Protein 3GTD (pdb70)

CATH classification: 1.10.275.10 (+2 more: 1.20.200.10, 1.10.40.30)

Organism: Rickettsia prowazekii (strain Madrid E) (NCBI:txid272947)

Structure (mmCIF, N/CA/C/O backbone):
data_3GTD
#
_entry.id   3GTD
#
_cell.length_a   144.900
_cell.length_b   144.900
_cell.length_c   106.210
_cell.angle_alpha   90.00
_cell.angle_beta   90.00
_cell.angle_gamma   120.00
#
_symmetry.space_group_name_H-M   'P 31 2 1'
#
loop_
_entity.id
_entity.type
_entity.pdbx_description
1 polymer 'Fumarate hydratase class II'
2 non-polymer 'MALONATE ION'
3 non-polymer 'SODIUM ION'
4 water water
#
loop_
_atom_site.group_PDB
_atom_site.id
_atom_site.type_symbol
_atom_site.label_atom_id
_atom_site.label_alt_id
_atom_site.label_comp_id
_atom_site.label_asym_id
_atom_site.label_entity_id
_atom_site.label_seq_id
_atom_site.pdbx_PDB_ins_code
_atom_site.Cartn_x
_atom_site.Cartn_y
_atom_site.Cartn_z
_atom_site.occupancy
_atom_site.B_iso_or_equiv
_atom_site.auth_seq_id
_atom_site.auth_comp_id
_atom_site.auth_asym_id
_atom_site.auth_atom_id
_atom_site.pdbx_PDB_model_num
ATOM 1 N N . ASN A 1 24 ? -3.584 47.998 37.927 1.00 47.47 3 ASN A N 1
ATOM 2 C CA . ASN A 1 24 ? -2.899 48.691 36.792 1.00 47.56 3 ASN A CA 1
ATOM 3 C C . ASN A 1 24 ? -2.679 47.813 35.544 1.00 47.22 3 ASN A C 1
ATOM 4 O O . ASN A 1 24 ? -1.983 48.226 34.617 1.00 47.08 3 ASN A O 1
ATOM 9 N N . TYR A 1 25 ? -3.271 46.616 35.524 1.00 46.91 4 TYR A N 1
ATOM 10 C CA . TYR A 1 25 ? -3.173 45.713 34.372 1.00 46.74 4 TYR A CA 1
ATOM 11 C C . TYR A 1 25 ? -4.544 45.280 33.856 1.00 46.40 4 TYR A C 1
ATOM 12 O O . TYR A 1 25 ? -5.514 45.193 34.615 1.00 46.53 4 TYR A O 1
ATOM 21 N N . ARG A 1 26 ? -4.600 45.014 32.554 1.00 45.88 5 ARG A N 1
ATOM 22 C CA . ARG A 1 26 ? -5.766 44.435 31.901 1.00 45.63 5 ARG A CA 1
ATOM 23 C C . ARG A 1 26 ? -5.315 43.142 31.238 1.00 45.43 5 ARG A C 1
ATOM 24 O O . ARG A 1 26 ? -4.161 43.017 30.827 1.00 45.47 5 ARG A O 1
ATOM 32 N N . ILE A 1 27 ? -6.227 42.183 31.137 1.00 45.22 6 ILE A N 1
ATOM 33 C CA . ILE A 1 27 ? -5.927 40.881 30.553 1.00 45.19 6 ILE A CA 1
ATOM 34 C C . ILE A 1 27 ? -6.461 40.813 29.120 1.00 45.07 6 ILE A C 1
ATOM 35 O O . ILE A 1 27 ? -7.558 41.296 28.833 1.00 45.06 6 ILE A O 1
ATOM 40 N N . GLU A 1 28 ? -5.669 40.227 28.226 1.00 44.88 7 GLU A N 1
ATOM 41 C CA . GLU A 1 28 ? -6.053 40.058 26.826 1.00 44.87 7 GLU A CA 1
ATOM 42 C C . GLU A 1 28 ? -5.742 38.631 26.399 1.00 44.84 7 GLU A C 1
ATOM 43 O O . GLU A 1 28 ? -5.098 37.895 27.141 1.00 44.78 7 GLU A O 1
ATOM 49 N N . SER A 1 29 ? -6.189 38.241 25.207 1.00 44.93 8 SER A N 1
ATOM 50 C CA . SER A 1 29 ? -5.948 36.884 24.719 1.00 45.03 8 SER A CA 1
ATOM 51 C C . SER A 1 29 ? -5.836 36.771 23.199 1.00 45.28 8 SER A C 1
ATOM 52 O O . SER A 1 29 ? -6.447 37.539 22.448 1.00 45.24 8 SER A O 1
ATOM 55 N N . ASP A 1 30 ? -5.036 35.795 22.774 1.00 45.55 9 ASP A N 1
ATOM 56 C CA . ASP A 1 30 ? -4.938 35.379 21.373 1.00 45.82 9 ASP A CA 1
ATOM 57 C C . ASP A 1 30 ? -4.818 33.843 21.319 1.00 45.93 9 ASP A C 1
ATOM 58 O O . ASP A 1 30 ? -4.957 33.170 22.349 1.00 46.04 9 ASP A O 1
ATOM 63 N N . SER A 1 31 ? -4.585 33.296 20.125 1.00 45.98 10 SER A N 1
ATOM 64 C CA . SER A 1 31 ? -4.440 31.845 19.927 1.00 45.89 10 SER A CA 1
ATOM 65 C C . SER A 1 31 ? -3.492 31.169 20.941 1.00 45.69 10 SER A C 1
ATOM 66 O O . SER A 1 31 ? -3.747 30.041 21.378 1.00 45.74 10 SER A O 1
ATOM 69 N N . PHE A 1 32 ? -2.422 31.862 21.326 1.00 45.38 11 PHE A N 1
ATOM 70 C CA . PHE A 1 32 ? -1.415 31.301 22.242 1.00 45.20 11 PHE A CA 1
ATOM 71 C C . PHE A 1 32 ? -1.800 31.353 23.722 1.00 44.69 11 PHE A C 1
ATOM 72 O O . PHE A 1 32 ? -1.212 30.634 24.525 1.00 44.78 11 PHE A O 1
ATOM 80 N N . GLY A 1 33 ? -2.750 32.210 24.093 1.00 44.17 12 GLY A N 1
ATOM 81 C CA . GLY A 1 33 ? -3.255 32.236 25.475 1.00 43.74 12 GLY A CA 1
ATOM 82 C C . GLY A 1 33 ? -3.424 33.614 26.103 1.00 43.28 12 GLY A C 1
ATOM 83 O O . GLY A 1 33 ? -3.748 34.590 25.417 1.00 43.25 12 GLY A O 1
ATOM 84 N N . GLU A 1 34 ? -3.193 33.677 27.415 1.00 42.59 13 GLU A N 1
ATOM 85 C CA . GLU A 1 34 ? -3.486 34.860 28.229 1.00 42.09 13 GLU A CA 1
ATOM 86 C C . GLU A 1 34 ? -2.230 35.695 28.446 1.00 41.54 13 GLU A C 1
ATOM 87 O O . GLU A 1 34 ? -1.140 35.145 28.619 1.00 41.49 13 GLU A O 1
ATOM 93 N N . ILE A 1 35 ? -2.389 37.019 28.458 1.00 40.72 14 ILE A N 1
ATOM 94 C CA . ILE A 1 35 ? -1.250 37.932 28.587 1.00 40.07 14 ILE A CA 1
ATOM 95 C C . ILE A 1 35 ? -1.680 39.290 29.157 1.00 39.51 14 ILE A C 1
ATOM 96 O O . ILE A 1 35 ? -2.786 39.764 28.885 1.00 39.48 14 ILE A O 1
ATOM 101 N N . GLN A 1 36 ? -0.792 39.906 29.939 1.00 38.81 15 GLN A N 1
ATOM 102 C CA . GLN A 1 36 ? -1.098 41.150 30.656 1.00 38.41 15 GLN A CA 1
ATOM 103 C C . GLN A 1 36 ? -0.589 42.406 29.941 1.00 37.79 15 GLN A C 1
ATOM 104 O O . GLN A 1 36 ? 0.562 42.460 29.509 1.00 37.92 15 GLN A O 1
ATOM 110 N N . ILE A 1 37 ? -1.459 43.411 29.841 1.00 36.93 16 ILE A N 1
ATOM 111 C CA . ILE A 1 37 ? -1.123 44.717 29.277 1.00 36.21 16 ILE A CA 1
ATOM 112 C C . ILE A 1 37 ? -1.351 45.797 30.330 1.00 35.85 16 ILE A C 1
ATOM 113 O O . ILE A 1 37 ? -2.369 45.793 31.013 1.00 35.55 16 ILE A O 1
ATOM 118 N N . GLU A 1 38 ? -0.409 46.726 30.457 1.00 35.56 17 GLU A N 1
ATOM 119 C CA . GLU A 1 38 ? -0.588 47.863 31.355 1.00 35.39 17 GLU A CA 1
ATOM 120 C C . GLU A 1 38 ? -1.847 48.635 30.952 1.00 34.99 17 GLU A C 1
ATOM 121 O O . GLU A 1 38 ? -2.056 48.936 29.771 1.00 34.91 17 GLU A O 1
ATOM 127 N N . GLU A 1 39 ? -2.668 48.951 31.952 1.00 34.49 18 GLU A N 1
ATOM 128 C CA . GLU A 1 39 ? -4.069 49.368 31.759 1.00 34.17 18 GLU A CA 1
ATOM 129 C C . GLU A 1 39 ? -4.279 50.628 30.910 1.00 33.19 18 GLU A C 1
ATOM 130 O O . GLU A 1 39 ? -5.251 50.718 30.162 1.00 33.00 18 GLU A O 1
ATOM 136 N N . LYS A 1 40 ? -3.371 51.591 31.030 1.00 32.19 19 LYS A N 1
ATOM 137 C CA . LYS A 1 40 ? -3.508 52.875 30.344 1.00 31.53 19 LYS A CA 1
ATOM 138 C C . LYS A 1 40 ? -3.163 52.831 28.849 1.00 30.49 19 LYS A C 1
ATOM 139 O O . LYS A 1 40 ? -3.433 53.791 28.128 1.00 30.37 19 LYS A O 1
ATOM 145 N N . PHE A 1 41 ? -2.553 51.741 28.389 1.00 29.24 20 PHE A N 1
ATOM 146 C CA . PHE A 1 41 ? -2.220 51.599 26.972 1.00 28.44 20 PHE A CA 1
ATOM 147 C C . PHE A 1 41 ? -3.350 50.891 26.237 1.00 27.50 20 PHE A C 1
ATOM 148 O O . PHE A 1 41 ? -4.047 50.061 26.815 1.00 26.99 20 PHE A O 1
ATOM 156 N N . TYR A 1 42 ? -3.505 51.215 24.958 1.00 26.45 21 TYR A N 1
ATOM 157 C CA . TYR A 1 42 ? -4.629 50.717 24.159 1.00 26.17 21 TYR A CA 1
ATOM 158 C C . TYR A 1 42 ? -4.341 49.457 23.324 1.00 25.86 21 TYR A C 1
ATOM 159 O O . TYR A 1 42 ? -5.272 48.853 22.805 1.00 25.94 21 TYR A O 1
ATOM 168 N N . TRP A 1 43 ? -3.077 49.054 23.186 1.00 25.47 22 TRP A N 1
ATOM 169 C CA . TRP A 1 43 ? -2.751 47.885 22.350 1.00 25.15 22 TRP A CA 1
ATOM 170 C C . TRP A 1 43 ? -3.238 46.583 23.003 1.00 25.45 22 TRP A C 1
ATOM 171 O O . TRP A 1 43 ? -3.723 46.596 24.139 1.00 25.53 22 TRP A O 1
ATOM 182 N N . GLY A 1 44 ? -3.131 45.473 22.275 1.00 25.67 23 GLY A N 1
ATOM 183 C CA . GLY A 1 44 ? -3.698 44.202 22.720 1.00 25.95 23 GLY A CA 1
ATOM 184 C C . GLY A 1 44 ? -2.681 43.103 22.978 1.00 26.51 23 GLY A C 1
ATOM 185 O O . GLY A 1 44 ? -1.508 43.366 23.279 1.00 26.63 23 GLY A O 1
ATOM 186 N N . ALA A 1 45 ? -3.140 41.860 22.851 1.00 26.83 24 ALA A N 1
ATOM 187 C CA . ALA A 1 45 ? -2.340 40.697 23.215 1.00 27.05 24 ALA A CA 1
ATOM 188 C C . ALA A 1 45 ? -1.156 40.484 22.272 1.00 27.19 24 ALA A C 1
ATOM 189 O O . ALA A 1 45 ? -0.043 40.256 22.730 1.00 27.18 24 ALA A O 1
ATOM 191 N N . GLN A 1 46 ? -1.391 40.552 20.966 1.00 27.23 25 GLN A N 1
ATOM 192 C CA . GLN A 1 46 ? -0.322 40.283 20.000 1.00 27.61 25 GLN A CA 1
ATOM 193 C C . GLN A 1 46 ? 0.778 41.348 20.050 1.00 27.49 25 GLN A C 1
ATOM 194 O O . GLN A 1 46 ? 1.948 41.036 19.865 1.00 27.90 25 GLN A O 1
ATOM 200 N N . THR A 1 47 ? 0.408 42.595 20.322 1.00 27.30 26 THR A N 1
ATOM 201 C CA . THR A 1 47 ? 1.394 43.673 20.425 1.00 26.93 26 THR A CA 1
ATOM 202 C C . THR A 1 47 ? 2.282 43.499 21.663 1.00 27.05 26 THR A C 1
ATOM 203 O O . THR A 1 47 ? 3.495 43.714 21.600 1.00 26.84 26 THR A O 1
ATOM 207 N N . GLN A 1 48 ? 1.672 43.103 22.777 1.00 27.24 27 GLN A N 1
ATOM 208 C CA . GLN A 1 48 ? 2.396 42.902 24.029 1.00 27.50 27 GLN A CA 1
ATOM 209 C C . GLN A 1 48 ? 3.334 41.703 23.934 1.00 27.90 27 GLN A C 1
ATOM 210 O O . GLN A 1 48 ? 4.425 41.717 24.485 1.00 27.75 27 GLN A O 1
ATOM 216 N N . ARG A 1 49 ? 2.884 40.675 23.227 1.00 28.56 28 ARG A N 1
ATOM 217 C CA . ARG A 1 49 ? 3.675 39.487 22.939 1.00 29.17 28 ARG A CA 1
ATOM 218 C C . ARG A 1 49 ? 4.923 39.872 22.144 1.00 29.01 28 ARG A C 1
ATOM 219 O O . ARG A 1 49 ? 6.046 39.549 22.538 1.00 29.38 28 ARG A O 1
ATOM 227 N N . SER A 1 50 ? 4.722 40.588 21.044 1.00 28.70 29 SER A N 1
ATOM 228 C CA . SER A 1 50 ? 5.825 41.098 20.239 1.00 28.63 29 SER A CA 1
ATOM 229 C C . SER A 1 50 ? 6.751 42.007 21.049 1.00 28.53 29 SER A C 1
ATOM 230 O O . SER A 1 50 ? 7.969 42.001 20.852 1.00 28.45 29 SER A O 1
ATOM 233 N N . LEU A 1 51 ? 6.170 42.786 21.958 1.00 28.19 30 LEU A N 1
ATOM 234 C CA . LEU A 1 51 ? 6.941 43.714 22.772 1.00 27.88 30 LEU A CA 1
ATOM 235 C C . LEU A 1 51 ? 7.895 42.953 23.697 1.00 27.81 30 LEU A C 1
ATOM 236 O O . LEU A 1 51 ? 9.017 43.399 23.952 1.00 27.91 30 LEU A O 1
ATOM 241 N N . ASN A 1 52 ? 7.449 41.792 24.171 1.00 27.62 31 ASN A N 1
ATOM 242 C CA . ASN A 1 52 ? 8.242 40.944 25.067 1.00 27.48 31 ASN A CA 1
ATOM 243 C C . ASN A 1 52 ? 9.260 40.034 24.349 1.00 27.33 31 ASN A C 1
ATOM 244 O O . ASN A 1 52 ? 10.245 39.600 24.958 1.00 27.32 31 ASN A O 1
ATOM 249 N N . ASN A 1 53 ? 9.022 39.751 23.068 1.00 27.15 32 ASN A N 1
ATOM 250 C CA . ASN A 1 53 ? 9.814 38.763 22.315 1.00 27.01 32 ASN A CA 1
ATOM 251 C C . ASN A 1 53 ? 10.856 39.367 21.372 1.00 26.79 32 ASN A C 1
ATOM 252 O O . ASN A 1 53 ? 11.705 38.648 20.847 1.00 26.77 32 ASN A O 1
ATOM 257 N N . PHE A 1 54 ? 10.776 40.673 21.137 1.00 26.56 33 PHE A N 1
ATOM 258 C CA . PHE A 1 54 ? 11.732 41.368 20.276 1.00 26.43 33 PHE A CA 1
ATOM 259 C C . PHE A 1 54 ? 12.271 42.597 20.990 1.00 26.33 33 PHE A C 1
ATOM 260 O O . PHE A 1 54 ? 11.954 43.733 20.632 1.00 26.30 33 PHE A O 1
ATOM 268 N N . LYS A 1 55 ? 13.077 42.342 22.017 1.00 26.07 34 LYS A N 1
ATOM 269 C CA . LYS A 1 55 ? 13.742 43.389 22.772 1.00 26.06 34 LYS A CA 1
ATOM 270 C C . LYS A 1 55 ? 15.083 43.656 22.116 1.00 25.48 34 LYS A C 1
ATOM 271 O O . LYS A 1 55 ? 16.135 43.296 22.640 1.00 24.99 34 LYS A O 1
ATOM 277 N N . ILE A 1 56 ? 15.017 44.282 20.946 1.00 25.24 35 ILE A N 1
ATOM 278 C CA . ILE A 1 56 ? 16.182 44.513 20.111 1.00 24.97 35 ILE A CA 1
ATOM 279 C C . ILE A 1 56 ? 16.352 46.019 19.943 1.00 25.46 35 ILE A C 1
ATOM 280 O O . ILE A 1 56 ? 15.671 46.642 19.135 1.00 25.37 35 ILE A O 1
ATOM 285 N N . SER A 1 57 ? 17.241 46.592 20.755 1.00 26.09 36 SER A N 1
ATOM 286 C CA . SER A 1 57 ? 17.510 48.023 20.769 1.00 26.61 36 SER A CA 1
ATOM 287 C C . SER A 1 57 ? 16.238 48.862 20.986 1.00 27.08 36 SER A C 1
ATOM 288 O O . SER A 1 57 ? 15.295 48.413 21.638 1.00 26.73 36 SER A O 1
ATOM 291 N N . LYS A 1 58 ? 16.230 50.079 20.455 1.00 27.93 37 LYS A N 1
ATOM 292 C CA . LYS A 1 58 ? 15.218 51.077 20.789 1.00 29.05 37 LYS A CA 1
ATOM 293 C C . LYS A 1 58 ? 14.534 51.719 19.558 1.00 28.96 37 LYS A C 1
ATOM 294 O O . LYS A 1 58 ? 13.711 52.608 19.712 1.00 28.68 37 LYS A O 1
ATOM 300 N N . GLN A 1 59 ? 14.861 51.263 18.352 1.00 29.19 38 GLN A N 1
ATOM 301 C CA . GLN A 1 59 ? 14.407 51.931 17.137 1.00 29.62 38 GLN A CA 1
ATOM 302 C C . GLN A 1 59 ? 12.960 51.559 16.800 1.00 29.42 38 GLN A C 1
ATOM 303 O O . GLN A 1 59 ? 12.699 50.497 16.226 1.00 29.76 38 GLN A O 1
ATOM 309 N N . LYS A 1 60 ? 12.028 52.438 17.158 1.00 28.75 39 LYS A N 1
ATOM 310 C CA . LYS A 1 60 ? 10.607 52.210 16.903 1.00 28.32 39 LYS A CA 1
ATOM 311 C C . LYS A 1 60 ? 10.266 52.542 15.441 1.00 27.29 39 LYS A C 1
ATOM 312 O O . LYS A 1 60 ? 11.075 53.136 14.734 1.00 26.56 39 LYS A O 1
ATOM 318 N N . MET A 1 61 ? 9.084 52.132 14.983 1.00 26.43 40 MET A N 1
ATOM 319 C CA . MET A 1 61 ? 8.620 52.524 13.656 1.00 25.81 40 MET A CA 1
ATOM 320 C C . MET A 1 61 ? 8.509 54.043 13.611 1.00 25.22 40 MET A C 1
ATOM 321 O O . MET A 1 61 ? 8.008 54.648 14.552 1.00 24.59 40 MET A O 1
ATOM 326 N N . PRO A 1 62 ? 8.990 54.665 12.521 1.00 24.89 41 PRO A N 1
ATOM 327 C CA . PRO A 1 62 ? 8.892 56.118 12.375 1.00 24.80 41 PRO A CA 1
ATOM 328 C C . PRO A 1 62 ? 7.444 56.639 12.430 1.00 24.58 41 PRO A C 1
ATOM 329 O O . PRO A 1 62 ? 6.546 55.974 11.930 1.00 24.43 41 PRO A O 1
ATOM 333 N N . LYS A 1 63 ? 7.248 57.819 13.028 1.00 24.42 42 LYS A N 1
ATOM 334 C CA . LYS A 1 63 ? 5.928 58.454 13.180 1.00 24.49 42 LYS A CA 1
ATOM 335 C C . LYS A 1 63 ? 5.122 58.466 11.876 1.00 23.52 42 LYS A C 1
ATOM 336 O O . LYS A 1 63 ? 3.910 58.231 11.882 1.00 23.64 42 LYS A O 1
ATOM 342 N N . ILE A 1 64 ? 5.791 58.757 10.769 1.00 22.16 43 ILE A N 1
ATOM 343 C CA . ILE A 1 64 ? 5.104 58.964 9.503 1.00 21.52 43 ILE A CA 1
ATOM 344 C C . ILE A 1 64 ? 4.697 57.641 8.835 1.00 21.16 43 ILE A C 1
ATOM 345 O O . ILE A 1 64 ? 3.811 57.629 7.977 1.00 21.03 43 ILE A O 1
ATOM 350 N N . LEU A 1 65 ? 5.329 56.540 9.237 1.00 20.45 44 LEU A N 1
ATOM 351 C CA . LEU A 1 65 ? 4.924 55.225 8.776 1.00 20.33 44 LEU A CA 1
ATOM 352 C C . LEU A 1 65 ? 3.680 54.772 9.527 1.00 20.30 44 LEU A C 1
ATOM 353 O O . LEU A 1 65 ? 2.771 54.188 8.927 1.00 20.49 44 LEU A O 1
ATOM 358 N N . ILE A 1 66 ? 3.643 55.018 10.838 1.00 19.96 45 ILE A N 1
ATOM 359 C CA . ILE A 1 66 ? 2.446 54.736 11.637 1.00 19.99 45 ILE A CA 1
ATOM 360 C C . ILE A 1 66 ? 1.253 55.518 11.056 1.00 20.25 45 ILE A C 1
ATOM 361 O O . ILE A 1 66 ? 0.162 54.985 10.906 1.00 20.26 45 ILE A O 1
ATOM 366 N N . ARG A 1 67 ? 1.492 56.774 10.701 1.00 20.51 46 ARG A N 1
ATOM 367 C CA . ARG A 1 67 ? 0.469 57.635 10.127 1.00 20.91 46 ARG A CA 1
ATOM 368 C C . ARG A 1 67 ? -0.043 57.038 8.821 1.00 20.77 46 ARG A C 1
ATOM 369 O O . ARG A 1 67 ? -1.252 56.911 8.621 1.00 20.97 46 ARG A O 1
ATOM 377 N N . ALA A 1 68 ? 0.890 56.652 7.954 1.00 20.28 47 ALA A N 1
ATOM 378 C CA . ALA A 1 68 ? 0.564 55.992 6.693 1.00 20.16 47 ALA A CA 1
ATOM 379 C C . ALA A 1 68 ? -0.314 54.756 6.901 1.00 19.81 47 ALA A C 1
ATOM 380 O O . ALA A 1 68 ? -1.260 54.530 6.164 1.00 19.51 47 ALA A O 1
ATOM 382 N N . LEU A 1 69 ? 0.015 53.968 7.916 1.00 19.96 48 LEU A N 1
ATOM 383 C CA . LEU A 1 69 ? -0.711 52.739 8.227 1.00 19.97 48 LEU A CA 1
ATOM 384 C C . LEU A 1 69 ? -2.125 53.034 8.725 1.00 19.97 48 LEU A C 1
ATOM 385 O O . LEU A 1 69 ? -3.060 52.307 8.407 1.00 19.83 48 LEU A O 1
ATOM 390 N N . ALA A 1 70 ? -2.274 54.105 9.504 1.00 20.05 49 ALA A N 1
ATOM 391 C CA . ALA A 1 70 ? -3.588 54.566 9.957 1.00 19.85 49 ALA A CA 1
ATOM 392 C C . ALA A 1 70 ? -4.457 55.028 8.771 1.00 20.02 49 ALA A C 1
ATOM 393 O O . ALA A 1 70 ? -5.644 54.693 8.684 1.00 20.21 49 ALA A O 1
ATOM 395 N N . ILE A 1 71 ? -3.859 55.795 7.865 1.00 19.65 50 ILE A N 1
ATOM 396 C CA . ILE A 1 71 ? -4.555 56.254 6.685 1.00 19.53 50 ILE A CA 1
ATOM 397 C C . ILE A 1 71 ? -5.036 55.029 5.918 1.00 19.61 50 ILE A C 1
ATOM 398 O O . ILE A 1 71 ? -6.185 54.980 5.454 1.00 19.59 50 ILE A O 1
ATOM 403 N N . LEU A 1 72 ? -4.158 54.036 5.817 1.00 19.40 51 LEU A N 1
ATOM 404 C CA . LEU A 1 72 ? -4.463 52.790 5.144 1.00 19.49 51 LEU A CA 1
ATOM 405 C C . LEU A 1 72 ? -5.704 52.152 5.754 1.00 19.52 51 LEU A C 1
ATOM 406 O O . LEU A 1 72 ? -6.623 51.779 5.032 1.00 19.72 51 LEU A O 1
ATOM 411 N N . LYS A 1 73 ? -5.754 52.056 7.079 1.00 19.68 52 LYS A N 1
ATOM 412 C CA . LYS A 1 73 ? -6.899 51.415 7.750 1.00 19.55 52 LYS A CA 1
ATOM 413 C C . LYS A 1 73 ? -8.193 52.221 7.608 1.00 19.96 52 LYS A C 1
ATOM 414 O O . LYS A 1 73 ? -9.282 51.642 7.529 1.00 20.16 52 LYS A O 1
ATOM 420 N N . LYS A 1 74 ? -8.074 53.546 7.582 1.00 20.24 53 LYS A N 1
ATOM 421 C CA . LYS A 1 74 ? -9.236 54.428 7.432 1.00 20.41 53 LYS A CA 1
ATOM 422 C C . LYS A 1 74 ? -9.929 54.195 6.089 1.00 20.58 53 LYS A C 1
ATOM 423 O O . LYS A 1 74 ? -11.155 54.111 6.013 1.00 21.12 53 LYS A O 1
ATOM 429 N N . CYS A 1 75 ? -9.128 54.085 5.039 1.00 20.63 54 CYS A N 1
ATOM 430 C CA . CYS A 1 75 ? -9.625 53.880 3.686 1.00 20.56 54 CYS A CA 1
ATOM 431 C C . CYS A 1 75 ? -10.128 52.466 3.448 1.00 20.21 54 CYS A C 1
ATOM 432 O O . CYS A 1 75 ? -11.107 52.274 2.729 1.00 20.25 54 CYS A O 1
ATOM 435 N N . ALA A 1 76 ? -9.447 51.484 4.032 1.00 20.03 55 ALA A N 1
ATOM 436 C CA . ALA A 1 76 ? -9.844 50.082 3.903 1.00 19.98 55 ALA A CA 1
ATOM 437 C C . ALA A 1 76 ? -11.187 49.829 4.592 1.00 19.88 55 ALA A C 1
ATOM 438 O O . ALA A 1 76 ? -12.018 49.089 4.078 1.00 19.98 55 ALA A O 1
ATOM 440 N N . ALA A 1 77 ? -11.398 50.457 5.745 1.00 20.06 56 ALA A N 1
ATOM 441 C CA . ALA A 1 77 ? -12.660 50.338 6.479 1.00 20.07 56 ALA A CA 1
ATOM 442 C C . ALA A 1 77 ? -13.813 50.989 5.723 1.00 20.27 56 ALA A C 1
ATOM 443 O O . ALA A 1 77 ? -14.928 50.475 5.731 1.00 19.66 56 ALA A O 1
ATOM 445 N N . GLN A 1 78 ? -13.543 52.115 5.068 1.00 20.73 57 GLN A N 1
ATOM 446 C CA . GLN A 1 78 ? -14.581 52.802 4.302 1.00 21.26 57 GLN A CA 1
ATOM 447 C C . GLN A 1 78 ? -14.960 52.008 3.054 1.00 21.34 57 GLN A C 1
ATOM 448 O O . GLN A 1 78 ? -16.144 51.888 2.743 1.00 21.80 57 GLN A O 1
ATOM 454 N N . VAL A 1 79 ? -13.976 51.443 2.360 1.00 21.39 58 VAL A N 1
ATOM 455 C CA . VAL A 1 79 ? -14.271 50.585 1.207 1.00 21.43 58 VAL A CA 1
ATOM 456 C C . VAL A 1 79 ? -15.018 49.324 1.648 1.00 21.68 58 VAL A C 1
ATOM 457 O O . VAL A 1 79 ? -15.986 48.932 1.013 1.00 21.62 58 VAL A O 1
ATOM 461 N N . ASN A 1 80 ? -14.575 48.697 2.738 1.00 21.95 59 ASN A N 1
ATOM 462 C CA . ASN A 1 80 ? -15.277 47.538 3.294 1.00 22.05 59 ASN A CA 1
ATOM 463 C C . ASN A 1 80 ? -16.743 47.862 3.587 1.00 22.24 59 ASN A C 1
ATOM 464 O O . ASN A 1 80 ? -17.636 47.093 3.233 1.00 22.48 59 ASN A O 1
ATOM 469 N N . TYR A 1 81 ? -16.975 49.004 4.226 1.00 22.37 60 TYR A N 1
ATOM 470 C CA . TYR A 1 81 ? -18.323 49.488 4.520 1.00 22.56 60 TYR A CA 1
ATOM 471 C C . TYR A 1 81 ? -19.175 49.679 3.257 1.00 23.05 60 TYR A C 1
ATOM 472 O O . TYR A 1 81 ? -20.343 49.317 3.238 1.00 22.71 60 TYR A O 1
ATOM 481 N N . GLU A 1 82 ? -18.579 50.252 2.216 1.00 24.01 61 GLU A N 1
ATOM 482 C CA . GLU A 1 82 ? -19.242 50.425 0.917 1.00 24.80 61 GLU A CA 1
ATOM 483 C C . GLU A 1 82 ? -19.610 49.087 0.269 1.00 25.17 61 GLU A C 1
ATOM 484 O O . GLU A 1 82 ? -20.612 48.993 -0.433 1.00 24.98 61 GLU A O 1
ATOM 490 N N . PHE A 1 83 ? -18.798 48.059 0.509 1.00 25.62 62 PHE A N 1
ATOM 491 C CA . PHE A 1 83 ? -19.087 46.719 -0.008 1.00 26.21 62 PHE A CA 1
ATOM 492 C C . PHE A 1 83 ? -20.109 45.962 0.860 1.00 26.33 62 PHE A C 1
ATOM 493 O O . PHE A 1 83 ? -20.502 44.847 0.520 1.00 26.36 62 PHE A O 1
ATOM 501 N N . GLY A 1 84 ? -20.531 46.570 1.969 1.00 26.42 63 GLY A N 1
ATOM 502 C CA . GLY A 1 84 ? -21.509 45.975 2.869 1.00 26.63 63 GLY A CA 1
ATOM 503 C C . GLY A 1 84 ? -20.897 44.991 3.854 1.00 26.90 63 GLY A C 1
ATOM 504 O O . GLY A 1 84 ? -21.619 44.213 4.475 1.00 26.81 63 GLY A O 1
ATOM 505 N N . ASP A 1 85 ? -19.572 45.031 4.003 1.00 27.12 64 ASP A N 1
ATOM 506 C CA . ASP A 1 85 ? -18.843 44.069 4.835 1.00 27.28 64 ASP A CA 1
ATOM 507 C C . ASP A 1 85 ? -18.415 44.635 6.194 1.00 27.23 64 ASP A C 1
ATOM 508 O O . ASP A 1 85 ? -17.661 43.993 6.925 1.00 27.42 64 ASP A O 1
ATOM 513 N N . LEU A 1 86 ? -18.880 45.839 6.520 1.00 27.17 65 LEU A N 1
ATOM 514 C CA . LEU A 1 86 ? -18.843 46.348 7.893 1.00 27.08 65 LEU A CA 1
ATOM 515 C C . LEU A 1 86 ? -20.163 47.049 8.204 1.00 27.05 65 LEU A C 1
ATOM 516 O O . LEU A 1 86 ? -20.693 47.791 7.369 1.00 26.91 65 LEU A O 1
ATOM 521 N N . GLU A 1 87 ? -20.684 46.809 9.404 1.00 27.00 66 GLU A N 1
ATOM 522 C CA . GLU A 1 87 ? -21.912 47.453 9.863 1.00 27.10 66 GLU A CA 1
ATOM 523 C C . GLU A 1 87 ? -21.648 48.916 10.207 1.00 26.51 66 GLU A C 1
ATOM 524 O O . GLU A 1 87 ? -20.529 49.289 10.564 1.00 26.46 66 GLU A O 1
ATOM 530 N N . TYR A 1 88 ? -22.695 49.726 10.092 1.00 25.96 67 TYR A N 1
ATOM 531 C CA . TYR A 1 88 ? -22.624 51.167 10.311 1.00 25.80 67 TYR A CA 1
ATOM 532 C C . TYR A 1 88 ? -21.926 51.537 11.628 1.00 25.40 67 TYR A C 1
ATOM 533 O O . TYR A 1 88 ? -20.995 52.339 11.646 1.00 25.21 67 TYR A O 1
ATOM 542 N N . LYS A 1 89 ? -22.387 50.941 12.719 1.00 25.20 68 LYS A N 1
ATOM 543 C CA . LYS A 1 89 ? -21.857 51.199 14.063 1.00 25.18 68 LYS A CA 1
ATOM 544 C C . LYS A 1 89 ? -20.337 51.014 14.125 1.00 24.51 68 LYS A C 1
ATOM 545 O O . LYS A 1 89 ? -19.601 51.836 14.687 1.00 24.28 68 LYS A O 1
ATOM 551 N N . ILE A 1 90 ? -19.883 49.921 13.524 1.00 23.69 69 ILE A N 1
ATOM 552 C CA . ILE A 1 90 ? -18.493 49.515 13.589 1.00 23.10 69 ILE A CA 1
ATOM 553 C C . ILE A 1 90 ? -17.606 50.351 12.653 1.00 22.50 69 ILE A C 1
ATOM 554 O O . ILE A 1 90 ? -16.513 50.763 13.043 1.00 22.17 69 ILE A O 1
ATOM 559 N N . ALA A 1 91 ? -18.084 50.618 11.440 1.00 21.77 70 ALA A N 1
ATOM 560 C CA . ALA A 1 91 ? -17.321 51.418 10.477 1.00 21.29 70 ALA A CA 1
ATOM 561 C C . ALA A 1 91 ? -17.187 52.867 10.924 1.00 20.94 70 ALA A C 1
ATOM 562 O O . ALA A 1 91 ? -16.136 53.475 10.726 1.00 21.11 70 ALA A O 1
ATOM 564 N N . THR A 1 92 ? -18.245 53.423 11.511 1.00 20.62 71 THR A N 1
ATOM 565 C CA . THR A 1 92 ? -18.213 54.805 11.989 1.00 20.53 71 THR A CA 1
ATOM 566 C C . THR A 1 92 ? -17.306 54.969 13.207 1.00 20.48 71 THR A C 1
ATOM 567 O O . THR A 1 92 ? -16.523 55.919 13.271 1.00 20.85 71 THR A O 1
ATOM 571 N N . SER A 1 93 ? -17.381 54.042 14.158 1.00 20.37 72 SER A N 1
ATOM 572 C CA . SER A 1 93 ? -16.462 54.069 15.300 1.00 20.45 72 SER A CA 1
ATOM 573 C C . SER A 1 93 ? -15.005 53.853 14.891 1.00 20.20 72 SER A C 1
ATOM 574 O O . SER A 1 93 ? -14.106 54.461 15.480 1.00 20.30 72 SER A O 1
ATOM 577 N N . ILE A 1 94 ? -14.762 52.992 13.901 1.00 19.78 73 ILE A N 1
ATOM 578 C CA . ILE A 1 94 ? -13.400 52.773 13.430 1.00 19.61 73 ILE A CA 1
ATOM 579 C C . ILE A 1 94 ? -12.874 54.097 12.872 1.00 20.05 73 ILE A C 1
ATOM 580 O O . ILE A 1 94 ? -11.798 54.558 13.260 1.00 19.19 73 ILE A O 1
ATOM 585 N N . ASP A 1 95 ? -13.666 54.710 11.990 1.00 20.42 74 ASP A N 1
ATOM 586 C CA . ASP A 1 95 ? -13.302 55.979 11.359 1.00 20.89 74 ASP A CA 1
ATOM 587 C C . ASP A 1 95 ? -12.988 57.076 12.388 1.00 21.11 74 ASP A C 1
ATOM 588 O O . ASP A 1 95 ? -11.991 57.771 12.254 1.00 21.15 74 ASP A O 1
ATOM 593 N N . LYS A 1 96 ? -13.838 57.228 13.401 1.00 21.64 75 LYS A N 1
ATOM 594 C CA . LYS A 1 96 ? -13.593 58.203 14.477 1.00 22.12 75 LYS A CA 1
ATOM 595 C C . LYS A 1 96 ? -12.343 57.883 15.295 1.00 21.87 75 LYS A C 1
ATOM 596 O O . LYS A 1 96 ? -11.585 58.791 15.641 1.00 22.49 75 LYS A O 1
ATOM 602 N N . ALA A 1 97 ? -12.108 56.610 15.601 1.00 21.23 76 ALA A N 1
ATOM 603 C CA . ALA A 1 97 ? -10.897 56.245 16.332 1.00 20.82 76 ALA A CA 1
ATOM 604 C C . ALA A 1 97 ? -9.650 56.609 15.520 1.00 20.82 76 ALA A C 1
ATOM 605 O O . ALA A 1 97 ? -8.681 57.139 16.065 1.00 20.48 76 ALA A O 1
ATOM 607 N N . ILE A 1 98 ? -9.677 56.342 14.217 1.00 20.66 77 ILE A N 1
ATOM 608 C CA . ILE A 1 98 ? -8.504 56.592 13.391 1.00 20.84 77 ILE A CA 1
ATOM 609 C C . ILE A 1 98 ? -8.194 58.089 13.317 1.00 21.51 77 ILE A C 1
ATOM 610 O O . ILE A 1 98 ? -7.028 58.474 13.395 1.00 21.76 77 ILE A O 1
ATOM 615 N N . ASP A 1 99 ? -9.229 58.924 13.188 1.00 22.00 78 ASP A N 1
ATOM 616 C CA . ASP A 1 99 ? -9.044 60.388 13.151 1.00 22.41 78 ASP A CA 1
ATOM 617 C C . ASP A 1 99 ? -8.316 60.888 14.403 1.00 22.63 78 ASP A C 1
ATOM 618 O O . ASP A 1 99 ? -7.480 61.791 14.320 1.00 23.05 78 ASP A O 1
ATOM 623 N N . ARG A 1 100 ? -8.626 60.301 15.556 1.00 22.64 79 ARG A N 1
ATOM 624 C CA . ARG A 1 100 ? -7.919 60.649 16.787 1.00 22.91 79 ARG A CA 1
ATOM 625 C C . ARG A 1 100 ? -6.429 60.243 16.736 1.00 22.88 79 ARG A C 1
ATOM 626 O O . ARG A 1 100 ? -5.576 60.945 17.280 1.00 22.92 79 ARG A O 1
ATOM 634 N N . ILE A 1 101 ? -6.115 59.143 16.057 1.00 22.87 80 ILE A N 1
ATOM 635 C CA . ILE A 1 101 ? -4.722 58.719 15.887 1.00 22.90 80 ILE A CA 1
ATOM 636 C C . ILE A 1 101 ? -3.992 59.669 14.930 1.00 23.60 80 ILE A C 1
ATOM 637 O O . ILE A 1 101 ? -2.846 60.048 15.172 1.00 23.24 80 ILE A O 1
ATOM 642 N N . LEU A 1 102 ? -4.672 60.059 13.854 1.00 24.28 81 LEU A N 1
ATOM 643 C CA . LEU A 1 102 ? -4.137 61.031 12.918 1.00 25.03 81 LEU A CA 1
ATOM 644 C C . LEU A 1 102 ? -4.032 62.433 13.542 1.00 25.87 81 LEU A C 1
ATOM 645 O O . LEU A 1 102 ? -3.210 63.248 13.114 1.00 25.90 81 LEU A O 1
ATOM 650 N N . ALA A 1 103 ? -4.859 62.713 14.549 1.00 26.67 82 ALA A N 1
ATOM 651 C CA . ALA A 1 103 ? -4.754 63.968 15.298 1.00 27.34 82 ALA A CA 1
ATOM 652 C C . ALA A 1 103 ? -3.521 63.999 16.208 1.00 27.94 82 ALA A C 1
ATOM 653 O O . ALA A 1 103 ? -3.102 65.072 16.636 1.00 28.23 82 ALA A O 1
ATOM 655 N N . GLY A 1 104 ? -2.946 62.832 16.499 1.00 28.66 83 GLY A N 1
ATOM 656 C CA . GLY A 1 104 ? -1.749 62.729 17.343 1.00 29.20 83 GLY A CA 1
ATOM 657 C C . GLY A 1 104 ? -2.04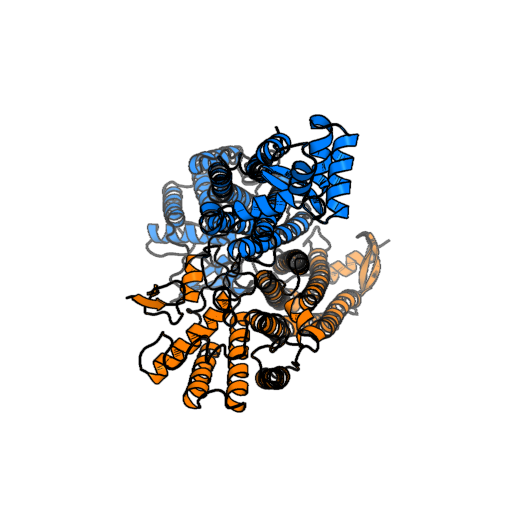1 62.383 18.793 1.00 29.89 83 GLY A C 1
ATOM 658 O O . GLY A 1 104 ? -1.216 62.626 19.673 1.00 30.35 83 GLY A O 1
ATOM 659 N N . GLU A 1 105 ? -3.200 61.781 19.044 1.00 30.52 84 GLU A N 1
ATOM 660 C CA . GLU A 1 105 ? -3.681 61.566 20.408 1.00 31.07 84 GLU A CA 1
ATOM 661 C C . GLU A 1 105 ? -3.151 60.270 21.047 1.00 31.14 84 GLU A C 1
ATOM 662 O O . GLU A 1 105 ? -3.303 60.067 22.255 1.00 30.93 84 GLU A O 1
ATOM 668 N N . PHE A 1 106 ? -2.548 59.394 20.244 1.00 31.29 85 PHE A N 1
ATOM 669 C CA . PHE A 1 106 ? -2.114 58.083 20.729 1.00 31.36 85 PHE A CA 1
ATOM 670 C C . PHE A 1 106 ? -0.693 57.737 20.298 1.00 31.72 85 PHE A C 1
ATOM 671 O O . PHE A 1 106 ? -0.403 56.589 19.978 1.00 31.84 85 PHE A O 1
ATOM 679 N N . GLU A 1 107 ? 0.203 58.718 20.321 1.00 32.21 86 GLU A N 1
ATOM 680 C CA . GLU A 1 107 ? 1.584 58.500 19.868 1.00 32.85 86 GLU A CA 1
ATOM 681 C C . GLU A 1 107 ? 2.409 57.627 20.827 1.00 32.29 86 GLU A C 1
ATOM 682 O O . GLU A 1 107 ? 3.485 57.151 20.471 1.00 32.46 86 GLU A O 1
ATOM 688 N N . ASP A 1 108 ? 1.878 57.403 22.025 1.00 31.61 87 ASP A N 1
ATOM 689 C CA . ASP A 1 108 ? 2.489 56.519 23.010 1.00 31.17 87 ASP A CA 1
ATOM 690 C C . ASP A 1 108 ? 2.205 55.034 22.744 1.00 29.77 87 ASP A C 1
ATOM 691 O O . ASP A 1 108 ? 2.829 54.161 23.359 1.00 29.46 87 ASP A O 1
ATOM 696 N N . ASN A 1 109 ? 1.258 54.742 21.852 1.00 28.08 88 ASN A N 1
ATOM 697 C CA . ASN A 1 109 ? 0.706 53.388 21.755 1.00 26.70 88 ASN A CA 1
ATOM 698 C C . ASN A 1 109 ? 1.267 52.538 20.611 1.00 25.57 88 ASN A C 1
ATOM 699 O O . ASN A 1 109 ? 0.665 51.547 20.228 1.00 25.39 88 ASN A O 1
ATOM 704 N N . PHE A 1 110 ? 2.440 52.890 20.099 1.00 24.40 89 PHE A N 1
ATOM 705 C CA . PHE A 1 110 ? 3.090 52.079 19.064 1.00 23.87 89 PHE A CA 1
ATOM 706 C C . PHE A 1 110 ? 4.541 51.767 19.432 1.00 23.16 89 PHE A C 1
ATOM 707 O O . PHE A 1 110 ? 5.470 52.296 18.831 1.00 22.53 89 PHE A O 1
ATOM 715 N N . PRO A 1 111 ? 4.727 50.885 20.432 1.00 22.77 90 PRO A N 1
ATOM 716 C CA . PRO A 1 111 ? 6.034 50.655 21.044 1.00 22.68 90 PRO A CA 1
ATOM 717 C C . PRO A 1 111 ? 6.958 49.671 20.310 1.00 22.35 90 PRO A C 1
ATOM 718 O O . PRO A 1 111 ? 8.111 49.526 20.705 1.00 22.71 90 PRO A O 1
ATOM 722 N N . LEU A 1 112 ? 6.480 49.011 19.261 1.00 21.72 91 LEU A N 1
ATOM 723 C CA . LEU A 1 112 ? 7.257 47.930 18.651 1.00 21.36 91 LEU A CA 1
ATOM 724 C C . LEU A 1 112 ? 8.480 48.434 17.872 1.00 21.29 91 LEU A C 1
ATOM 725 O O . LEU A 1 112 ? 8.420 49.441 17.167 1.00 21.47 91 LEU A O 1
ATOM 730 N N . VAL A 1 113 ? 9.583 47.704 18.001 1.00 20.96 92 VAL A N 1
ATOM 731 C CA . VAL A 1 113 ? 10.818 48.025 17.300 1.00 20.71 92 VAL A CA 1
ATOM 732 C C . VAL A 1 113 ? 10.766 47.602 15.832 1.00 20.58 92 VAL A C 1
ATOM 733 O O . VAL A 1 113 ? 9.966 46.752 15.433 1.00 20.37 92 VAL A O 1
ATOM 737 N N . VAL A 1 114 ? 11.620 48.232 15.038 1.00 20.29 93 VAL A N 1
ATOM 738 C CA . VAL A 1 114 ? 11.841 47.873 13.635 1.00 19.82 93 VAL A CA 1
ATOM 739 C C . VAL A 1 114 ? 12.258 46.412 13.465 1.00 19.51 93 VAL A C 1
ATOM 740 O O . VAL A 1 114 ? 11.870 45.758 12.499 1.00 19.40 93 VAL A O 1
ATOM 744 N N . TRP A 1 115 ? 13.047 45.898 14.406 1.00 19.06 94 TRP A N 1
ATOM 745 C CA . TRP A 1 115 ? 13.632 44.566 14.262 1.00 18.84 94 TRP A CA 1
ATOM 746 C C . TRP A 1 115 ? 12.634 43.526 14.763 1.00 19.26 94 TRP A C 1
ATOM 747 O O . TRP A 1 115 ? 12.792 42.934 15.836 1.00 19.55 94 TRP A O 1
ATOM 758 N N . GLN A 1 116 ? 11.602 43.314 13.952 1.00 19.41 95 GLN A N 1
ATOM 759 C CA . GLN A 1 116 ? 10.521 42.390 14.272 1.00 19.61 95 GLN A CA 1
ATOM 760 C C . GLN A 1 116 ? 10.430 41.381 13.141 1.00 19.83 95 GLN A C 1
ATOM 761 O O . GLN A 1 116 ? 11.411 41.133 12.440 1.00 20.17 95 GLN A O 1
ATOM 767 N N . THR A 1 117 ? 9.267 40.782 12.964 1.00 20.17 96 THR A N 1
ATOM 768 C CA . THR A 1 117 ? 9.026 39.958 11.796 1.00 20.58 96 THR A CA 1
ATOM 769 C C . THR A 1 117 ? 9.213 40.773 10.507 1.00 20.35 96 THR A C 1
ATOM 770 O O . THR A 1 117 ? 8.953 41.980 10.479 1.00 20.38 96 THR A O 1
ATOM 774 N N . GLY A 1 118 ? 9.673 40.102 9.455 1.00 20.04 97 GLY A N 1
ATOM 775 C CA . GLY A 1 118 ? 10.132 40.771 8.235 1.00 20.02 97 GLY A CA 1
ATOM 776 C C . GLY A 1 118 ? 9.018 41.260 7.330 1.00 20.00 97 GLY A C 1
ATOM 777 O O . GLY A 1 118 ? 9.268 41.992 6.355 1.00 19.81 97 GLY A O 1
ATOM 778 N N . SER A 1 119 ? 7.795 40.847 7.653 1.00 19.51 98 SER A N 1
ATOM 779 C CA . SER A 1 119 ? 6.600 41.253 6.925 1.00 19.66 98 SER A CA 1
ATOM 780 C C . SER A 1 119 ? 5.915 42.477 7.543 1.00 19.65 98 SER A C 1
ATOM 781 O O . SER A 1 119 ? 5.009 43.044 6.945 1.00 19.78 98 SER A O 1
ATOM 784 N N . GLY A 1 120 ? 6.327 42.862 8.744 1.00 19.82 99 GLY A N 1
ATOM 785 C CA . GLY A 1 120 ? 5.639 43.914 9.495 1.00 20.11 99 GLY A CA 1
ATOM 786 C C . GLY A 1 120 ? 4.327 43.499 10.158 1.00 20.14 99 GLY A C 1
ATOM 787 O O . GLY A 1 120 ? 3.569 44.353 10.609 1.00 20.19 99 GLY A O 1
ATOM 788 N N . THR A 1 121 ? 4.056 42.198 10.230 1.00 20.43 100 THR A N 1
ATOM 789 C CA . THR A 1 121 ? 2.804 41.685 10.817 1.00 20.55 100 THR A CA 1
ATOM 790 C C . THR A 1 121 ? 2.495 42.262 12.200 1.00 20.73 100 THR A C 1
ATOM 791 O O . THR A 1 121 ? 1.359 42.640 12.483 1.00 20.97 100 THR A O 1
ATOM 795 N N . GLN A 1 122 ? 3.499 42.326 13.062 1.00 20.67 101 GLN A N 1
ATOM 796 C CA . GLN A 1 122 ? 3.284 42.770 14.433 1.00 20.87 101 GLN A CA 1
ATOM 797 C C . GLN A 1 122 ? 2.910 44.246 14.512 1.00 20.41 101 GLN A C 1
ATOM 798 O O . GLN A 1 122 ? 2.108 44.634 15.356 1.00 20.63 101 GLN A O 1
ATOM 804 N N . THR A 1 123 ? 3.477 45.060 13.631 1.00 19.89 102 THR A N 1
ATOM 805 C CA . THR A 1 123 ? 3.127 46.475 13.567 1.00 19.59 102 THR A CA 1
ATOM 806 C C . THR A 1 123 ? 1.739 46.669 12.949 1.00 19.89 102 THR A C 1
ATOM 807 O O . THR A 1 123 ? 0.985 47.530 13.390 1.00 19.98 102 THR A O 1
ATOM 811 N N . ASN A 1 124 ? 1.409 45.876 11.932 1.00 20.16 103 ASN A N 1
ATOM 812 C CA . ASN A 1 124 ? 0.053 45.839 11.398 1.00 20.62 103 ASN A CA 1
ATOM 813 C C . ASN A 1 124 ? -0.940 45.561 12.514 1.00 20.63 103 ASN A C 1
ATOM 814 O O . ASN A 1 124 ? -1.947 46.240 12.650 1.00 20.44 103 ASN A O 1
ATOM 819 N N . MET A 1 125 ? -0.622 44.564 13.325 1.00 21.17 104 MET A N 1
ATOM 820 C CA . MET A 1 125 ? -1.521 44.115 14.390 1.00 21.65 104 MET A CA 1
ATOM 821 C C . MET A 1 125 ? -1.552 45.129 15.531 1.00 21.24 104 MET A C 1
ATOM 822 O O . MET A 1 125 ? -2.569 45.286 16.198 1.00 21.41 104 MET A O 1
ATOM 827 N N . ASN A 1 126 ? -0.439 45.825 15.738 1.00 20.73 105 ASN A N 1
ATOM 828 C CA . ASN A 1 126 ? -0.398 46.944 16.668 1.00 20.47 105 ASN A CA 1
ATOM 829 C C . ASN A 1 126 ? -1.445 47.989 16.279 1.00 20.65 105 ASN A C 1
ATOM 830 O O . ASN A 1 126 ? -2.223 48.443 17.127 1.00 20.53 105 ASN A O 1
ATOM 835 N N . MET A 1 127 ? -1.480 48.346 14.996 1.00 20.33 106 MET A N 1
ATOM 836 C CA . MET A 1 127 ? -2.497 49.263 14.505 1.00 20.37 106 MET A CA 1
ATOM 837 C C . MET A 1 127 ? -3.904 48.686 14.645 1.00 20.09 106 MET A C 1
ATOM 838 O O . MET A 1 127 ? -4.805 49.390 15.072 1.00 20.13 106 MET A O 1
ATOM 843 N N . ASN A 1 128 ? -4.088 47.418 14.282 1.00 20.23 107 ASN A N 1
ATOM 844 C CA . ASN A 1 128 ? -5.409 46.778 14.350 1.00 20.41 107 ASN A CA 1
ATOM 845 C C . ASN A 1 128 ? -5.986 46.778 15.766 1.00 20.46 107 ASN A C 1
ATOM 846 O O . ASN A 1 128 ? -7.166 47.076 15.966 1.00 20.81 107 ASN A O 1
ATOM 851 N N . GLU A 1 129 ? -5.151 46.434 16.742 1.00 20.13 108 GLU A N 1
ATOM 852 C CA . GLU A 1 129 ? -5.589 46.348 18.134 1.00 20.26 108 GLU A CA 1
ATOM 853 C C . GLU A 1 129 ? -5.913 47.725 18.727 1.00 20.16 108 GLU A C 1
ATOM 854 O O . GLU A 1 129 ? -6.938 47.890 19.408 1.00 19.88 108 GLU A O 1
ATOM 860 N N . VAL A 1 130 ? -5.052 48.708 18.461 1.00 19.96 109 VAL A N 1
ATOM 861 C CA . VAL A 1 130 ? -5.234 50.050 19.021 1.00 19.89 109 VAL A CA 1
ATOM 862 C C . VAL A 1 130 ? -6.511 50.714 18.489 1.00 20.04 109 VAL A C 1
ATOM 863 O O . VAL A 1 130 ? -7.248 51.331 19.262 1.00 20.35 109 VAL A O 1
ATOM 867 N N . ILE A 1 131 ? -6.779 50.578 17.187 1.00 19.76 110 ILE A N 1
ATOM 868 C CA . ILE A 1 131 ? -8.008 51.114 16.600 1.00 19.50 110 ILE A CA 1
ATOM 869 C C . ILE A 1 131 ? -9.233 50.457 17.248 1.00 19.82 110 ILE A C 1
ATOM 870 O O . ILE A 1 131 ? -10.139 51.151 17.705 1.00 19.94 110 ILE A O 1
ATOM 875 N N . ALA A 1 132 ? -9.250 49.123 17.289 1.00 19.99 111 ALA A N 1
ATOM 876 C CA . ALA A 1 132 ? -10.344 48.370 17.918 1.00 20.18 111 ALA A CA 1
ATOM 877 C C . ALA A 1 132 ? -10.551 48.801 19.366 1.00 20.47 111 ALA A C 1
ATOM 878 O O . ALA A 1 132 ? -11.687 48.966 19.825 1.00 20.41 111 ALA A O 1
ATOM 880 N N . SER A 1 133 ? -9.436 48.988 20.069 1.00 20.73 112 SER A N 1
ATOM 881 C CA . SER A 1 133 ? -9.450 49.323 21.482 1.00 20.82 112 SER A CA 1
ATOM 882 C C . SER A 1 133 ? -10.035 50.707 21.736 1.00 20.87 112 SER A C 1
ATOM 883 O O . SER A 1 133 ? -10.828 50.880 22.663 1.00 21.13 112 SER A O 1
ATOM 886 N N . ILE A 1 134 ? -9.644 51.683 20.918 1.00 20.80 113 ILE A N 1
ATOM 887 C CA . ILE A 1 134 ? -10.183 53.044 21.021 1.00 20.64 113 ILE A CA 1
ATOM 888 C C . ILE A 1 134 ? -11.681 53.021 20.726 1.00 20.91 113 ILE A C 1
ATOM 889 O O . ILE A 1 134 ? -12.468 53.675 21.418 1.00 21.15 113 ILE A O 1
ATOM 894 N N . ALA A 1 135 ? -12.068 52.259 19.702 1.00 20.99 114 ALA A N 1
ATOM 895 C CA . ALA A 1 135 ? -13.468 52.145 19.303 1.00 21.21 114 ALA A CA 1
ATOM 896 C C . ALA A 1 135 ? -14.314 51.487 20.409 1.00 21.50 114 ALA A C 1
ATOM 897 O O . ALA A 1 135 ? -15.408 51.947 20.721 1.00 21.24 114 ALA A O 1
ATOM 899 N N . ASN A 1 136 ? -13.792 50.417 20.997 1.00 22.09 115 ASN A N 1
ATOM 900 C CA . ASN A 1 136 ? -14.499 49.703 22.060 1.00 22.50 115 ASN A CA 1
ATOM 901 C C . ASN A 1 136 ? -14.700 50.557 23.314 1.00 23.25 115 ASN A C 1
ATOM 902 O O . ASN A 1 136 ? -15.769 50.501 23.926 1.00 23.45 115 ASN A O 1
ATOM 907 N N . GLU A 1 137 ? -13.694 51.359 23.679 1.00 24.07 116 GLU A N 1
ATOM 908 C CA . GLU A 1 137 ? -13.844 52.348 24.760 1.00 24.73 116 GLU A CA 1
ATOM 909 C C . GLU A 1 137 ? -14.974 53.341 24.456 1.00 25.12 116 GLU A C 1
ATOM 910 O O . GLU A 1 137 ? -15.792 53.627 25.334 1.00 25.32 116 GLU A O 1
ATOM 916 N N . GLU A 1 138 ? -15.022 53.854 23.223 1.00 25.53 117 GLU A N 1
ATOM 917 C CA . GLU A 1 138 ? -16.080 54.786 22.810 1.00 25.96 117 GLU A CA 1
ATOM 918 C C . GLU A 1 138 ? -17.464 54.148 22.866 1.00 26.10 117 GLU A C 1
ATOM 919 O O . GLU A 1 138 ? -18.424 54.784 23.300 1.00 26.27 117 GLU A O 1
ATOM 925 N N . LEU A 1 139 ? -17.564 52.902 22.406 1.00 26.15 118 LEU A N 1
ATOM 926 C CA . LEU A 1 139 ? -18.844 52.203 22.350 1.00 26.19 118 LEU A CA 1
ATOM 927 C C . LEU A 1 139 ? -19.301 51.644 23.702 1.00 26.43 118 LEU A C 1
ATOM 928 O O . LEU A 1 139 ? -20.483 51.677 23.995 1.00 26.44 118 LEU A O 1
ATOM 933 N N . THR A 1 140 ? -18.377 51.139 24.516 1.00 26.93 119 THR A N 1
ATOM 934 C CA . THR A 1 140 ? -18.743 50.445 25.763 1.00 27.28 119 THR A CA 1
ATOM 935 C C . THR A 1 140 ? -18.317 51.150 27.050 1.00 27.50 119 THR A C 1
ATOM 936 O O . THR A 1 140 ? -18.930 50.936 28.102 1.00 27.87 119 THR A O 1
ATOM 940 N N . GLY A 1 141 ? -17.263 51.960 26.976 1.00 27.68 120 GLY A N 1
ATOM 941 C CA . GLY A 1 141 ? -16.705 52.625 28.157 1.00 27.80 120 GLY A CA 1
ATOM 942 C C . GLY A 1 141 ? -15.401 52.001 28.637 1.00 28.03 120 GLY A C 1
ATOM 943 O O . GLY A 1 141 ? -14.641 52.649 29.360 1.00 28.08 120 GLY A O 1
ATOM 944 N N . LYS A 1 142 ? -15.150 50.746 28.246 1.00 28.08 121 LYS A N 1
ATOM 945 C CA . LYS A 1 142 ? -13.914 50.033 28.588 1.00 27.88 121 LYS A CA 1
ATOM 946 C C . LYS A 1 142 ? -13.092 49.728 27.325 1.00 27.89 121 LYS A C 1
ATOM 947 O O . LYS A 1 142 ? -13.614 49.196 26.336 1.00 27.73 121 LYS A O 1
ATOM 949 N N . LYS A 1 143 ? -11.804 50.065 27.372 1.00 27.62 122 LYS A N 1
ATOM 950 C CA . LYS A 1 143 ? -10.904 49.838 26.246 1.00 27.50 122 LYS A CA 1
ATOM 951 C C . LYS A 1 143 ? -10.458 48.378 26.158 1.00 27.43 122 LYS A C 1
ATOM 952 O O . LYS A 1 143 ? -10.665 47.596 27.082 1.00 27.57 122 LYS A O 1
ATOM 958 N N . GLY A 1 144 ? -9.863 48.017 25.028 1.00 27.38 123 GLY A N 1
ATOM 959 C CA . GLY A 1 144 ? -9.280 46.691 24.848 1.00 27.41 123 GLY A CA 1
ATOM 960 C C . GLY A 1 144 ? -10.236 45.670 24.269 1.00 27.54 123 GLY A C 1
ATOM 961 O O . GLY A 1 144 ? -11.397 45.980 23.962 1.00 27.71 123 GLY A O 1
ATOM 962 N N . GLY A 1 145 ? -9.733 44.448 24.095 1.00 27.32 124 GLY A N 1
ATOM 963 C CA . GLY A 1 145 ? -10.570 43.317 23.701 1.00 27.22 124 GLY A CA 1
ATOM 964 C C . GLY A 1 145 ? -11.024 43.381 22.256 1.00 26.96 124 GLY A C 1
ATOM 965 O O . GLY A 1 145 ? -10.539 44.210 21.485 1.00 26.84 124 GLY A O 1
ATOM 966 N N . LYS A 1 146 ? -11.971 42.512 21.903 1.00 26.61 125 LYS A N 1
ATOM 967 C CA . LYS A 1 146 ? -12.387 42.329 20.508 1.00 26.42 125 LYS A CA 1
ATOM 968 C C . LYS A 1 146 ? -13.902 42.424 20.289 1.00 25.77 125 LYS A C 1
ATOM 969 O O . LYS A 1 146 ? -14.416 41.917 19.291 1.00 25.68 125 LYS A O 1
ATOM 975 N N . PHE A 1 147 ? -14.612 43.075 21.204 1.00 25.31 126 PHE A N 1
ATOM 976 C CA . PHE A 1 147 ? -16.051 43.286 21.044 1.00 24.93 126 PHE A CA 1
ATOM 977 C C . PHE A 1 147 ? -16.451 44.681 21.539 1.00 24.26 126 PHE A C 1
ATOM 978 O O . PHE A 1 147 ? -15.989 45.108 22.603 1.00 24.20 126 PHE A O 1
ATOM 986 N N . PRO A 1 148 ? -17.299 45.402 20.776 1.00 23.21 127 PRO A N 1
ATOM 987 C CA . PRO A 1 148 ? -17.874 45.068 19.462 1.00 22.97 127 PRO A CA 1
ATOM 988 C C . PRO A 1 148 ? -16.894 45.069 18.287 1.00 22.49 127 PRO A C 1
ATOM 989 O O . PRO A 1 148 ? -17.196 44.486 17.252 1.00 22.54 127 PRO A O 1
ATOM 993 N N . VAL A 1 149 ? -15.749 45.728 18.434 1.00 22.15 128 VAL A N 1
ATOM 994 C CA . VAL A 1 149 ? -14.809 45.887 17.325 1.00 21.67 128 VAL A CA 1
ATOM 995 C C . VAL A 1 149 ? -13.647 44.906 17.469 1.00 21.61 128 VAL A C 1
ATOM 996 O O . VAL A 1 149 ? -12.938 44.894 18.483 1.00 21.17 128 VAL A O 1
ATOM 1000 N N . HIS A 1 150 ? -13.459 44.102 16.426 1.00 21.56 129 HIS A N 1
ATOM 1001 C CA . HIS A 1 150 ? -12.510 42.996 16.420 1.00 21.52 129 HIS A CA 1
ATOM 1002 C C . HIS A 1 150 ? -11.295 43.350 15.546 1.00 21.66 129 HIS A C 1
ATOM 1003 O O . HIS A 1 150 ? -11.464 43.662 14.367 1.00 21.31 129 HIS A O 1
ATOM 1010 N N . PRO A 1 151 ? -10.072 43.286 16.114 1.00 21.93 130 PRO A N 1
ATOM 1011 C CA . PRO A 1 151 ? -8.849 43.658 15.395 1.00 22.44 130 PRO A CA 1
ATOM 1012 C C . PRO A 1 151 ? -8.675 42.964 14.049 1.00 22.91 130 PRO A C 1
ATOM 1013 O O . PRO A 1 151 ? -8.354 43.620 13.062 1.00 23.15 130 PRO A O 1
ATOM 1017 N N . ASN A 1 152 ? -8.872 41.649 14.012 1.00 23.45 131 ASN A N 1
ATOM 1018 C CA . ASN A 1 152 ? -8.665 40.888 12.781 1.00 23.84 131 ASN A CA 1
ATOM 1019 C C . ASN A 1 152 ? -9.899 40.872 11.890 1.00 23.50 131 ASN A C 1
ATOM 1020 O O . ASN A 1 152 ? -9.789 41.064 10.676 1.00 23.39 131 ASN A O 1
ATOM 1025 N N . ASP A 1 153 ? -11.071 40.660 12.488 1.00 23.19 132 ASP A N 1
ATOM 1026 C CA . ASP A 1 153 ? -12.300 40.448 11.711 1.00 23.20 132 ASP A CA 1
ATOM 1027 C C . ASP A 1 153 ? -12.926 41.741 11.181 1.00 22.79 132 ASP A C 1
ATOM 1028 O O . ASP A 1 153 ? -13.637 41.712 10.176 1.00 22.83 132 ASP A O 1
ATOM 1033 N N . HIS A 1 154 ? -12.663 42.866 11.845 1.00 22.29 133 HIS A N 1
ATOM 1034 C CA . HIS A 1 154 ? -13.204 44.149 11.410 1.00 21.97 133 HIS A CA 1
ATOM 1035 C C . HIS A 1 154 ? -12.125 45.091 10.881 1.00 21.72 133 HIS A C 1
ATOM 1036 O O . HIS A 1 154 ? -12.191 45.525 9.720 1.00 21.24 133 HIS A O 1
ATOM 1043 N N . VAL A 1 155 ? -11.135 45.391 11.725 1.00 21.43 134 VAL A N 1
ATOM 1044 C CA . VAL A 1 155 ? -10.116 46.389 11.397 1.00 21.29 134 VAL A CA 1
ATOM 1045 C C . VAL A 1 155 ? -9.170 45.873 10.321 1.00 21.27 134 VAL A C 1
ATOM 1046 O O . VAL A 1 155 ? -8.684 46.647 9.499 1.00 21.51 134 VAL A O 1
ATOM 1050 N N . ASN A 1 156 ? -8.918 44.568 10.328 1.00 21.23 135 ASN A N 1
ATOM 1051 C CA . ASN A 1 156 ? -8.031 43.936 9.354 1.00 21.27 135 ASN A CA 1
ATOM 1052 C C . ASN A 1 156 ? -8.798 43.184 8.263 1.00 21.28 135 ASN A C 1
ATOM 1053 O O . ASN A 1 156 ? -8.222 42.371 7.544 1.00 21.18 135 ASN A O 1
ATOM 1058 N N . LYS A 1 157 ? -10.091 43.454 8.129 1.00 21.75 136 LYS A N 1
ATOM 1059 C CA . LYS A 1 157 ? -10.928 42.692 7.193 1.00 22.12 136 LYS A CA 1
ATOM 1060 C C . LYS A 1 157 ? -10.435 42.826 5.754 1.00 21.84 136 LYS A C 1
ATOM 1061 O O . LYS A 1 157 ? -10.175 43.935 5.285 1.00 21.55 136 LYS A O 1
ATOM 1067 N N . GLY A 1 158 ? -10.291 41.690 5.072 1.00 21.72 137 GLY A N 1
ATOM 1068 C CA . GLY A 1 158 ? -9.853 41.668 3.671 1.00 21.62 137 GLY A CA 1
ATOM 1069 C C . GLY A 1 158 ? -8.413 42.114 3.459 1.00 21.54 137 GLY A C 1
ATOM 1070 O O . GLY A 1 158 ? -8.034 42.515 2.350 1.00 21.43 137 GLY A O 1
ATOM 1071 N N . GLN A 1 159 ? -7.600 42.035 4.509 1.00 21.09 138 GLN A N 1
ATOM 1072 C CA . GLN A 1 159 ? -6.226 42.509 4.440 1.00 21.02 138 GLN A CA 1
ATOM 1073 C C . GLN A 1 159 ? -5.264 41.450 4.956 1.00 21.02 138 GLN A C 1
ATOM 1074 O O . GLN A 1 159 ? -5.624 40.619 5.788 1.00 20.64 138 GLN A O 1
ATOM 1080 N N . SER A 1 160 ? -4.036 41.504 4.447 1.00 20.98 139 SER A N 1
ATOM 1081 C CA . SER A 1 160 ? -2.909 40.779 5.013 1.00 20.99 139 SER A CA 1
ATOM 1082 C C . SER A 1 160 ? -1.873 41.827 5.402 1.00 21.16 139 SER A C 1
ATOM 1083 O O . SER A 1 160 ? -1.935 42.966 4.942 1.00 21.34 139 SER A O 1
ATOM 1086 N N . SER A 1 161 ? -0.919 41.454 6.245 1.00 21.16 140 SER A N 1
ATOM 1087 C CA . SER A 1 161 ? 0.238 42.304 6.454 1.00 21.11 140 SER A CA 1
ATOM 1088 C C . SER A 1 161 ? 1.107 42.297 5.202 1.00 20.68 140 SER A C 1
ATOM 1089 O O . SER A 1 161 ? 1.869 43.229 4.971 1.00 20.69 140 SER A O 1
ATOM 1092 N N . ASN A 1 162 ? 0.979 41.240 4.400 1.00 20.44 141 ASN A N 1
ATOM 1093 C CA . ASN A 1 162 ? 1.786 41.059 3.194 1.00 19.96 141 ASN A CA 1
ATOM 1094 C C . ASN A 1 162 ? 1.499 42.098 2.127 1.00 19.63 141 ASN A C 1
ATOM 1095 O O . ASN A 1 162 ? 2.418 42.497 1.411 1.00 19.30 141 ASN A O 1
ATOM 1100 N N . ASP A 1 163 ? 0.234 42.517 2.010 1.00 19.42 142 ASP A N 1
ATOM 1101 C CA . ASP A 1 163 ? -0.132 43.616 1.112 1.00 19.08 142 ASP A CA 1
ATOM 1102 C C . ASP A 1 163 ? -0.290 44.940 1.857 1.00 19.00 142 ASP A C 1
ATOM 1103 O O . ASP A 1 163 ? 0.020 45.997 1.301 1.00 18.71 142 ASP A O 1
ATOM 1108 N N . SER A 1 164 ? -0.699 44.897 3.124 1.00 18.94 143 SER A N 1
ATOM 1109 C CA . SER A 1 164 ? -0.865 46.144 3.893 1.00 18.87 143 SER A CA 1
ATOM 1110 C C . SER A 1 164 ? 0.447 46.851 4.201 1.00 18.62 143 SER A C 1
ATOM 1111 O O . SER A 1 164 ? 0.541 48.070 4.033 1.00 18.94 143 SER A O 1
ATOM 1114 N N . PHE A 1 165 ? 1.460 46.108 4.633 1.00 18.23 144 PHE A N 1
ATOM 1115 C CA . PHE A 1 165 ? 2.716 46.750 5.022 1.00 17.99 144 PHE A CA 1
ATOM 1116 C C . PHE A 1 165 ? 3.426 47.401 3.821 1.00 17.58 144 PHE A C 1
ATOM 1117 O O . PHE A 1 165 ? 3.866 48.530 3.928 1.00 17.57 144 PHE A O 1
ATOM 1125 N N . PRO A 1 166 ? 3.520 46.710 2.675 1.00 17.49 145 PRO A N 1
ATOM 1126 C CA . PRO A 1 166 ? 4.043 47.406 1.495 1.00 17.69 145 PRO A CA 1
ATOM 1127 C C . PRO A 1 166 ? 3.248 48.660 1.082 1.00 17.61 145 PRO A C 1
ATOM 1128 O O . PRO A 1 166 ? 3.838 49.636 0.602 1.00 17.93 145 PRO A O 1
ATOM 1132 N N . THR A 1 167 ? 1.933 48.629 1.263 1.00 17.14 146 THR A N 1
ATOM 1133 C CA . THR A 1 167 ? 1.097 49.787 0.968 1.00 17.14 146 THR A CA 1
ATOM 1134 C C . THR A 1 167 ? 1.500 50.941 1.893 1.00 17.50 146 THR A C 1
ATOM 1135 O O . THR A 1 167 ? 1.704 52.071 1.447 1.00 17.35 146 THR A O 1
ATOM 1139 N N . ALA A 1 168 ? 1.670 50.644 3.174 1.00 17.78 147 ALA A N 1
ATOM 1140 C CA . ALA A 1 168 ? 2.063 51.665 4.139 1.00 18.02 147 ALA A CA 1
ATOM 1141 C C . ALA A 1 168 ? 3.440 52.227 3.800 1.00 18.34 147 ALA A C 1
ATOM 1142 O O . ALA A 1 168 ? 3.664 53.434 3.901 1.00 18.64 147 ALA A O 1
ATOM 1144 N N . MET A 1 169 ? 4.357 51.352 3.391 1.00 18.60 148 MET A N 1
ATOM 1145 C CA . MET A 1 169 ? 5.727 51.762 3.034 1.00 18.55 148 MET A CA 1
ATOM 1146 C C . MET A 1 169 ? 5.747 52.826 1.927 1.00 18.25 148 MET A C 1
ATOM 1147 O O . MET A 1 169 ? 6.500 53.798 2.001 1.00 18.55 148 MET A O 1
ATOM 1152 N N . HIS A 1 170 ? 4.917 52.635 0.910 1.00 18.16 149 HIS A N 1
ATOM 1153 C CA . HIS A 1 170 ? 4.835 53.559 -0.230 1.00 18.04 149 HIS A CA 1
ATOM 1154 C C . HIS A 1 170 ? 4.100 54.842 0.116 1.00 17.88 149 HIS A C 1
ATOM 1155 O O . HIS A 1 170 ? 4.506 55.910 -0.313 1.00 18.24 149 HIS A O 1
ATOM 1162 N N . ILE A 1 171 ? 3.025 54.745 0.891 1.00 17.90 150 ILE A N 1
ATOM 1163 C CA . ILE A 1 171 ? 2.293 55.943 1.327 1.00 17.56 150 ILE A CA 1
ATOM 1164 C C . ILE A 1 171 ? 3.211 56.848 2.154 1.00 17.17 150 ILE A C 1
ATOM 1165 O O . ILE A 1 171 ? 3.275 58.060 1.930 1.00 17.24 150 ILE A O 1
ATOM 1170 N N . ALA A 1 172 ? 3.940 56.242 3.087 1.00 16.79 151 ALA A N 1
ATOM 1171 C CA . ALA A 1 172 ? 4.865 56.969 3.945 1.00 16.64 151 ALA A CA 1
ATOM 1172 C C . ALA A 1 172 ? 6.008 57.610 3.143 1.00 16.74 151 ALA A C 1
ATOM 1173 O O . ALA A 1 172 ? 6.375 58.746 3.414 1.00 16.52 151 ALA A O 1
ATOM 1175 N N . THR A 1 173 ? 6.549 56.888 2.153 1.00 16.93 152 THR A N 1
ATOM 1176 C CA . THR A 1 173 ? 7.645 57.404 1.319 1.00 16.60 152 THR A CA 1
ATOM 1177 C C . THR A 1 173 ? 7.175 58.605 0.537 1.00 16.34 152 THR A C 1
ATOM 1178 O O . THR A 1 173 ? 7.889 59.596 0.429 1.00 16.57 152 THR A O 1
ATOM 1182 N N . VAL A 1 174 ? 5.973 58.519 -0.014 1.00 16.42 153 VAL A N 1
ATOM 1183 C CA . VAL A 1 174 ? 5.399 59.634 -0.769 1.00 16.28 153 VAL A CA 1
ATOM 1184 C C . VAL A 1 174 ? 5.140 60.811 0.162 1.00 16.64 153 VAL A C 1
ATOM 1185 O O . VAL A 1 174 ? 5.596 61.913 -0.088 1.00 16.34 153 VAL A O 1
ATOM 1189 N N . LEU A 1 175 ? 4.444 60.572 1.265 1.00 17.48 154 LEU A N 1
ATOM 1190 C CA . LEU A 1 175 ? 4.189 61.647 2.229 1.00 17.79 154 LEU A CA 1
ATOM 1191 C C . LEU A 1 175 ? 5.465 62.375 2.675 1.00 18.24 154 LEU A C 1
ATOM 1192 O O . LEU A 1 175 ? 5.529 63.610 2.628 1.00 18.27 154 LEU A O 1
ATOM 1197 N N . ALA A 1 176 ? 6.484 61.618 3.083 1.00 18.43 155 ALA A N 1
ATOM 1198 C CA . ALA A 1 176 ? 7.732 62.221 3.550 1.00 18.57 155 ALA A CA 1
ATOM 1199 C C . ALA A 1 176 ? 8.465 62.979 2.433 1.00 18.66 155 ALA A C 1
ATOM 1200 O O . ALA A 1 176 ? 9.033 64.059 2.653 1.00 18.39 155 ALA A O 1
ATOM 1202 N N . THR A 1 177 ? 8.471 62.408 1.237 1.00 18.89 156 THR A N 1
ATOM 1203 C CA . THR A 1 177 ? 9.169 63.036 0.122 1.00 19.31 156 THR A CA 1
ATOM 1204 C C . THR A 1 177 ? 8.523 64.365 -0.197 1.00 20.20 156 THR A C 1
ATOM 1205 O O . THR A 1 177 ? 9.214 65.354 -0.426 1.00 20.97 156 THR A O 1
ATOM 1209 N N . LYS A 1 178 ? 7.196 64.392 -0.184 1.00 20.74 157 LYS A N 1
ATOM 1210 C CA . LYS A 1 178 ? 6.459 65.585 -0.561 1.00 21.46 157 LYS A CA 1
ATOM 1211 C C . LYS A 1 178 ? 6.436 66.632 0.553 1.00 21.48 157 LYS A C 1
ATOM 1212 O O . LYS A 1 178 ? 6.393 67.831 0.279 1.00 22.42 157 LYS A O 1
ATOM 1218 N N . GLN A 1 179 ? 6.479 66.195 1.800 1.00 21.17 158 GLN A N 1
ATOM 1219 C CA . GLN A 1 179 ? 6.362 67.117 2.923 1.00 20.81 158 GLN A CA 1
ATOM 1220 C C . GLN A 1 179 ? 7.727 67.588 3.436 1.00 20.40 158 GLN A C 1
ATOM 1221 O O . GLN A 1 179 ? 7.836 68.699 3.961 1.00 20.65 158 GLN A O 1
ATOM 1227 N N . GLN A 1 180 ? 8.757 66.755 3.291 1.00 19.60 159 GLN A N 1
ATOM 1228 C CA . GLN A 1 180 ? 10.076 67.067 3.851 1.00 19.07 159 GLN A CA 1
ATOM 1229 C C . GLN A 1 180 ? 11.135 67.343 2.771 1.00 18.42 159 GLN A C 1
ATOM 1230 O O . GLN A 1 180 ? 11.799 68.380 2.787 1.00 18.18 159 GLN A O 1
ATOM 1236 N N . LEU A 1 181 ? 11.281 66.423 1.827 1.00 17.86 160 LEU A N 1
ATOM 1237 C CA . LEU A 1 181 ? 12.427 66.449 0.933 1.00 17.61 160 LEU A CA 1
ATOM 1238 C C . LEU A 1 181 ? 12.294 67.484 -0.179 1.00 17.35 160 LEU A C 1
ATOM 1239 O O . LEU A 1 181 ? 13.184 68.310 -0.348 1.00 17.49 160 LEU A O 1
ATOM 1244 N N . ILE A 1 182 ? 11.189 67.457 -0.922 1.00 17.32 161 ILE A N 1
ATOM 1245 C CA . ILE A 1 182 ? 10.989 68.398 -2.036 1.00 16.99 161 ILE A CA 1
ATOM 1246 C C . ILE A 1 182 ? 11.019 69.871 -1.575 1.00 17.22 161 ILE A C 1
ATOM 1247 O O . ILE A 1 182 ? 11.659 70.720 -2.234 1.00 16.53 161 ILE A O 1
ATOM 1252 N N . PRO A 1 183 ? 10.353 70.179 -0.439 1.00 17.24 162 PRO A N 1
ATOM 1253 C CA . PRO A 1 183 ? 10.451 71.525 0.134 1.00 17.58 162 PRO A CA 1
ATOM 1254 C C . PRO A 1 183 ? 11.864 71.935 0.539 1.00 17.96 162 PRO A C 1
ATOM 1255 O O . PRO A 1 183 ? 12.258 73.075 0.281 1.00 18.86 162 PRO A O 1
ATOM 1259 N N . ALA A 1 184 ? 12.631 71.025 1.136 1.00 18.00 163 ALA A N 1
ATOM 1260 C CA . ALA A 1 184 ? 14.000 71.356 1.538 1.00 18.01 163 ALA A CA 1
ATOM 1261 C C . ALA A 1 184 ? 14.912 71.614 0.327 1.00 17.99 163 ALA A C 1
ATOM 1262 O O . ALA A 1 184 ? 15.679 72.571 0.322 1.00 18.39 163 ALA A O 1
ATOM 1264 N N . LEU A 1 185 ? 14.835 70.769 -0.694 1.00 18.03 164 LEU A N 1
ATOM 1265 C CA . LEU A 1 185 ? 15.634 70.976 -1.901 1.00 18.30 164 LEU A CA 1
ATOM 1266 C C . LEU A 1 185 ? 15.259 72.285 -2.599 1.00 18.55 164 LEU A C 1
ATOM 1267 O O . LEU A 1 185 ? 16.141 73.003 -3.074 1.00 18.72 164 LEU A O 1
ATOM 1272 N N . ASN A 1 186 ? 13.962 72.595 -2.644 1.00 18.72 165 ASN A N 1
ATOM 1273 C CA . ASN A 1 186 ? 13.486 73.865 -3.205 1.00 19.02 165 ASN A CA 1
ATOM 1274 C C . ASN A 1 186 ? 13.974 75.050 -2.372 1.00 19.15 165 ASN A C 1
ATOM 1275 O O . ASN A 1 186 ? 14.280 76.108 -2.912 1.00 19.04 165 ASN A O 1
ATOM 1280 N N . ASN A 1 187 ? 14.034 74.869 -1.054 1.00 19.24 166 ASN A N 1
ATOM 1281 C CA . ASN A 1 187 ? 14.565 75.897 -0.167 1.00 19.41 166 ASN A CA 1
ATOM 1282 C C . ASN A 1 187 ? 16.038 76.162 -0.498 1.00 19.43 166 ASN A C 1
ATOM 1283 O O . ASN A 1 187 ? 16.448 77.313 -0.658 1.00 19.66 166 ASN A O 1
ATOM 1288 N N . LEU A 1 188 ? 16.827 75.097 -0.618 1.00 19.03 167 LEU A N 1
ATOM 1289 C CA . LEU A 1 188 ? 18.226 75.242 -1.019 1.00 19.07 167 LEU A CA 1
ATOM 1290 C C . LEU A 1 188 ? 18.356 75.878 -2.415 1.00 18.94 167 LEU A C 1
ATOM 1291 O O . LEU A 1 188 ? 19.193 76.748 -2.626 1.00 18.39 167 LEU A O 1
ATOM 1296 N N . LEU A 1 189 ? 17.520 75.436 -3.351 1.00 19.19 168 LEU A N 1
ATOM 1297 C CA . LEU A 1 189 ? 17.520 75.974 -4.714 1.00 19.32 168 LEU A CA 1
ATOM 1298 C C . LEU A 1 189 ? 17.288 77.476 -4.697 1.00 19.44 168 LEU A C 1
ATOM 1299 O O . LEU A 1 189 ? 18.032 78.225 -5.308 1.00 19.02 168 LEU A O 1
ATOM 1304 N N . THR A 1 190 ? 16.243 77.900 -3.998 1.00 20.06 169 THR A N 1
ATOM 1305 C CA . THR A 1 190 ? 15.844 79.307 -3.979 1.00 20.50 169 THR A CA 1
ATOM 1306 C C . THR A 1 190 ? 16.962 80.195 -3.451 1.00 20.69 169 THR A C 1
ATOM 1307 O O . THR A 1 190 ? 17.219 81.259 -4.006 1.00 21.00 169 THR A O 1
ATOM 1311 N N . TYR A 1 191 ? 17.630 79.750 -2.394 1.00 21.00 170 TYR A N 1
ATOM 1312 C CA . TYR A 1 191 ? 18.703 80.532 -1.790 1.00 21.36 170 TYR A CA 1
ATOM 1313 C C . TYR A 1 191 ? 20.010 80.479 -2.569 1.00 21.14 170 TYR A C 1
ATOM 1314 O O . TYR A 1 191 ? 20.752 81.458 -2.564 1.00 21.20 170 TYR A O 1
ATOM 1323 N N . LEU A 1 192 ? 20.294 79.366 -3.239 1.00 20.96 171 LEU A N 1
ATOM 1324 C CA . LEU A 1 192 ? 21.427 79.330 -4.156 1.00 21.19 171 LEU A CA 1
ATOM 1325 C C . LEU A 1 192 ? 21.209 80.356 -5.274 1.00 21.33 171 LEU A C 1
ATOM 1326 O O . LEU A 1 192 ? 22.117 81.115 -5.600 1.00 21.31 171 LEU A O 1
ATOM 1331 N N . GLN A 1 193 ? 20.001 80.395 -5.833 1.00 21.66 172 GLN A N 1
ATOM 1332 C CA . GLN A 1 193 ? 19.661 81.371 -6.880 1.00 22.05 172 GLN A CA 1
ATOM 1333 C C . GLN A 1 193 ? 19.709 82.814 -6.365 1.00 22.38 172 GLN A C 1
ATOM 1334 O O . GLN A 1 193 ? 20.362 83.669 -6.961 1.00 22.20 172 GLN A O 1
ATOM 1340 N N . ASP A 1 194 ? 19.034 83.070 -5.249 1.00 22.77 173 ASP A N 1
ATOM 1341 C CA . ASP A 1 194 ? 18.957 84.418 -4.705 1.00 23.38 173 ASP A CA 1
ATOM 1342 C C . ASP A 1 194 ? 20.334 84.956 -4.314 1.00 23.18 173 ASP A C 1
ATOM 1343 O O . ASP A 1 194 ? 20.700 86.050 -4.724 1.00 22.69 173 ASP A O 1
ATOM 1348 N N . LYS A 1 195 ? 21.103 84.177 -3.555 1.00 23.37 174 LYS A N 1
ATOM 1349 C CA . LYS A 1 195 ? 22.433 84.609 -3.117 1.00 23.53 174 LYS A CA 1
ATOM 1350 C C . LYS A 1 195 ? 23.411 84.884 -4.268 1.00 23.65 174 LYS A C 1
ATOM 1351 O O . LYS A 1 195 ? 24.232 85.800 -4.165 1.00 23.61 174 LYS A O 1
ATOM 1357 N N . SER A 1 196 ? 23.319 84.123 -5.358 1.00 23.76 175 SER A N 1
ATOM 1358 C CA . SER A 1 196 ? 24.295 84.236 -6.453 1.00 24.07 175 SER A CA 1
ATOM 1359 C C . SER A 1 196 ? 23.863 85.136 -7.618 1.00 24.84 175 SER A C 1
ATOM 1360 O O . SER A 1 196 ? 24.625 85.311 -8.578 1.00 24.81 175 SER A O 1
ATOM 1363 N N . LYS A 1 197 ? 22.663 85.713 -7.534 1.00 25.58 176 LYS A N 1
ATOM 1364 C CA . LYS A 1 197 ? 22.120 86.526 -8.631 1.00 26.42 176 LYS A CA 1
ATOM 1365 C C . LYS A 1 197 ? 23.103 87.583 -9.150 1.00 26.24 176 LYS A C 1
ATOM 1366 O O . LYS A 1 197 ? 23.317 87.700 -10.353 1.00 25.80 176 LYS A O 1
ATOM 1372 N N . ASP A 1 198 ? 23.691 88.340 -8.228 1.00 26.51 177 ASP A N 1
ATOM 1373 C CA . ASP A 1 198 ? 24.588 89.449 -8.566 1.00 26.56 177 ASP A CA 1
ATOM 1374 C C . ASP A 1 198 ? 26.062 89.120 -8.337 1.00 26.50 177 ASP A C 1
ATOM 1375 O O . ASP A 1 198 ? 26.893 90.027 -8.217 1.00 26.99 177 ASP A O 1
ATOM 1380 N N . TRP A 1 199 ? 26.393 87.829 -8.293 1.00 26.26 178 TRP A N 1
ATOM 1381 C CA . TRP A 1 199 ? 27.794 87.397 -8.233 1.00 25.91 178 TRP A CA 1
ATOM 1382 C C . TRP A 1 199 ? 28.411 87.223 -9.631 1.00 25.63 178 TRP A C 1
ATOM 1383 O O . TRP A 1 199 ? 29.507 86.687 -9.769 1.00 24.97 178 TRP A O 1
ATOM 1394 N N . ASP A 1 200 ? 27.705 87.695 -10.657 1.00 25.80 179 ASP A N 1
ATOM 1395 C CA . ASP A 1 200 ? 28.184 87.630 -12.040 1.00 26.10 179 ASP A CA 1
ATOM 1396 C C . ASP A 1 200 ? 29.384 88.535 -12.309 1.00 26.22 179 ASP A C 1
ATOM 1397 O O . ASP A 1 200 ? 30.145 88.281 -13.243 1.00 26.21 179 ASP A O 1
ATOM 1402 N N . LYS A 1 201 ? 29.549 89.580 -11.497 1.00 26.22 180 LYS A N 1
ATOM 1403 C CA . LYS A 1 201 ? 30.654 90.518 -11.654 1.00 26.35 180 LYS A CA 1
ATOM 1404 C C . LYS A 1 201 ? 31.869 90.141 -10.807 1.00 26.20 180 LYS A C 1
ATOM 1405 O O . LYS A 1 201 ? 32.923 90.769 -10.932 1.00 26.34 180 LYS A O 1
ATOM 1408 N N . ILE A 1 202 ? 31.739 89.113 -9.968 1.00 25.51 181 ILE A N 1
ATOM 1409 C CA . ILE A 1 202 ? 32.875 88.606 -9.199 1.00 25.14 181 ILE A CA 1
ATOM 1410 C C . ILE A 1 202 ? 33.633 87.548 -10.016 1.00 25.02 181 ILE A C 1
ATOM 1411 O O . ILE A 1 202 ? 33.113 86.463 -10.256 1.00 24.94 181 ILE A O 1
ATOM 1416 N N . ILE A 1 203 ? 34.848 87.880 -10.457 1.00 24.89 182 ILE A N 1
ATOM 1417 C CA . ILE A 1 203 ? 35.634 86.993 -11.317 1.00 24.87 182 ILE A CA 1
ATOM 1418 C C . ILE A 1 203 ? 36.709 86.280 -10.505 1.00 24.82 182 ILE A C 1
ATOM 1419 O O . ILE A 1 203 ? 37.707 86.881 -10.118 1.00 24.69 182 ILE A O 1
ATOM 1424 N N . LYS A 1 204 ? 36.497 84.992 -10.252 1.00 24.73 183 LYS A N 1
ATOM 1425 C CA . LYS A 1 204 ? 37.431 84.200 -9.459 1.00 24.68 183 LYS A CA 1
ATOM 1426 C C . LYS A 1 204 ? 38.212 83.268 -10.371 1.00 24.72 183 LYS A C 1
ATOM 1427 O O . LYS A 1 204 ? 37.902 83.151 -11.554 1.00 24.81 183 LYS A O 1
ATOM 1433 N N . ILE A 1 205 ? 39.222 82.605 -9.814 1.00 24.61 184 ILE A N 1
ATOM 1434 C CA . ILE A 1 205 ? 40.034 81.686 -10.583 1.00 24.50 184 ILE A CA 1
ATOM 1435 C C . ILE A 1 205 ? 39.505 80.257 -10.458 1.00 24.22 184 ILE A C 1
ATOM 1436 O O . ILE A 1 205 ? 39.134 79.809 -9.366 1.00 24.13 184 ILE A O 1
ATOM 1441 N N . GLY A 1 206 ? 39.459 79.554 -11.587 1.00 23.70 185 GLY A N 1
ATOM 1442 C CA . GLY A 1 206 ? 39.072 78.153 -11.604 1.00 23.38 185 GLY A CA 1
ATOM 1443 C C . GLY A 1 206 ? 40.191 77.257 -11.099 1.00 23.25 185 GLY A C 1
ATOM 1444 O O . GLY A 1 206 ? 41.381 77.548 -11.306 1.00 23.17 185 GLY A O 1
ATOM 1445 N N . ARG A 1 207 ? 39.815 76.163 -10.445 1.00 22.93 186 ARG A N 1
ATOM 1446 C CA . ARG A 1 207 ? 40.779 75.146 -10.036 1.00 22.88 186 ARG A CA 1
ATOM 1447 C C . ARG A 1 207 ? 40.386 73.770 -10.562 1.00 22.73 186 ARG A C 1
ATOM 1448 O O . ARG A 1 207 ? 39.275 73.295 -10.317 1.00 22.95 186 ARG A O 1
ATOM 1456 N N . THR A 1 208 ? 41.299 73.146 -11.302 1.00 22.54 187 THR A N 1
ATOM 1457 C CA . THR A 1 208 ? 41.118 71.788 -11.787 1.00 22.40 187 THR A CA 1
ATOM 1458 C C . THR A 1 208 ? 42.299 70.959 -11.292 1.00 22.96 187 THR A C 1
ATOM 1459 O O . THR A 1 208 ? 43.449 71.400 -11.371 1.00 23.21 187 THR A O 1
ATOM 1463 N N . HIS A 1 209 ? 42.008 69.769 -10.766 1.00 22.99 188 HIS A N 1
ATOM 1464 C CA . HIS A 1 209 ? 42.985 68.961 -10.046 1.00 22.85 188 HIS A CA 1
ATOM 1465 C C . HIS A 1 209 ? 43.488 69.706 -8.806 1.00 23.18 188 HIS A C 1
ATOM 1466 O O . HIS A 1 209 ? 44.575 69.422 -8.304 1.00 23.49 188 HIS A O 1
ATOM 1473 N N . LEU A 1 210 ? 42.683 70.643 -8.307 1.00 23.18 189 LEU A N 1
ATOM 1474 C CA . LEU A 1 210 ? 43.102 71.616 -7.293 1.00 23.13 189 LEU A CA 1
ATOM 1475 C C . LEU A 1 210 ? 44.312 72.465 -7.729 1.00 23.52 189 LEU A C 1
ATOM 1476 O O . LEU A 1 210 ? 44.976 73.090 -6.898 1.00 23.77 189 LEU A O 1
ATOM 1481 N N . GLN A 1 211 ? 44.567 72.527 -9.035 1.00 23.80 190 GLN A N 1
ATOM 1482 C CA . GLN A 1 211 ? 45.630 73.372 -9.575 1.00 24.14 190 GLN A CA 1
ATOM 1483 C C . GLN A 1 211 ? 45.054 74.627 -10.242 1.00 24.32 190 GLN A C 1
ATOM 1484 O O . GLN A 1 211 ? 43.941 74.604 -10.771 1.00 23.98 190 GLN A O 1
ATOM 1490 N N . ASP A 1 212 ? 45.828 75.713 -10.226 1.00 24.54 191 ASP A N 1
ATOM 1491 C CA . ASP A 1 212 ? 45.412 76.984 -10.834 1.00 24.76 191 ASP A CA 1
ATOM 1492 C C . ASP A 1 212 ? 45.022 76.770 -12.290 1.00 24.84 191 ASP A C 1
ATOM 1493 O O . ASP A 1 212 ? 45.752 76.111 -13.035 1.00 24.73 191 ASP A O 1
ATOM 1498 N N . ALA A 1 213 ? 43.875 77.320 -12.689 1.00 24.96 192 ALA A N 1
ATOM 1499 C CA . ALA A 1 213 ? 43.371 77.168 -14.054 1.00 24.98 192 ALA A CA 1
ATOM 1500 C C . ALA A 1 213 ? 42.986 78.538 -14.599 1.00 25.30 192 ALA A C 1
ATOM 1501 O O . ALA A 1 213 ? 43.649 79.519 -14.290 1.00 25.90 192 ALA A O 1
ATOM 1503 N N . THR A 1 214 ? 41.938 78.615 -15.415 1.00 25.43 193 THR A N 1
ATOM 1504 C CA . THR A 1 214 ? 41.478 79.890 -15.969 1.00 25.30 193 THR A CA 1
ATOM 1505 C C . THR A 1 214 ? 40.271 80.414 -15.184 1.00 25.40 193 THR A C 1
ATOM 1506 O O . THR A 1 214 ? 39.689 79.687 -14.383 1.00 25.62 193 THR A O 1
ATOM 1510 N N . PRO A 1 215 ? 39.887 81.681 -15.411 1.00 25.52 194 PRO A N 1
ATOM 1511 C CA . PRO A 1 215 ? 38.835 82.261 -14.565 1.00 25.35 194 PRO A CA 1
ATOM 1512 C C . PRO A 1 215 ? 37.396 81.836 -14.892 1.00 24.89 194 PRO A C 1
ATOM 1513 O O . PRO A 1 215 ? 37.102 81.370 -16.002 1.00 24.99 194 PRO A O 1
ATOM 1517 N N . LEU A 1 216 ? 36.526 81.987 -13.899 1.00 24.03 195 LEU A N 1
ATOM 1518 C CA . LEU A 1 216 ? 35.070 81.972 -14.090 1.00 23.52 195 LEU A CA 1
ATOM 1519 C C . LEU A 1 216 ? 34.450 82.891 -13.049 1.00 22.96 195 LEU A C 1
ATOM 1520 O O . LEU A 1 216 ? 35.098 83.227 -12.051 1.00 22.94 195 LEU A O 1
ATOM 1525 N N . THR A 1 217 ? 33.216 83.313 -13.290 1.00 22.17 196 THR A N 1
ATOM 1526 C CA . THR A 1 217 ? 32.493 84.137 -12.326 1.00 21.89 196 THR A CA 1
ATOM 1527 C C . THR A 1 217 ? 32.078 83.275 -11.131 1.00 21.86 196 THR A C 1
ATOM 1528 O O . THR A 1 217 ? 31.844 82.074 -11.274 1.00 21.63 196 THR A O 1
ATOM 1532 N N . LEU A 1 218 ? 31.978 83.893 -9.960 1.00 21.69 197 LEU A N 1
ATOM 1533 C CA . LEU A 1 218 ? 31.495 83.197 -8.778 1.00 21.80 197 LEU A CA 1
ATOM 1534 C C . LEU A 1 218 ? 30.105 82.644 -9.042 1.00 21.68 197 LEU A C 1
ATOM 1535 O O . LEU A 1 218 ? 29.800 81.514 -8.641 1.00 21.85 197 LEU A O 1
ATOM 1540 N N . LYS A 1 219 ? 29.279 83.430 -9.729 1.00 21.48 198 LYS A N 1
ATOM 1541 C CA . LYS A 1 219 ? 27.935 82.996 -10.116 1.00 21.67 198 LYS A CA 1
ATOM 1542 C C . LYS A 1 219 ? 27.954 81.714 -10.940 1.00 22.05 198 LYS A C 1
ATOM 1543 O O . LYS A 1 219 ? 27.165 80.804 -10.676 1.00 22.34 198 LYS A O 1
ATOM 1549 N N . GLN A 1 220 ? 28.822 81.657 -11.951 1.00 22.06 199 GLN A N 1
ATOM 1550 C CA . GLN A 1 220 ? 28.939 80.458 -12.792 1.00 22.35 199 GLN A CA 1
ATOM 1551 C C . GLN A 1 220 ? 29.281 79.201 -11.988 1.00 22.32 199 GLN A C 1
ATOM 1552 O O . GLN A 1 220 ? 28.711 78.133 -12.219 1.00 22.77 199 GLN A O 1
ATOM 1558 N N . GLU A 1 221 ? 30.217 79.327 -11.056 1.00 22.04 200 GLU A N 1
ATOM 1559 C CA . GLU A 1 221 ? 30.564 78.215 -10.177 1.00 22.02 200 GLU A CA 1
ATOM 1560 C C . GLU A 1 221 ? 29.338 77.753 -9.388 1.00 21.85 200 GLU A C 1
ATOM 1561 O O . GLU A 1 221 ? 29.103 76.554 -9.248 1.00 22.60 200 GLU A O 1
ATOM 1567 N N . PHE A 1 222 ? 28.550 78.696 -8.886 1.00 21.36 201 PHE A N 1
ATOM 1568 C CA . PHE A 1 222 ? 27.335 78.339 -8.155 1.00 21.17 201 PHE A CA 1
ATOM 1569 C C . PHE A 1 222 ? 26.246 77.767 -9.056 1.00 20.96 201 PHE A C 1
ATOM 1570 O O . PHE A 1 222 ? 25.396 77.006 -8.581 1.00 20.69 201 PHE A O 1
ATOM 1578 N N . SER A 1 223 ? 26.297 78.097 -10.349 1.00 20.33 202 SER A N 1
ATOM 1579 C CA . SER A 1 223 ? 25.319 77.604 -11.322 1.00 20.16 202 SER A CA 1
ATOM 1580 C C . SER A 1 223 ? 25.376 76.085 -11.440 1.00 19.83 202 SER A C 1
ATOM 1581 O O . SER A 1 223 ? 24.361 75.441 -11.669 1.00 19.73 202 SER A O 1
ATOM 1584 N N . GLY A 1 224 ? 26.573 75.520 -11.299 1.00 19.88 203 GLY A N 1
ATOM 1585 C CA . GLY A 1 224 ? 26.734 74.063 -11.242 1.00 19.60 203 GLY A CA 1
ATOM 1586 C C . GLY A 1 224 ? 25.887 73.479 -10.119 1.00 19.31 203 GLY A C 1
ATOM 1587 O O . GLY A 1 224 ? 25.102 72.546 -10.337 1.00 18.95 203 GLY A O 1
ATOM 1588 N N . TYR A 1 225 ? 26.025 74.059 -8.926 1.00 18.92 204 TYR A N 1
ATOM 1589 C CA . TYR A 1 225 ? 25.345 73.544 -7.741 1.00 18.69 204 TYR A CA 1
ATOM 1590 C C . TYR A 1 225 ? 23.854 73.647 -7.943 1.00 18.57 204 TYR A C 1
ATOM 1591 O O . TYR A 1 225 ? 23.114 72.720 -7.640 1.00 19.24 204 TYR A O 1
ATOM 1600 N N . ILE A 1 226 ? 23.418 74.788 -8.459 1.00 18.37 205 ILE A N 1
ATOM 1601 C CA . ILE A 1 226 ? 22.013 75.009 -8.747 1.00 17.95 205 ILE A CA 1
ATOM 1602 C C . ILE A 1 226 ? 21.508 73.911 -9.680 1.00 17.76 205 ILE A C 1
ATOM 1603 O O . ILE A 1 226 ? 20.479 73.307 -9.400 1.00 18.02 205 ILE A O 1
ATOM 1608 N N . THR A 1 227 ? 22.241 73.630 -10.758 1.00 17.29 206 THR A N 1
ATOM 1609 C CA . THR A 1 227 ? 21.867 72.547 -11.679 1.00 17.00 206 THR A CA 1
ATOM 1610 C C . THR A 1 227 ? 21.738 71.170 -10.981 1.00 17.31 206 THR A C 1
ATOM 1611 O O . THR A 1 227 ? 20.812 70.409 -11.275 1.00 17.33 206 THR A O 1
ATOM 1615 N N . GLN A 1 228 ? 22.659 70.866 -10.061 1.00 17.28 207 GLN A N 1
ATOM 1616 C CA . GLN A 1 228 ? 22.645 69.597 -9.328 1.00 17.39 207 GLN A CA 1
ATOM 1617 C C . GLN A 1 228 ? 21.360 69.421 -8.521 1.00 17.66 207 GLN A C 1
ATOM 1618 O O . GLN A 1 228 ? 20.769 68.332 -8.502 1.00 17.44 207 GLN A O 1
ATOM 1624 N N . ILE A 1 229 ? 20.913 70.503 -7.886 1.00 17.94 208 ILE A N 1
ATOM 1625 C CA . ILE A 1 229 ? 19.677 70.481 -7.108 1.00 18.25 208 ILE A CA 1
ATOM 1626 C C . ILE A 1 229 ? 18.435 70.446 -8.012 1.00 18.54 208 ILE A C 1
ATOM 1627 O O . ILE A 1 229 ? 17.462 69.762 -7.688 1.00 18.58 208 ILE A O 1
ATOM 1632 N N . GLU A 1 230 ? 18.456 71.148 -9.141 1.00 18.95 209 GLU A N 1
ATOM 1633 C CA . GLU A 1 230 ? 17.301 71.087 -10.066 1.00 19.62 209 GLU A CA 1
ATOM 1634 C C . GLU A 1 230 ? 17.131 69.663 -10.585 1.00 19.87 209 GLU A C 1
ATOM 1635 O O . GLU A 1 230 ? 16.004 69.162 -10.688 1.00 20.55 209 GLU A O 1
ATOM 1641 N N . TYR A 1 231 ? 18.257 69.015 -10.878 1.00 19.86 210 TYR A N 1
ATOM 1642 C CA . TYR A 1 231 ? 18.279 67.624 -11.340 1.00 19.69 210 TYR A CA 1
ATOM 1643 C C . TYR A 1 231 ? 17.906 66.639 -10.230 1.00 19.68 210 TYR A C 1
ATOM 1644 O O . TYR A 1 231 ? 17.321 65.587 -10.500 1.00 20.03 210 TYR A O 1
ATOM 1653 N N . ALA A 1 232 ? 18.248 66.964 -8.988 1.00 19.48 211 ALA A N 1
ATOM 1654 C CA . ALA A 1 232 ? 17.798 66.160 -7.853 1.00 19.30 211 ALA A CA 1
ATOM 1655 C C . ALA A 1 232 ? 16.272 66.109 -7.863 1.00 19.08 211 ALA A C 1
ATOM 1656 O O . ALA A 1 232 ? 15.675 65.034 -7.779 1.00 19.04 211 ALA A O 1
ATOM 1658 N N . LEU A 1 233 ? 15.652 67.275 -8.005 1.00 18.97 212 LEU A N 1
ATOM 1659 C CA . LEU A 1 233 ? 14.191 67.376 -8.031 1.00 19.08 212 LEU A CA 1
ATOM 1660 C C . LEU A 1 233 ? 13.552 66.596 -9.183 1.00 19.28 212 LEU A C 1
ATOM 1661 O O . LEU A 1 233 ? 12.534 65.946 -8.979 1.00 19.44 212 LEU A O 1
ATOM 1666 N N . GLU A 1 234 ? 14.142 66.643 -10.376 1.00 19.73 213 GLU A N 1
ATOM 1667 C CA . GLU A 1 234 ? 13.636 65.842 -11.502 1.00 20.22 213 GLU A CA 1
ATOM 1668 C C . GLU A 1 234 ? 13.776 64.340 -11.220 1.00 20.03 213 GLU A C 1
ATOM 1669 O O . GLU A 1 234 ? 12.866 63.563 -11.505 1.00 19.70 213 GLU A O 1
ATOM 1675 N N . ARG A 1 235 ? 14.925 63.940 -10.667 1.00 20.02 214 ARG A N 1
ATOM 1676 C CA . ARG A 1 235 ? 15.182 62.526 -10.360 1.00 19.73 214 ARG A CA 1
ATOM 1677 C C . ARG A 1 235 ? 14.150 61.961 -9.373 1.00 19.66 214 ARG A C 1
ATOM 1678 O O . ARG A 1 235 ? 13.670 60.845 -9.56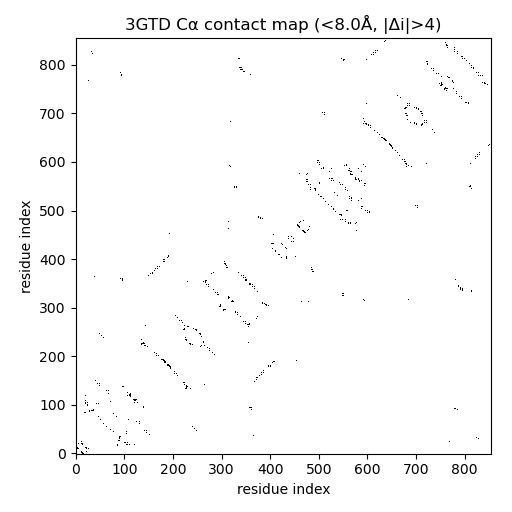3 1.00 18.95 214 ARG A O 1
ATOM 1686 N N . ILE A 1 236 ? 13.789 62.749 -8.354 1.00 19.87 215 ILE A N 1
ATOM 1687 C CA . ILE A 1 236 ? 12.743 62.356 -7.395 1.00 19.93 215 ILE A CA 1
ATOM 1688 C C . ILE A 1 236 ? 11.405 62.104 -8.062 1.00 20.51 215 ILE A C 1
ATOM 1689 O O . ILE A 1 236 ? 10.733 61.122 -7.738 1.00 21.02 215 ILE A O 1
ATOM 1694 N N . GLU A 1 237 ? 11.012 62.980 -8.987 1.00 21.01 216 GLU A N 1
ATOM 1695 C CA . GLU A 1 237 ? 9.742 62.828 -9.689 1.00 21.62 216 GLU A CA 1
ATOM 1696 C C . GLU A 1 237 ? 9.690 61.519 -10.471 1.00 21.80 216 GLU A C 1
ATOM 1697 O O . GLU A 1 237 ? 8.675 60.826 -10.443 1.00 22.63 216 GLU A O 1
ATOM 1703 N N . ASP A 1 238 ? 10.769 61.180 -11.170 1.00 21.75 217 ASP A N 1
ATOM 1704 C CA . ASP A 1 238 ? 10.855 59.881 -11.842 1.00 21.59 217 ASP A CA 1
ATOM 1705 C C . ASP A 1 238 ? 10.888 58.707 -10.856 1.00 21.10 217 ASP A C 1
ATOM 1706 O O . ASP A 1 238 ? 10.337 57.644 -11.139 1.00 21.28 217 ASP A O 1
ATOM 1711 N N . ALA A 1 239 ? 11.542 58.887 -9.714 1.00 20.62 218 ALA A N 1
ATOM 1712 C CA . ALA A 1 239 ? 11.683 57.808 -8.742 1.00 20.54 218 ALA A CA 1
ATOM 1713 C C . ALA A 1 239 ? 10.346 57.531 -8.041 1.00 20.43 218 ALA A C 1
ATOM 1714 O O . ALA A 1 239 ? 10.067 56.404 -7.680 1.00 20.29 218 ALA A O 1
ATOM 1716 N N . LEU A 1 240 ? 9.519 58.559 -7.872 1.00 20.45 219 LEU A N 1
ATOM 1717 C CA . LEU A 1 240 ? 8.199 58.390 -7.254 1.00 20.54 219 LEU A CA 1
ATOM 1718 C C . LEU A 1 240 ? 7.201 57.609 -8.106 1.00 20.47 219 LEU A C 1
ATOM 1719 O O . LEU A 1 240 ? 6.231 57.063 -7.559 1.00 20.00 219 LEU A O 1
ATOM 1724 N N . LYS A 1 241 ? 7.424 57.537 -9.422 1.00 20.43 220 LYS A N 1
ATOM 1725 C CA . LYS A 1 241 ? 6.411 56.958 -10.323 1.00 20.71 220 LYS A CA 1
ATOM 1726 C C . LYS A 1 241 ? 5.913 55.593 -9.827 1.00 20.53 220 LYS A C 1
ATOM 1727 O O . LYS A 1 241 ? 4.713 55.387 -9.705 1.00 20.77 220 LYS A O 1
ATOM 1733 N N . LYS A 1 242 ? 6.820 54.673 -9.509 1.00 20.37 221 LYS A N 1
ATOM 1734 C CA . LYS A 1 242 ? 6.406 53.356 -9.038 1.00 20.14 221 LYS A CA 1
ATOM 1735 C C . LYS A 1 242 ? 6.037 53.333 -7.544 1.00 20.21 221 LYS A C 1
ATOM 1736 O O . LYS A 1 242 ? 5.403 52.395 -7.083 1.00 20.63 221 LYS A O 1
ATOM 1742 N N . VAL A 1 243 ? 6.402 54.363 -6.790 1.00 20.16 222 VAL A N 1
ATOM 1743 C CA . VAL A 1 243 ? 6.054 54.410 -5.370 1.00 20.15 222 VAL A CA 1
ATOM 1744 C C . VAL A 1 243 ? 4.584 54.802 -5.171 1.00 20.21 222 VAL A C 1
ATOM 1745 O O . VAL A 1 243 ? 3.971 54.455 -4.164 1.00 20.05 222 VAL A O 1
ATOM 1749 N N . TYR A 1 244 ? 4.007 55.489 -6.149 1.00 20.28 223 TYR A N 1
ATOM 1750 C CA . TYR A 1 244 ? 2.568 55.759 -6.133 1.00 20.12 223 TYR A CA 1
ATOM 1751 C C . TYR A 1 244 ? 1.716 54.483 -6.230 1.00 20.13 223 TYR A C 1
ATOM 1752 O O . TYR A 1 244 ? 0.549 54.491 -5.833 1.00 20.64 223 TYR A O 1
ATOM 1761 N N . LEU A 1 245 ? 2.285 53.396 -6.756 1.00 19.73 224 LEU A N 1
ATOM 1762 C CA . LEU A 1 245 ? 1.527 52.167 -6.989 1.00 19.47 224 LEU A CA 1
ATOM 1763 C C . LEU A 1 245 ? 1.471 51.303 -5.710 1.00 19.29 224 LEU A C 1
ATOM 1764 O O . LEU A 1 245 ? 2.503 51.023 -5.098 1.00 19.36 224 LEU A O 1
ATOM 1769 N N . LEU A 1 246 ? 0.267 50.893 -5.316 1.00 19.01 225 LEU A N 1
ATOM 1770 C CA . LEU A 1 246 ? 0.045 50.251 -4.013 1.00 18.72 225 LEU A CA 1
ATOM 1771 C C . LEU A 1 246 ? -0.282 48.749 -4.112 1.00 18.79 225 LEU A C 1
ATOM 1772 O O . LEU A 1 246 ? -1.013 48.309 -5.002 1.00 18.19 225 LEU A O 1
ATOM 1777 N N . ALA A 1 247 ? 0.276 47.984 -3.174 1.00 18.90 226 ALA A N 1
ATOM 1778 C CA . ALA A 1 247 ? 0.059 46.542 -3.082 1.00 19.19 226 ALA A CA 1
ATOM 1779 C C . ALA A 1 247 ? -1.353 46.141 -2.603 1.00 19.32 226 ALA A C 1
ATOM 1780 O O . ALA A 1 247 ? -1.791 45.021 -2.864 1.00 19.15 226 ALA A O 1
ATOM 1782 N N . GLN A 1 248 ? -2.052 47.044 -1.911 1.00 19.38 227 GLN A N 1
ATOM 1783 C CA . GLN A 1 248 ? -3.292 46.693 -1.222 1.00 19.44 227 GLN A CA 1
ATOM 1784 C C . GLN A 1 248 ? -4.285 45.955 -2.132 1.00 19.66 227 GLN A C 1
ATOM 1785 O O . GLN A 1 248 ? -4.703 46.482 -3.164 1.00 19.39 227 GLN A O 1
ATOM 1791 N N . GLY A 1 249 ? -4.667 44.747 -1.726 1.00 19.81 228 GLY A N 1
ATOM 1792 C CA . GLY A 1 249 ? -5.551 43.894 -2.525 1.00 20.00 228 GLY A CA 1
ATOM 1793 C C . GLY A 1 249 ? -4.920 42.572 -2.933 1.00 20.02 228 GLY A C 1
ATOM 1794 O O . GLY A 1 249 ? -5.619 41.644 -3.290 1.00 19.93 228 GLY A O 1
ATOM 1795 N N . GLY A 1 250 ? -3.596 42.482 -2.882 1.00 20.37 229 GLY A N 1
ATOM 1796 C CA . GLY A 1 250 ? -2.908 41.226 -3.184 1.00 20.55 229 GLY A CA 1
ATOM 1797 C C . GLY A 1 250 ? -3.113 40.157 -2.124 1.00 20.60 229 GLY A C 1
ATOM 1798 O O . GLY A 1 250 ? -2.938 38.969 -2.393 1.00 20.37 229 GLY A O 1
ATOM 1799 N N . THR A 1 251 ? -3.505 40.590 -0.928 1.00 20.77 230 THR A N 1
ATOM 1800 C CA . THR A 1 251 ? -3.598 39.736 0.260 1.00 21.15 230 THR A CA 1
ATOM 1801 C C . THR A 1 251 ? -2.316 38.910 0.486 1.00 21.52 230 THR A C 1
ATOM 1802 O O . THR A 1 251 ? -1.215 39.461 0.375 1.00 21.68 230 THR A O 1
ATOM 1806 N N . ALA A 1 252 ? -2.448 37.615 0.779 1.00 21.64 231 ALA A N 1
ATOM 1807 C CA . ALA A 1 252 ? -1.347 36.825 1.346 1.00 21.64 231 ALA A CA 1
ATOM 1808 C C . ALA A 1 252 ? -0.189 36.584 0.382 1.00 21.76 231 ALA A C 1
ATOM 1809 O O . ALA A 1 252 ? 0.961 36.841 0.723 1.00 21.59 231 ALA A O 1
ATOM 1811 N N . VAL A 1 253 ? -0.496 36.070 -0.805 1.00 22.06 232 VAL A N 1
ATOM 1812 C CA . VAL A 1 253 ? 0.531 35.711 -1.791 1.00 22.39 232 VAL A CA 1
ATOM 1813 C C . VAL A 1 253 ? 0.486 36.551 -3.077 1.00 22.87 232 VAL A C 1
ATOM 1814 O O . VAL A 1 253 ? 1.407 36.481 -3.885 1.00 23.10 232 VAL A O 1
ATOM 1818 N N . GLY A 1 254 ? -0.567 37.345 -3.259 1.00 23.23 233 GLY A N 1
ATOM 1819 C CA . GLY A 1 254 ? -0.702 38.191 -4.442 1.00 23.60 233 GLY A CA 1
ATOM 1820 C C . GLY A 1 254 ? -1.920 37.874 -5.294 1.00 23.96 233 GLY A C 1
ATOM 1821 O O . GLY A 1 254 ? -2.232 38.612 -6.228 1.00 23.79 233 GLY A O 1
ATOM 1822 N N . THR A 1 255 ? -2.615 36.787 -4.971 1.00 24.49 234 THR A N 1
ATOM 1823 C CA . THR A 1 255 ? -3.735 36.317 -5.780 1.00 24.94 234 THR A CA 1
ATOM 1824 C C . THR A 1 255 ? -5.008 37.130 -5.554 1.00 25.71 234 THR A C 1
ATOM 1825 O O . THR A 1 255 ? -5.891 37.159 -6.414 1.00 25.40 234 THR A O 1
ATOM 1829 N N . GLY A 1 256 ? -5.089 37.787 -4.401 1.00 26.72 235 GLY A N 1
ATOM 1830 C CA . GLY A 1 256 ? -6.246 38.604 -4.049 1.00 27.68 235 GLY A CA 1
ATOM 1831 C C . GLY A 1 256 ? -7.375 37.811 -3.425 1.00 28.40 235 GLY A C 1
ATOM 1832 O O . GLY A 1 256 ? -8.514 38.264 -3.394 1.00 28.51 235 GLY A O 1
ATOM 1833 N N . ILE A 1 257 ? -7.047 36.630 -2.918 1.00 29.50 236 ILE A N 1
ATOM 1834 C CA . ILE A 1 257 ? -8.011 35.772 -2.237 1.00 30.42 236 ILE A CA 1
ATOM 1835 C C . ILE A 1 257 ? -8.468 36.463 -0.945 1.00 30.78 236 ILE A C 1
ATOM 1836 O O . ILE A 1 257 ? -7.674 37.135 -0.284 1.00 30.87 236 ILE A O 1
ATOM 1841 N N . ASN A 1 258 ? -9.751 36.308 -0.612 1.00 31.32 237 ASN A N 1
ATOM 1842 C CA . ASN A 1 258 ? -10.412 37.078 0.456 1.00 31.76 237 ASN A CA 1
ATOM 1843 C C . ASN A 1 258 ? -10.466 38.595 0.196 1.00 31.54 237 ASN A C 1
ATOM 1844 O O . ASN A 1 258 ? -10.570 39.391 1.133 1.00 31.47 237 ASN A O 1
ATOM 1849 N N . SER A 1 259 ? -10.400 38.992 -1.072 1.00 31.30 238 SER A N 1
ATOM 1850 C CA . SER A 1 259 ? -10.551 40.397 -1.453 1.00 31.07 238 SER A CA 1
ATOM 1851 C C . SER A 1 259 ? -11.517 40.475 -2.629 1.00 30.96 238 SER A C 1
ATOM 1852 O O . SER A 1 259 ? -11.293 39.850 -3.667 1.00 31.18 238 SER A O 1
ATOM 1855 N N . LYS A 1 260 ? -12.588 41.239 -2.464 1.00 30.64 239 LYS A N 1
ATOM 1856 C CA . LYS A 1 260 ? -13.587 41.377 -3.518 1.00 30.69 239 LYS A CA 1
ATOM 1857 C C . LYS A 1 260 ? -13.042 42.142 -4.719 1.00 30.18 239 LYS A C 1
ATOM 1858 O O . LYS A 1 260 ? -12.259 43.077 -4.561 1.00 30.28 239 LYS A O 1
ATOM 1864 N N . ILE A 1 261 ? -13.444 41.723 -5.916 1.00 29.80 240 ILE A N 1
ATOM 1865 C CA . ILE A 1 261 ? -13.103 42.445 -7.135 1.00 29.51 240 ILE A CA 1
ATOM 1866 C C . ILE A 1 261 ? -13.475 43.912 -6.957 1.00 29.02 240 ILE A C 1
ATOM 1867 O O . ILE A 1 261 ? -14.593 44.233 -6.517 1.00 28.70 240 ILE A O 1
ATOM 1872 N N . GLY A 1 262 ? -12.531 44.791 -7.289 1.00 28.26 241 GLY A N 1
ATOM 1873 C CA . GLY A 1 262 ? -12.737 46.233 -7.197 1.00 27.77 241 GLY A CA 1
ATOM 1874 C C . GLY A 1 262 ? -12.202 46.879 -5.929 1.00 27.09 241 GLY A C 1
ATOM 1875 O O . GLY A 1 262 ? -12.023 48.094 -5.891 1.00 27.03 241 GLY A O 1
ATOM 1876 N N . PHE A 1 263 ? -11.943 46.085 -4.890 1.00 26.36 242 PHE A N 1
ATOM 1877 C CA . PHE A 1 263 ? -11.446 46.632 -3.627 1.00 25.62 242 PHE A CA 1
ATOM 1878 C C . PHE A 1 263 ? -10.166 47.406 -3.849 1.00 25.27 242 PHE A C 1
ATOM 1879 O O . PHE A 1 263 ? -10.021 48.515 -3.331 1.00 25.24 242 PHE A O 1
ATOM 1887 N N . ASP A 1 264 ? -9.248 46.815 -4.619 1.00 24.91 243 ASP A N 1
ATOM 1888 C CA . ASP A 1 264 ? -7.938 47.432 -4.914 1.00 24.74 243 ASP A CA 1
ATOM 1889 C C . ASP A 1 264 ? -8.054 48.842 -5.510 1.00 24.27 243 ASP A C 1
ATOM 1890 O O . ASP A 1 264 ? -7.406 49.774 -5.036 1.00 23.93 243 ASP A O 1
ATOM 1895 N N . ILE A 1 265 ? -8.893 48.984 -6.532 1.00 24.19 244 ILE A N 1
ATOM 1896 C CA . ILE A 1 265 ? -9.077 50.255 -7.231 1.00 24.11 244 ILE A CA 1
ATOM 1897 C C . ILE A 1 265 ? -9.750 51.275 -6.320 1.00 23.83 244 ILE A C 1
ATOM 1898 O O . ILE A 1 265 ? -9.304 52.416 -6.238 1.00 23.58 244 ILE A O 1
ATOM 1903 N N . LYS A 1 266 ? -10.801 50.847 -5.621 1.00 23.44 245 LYS A N 1
ATOM 1904 C CA . LYS A 1 266 ? -11.543 51.741 -4.726 1.00 23.59 245 LYS A CA 1
ATOM 1905 C C . LYS A 1 266 ? -10.737 52.168 -3.492 1.00 23.00 245 LYS A C 1
ATOM 1906 O O . LYS A 1 266 ? -10.902 53.286 -3.005 1.00 22.68 245 LYS A O 1
ATOM 1912 N N . PHE A 1 267 ? -9.878 51.282 -2.989 1.00 22.52 246 PHE A N 1
ATOM 1913 C CA . PHE A 1 267 ? -8.982 51.632 -1.885 1.00 22.25 246 PHE A CA 1
ATOM 1914 C C . PHE A 1 267 ? -7.964 52.699 -2.321 1.00 22.04 246 PHE A C 1
ATOM 1915 O O . PHE A 1 267 ? -7.723 53.667 -1.596 1.00 21.67 246 PHE A O 1
ATOM 1923 N N . ALA A 1 268 ? -7.372 52.512 -3.497 1.00 21.89 247 ALA A N 1
ATOM 1924 C CA . ALA A 1 268 ? -6.379 53.459 -4.023 1.00 22.09 247 ALA A CA 1
ATOM 1925 C C . ALA A 1 268 ? -6.973 54.849 -4.210 1.00 22.31 247 ALA A C 1
ATOM 1926 O O . ALA A 1 268 ? -6.324 55.852 -3.884 1.00 22.33 247 ALA A O 1
ATOM 1928 N N . GLN A 1 269 ? -8.203 54.898 -4.725 1.00 22.67 248 GLN A N 1
ATOM 1929 C CA . GLN A 1 269 ? -8.918 56.157 -4.935 1.00 23.11 248 GLN A CA 1
ATOM 1930 C C . GLN A 1 269 ? -9.085 56.933 -3.639 1.00 23.17 248 GLN A C 1
ATOM 1931 O O . GLN A 1 269 ? -8.821 58.142 -3.596 1.00 22.94 248 GLN A O 1
ATOM 1937 N N . LYS A 1 270 ? -9.546 56.230 -2.603 1.00 23.31 249 LYS A N 1
ATOM 1938 C CA . LYS A 1 270 ? -9.759 56.810 -1.278 1.00 23.70 249 LYS A CA 1
ATOM 1939 C C . LYS A 1 270 ? -8.482 57.441 -0.735 1.00 23.64 249 LYS A C 1
ATOM 1940 O O . LYS A 1 270 ? -8.511 58.582 -0.262 1.00 23.90 249 LYS A O 1
ATOM 1946 N N . VAL A 1 271 ? -7.372 56.696 -0.808 1.00 23.27 250 VAL A N 1
ATOM 1947 C CA . VAL A 1 271 ? -6.069 57.177 -0.349 1.00 22.83 250 VAL A CA 1
ATOM 1948 C C . VAL A 1 271 ? -5.622 58.390 -1.166 1.00 22.76 250 VAL A C 1
ATOM 1949 O O . VAL A 1 271 ? -4.990 59.316 -0.642 1.00 22.26 250 VAL A O 1
ATOM 1953 N N . ALA A 1 272 ? -5.944 58.375 -2.453 1.00 22.90 251 ALA A N 1
ATOM 1954 C CA . ALA A 1 272 ? -5.643 59.505 -3.317 1.00 23.15 251 ALA A CA 1
ATOM 1955 C C . ALA A 1 272 ? -6.442 60.735 -2.882 1.00 23.47 251 ALA A C 1
ATOM 1956 O O . ALA A 1 272 ? -5.916 61.839 -2.875 1.00 23.61 251 ALA A O 1
ATOM 1958 N N . GLU A 1 273 ? -7.697 60.543 -2.495 1.00 24.15 252 GLU A N 1
ATOM 1959 C CA . GLU A 1 273 ? -8.544 61.652 -2.031 1.00 24.88 252 GLU A CA 1
ATOM 1960 C C . GLU A 1 273 ? -8.034 62.248 -0.721 1.00 24.95 252 GLU A C 1
ATOM 1961 O O . GLU A 1 273 ? -7.947 63.470 -0.568 1.00 25.16 252 GLU A O 1
ATOM 1967 N N . PHE A 1 274 ? -7.707 61.380 0.228 1.00 24.92 253 PHE A N 1
ATOM 1968 C CA . PHE A 1 274 ? -7.289 61.838 1.544 1.00 24.97 253 PHE A CA 1
ATOM 1969 C C . PHE A 1 274 ? -5.917 62.516 1.522 1.00 24.79 253 PHE A C 1
ATOM 1970 O O . PHE A 1 274 ? -5.701 63.486 2.247 1.00 25.12 253 PHE A O 1
ATOM 1978 N N . THR A 1 275 ? -4.989 62.001 0.715 1.00 24.28 254 THR A N 1
ATOM 1979 C CA . THR A 1 275 ? -3.631 62.536 0.684 1.00 23.63 254 THR A CA 1
ATOM 1980 C C . THR A 1 275 ? -3.485 63.657 -0.338 1.00 23.77 254 THR A C 1
ATOM 1981 O O . THR A 1 275 ? -2.578 64.475 -0.222 1.00 23.48 254 THR A O 1
ATOM 1985 N N . GLN A 1 276 ? -4.389 63.685 -1.323 1.00 23.82 255 GLN A N 1
ATOM 1986 C CA . GLN A 1 276 ? -4.295 64.562 -2.506 1.00 24.06 255 GLN A CA 1
ATOM 1987 C C . GLN A 1 276 ? -3.035 64.270 -3.326 1.00 23.39 255 GLN A C 1
ATOM 1988 O O . GLN A 1 276 ? -2.419 65.175 -3.874 1.00 23.86 255 GLN A O 1
ATOM 1994 N N . GLN A 1 277 ? -2.676 62.992 -3.407 1.00 22.71 256 GLN A N 1
ATOM 1995 C CA . GLN A 1 277 ? -1.523 62.528 -4.172 1.00 22.10 256 GLN A CA 1
ATOM 1996 C C . GLN A 1 277 ? -1.980 61.454 -5.157 1.00 21.54 256 GLN A C 1
ATOM 1997 O O . GLN A 1 277 ? -2.948 60.744 -4.883 1.00 21.45 256 GLN A O 1
ATOM 2003 N N . PRO A 1 278 ? -1.294 61.322 -6.305 1.00 21.02 257 PRO A N 1
ATOM 2004 C CA . PRO A 1 278 ? -1.824 60.458 -7.372 1.00 20.97 257 PRO A CA 1
ATOM 2005 C C . PRO A 1 278 ? -1.528 58.959 -7.189 1.00 20.75 257 PRO A C 1
ATOM 2006 O O . PRO A 1 278 ? -0.836 58.352 -8.003 1.00 20.50 257 PRO A O 1
ATOM 2010 N N . PHE A 1 279 ? -2.096 58.376 -6.138 1.00 20.74 258 PHE A N 1
ATOM 2011 C CA . PHE A 1 279 ? -1.934 56.962 -5.836 1.00 20.80 258 PHE A CA 1
ATOM 2012 C C . PHE A 1 279 ? -2.825 56.097 -6.710 1.00 21.17 258 PHE A C 1
ATOM 2013 O O . PHE A 1 279 ? -3.974 56.450 -6.967 1.00 21.49 258 PHE A O 1
ATOM 2021 N N . LYS A 1 280 ? -2.291 54.961 -7.150 1.00 21.41 259 LYS A N 1
ATOM 2022 C CA . LYS A 1 280 ? -3.054 53.958 -7.898 1.00 21.65 259 LYS A CA 1
ATOM 2023 C C . LYS A 1 280 ? -2.723 52.573 -7.367 1.00 21.00 259 LYS A C 1
ATOM 2024 O O . LYS A 1 280 ? -1.835 52.421 -6.536 1.00 21.37 259 LYS A O 1
ATOM 2030 N N . THR A 1 281 ? -3.447 51.563 -7.823 1.00 20.72 260 THR A N 1
ATOM 2031 C CA . THR A 1 281 ? -3.133 50.194 -7.451 1.00 20.44 260 THR A CA 1
ATOM 2032 C C . THR A 1 281 ? -2.066 49.666 -8.401 1.00 20.43 260 THR A C 1
ATOM 2033 O O . THR A 1 281 ? -2.040 50.056 -9.566 1.00 20.33 260 THR A O 1
ATOM 2037 N N . ALA A 1 282 ? -1.176 48.813 -7.885 1.00 20.29 261 ALA A N 1
ATOM 2038 C CA . ALA A 1 282 ? -0.152 48.158 -8.701 1.00 20.24 261 ALA A CA 1
ATOM 2039 C C . ALA A 1 282 ? -0.815 47.138 -9.620 1.00 20.35 261 ALA A C 1
ATOM 2040 O O . ALA A 1 282 ? -1.589 46.310 -9.154 1.00 20.04 261 ALA A O 1
ATOM 2042 N N . PRO A 1 283 ? -0.520 47.203 -10.927 1.00 20.56 262 PRO A N 1
ATOM 2043 C CA . PRO A 1 283 ? -1.053 46.214 -11.865 1.00 20.68 262 PRO A CA 1
ATOM 2044 C C . PRO A 1 283 ? -0.728 44.773 -11.483 1.00 20.64 262 PRO A C 1
ATOM 2045 O O . PRO A 1 283 ? -1.617 43.924 -11.503 1.00 20.74 262 PRO A O 1
ATOM 2049 N N . ASN A 1 284 ? 0.529 44.509 -11.131 1.00 20.49 263 ASN A N 1
ATOM 2050 C CA . ASN A 1 284 ? 0.961 43.169 -10.747 1.00 20.36 263 ASN A CA 1
ATOM 2051 C C . ASN A 1 284 ? 1.302 43.081 -9.252 1.00 20.14 263 ASN A C 1
ATOM 2052 O O . ASN A 1 284 ? 2.369 43.523 -8.811 1.00 19.96 263 ASN A O 1
ATOM 2057 N N . LYS A 1 285 ? 0.385 42.489 -8.493 1.00 19.72 264 LYS A N 1
ATOM 2058 C CA . LYS A 1 285 ? 0.495 42.401 -7.040 1.00 19.47 264 LYS A CA 1
ATOM 2059 C C . LYS A 1 285 ? 1.633 41.476 -6.582 1.00 19.46 264 LYS A C 1
ATOM 2060 O O . LYS A 1 285 ? 2.187 41.664 -5.491 1.00 19.82 264 LYS A O 1
ATOM 2066 N N . PHE A 1 286 ? 1.989 40.492 -7.405 1.00 19.08 265 PHE A N 1
ATOM 2067 C CA . PHE A 1 286 ? 3.067 39.563 -7.063 1.00 19.16 265 PHE A CA 1
ATOM 2068 C C . PHE A 1 286 ? 4.407 40.293 -6.962 1.00 19.35 265 PHE A C 1
ATOM 2069 O O . PHE A 1 286 ? 5.137 40.110 -5.994 1.00 18.89 265 PHE A O 1
ATOM 2077 N N . GLU A 1 287 ? 4.693 41.146 -7.949 1.00 19.61 266 GLU A N 1
ATOM 2078 C CA . GLU A 1 287 ? 5.886 41.993 -7.942 1.00 19.97 266 GLU A CA 1
ATOM 2079 C C . GLU A 1 287 ? 5.951 42.920 -6.710 1.00 20.18 266 GLU A C 1
ATOM 2080 O O . GLU A 1 287 ? 7.048 43.230 -6.218 1.00 20.25 266 GLU A O 1
ATOM 2086 N N . SER A 1 288 ? 4.787 43.342 -6.217 1.00 20.07 267 SER A N 1
ATOM 2087 C CA . SER A 1 288 ? 4.706 44.267 -5.087 1.00 20.25 267 SER A CA 1
ATOM 2088 C C . SER A 1 288 ? 4.955 43.591 -3.740 1.00 20.06 267 SER A C 1
ATOM 2089 O O . SER A 1 288 ? 5.345 44.254 -2.786 1.00 20.15 267 SER A O 1
ATOM 2092 N N . LEU A 1 289 ? 4.721 42.280 -3.672 1.00 19.57 268 LEU A N 1
ATOM 2093 C CA . LEU A 1 289 ? 4.924 41.504 -2.442 1.00 19.18 268 LEU A CA 1
ATOM 2094 C C . LEU A 1 289 ? 6.321 40.873 -2.402 1.00 18.83 268 LEU A C 1
ATOM 2095 O O . LEU A 1 289 ? 7.001 40.886 -1.363 1.00 18.17 268 LEU A O 1
ATOM 2100 N N . ALA A 1 290 ? 6.735 40.328 -3.543 1.00 18.40 269 ALA A N 1
ATOM 2101 C CA . ALA A 1 290 ? 7.955 39.545 -3.623 1.00 18.42 269 ALA A CA 1
ATOM 2102 C C . ALA A 1 290 ? 9.228 40.399 -3.593 1.00 18.39 269 ALA A C 1
ATOM 2103 O O . ALA A 1 290 ? 10.315 39.870 -3.372 1.00 18.39 269 ALA A O 1
ATOM 2105 N N . ALA A 1 291 ? 9.100 41.703 -3.813 1.00 18.38 270 ALA A N 1
ATOM 2106 C CA . ALA A 1 291 ? 10.266 42.581 -3.906 1.00 18.78 270 ALA A CA 1
ATOM 2107 C C . ALA A 1 291 ? 9.940 44.013 -3.507 1.00 18.94 270 ALA A C 1
ATOM 2108 O O . ALA A 1 291 ? 8.779 44.379 -3.332 1.00 19.22 270 ALA A O 1
ATOM 2110 N N . HIS A 1 292 ? 10.987 44.809 -3.342 1.00 19.01 271 HIS A N 1
ATOM 2111 C CA . HIS A 1 292 ? 10.835 46.235 -3.127 1.00 19.16 271 HIS A CA 1
ATOM 2112 C C . HIS A 1 292 ? 11.817 46.992 -4.018 1.00 19.11 271 HIS A C 1
ATOM 2113 O O . HIS A 1 292 ? 12.521 47.906 -3.573 1.00 18.68 271 HIS A O 1
ATOM 2120 N N . ASP A 1 293 ? 11.830 46.590 -5.291 1.00 18.83 272 ASP A N 1
ATOM 2121 C CA . ASP A 1 293 ? 12.669 47.200 -6.309 1.00 18.50 272 ASP A CA 1
ATOM 2122 C C . ASP A 1 293 ? 12.393 48.707 -6.414 1.00 18.45 272 ASP A C 1
ATOM 2123 O O . ASP A 1 293 ? 13.310 49.489 -6.645 1.00 18.73 272 ASP A O 1
ATOM 2128 N N . ALA A 1 294 ? 11.136 49.109 -6.247 1.00 18.05 273 ALA A N 1
ATOM 2129 C CA . ALA A 1 294 ? 10.771 50.526 -6.323 1.00 18.01 273 ALA A CA 1
ATOM 2130 C C . ALA A 1 294 ? 11.479 51.334 -5.229 1.00 17.63 273 ALA A C 1
ATOM 2131 O O . ALA A 1 294 ? 12.038 52.403 -5.494 1.00 17.96 273 ALA A O 1
ATOM 2133 N N . LEU A 1 295 ? 11.493 50.808 -4.010 1.00 17.09 274 LEU A N 1
ATOM 2134 C CA . LEU A 1 295 ? 12.225 51.469 -2.931 1.00 16.77 274 LEU A CA 1
ATOM 2135 C C . LEU A 1 295 ? 13.748 51.370 -3.088 1.00 16.43 274 LEU A C 1
ATOM 2136 O O . LEU A 1 295 ? 14.460 52.238 -2.605 1.00 16.67 274 LEU A O 1
ATOM 2141 N N . VAL A 1 296 ? 14.240 50.344 -3.773 1.00 16.22 275 VAL A N 1
ATOM 2142 C CA . VAL A 1 296 ? 15.675 50.222 -4.052 1.00 16.22 275 VAL A CA 1
ATOM 2143 C C . VAL A 1 296 ? 16.095 51.252 -5.101 1.00 16.48 275 VAL A C 1
ATOM 2144 O O . VAL A 1 296 ? 17.169 51.843 -5.008 1.00 16.42 275 VAL A O 1
ATOM 2148 N N . GLU A 1 297 ? 15.233 51.474 -6.087 1.00 16.76 276 GLU A N 1
ATOM 2149 C CA . GLU A 1 297 ? 15.458 52.518 -7.080 1.00 16.97 276 GLU A CA 1
ATOM 2150 C C . GLU A 1 297 ? 15.381 53.909 -6.439 1.00 17.15 276 GLU A C 1
ATOM 2151 O O . GLU A 1 297 ? 16.202 54.777 -6.730 1.00 17.12 276 GLU A O 1
ATOM 2157 N N . PHE A 1 298 ? 14.394 54.115 -5.568 1.00 17.28 277 PHE A N 1
ATOM 2158 C CA . PHE A 1 298 ? 14.252 55.377 -4.839 1.00 17.32 277 PHE A CA 1
ATOM 2159 C C . PHE A 1 298 ? 15.459 55.640 -3.951 1.00 17.71 277 PHE A C 1
ATOM 2160 O O . PHE A 1 298 ? 15.979 56.748 -3.919 1.00 18.66 277 PHE A O 1
ATOM 2168 N N . SER A 1 299 ? 15.918 54.626 -3.234 1.00 17.76 278 SER A N 1
ATOM 2169 C CA . SER A 1 299 ? 17.132 54.771 -2.433 1.00 17.98 278 SER A CA 1
ATOM 2170 C C . SER A 1 299 ? 18.319 55.221 -3.301 1.00 17.66 278 SER A C 1
ATOM 2171 O O . SER A 1 299 ? 19.123 56.078 -2.891 1.00 17.59 278 SER A O 1
ATOM 2174 N N . GLY A 1 300 ? 18.413 54.663 -4.508 1.00 17.29 279 GLY A N 1
ATOM 2175 C CA . GLY A 1 300 ? 19.444 55.052 -5.458 1.00 16.96 279 GLY A CA 1
ATOM 2176 C C . GLY A 1 300 ? 19.420 56.527 -5.799 1.00 16.80 279 GLY A C 1
ATOM 2177 O O . GLY A 1 300 ? 20.471 57.143 -5.982 1.00 16.05 279 GLY A O 1
ATOM 2178 N N . THR A 1 301 ? 18.219 57.097 -5.877 1.00 16.91 280 THR A N 1
ATOM 2179 C CA . THR A 1 301 ? 18.079 58.525 -6.131 1.00 16.98 280 THR A CA 1
ATOM 2180 C C . THR A 1 301 ? 18.495 59.341 -4.891 1.00 17.33 280 THR A C 1
ATOM 2181 O O . THR A 1 301 ? 19.185 60.352 -5.018 1.00 17.31 280 THR A O 1
ATOM 2185 N N . LEU A 1 302 ? 18.114 58.887 -3.698 1.00 17.26 281 LEU A N 1
ATOM 2186 C CA . LEU A 1 302 ? 18.584 59.522 -2.464 1.00 17.23 281 LEU A CA 1
ATOM 2187 C C . LEU A 1 302 ? 20.114 59.505 -2.388 1.00 16.93 281 LEU A C 1
ATOM 2188 O O . LEU A 1 302 ? 20.728 60.479 -1.967 1.00 16.66 281 LEU A O 1
ATOM 2193 N N . ASN A 1 303 ? 20.705 58.382 -2.787 1.00 17.13 282 ASN A N 1
ATOM 2194 C CA . ASN A 1 303 ? 22.164 58.206 -2.878 1.00 17.14 282 ASN A CA 1
ATOM 2195 C C . ASN A 1 303 ? 22.815 59.290 -3.759 1.00 17.27 282 ASN A C 1
ATOM 2196 O O . ASN A 1 303 ? 23.811 59.917 -3.377 1.00 17.02 282 ASN A O 1
ATOM 2201 N N . THR A 1 304 ? 22.229 59.517 -4.930 1.00 17.25 283 THR A N 1
ATOM 2202 C CA . THR A 1 304 ? 22.731 60.517 -5.861 1.00 17.18 283 THR A CA 1
ATOM 2203 C C . THR A 1 304 ? 22.635 61.906 -5.253 1.00 17.03 283 THR A C 1
ATOM 2204 O O . THR A 1 304 ? 23.516 62.747 -5.449 1.00 17.62 283 THR A O 1
ATOM 2208 N N . ILE A 1 305 ? 21.559 62.158 -4.531 1.00 16.85 284 ILE A N 1
ATOM 2209 C CA . ILE A 1 305 ? 21.369 63.453 -3.905 1.00 16.77 284 ILE A CA 1
ATOM 2210 C C . ILE A 1 305 ? 22.447 63.635 -2.836 1.00 16.65 284 ILE A C 1
ATOM 2211 O O . ILE A 1 305 ? 23.027 64.707 -2.714 1.00 16.87 284 ILE A O 1
ATOM 2216 N N . ALA A 1 306 ? 22.755 62.568 -2.106 1.00 16.64 285 ALA A N 1
ATOM 2217 C CA . ALA A 1 306 ? 23.849 62.598 -1.125 1.00 16.53 285 ALA A CA 1
ATOM 2218 C C . ALA A 1 306 ? 25.192 62.934 -1.780 1.00 16.24 285 ALA A C 1
ATOM 2219 O O . ALA A 1 306 ? 25.999 63.671 -1.206 1.00 16.80 285 ALA A O 1
ATOM 2221 N N . VAL A 1 307 ? 25.432 62.371 -2.963 1.00 16.02 286 VAL A N 1
ATOM 2222 C CA . VAL A 1 307 ? 26.650 62.633 -3.732 1.00 15.58 286 VAL A CA 1
ATOM 2223 C C . VAL A 1 307 ? 26.713 64.085 -4.184 1.00 16.15 286 VAL A C 1
ATOM 2224 O O . VAL A 1 307 ? 27.766 64.701 -4.096 1.00 16.23 286 VAL A O 1
ATOM 2228 N N . SER A 1 308 ? 25.587 64.628 -4.663 1.00 16.39 287 SER A N 1
ATOM 2229 C CA . SER A 1 308 ? 25.526 66.032 -5.061 1.00 16.66 287 SER A CA 1
ATOM 2230 C C . SER A 1 308 ? 25.805 66.955 -3.870 1.00 17.24 287 SER A C 1
ATOM 2231 O O . SER A 1 308 ? 26.666 67.834 -3.946 1.00 17.48 287 SER A O 1
ATOM 2234 N N . LEU A 1 309 ? 25.078 66.758 -2.775 1.00 17.67 288 LEU A N 1
ATOM 2235 C CA . LEU A 1 309 ? 25.260 67.589 -1.584 1.00 18.09 288 LEU A CA 1
ATOM 2236 C C . LEU A 1 309 ? 26.682 67.506 -1.021 1.00 19.02 288 LEU A C 1
ATOM 2237 O O . LEU A 1 309 ? 27.224 68.510 -0.534 1.00 19.45 288 LEU A O 1
ATOM 2242 N N . MET A 1 310 ? 27.297 66.328 -1.105 1.00 19.55 289 MET A N 1
ATOM 2243 C CA . MET A 1 310 ? 28.664 66.165 -0.625 1.00 20.19 289 MET A CA 1
ATOM 2244 C C . MET A 1 310 ? 29.597 67.095 -1.409 1.00 20.30 289 MET A C 1
ATOM 2245 O O . MET A 1 310 ? 30.469 67.747 -0.822 1.00 20.58 289 MET A O 1
ATOM 2250 N N . LYS A 1 311 ? 29.408 67.167 -2.723 1.00 20.08 290 LYS A N 1
ATOM 2251 C CA . LYS A 1 311 ? 30.256 68.014 -3.558 1.00 20.37 290 LYS A CA 1
ATOM 2252 C C . LYS A 1 311 ? 30.031 69.491 -3.218 1.00 20.24 290 LYS A C 1
ATOM 2253 O O . LYS A 1 311 ? 30.988 70.260 -3.080 1.00 20.81 290 LYS A O 1
ATOM 2259 N N . ILE A 1 312 ? 28.775 69.875 -3.051 1.00 19.77 291 ILE A N 1
ATOM 2260 C CA . ILE A 1 312 ? 28.440 71.268 -2.806 1.00 19.94 291 ILE A CA 1
ATOM 2261 C C . ILE A 1 312 ? 28.968 71.739 -1.450 1.00 19.93 291 ILE 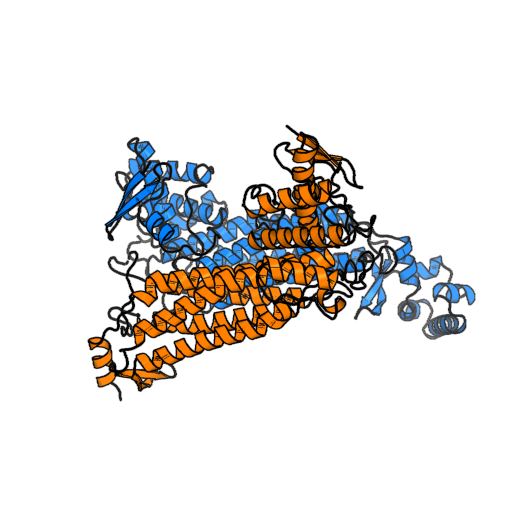A C 1
ATOM 2262 O O . ILE A 1 312 ? 29.597 72.796 -1.336 1.00 19.60 291 ILE A O 1
ATOM 2267 N N . ALA A 1 313 ? 28.709 70.937 -0.432 1.00 20.11 292 ALA A N 1
ATOM 2268 C CA . ALA A 1 313 ? 29.135 71.251 0.919 1.00 20.55 292 ALA A CA 1
ATOM 2269 C C . ALA A 1 313 ? 30.662 71.251 1.045 1.00 20.56 292 ALA A C 1
ATOM 2270 O O . ALA A 1 313 ? 31.218 72.124 1.689 1.00 20.51 292 ALA A O 1
ATOM 2272 N N . ASN A 1 314 ? 31.329 70.287 0.414 1.00 21.29 293 ASN A N 1
ATOM 2273 C CA . ASN A 1 314 ? 32.796 70.229 0.420 1.00 21.51 293 ASN A CA 1
ATOM 2274 C C . ASN A 1 314 ? 33.431 71.454 -0.229 1.00 21.64 293 ASN A C 1
ATOM 2275 O O . ASN A 1 314 ? 34.441 71.954 0.268 1.00 21.45 293 ASN A O 1
ATOM 2280 N N . ASP A 1 315 ? 32.843 71.932 -1.328 1.00 21.83 294 ASP A N 1
ATOM 2281 C CA . ASP A 1 315 ? 33.351 73.126 -2.005 1.00 22.14 294 ASP A CA 1
ATOM 2282 C C . ASP A 1 315 ? 33.235 74.348 -1.106 1.00 22.55 294 ASP A C 1
ATOM 2283 O O . ASP A 1 315 ? 34.180 75.116 -0.984 1.00 22.85 294 ASP A O 1
ATOM 2288 N N . ILE A 1 316 ? 32.081 74.529 -0.479 1.00 22.84 295 ILE A N 1
ATOM 2289 C CA . ILE A 1 316 ? 31.875 75.693 0.369 1.00 23.26 295 ILE A CA 1
ATOM 2290 C C . ILE A 1 316 ? 32.883 75.673 1.531 1.00 23.78 295 ILE A C 1
ATOM 2291 O O . ILE A 1 316 ? 33.479 76.703 1.858 1.00 23.70 295 ILE A O 1
ATOM 2296 N N . ARG A 1 317 ? 33.104 74.492 2.110 1.00 23.99 296 ARG A N 1
ATOM 2297 C CA . ARG A 1 317 ? 34.121 74.325 3.149 1.00 24.32 296 ARG A CA 1
ATOM 2298 C C . ARG A 1 317 ? 35.523 74.699 2.655 1.00 24.31 296 ARG A C 1
ATOM 2299 O O . ARG A 1 317 ? 36.289 75.366 3.350 1.00 24.94 296 ARG A O 1
ATOM 2307 N N . LEU A 1 318 ? 35.854 74.253 1.456 1.00 24.21 297 LEU A N 1
ATOM 2308 C CA . LEU A 1 318 ? 37.174 74.479 0.885 1.00 24.05 297 LEU A CA 1
ATOM 2309 C C . LEU A 1 318 ? 37.377 75.945 0.504 1.00 23.82 297 LEU A C 1
ATOM 2310 O O . LEU A 1 318 ? 38.441 76.498 0.726 1.00 23.43 297 LEU A O 1
ATOM 2315 N N . LEU A 1 319 ? 36.338 76.560 -0.061 1.00 23.71 298 LEU A N 1
ATOM 2316 C CA . LEU A 1 319 ? 36.366 77.952 -0.459 1.00 23.78 298 LEU A CA 1
ATOM 2317 C C . LEU A 1 319 ? 36.418 78.902 0.735 1.00 24.16 298 LEU A C 1
ATOM 2318 O O . LEU A 1 319 ? 36.978 79.992 0.634 1.00 24.42 298 LEU A O 1
ATOM 2323 N N . GLY A 1 320 ? 35.831 78.494 1.856 1.00 24.47 299 GLY A N 1
ATOM 2324 C CA . GLY A 1 320 ? 35.855 79.287 3.074 1.00 24.71 299 GLY A CA 1
ATOM 2325 C C . GLY A 1 320 ? 36.956 78.904 4.043 1.00 25.10 299 GLY A C 1
ATOM 2326 O O . GLY A 1 320 ? 36.973 79.378 5.175 1.00 24.84 299 GLY A O 1
ATOM 2327 N N . SER A 1 321 ? 37.871 78.037 3.617 1.00 25.74 300 SER A N 1
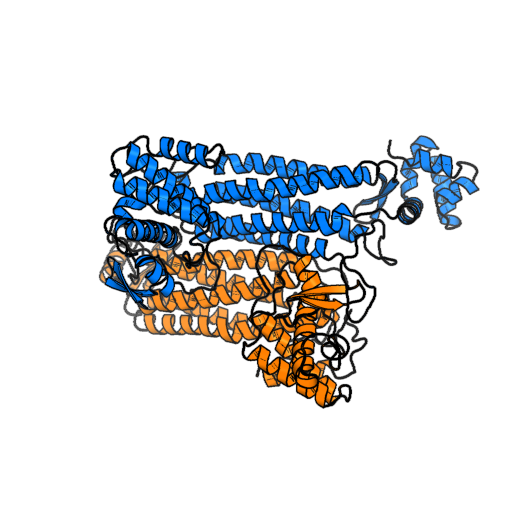ATOM 2328 C CA . SER A 1 321 ? 38.977 77.615 4.477 1.00 26.23 300 SER A CA 1
ATOM 2329 C C . SER A 1 321 ? 39.841 78.812 4.868 1.00 26.65 300 SER A C 1
ATOM 2330 O O . SER A 1 321 ? 40.078 79.703 4.057 1.00 26.97 300 SER A O 1
ATOM 2333 N N . GLY A 1 322 ? 40.298 78.841 6.113 1.00 27.32 301 GLY A N 1
ATOM 2334 C CA . GLY A 1 322 ? 41.196 79.902 6.566 1.00 28.09 301 GLY A CA 1
ATOM 2335 C C . GLY A 1 322 ? 41.012 80.201 8.042 1.00 28.60 301 GLY A C 1
ATOM 2336 O O . GLY A 1 322 ? 40.987 79.276 8.850 1.00 29.05 301 GLY A O 1
ATOM 2337 N N . PRO A 1 323 ? 40.841 81.483 8.408 1.00 28.89 302 PRO A N 1
ATOM 2338 C CA . PRO A 1 323 ? 40.657 82.653 7.550 1.00 29.33 302 PRO A CA 1
ATOM 2339 C C . PRO A 1 323 ? 41.902 83.195 6.830 1.00 29.74 302 PRO A C 1
ATOM 2340 O O . PRO A 1 323 ? 41.754 84.031 5.956 1.00 30.25 302 PRO A O 1
ATOM 2344 N N . ARG A 1 324 ? 43.104 82.757 7.177 1.00 30.23 303 ARG A N 1
ATOM 2345 C CA . ARG A 1 324 ? 44.311 83.325 6.562 1.00 30.70 303 ARG A CA 1
ATOM 2346 C C . ARG A 1 324 ? 45.224 82.306 5.863 1.00 30.38 303 ARG A C 1
ATOM 2347 O O . ARG A 1 324 ? 45.918 82.657 4.906 1.00 30.84 303 ARG A O 1
ATOM 2355 N N . CYS A 1 325 ? 45.209 81.054 6.307 1.00 29.86 304 CYS A N 1
ATOM 2356 C CA . CYS A 1 325 ? 46.149 80.053 5.807 1.00 29.80 304 CYS A CA 1
ATOM 2357 C C . CYS A 1 325 ? 45.551 79.042 4.809 1.00 29.40 304 CYS A C 1
ATOM 2358 O O . CYS A 1 325 ? 46.142 77.995 4.569 1.00 29.31 304 CYS A O 1
ATOM 2361 N N . GLY A 1 326 ? 44.398 79.362 4.224 1.00 29.07 305 GLY A N 1
ATOM 2362 C CA . GLY A 1 326 ? 43.720 78.473 3.272 1.00 28.80 305 GLY A CA 1
ATOM 2363 C C . GLY A 1 326 ? 43.401 79.177 1.964 1.00 28.57 305 GLY A C 1
ATOM 2364 O O . GLY A 1 326 ? 44.251 79.863 1.406 1.00 28.81 305 GLY A O 1
ATOM 2365 N N . LEU A 1 327 ? 42.179 79.005 1.470 1.00 28.30 306 LEU A N 1
ATOM 2366 C CA . LEU A 1 327 ? 41.747 79.660 0.225 1.00 27.98 306 LEU A CA 1
ATOM 2367 C C . LEU A 1 327 ? 41.133 81.035 0.509 1.00 27.93 306 LEU A C 1
ATOM 2368 O O . LEU A 1 327 ? 41.522 82.032 -0.110 1.00 27.99 306 LEU A O 1
ATOM 2373 N N . GLY A 1 328 ? 40.175 81.081 1.434 1.00 27.70 307 GLY A N 1
ATOM 2374 C CA . GLY A 1 328 ? 39.616 82.347 1.924 1.00 27.53 307 GLY A CA 1
ATOM 2375 C C . GLY A 1 328 ? 38.699 83.120 0.982 1.00 27.57 307 GLY A C 1
ATOM 2376 O O . GLY A 1 328 ? 38.505 84.327 1.165 1.00 27.27 307 GLY A O 1
ATOM 2377 N N . GLU A 1 329 ? 38.114 82.442 -0.008 1.00 27.45 308 GLU A N 1
ATOM 2378 C CA . GLU A 1 329 ? 37.278 83.121 -1.007 1.00 27.45 308 GLU A CA 1
ATOM 2379 C C . GLU A 1 329 ? 35.867 83.429 -0.509 1.00 27.51 308 GLU A C 1
ATOM 2380 O O . GLU A 1 329 ? 35.263 84.387 -0.958 1.00 27.29 308 GLU A O 1
ATOM 2386 N N . LEU A 1 330 ? 35.345 82.606 0.397 1.00 28.03 309 LEU A N 1
ATOM 2387 C CA . LEU A 1 330 ? 34.013 82.813 0.980 1.00 28.56 309 LEU A CA 1
ATOM 2388 C C . LEU A 1 330 ? 34.091 83.030 2.490 1.00 29.00 309 LEU A C 1
ATOM 2389 O O . LEU A 1 330 ? 34.917 82.422 3.165 1.00 29.00 309 LEU A O 1
ATOM 2394 N N . HIS A 1 331 ? 33.225 83.890 3.009 1.00 29.69 310 HIS A N 1
ATOM 2395 C CA . HIS A 1 331 ? 33.042 84.034 4.449 1.00 30.64 310 HIS A CA 1
ATOM 2396 C C . HIS A 1 331 ? 31.781 83.290 4.885 1.00 30.69 310 HIS A C 1
ATOM 2397 O O . HIS A 1 331 ? 30.669 83.651 4.482 1.00 30.47 310 HIS A O 1
ATOM 2404 N N . LEU A 1 332 ? 31.962 82.235 5.678 1.00 31.02 311 LEU A N 1
ATOM 2405 C CA . LEU A 1 332 ? 30.837 81.456 6.217 1.00 31.42 311 LEU A CA 1
ATOM 2406 C C . LEU A 1 332 ? 30.327 82.106 7.499 1.00 31.43 311 LEU A C 1
ATOM 2407 O O . LEU A 1 332 ? 31.127 82.532 8.319 1.00 31.70 311 LEU A O 1
ATOM 2412 N N . PRO A 1 333 ? 28.995 82.185 7.678 1.00 31.89 312 PRO A N 1
ATOM 2413 C CA . PRO A 1 333 ? 28.469 82.764 8.916 1.00 32.19 312 PRO A CA 1
ATOM 2414 C C . PRO A 1 333 ? 28.990 82.049 10.161 1.00 32.57 312 PRO A C 1
ATOM 2415 O O . PRO A 1 333 ? 29.016 80.825 10.205 1.00 32.52 312 PRO A O 1
ATOM 2419 N N . GLU A 1 334 ? 29.402 82.828 11.152 1.00 33.10 313 GLU A N 1
ATOM 2420 C CA . GLU A 1 334 ? 29.975 82.304 12.386 1.00 33.62 313 GLU A CA 1
ATOM 2421 C C . GLU A 1 334 ? 28.869 82.176 13.431 1.00 33.53 313 GLU A C 1
ATOM 2422 O O . GLU A 1 334 ? 28.299 83.183 13.858 1.00 33.32 313 GLU A O 1
ATOM 2428 N N . ASN A 1 335 ? 28.564 80.936 13.825 1.00 33.59 314 ASN A N 1
ATOM 2429 C CA . ASN A 1 335 ? 27.394 80.632 14.669 1.00 33.77 314 ASN A CA 1
ATOM 2430 C C . ASN A 1 335 ? 27.714 80.199 16.103 1.00 34.16 314 ASN A C 1
ATOM 2431 O O . ASN A 1 335 ? 26.847 80.276 16.978 1.00 34.14 314 ASN A O 1
ATOM 2436 N N . GLU A 1 336 ? 28.937 79.728 16.342 1.00 34.51 315 GLU A N 1
ATOM 2437 C CA . GLU A 1 336 ? 29.344 79.289 17.681 1.00 35.01 315 GLU A CA 1
ATOM 2438 C C . GLU A 1 336 ? 30.869 79.267 17.837 1.00 35.17 315 GLU A C 1
ATOM 2439 O O . GLU A 1 336 ? 31.598 79.342 16.842 1.00 35.03 315 GLU A O 1
ATOM 2445 N N . PRO A 1 337 ? 31.356 79.172 19.091 1.00 35.40 316 PRO A N 1
ATOM 2446 C CA . PRO A 1 337 ? 32.782 78.926 19.323 1.00 35.41 316 PRO A CA 1
ATOM 2447 C C . PRO A 1 337 ? 33.215 77.561 18.784 1.00 35.41 316 PRO A C 1
ATOM 2448 O O . PRO A 1 337 ? 32.559 76.556 19.049 1.00 35.09 316 PRO A O 1
ATOM 2452 N N . GLY A 1 338 ? 34.307 77.535 18.032 1.00 35.71 317 GLY A N 1
ATOM 2453 C CA . GLY A 1 338 ? 34.826 76.288 17.467 1.00 36.05 317 GLY A CA 1
ATOM 2454 C C . GLY A 1 338 ? 35.789 75.511 18.358 1.00 36.24 317 GLY A C 1
ATOM 2455 O O . GLY A 1 338 ? 36.016 74.326 18.121 1.00 36.48 317 GLY A O 1
ATOM 2456 N N . SER A 1 339 ? 36.349 76.162 19.377 1.00 36.50 318 SER A N 1
ATOM 2457 C CA . SER A 1 339 ? 37.412 75.558 20.187 1.00 36.77 318 SER A CA 1
ATOM 2458 C C . SER A 1 339 ? 37.524 76.135 21.600 1.00 36.86 318 SER A C 1
ATOM 2459 O O . SER A 1 339 ? 37.247 77.316 21.832 1.00 36.98 318 SER A O 1
ATOM 2462 N N . SER A 1 340 ? 37.974 75.290 22.525 1.00 37.10 319 SER A N 1
ATOM 2463 C CA . SER A 1 340 ? 38.197 75.677 23.924 1.00 37.22 319 SER A CA 1
ATOM 2464 C C . SER A 1 340 ? 39.616 76.202 24.165 1.00 37.40 319 SER A C 1
ATOM 2465 O O . SER A 1 340 ? 39.813 77.095 24.991 1.00 37.47 319 SER A O 1
ATOM 2468 N N . ILE A 1 341 ? 40.597 75.635 23.457 1.00 37.68 320 ILE A N 1
ATOM 2469 C CA . ILE A 1 341 ? 42.008 76.055 23.576 1.00 37.73 320 ILE A CA 1
ATOM 2470 C C . ILE A 1 341 ? 42.321 77.270 22.696 1.00 37.80 320 ILE A C 1
ATOM 2471 O O . ILE A 1 341 ? 43.144 78.107 23.063 1.00 37.87 320 ILE A O 1
ATOM 2476 N N . MET A 1 342 ? 41.661 77.347 21.539 1.00 37.77 321 MET A N 1
ATOM 2477 C CA . MET A 1 342 ? 41.906 78.387 20.539 1.00 37.71 321 MET A CA 1
ATOM 2478 C C . MET A 1 342 ? 40.687 79.311 20.403 1.00 37.36 321 MET A C 1
ATOM 2479 O O . MET A 1 342 ? 39.863 79.124 19.494 1.00 37.24 321 MET A O 1
ATOM 2484 N N . PRO A 1 343 ? 40.569 80.322 21.292 1.00 37.00 322 PRO A N 1
ATOM 2485 C CA . PRO A 1 343 ? 39.385 81.182 21.253 1.00 36.40 322 PRO A CA 1
ATOM 2486 C C . PRO A 1 343 ? 39.393 82.068 20.021 1.00 35.76 322 PRO A C 1
ATOM 2487 O O . PRO A 1 343 ? 40.463 82.491 19.572 1.00 36.01 322 PRO A O 1
ATOM 2491 N N . GLY A 1 344 ? 38.209 82.333 19.478 1.00 34.76 323 GLY A N 1
ATOM 2492 C CA . GLY A 1 344 ? 38.082 83.086 18.235 1.00 34.07 323 GLY A CA 1
ATOM 2493 C C . GLY A 1 344 ? 38.023 82.214 16.989 1.00 33.20 323 GLY A C 1
ATOM 2494 O O . GLY A 1 344 ? 37.652 82.700 15.921 1.00 33.06 323 GLY A O 1
ATOM 2495 N N . LYS A 1 345 ? 38.398 80.938 17.112 1.00 32.13 324 LYS A N 1
ATOM 2496 C CA . LYS A 1 345 ? 38.316 79.998 15.990 1.00 31.36 324 LYS A CA 1
ATOM 2497 C C . LYS A 1 345 ? 36.859 79.646 15.718 1.00 30.61 324 LYS A C 1
ATOM 2498 O O . LYS A 1 345 ? 36.108 79.317 16.641 1.00 30.73 324 LYS A O 1
ATOM 2504 N N . VAL A 1 346 ? 36.459 79.745 14.453 1.00 29.60 325 VAL A N 1
ATOM 2505 C CA . VAL A 1 346 ? 35.116 79.355 14.030 1.00 28.81 325 VAL A CA 1
ATOM 2506 C C . VAL A 1 346 ? 35.216 78.294 12.930 1.00 28.02 325 VAL A C 1
ATOM 2507 O O . VAL A 1 346 ? 35.998 78.423 11.977 1.00 27.74 325 VAL A O 1
ATOM 2511 N N . ASN A 1 347 ? 34.413 77.246 13.077 1.00 26.81 326 ASN A N 1
ATOM 2512 C CA . ASN A 1 347 ? 34.462 76.098 12.193 1.00 25.91 326 ASN A CA 1
ATOM 2513 C C . ASN A 1 347 ? 33.201 76.016 11.332 1.00 25.51 326 ASN A C 1
ATOM 2514 O O . ASN A 1 347 ? 32.134 76.486 11.748 1.00 25.52 326 ASN A O 1
ATOM 2519 N N . PRO A 1 348 ? 33.321 75.443 10.120 1.00 24.59 327 PRO A N 1
ATOM 2520 C CA . PRO A 1 348 ? 32.183 75.269 9.219 1.00 24.06 327 PRO A CA 1
ATOM 2521 C C . PRO A 1 348 ? 31.272 74.128 9.665 1.00 23.30 327 PRO A C 1
ATOM 2522 O O . PRO A 1 348 ? 31.122 73.130 8.964 1.00 23.36 327 PRO A O 1
ATOM 2526 N N . THR A 1 349 ? 30.634 74.310 10.814 1.00 22.52 328 THR A N 1
ATOM 2527 C CA . THR A 1 349 ? 29.938 73.222 11.491 1.00 22.00 328 THR A CA 1
ATOM 2528 C C . THR A 1 349 ? 28.722 72.687 10.729 1.00 21.33 328 THR A C 1
ATOM 2529 O O . THR A 1 349 ? 28.439 71.492 10.798 1.00 20.72 328 THR A O 1
ATOM 2533 N N . GLN A 1 350 ? 28.025 73.556 9.993 1.00 20.79 329 GLN A N 1
ATOM 2534 C CA . GLN A 1 350 ? 26.854 73.136 9.217 1.00 20.13 329 GLN A CA 1
ATOM 2535 C C . GLN A 1 350 ? 27.240 72.216 8.057 1.00 19.63 329 GLN A C 1
ATOM 2536 O O . GLN A 1 350 ? 26.581 71.203 7.817 1.00 19.64 329 GLN A O 1
ATOM 2542 N N . VAL A 1 351 ? 28.319 72.560 7.359 1.00 19.37 330 VAL A N 1
ATOM 2543 C CA . VAL A 1 351 ? 28.931 71.674 6.357 1.00 18.99 330 VAL A CA 1
ATOM 2544 C C . VAL A 1 351 ? 29.312 70.308 6.942 1.00 18.83 330 VAL A C 1
ATOM 2545 O O . VAL A 1 351 ? 29.229 69.288 6.262 1.00 19.12 330 VAL A O 1
ATOM 2549 N N . GLU A 1 352 ? 29.746 70.285 8.192 1.00 18.60 331 GLU A N 1
ATOM 2550 C CA . GLU A 1 352 ? 30.149 69.028 8.823 1.00 18.80 331 GLU A CA 1
ATOM 2551 C C . GLU A 1 352 ? 28.923 68.160 9.098 1.00 18.99 331 GLU A C 1
ATOM 2552 O O . GLU A 1 352 ? 28.920 66.960 8.816 1.00 19.49 331 GLU A O 1
ATOM 2558 N N . ALA A 1 353 ? 27.862 68.770 9.604 1.00 18.86 332 ALA A N 1
ATOM 2559 C CA . ALA A 1 353 ? 26.645 68.027 9.885 1.00 18.67 332 ALA A CA 1
ATOM 2560 C C . ALA A 1 353 ? 26.042 67.471 8.585 1.00 18.58 332 ALA A C 1
ATOM 2561 O O . ALA A 1 353 ? 25.545 66.338 8.551 1.00 18.81 332 ALA A O 1
ATOM 2563 N N . LEU A 1 354 ? 26.118 68.245 7.507 1.00 18.19 333 LEU A N 1
ATOM 2564 C CA . LEU A 1 354 ? 25.497 67.835 6.244 1.00 17.95 333 LEU A CA 1
ATOM 2565 C C . LEU A 1 354 ? 26.292 66.721 5.558 1.00 17.93 333 LEU A C 1
ATOM 2566 O O . LEU A 1 354 ? 25.704 65.756 5.060 1.00 17.88 333 LEU A O 1
ATOM 2571 N N . THR A 1 355 ? 27.619 66.858 5.526 1.00 17.85 334 THR A N 1
ATOM 2572 C CA . THR A 1 355 ? 28.472 65.854 4.889 1.00 17.71 334 THR A CA 1
ATOM 2573 C C . THR A 1 355 ? 28.470 64.547 5.672 1.00 17.88 334 THR A C 1
ATOM 2574 O O . THR A 1 355 ? 28.533 63.460 5.073 1.00 18.02 334 THR A O 1
ATOM 2578 N N . MET A 1 356 ? 28.365 64.642 6.997 1.00 17.57 335 MET A N 1
ATOM 2579 C CA . MET A 1 356 ? 28.179 63.445 7.823 1.00 17.53 335 MET A CA 1
ATOM 2580 C C . MET A 1 356 ? 26.874 62.731 7.453 1.00 17.39 335 MET A C 1
ATOM 2581 O O . MET A 1 356 ? 26.855 61.518 7.308 1.00 17.52 335 MET A O 1
ATOM 2586 N N . VAL A 1 357 ? 25.794 63.492 7.272 1.00 17.65 336 VAL A N 1
ATOM 2587 C CA . VAL A 1 357 ? 24.495 62.924 6.860 1.00 17.22 336 VAL A CA 1
ATOM 2588 C C . VAL A 1 357 ? 24.600 62.231 5.506 1.00 17.38 336 VAL A C 1
ATOM 2589 O O . VAL A 1 357 ? 24.027 61.160 5.301 1.00 17.34 336 VAL A O 1
ATOM 2593 N N . CYS A 1 358 ? 25.324 62.852 4.584 1.00 17.46 337 CYS A N 1
ATOM 2594 C CA . CYS A 1 358 ? 25.546 62.281 3.270 1.00 17.75 337 CYS A CA 1
ATOM 2595 C C . CYS A 1 358 ? 26.159 60.884 3.361 1.00 17.92 337 CYS A C 1
ATOM 2596 O O . CYS A 1 358 ? 25.696 59.962 2.679 1.00 17.80 337 CYS A O 1
ATOM 2599 N N . THR A 1 359 ? 27.191 60.722 4.202 1.00 18.17 338 THR A N 1
ATOM 2600 C CA . THR A 1 359 ? 27.799 59.405 4.404 1.00 18.03 338 THR A CA 1
ATOM 2601 C C . THR A 1 359 ? 26.773 58.431 4.986 1.00 18.02 338 THR A C 1
ATOM 2602 O O . THR A 1 359 ? 26.759 57.259 4.612 1.00 18.15 338 THR A O 1
ATOM 2606 N N . GLN A 1 360 ? 25.898 58.909 5.868 1.00 17.92 339 GLN A N 1
ATOM 2607 C CA . GLN A 1 360 ? 24.839 58.046 6.428 1.00 18.07 339 GLN A CA 1
ATOM 2608 C C . GLN A 1 360 ? 23.873 57.545 5.335 1.00 18.06 339 GLN A C 1
ATOM 2609 O O . GLN A 1 360 ? 23.496 56.374 5.318 1.00 18.77 339 GLN A O 1
ATOM 2615 N N . VAL A 1 361 ? 23.482 58.420 4.423 1.00 18.17 340 VAL A N 1
ATOM 2616 C CA . VAL A 1 361 ? 22.581 58.035 3.333 1.00 18.28 340 VAL A CA 1
ATOM 2617 C C . VAL A 1 361 ? 23.232 56.996 2.415 1.00 18.57 340 VAL A C 1
ATOM 2618 O O . VAL A 1 361 ? 22.583 56.039 1.987 1.00 18.55 340 VAL A O 1
ATOM 2622 N N . MET A 1 362 ? 24.520 57.166 2.134 1.00 18.66 341 MET A N 1
ATOM 2623 C CA . MET A 1 362 ? 25.225 56.226 1.260 1.00 18.83 341 MET A CA 1
ATOM 2624 C C . MET A 1 362 ? 25.237 54.834 1.845 1.00 18.69 341 MET A C 1
ATOM 2625 O O . MET A 1 362 ? 25.053 53.854 1.125 1.00 18.88 341 MET A O 1
ATOM 2630 N N . GLY A 1 363 ? 25.431 54.745 3.154 1.00 18.54 342 GLY A N 1
ATOM 2631 C CA . GLY A 1 363 ? 25.402 53.452 3.843 1.00 18.54 342 GLY A CA 1
ATOM 2632 C C . GLY A 1 363 ? 23.995 52.891 3.943 1.00 18.27 342 GLY A C 1
ATOM 2633 O O . GLY A 1 363 ? 23.780 51.711 3.691 1.00 18.00 342 GLY A O 1
ATOM 2634 N N . ASN A 1 364 ? 23.039 53.742 4.307 1.00 17.94 343 ASN A N 1
ATOM 2635 C CA . ASN A 1 364 ? 21.623 53.343 4.318 1.00 18.05 343 ASN A CA 1
ATOM 2636 C C . ASN A 1 364 ? 21.198 52.705 2.994 1.00 17.80 343 ASN A C 1
ATOM 2637 O O . ASN A 1 364 ? 20.390 51.777 2.974 1.00 18.13 343 ASN A O 1
ATOM 2642 N N . HIS A 1 365 ? 21.768 53.193 1.903 1.00 17.59 344 HIS A N 1
ATOM 2643 C CA . HIS A 1 365 ? 21.468 52.684 0.574 1.00 17.95 344 HIS A CA 1
ATOM 2644 C C . HIS A 1 365 ? 21.952 51.251 0.337 1.00 17.39 344 HIS A C 1
ATOM 2645 O O . HIS A 1 365 ? 21.277 50.466 -0.331 1.00 17.08 344 HIS A O 1
ATOM 2652 N N . VAL A 1 366 ? 23.120 50.918 0.877 1.00 17.57 345 VAL A N 1
ATOM 2653 C CA . VAL A 1 366 ? 23.669 49.565 0.755 1.00 16.86 345 VAL A CA 1
ATOM 2654 C C . VAL A 1 366 ? 22.789 48.597 1.540 1.00 17.05 345 VAL A C 1
ATOM 2655 O O . VAL A 1 366 ? 22.416 47.530 1.034 1.00 17.18 345 VAL A O 1
ATOM 2659 N N . THR A 1 367 ? 22.406 48.981 2.756 1.00 16.83 346 THR A N 1
ATOM 2660 C CA . THR A 1 367 ? 21.472 48.168 3.532 1.00 16.48 346 THR A CA 1
ATOM 2661 C C . THR A 1 367 ? 20.209 47.874 2.719 1.00 16.82 346 THR A C 1
ATOM 2662 O O . THR A 1 367 ? 19.787 46.716 2.630 1.00 16.91 346 THR A O 1
ATOM 2666 N N . VAL A 1 368 ? 19.616 48.918 2.126 1.00 16.55 347 VAL A N 1
ATOM 2667 C CA . VAL A 1 368 ? 18.393 48.759 1.334 1.00 16.19 347 VAL A CA 1
ATOM 2668 C C . VAL A 1 368 ? 18.637 47.845 0.131 1.00 16.11 347 VAL A C 1
ATOM 2669 O O . VAL A 1 368 ? 17.815 46.994 -0.173 1.00 15.82 347 VAL A O 1
ATOM 2673 N N . THR A 1 369 ? 19.790 48.002 -0.518 1.00 16.26 348 THR A N 1
ATOM 2674 C CA . THR A 1 369 ? 20.162 47.181 -1.666 1.00 15.89 348 THR A CA 1
ATOM 2675 C C . THR A 1 369 ? 20.270 45.712 -1.267 1.00 15.73 348 THR A C 1
ATOM 2676 O O . THR A 1 369 ? 19.698 44.842 -1.917 1.00 15.96 348 THR A O 1
ATOM 2680 N N . ILE A 1 370 ? 21.006 45.433 -0.202 1.00 15.62 349 ILE A N 1
ATOM 2681 C CA . ILE A 1 370 ? 21.199 44.047 0.222 1.00 15.75 349 ILE A CA 1
ATOM 2682 C C . ILE A 1 370 ? 19.873 43.433 0.683 1.00 15.73 349 ILE A C 1
ATOM 2683 O O . ILE A 1 370 ? 19.506 42.348 0.250 1.00 15.84 349 ILE A O 1
ATOM 2688 N N . ALA A 1 371 ? 19.139 44.142 1.533 1.00 15.89 350 ALA A N 1
ATOM 2689 C CA . ALA A 1 371 ? 17.808 43.693 1.956 1.00 16.08 350 ALA A CA 1
ATOM 2690 C C . ALA A 1 371 ? 16.894 43.439 0.758 1.00 16.16 350 ALA A C 1
ATOM 2691 O O . ALA A 1 371 ? 16.230 42.423 0.694 1.00 16.44 350 ALA A O 1
ATOM 2693 N N . GLY A 1 372 ? 16.862 44.366 -0.191 1.00 16.77 351 GLY A N 1
ATOM 2694 C CA . GLY A 1 372 ? 16.033 44.204 -1.389 1.00 17.26 351 GLY A CA 1
ATOM 2695 C C . GLY A 1 372 ? 16.360 42.967 -2.217 1.00 17.62 351 GLY A C 1
ATOM 2696 O O . GLY A 1 372 ? 15.486 42.420 -2.878 1.00 17.26 351 GLY A O 1
ATOM 2697 N N . SER A 1 373 ? 17.620 42.532 -2.176 1.00 18.34 352 SER A N 1
ATOM 2698 C CA . SER A 1 373 ? 18.092 41.385 -2.957 1.00 18.94 352 SER A CA 1
ATOM 2699 C C . SER A 1 373 ? 17.808 40.023 -2.327 1.00 19.69 352 SER A C 1
ATOM 2700 O O . SER A 1 373 ? 18.065 38.986 -2.962 1.00 20.15 352 SER A O 1
ATOM 2703 N N . ASN A 1 374 ? 17.278 40.011 -1.099 1.00 19.94 353 ASN A N 1
ATOM 2704 C CA . ASN A 1 374 ? 17.070 38.768 -0.353 1.00 19.71 353 ASN A CA 1
ATOM 2705 C C . ASN A 1 374 ? 15.598 38.376 -0.281 1.00 19.39 353 ASN A C 1
ATOM 2706 O O . ASN A 1 374 ? 15.125 37.844 0.719 1.00 18.96 353 ASN A O 1
ATOM 2711 N N . GLY A 1 375 ? 14.863 38.631 -1.352 1.00 19.44 354 GLY A N 1
ATOM 2712 C CA . GLY A 1 375 ? 13.501 38.124 -1.453 1.00 19.46 354 GLY A CA 1
ATOM 2713 C C . GLY A 1 375 ? 13.509 36.620 -1.693 1.00 19.70 354 GLY A C 1
ATOM 2714 O O . GLY A 1 375 ? 14.462 36.086 -2.279 1.00 19.20 354 GLY A O 1
ATOM 2715 N N . HIS A 1 376 ? 12.455 35.948 -1.217 1.00 19.76 355 HIS A N 1
ATOM 2716 C CA . HIS A 1 376 ? 12.233 34.538 -1.482 1.00 20.25 355 HIS A CA 1
ATOM 2717 C C . HIS A 1 376 ? 10.804 34.309 -1.970 1.00 19.91 355 HIS A C 1
ATOM 2718 O O . HIS A 1 376 ? 9.838 34.618 -1.270 1.00 20.04 355 HIS A O 1
ATOM 2725 N N . LEU A 1 377 ? 10.690 33.761 -3.175 1.00 19.49 356 LEU A N 1
ATOM 2726 C CA . LEU A 1 377 ? 9.410 33.408 -3.774 1.00 19.17 356 LEU A CA 1
ATOM 2727 C C . LEU A 1 377 ? 8.345 34.517 -3.616 1.00 18.75 356 LEU A C 1
ATOM 2728 O O . LEU A 1 377 ? 8.551 35.631 -4.100 1.00 18.58 356 LEU A O 1
ATOM 2733 N N . GLU A 1 378 ? 7.239 34.230 -2.935 1.00 18.08 357 GLU A N 1
ATOM 2734 C CA . GLU A 1 378 ? 6.106 35.150 -2.893 1.00 17.82 357 GLU A CA 1
ATOM 2735 C C . GLU A 1 378 ? 6.286 36.386 -2.003 1.00 17.60 357 GLU A C 1
ATOM 2736 O O . GLU A 1 378 ? 5.476 37.301 -2.084 1.00 17.11 357 GLU A O 1
ATOM 2742 N N . LEU A 1 379 ? 7.324 36.435 -1.163 1.00 17.60 358 LEU A N 1
ATOM 2743 C CA . LEU A 1 379 ? 7.445 37.552 -0.215 1.00 17.53 358 LEU A CA 1
ATOM 2744 C C . LEU A 1 379 ? 8.877 37.995 0.118 1.00 17.69 358 LEU A C 1
ATOM 2745 O O . LEU A 1 379 ? 9.723 37.183 0.487 1.00 17.96 358 LEU A O 1
ATOM 2750 N N . ASN A 1 380 ? 9.143 39.290 -0.002 1.00 17.50 359 ASN A N 1
ATOM 2751 C CA . ASN A 1 380 ? 10.378 39.833 0.528 1.00 17.69 359 ASN A CA 1
ATOM 2752 C C . ASN A 1 380 ? 10.138 40.190 1.992 1.00 17.82 359 ASN A C 1
ATOM 2753 O O . ASN A 1 380 ? 9.316 41.056 2.294 1.00 17.52 359 ASN A O 1
ATOM 2758 N N . VAL A 1 381 ? 10.836 39.489 2.888 1.00 18.17 360 VAL A N 1
ATOM 2759 C CA . VAL A 1 381 ? 10.634 39.637 4.336 1.00 18.50 360 VAL A CA 1
ATOM 2760 C C . VAL A 1 381 ? 11.807 40.363 4.987 1.00 18.59 360 VAL A C 1
ATOM 2761 O O . VAL A 1 381 ? 12.414 39.881 5.945 1.00 19.14 360 VAL A O 1
ATOM 2765 N N . PHE A 1 382 ? 12.115 41.526 4.426 1.00 18.32 361 PHE A N 1
ATOM 2766 C CA . PHE A 1 382 ? 13.105 42.447 4.955 1.00 18.26 361 PHE A CA 1
ATOM 2767 C C . PHE A 1 382 ? 12.494 43.846 4.963 1.00 18.27 361 PHE A C 1
ATOM 2768 O O . PHE A 1 382 ? 13.196 44.835 4.781 1.00 18.55 361 PHE A O 1
ATOM 2776 N N . LYS A 1 383 ? 11.180 43.916 5.161 1.00 18.24 362 LYS A N 1
ATOM 2777 C CA . LYS A 1 383 ? 10.417 45.130 4.901 1.00 18.42 362 LYS A CA 1
ATOM 2778 C C . LYS A 1 383 ? 10.670 46.224 5.925 1.00 18.24 362 LYS A C 1
ATOM 2779 O O . LYS A 1 383 ? 10.887 47.368 5.540 1.00 18.30 362 LYS A O 1
ATOM 2785 N N . PRO A 1 384 ? 10.641 45.888 7.232 1.00 18.34 363 PRO A N 1
ATOM 2786 C CA . PRO A 1 384 ? 10.869 46.962 8.214 1.00 18.02 363 PRO A CA 1
ATOM 2787 C C . PRO A 1 384 ? 12.197 47.672 8.042 1.00 18.08 363 PRO A C 1
ATOM 2788 O O . PRO A 1 384 ? 12.237 48.900 8.073 1.00 18.77 363 PRO A O 1
ATOM 2792 N N . VAL A 1 385 ? 13.272 46.925 7.830 1.00 17.90 364 VAL A N 1
ATOM 2793 C CA . VAL A 1 385 ? 14.586 47.546 7.716 1.00 17.72 364 VAL A CA 1
ATOM 2794 C C . VAL A 1 385 ? 14.692 48.395 6.459 1.00 17.44 364 VAL A C 1
ATOM 2795 O O . VAL A 1 385 ? 15.328 49.436 6.476 1.00 17.56 364 VAL A O 1
ATOM 2799 N N . ILE A 1 386 ? 14.055 47.965 5.373 1.00 17.39 365 ILE A N 1
ATOM 2800 C CA . ILE A 1 386 ? 14.035 48.772 4.145 1.00 16.74 365 ILE A CA 1
ATOM 2801 C C . ILE A 1 386 ? 13.356 50.122 4.369 1.00 16.76 365 ILE A C 1
ATOM 2802 O O . ILE A 1 386 ? 13.935 51.154 4.078 1.00 16.91 365 ILE A O 1
ATOM 2807 N N . ILE A 1 387 ? 12.121 50.121 4.859 1.00 16.85 366 ILE A N 1
ATOM 2808 C CA . ILE A 1 387 ? 11.384 51.383 5.043 1.00 16.84 366 ILE A CA 1
ATOM 2809 C C . ILE A 1 387 ? 12.012 52.286 6.121 1.00 16.94 366 ILE A C 1
ATOM 2810 O O . ILE A 1 387 ? 11.932 53.509 6.031 1.00 16.92 366 ILE A O 1
ATOM 2815 N N . TYR A 1 388 ? 12.643 51.679 7.123 1.00 16.90 367 TYR A N 1
ATOM 2816 C CA . TYR A 1 388 ? 13.318 52.424 8.180 1.00 16.99 367 TYR A CA 1
ATOM 2817 C C . TYR A 1 388 ? 14.473 53.235 7.609 1.00 16.87 367 TYR A C 1
ATOM 2818 O O . TYR A 1 388 ? 14.621 54.424 7.906 1.00 16.96 367 TYR A O 1
ATOM 2827 N N . ASN A 1 389 ? 15.302 52.600 6.791 1.00 16.80 368 ASN A N 1
ATOM 2828 C CA . ASN A 1 389 ? 16.397 53.328 6.135 1.00 16.57 368 ASN A CA 1
ATOM 2829 C C . ASN A 1 389 ? 15.887 54.422 5.171 1.00 15.96 368 ASN A C 1
ATOM 2830 O O . ASN A 1 389 ? 16.343 55.560 5.241 1.00 15.94 368 ASN A O 1
ATOM 2835 N N . ILE A 1 390 ? 14.911 54.107 4.325 1.00 15.81 369 ILE A N 1
ATOM 2836 C CA . ILE A 1 390 ? 14.365 55.094 3.357 1.00 15.66 369 ILE A CA 1
ATOM 2837 C C . ILE A 1 390 ? 13.875 56.360 4.067 1.00 15.70 369 ILE A C 1
ATOM 2838 O O . ILE A 1 390 ? 14.233 57.477 3.717 1.00 15.38 369 ILE A O 1
ATOM 2843 N N . LEU A 1 391 ? 13.061 56.159 5.088 1.00 16.06 370 LEU A N 1
ATOM 2844 C CA . LEU A 1 391 ? 12.501 57.258 5.852 1.00 16.27 370 LEU A CA 1
ATOM 2845 C C . LEU A 1 391 ? 13.558 58.040 6.626 1.00 16.52 370 LEU A C 1
ATOM 2846 O O . LEU A 1 391 ? 13.499 59.266 6.673 1.00 17.01 370 LEU A O 1
ATOM 2851 N N . GLN A 1 392 ? 14.533 57.350 7.209 1.00 17.00 371 GLN A N 1
ATOM 2852 C CA . GLN A 1 392 ? 15.636 58.032 7.896 1.00 17.40 371 GLN A CA 1
ATOM 2853 C C . GLN A 1 392 ? 16.453 58.883 6.914 1.00 17.86 371 GLN A C 1
ATOM 2854 O O . GLN A 1 392 ? 16.808 60.038 7.207 1.00 18.00 371 GLN A O 1
ATOM 2860 N N . SER A 1 393 ? 16.766 58.310 5.759 1.00 18.02 372 SER A N 1
ATOM 2861 C CA . SER A 1 393 ? 17.507 59.052 4.742 1.00 18.67 372 SER A CA 1
ATOM 2862 C C . SER A 1 393 ? 16.765 60.321 4.328 1.00 18.79 372 SER A C 1
ATOM 2863 O O . SER A 1 393 ? 17.386 61.380 4.174 1.00 18.74 372 SER A O 1
ATOM 2866 N N . ILE A 1 394 ? 15.441 60.222 4.178 1.00 18.75 373 ILE A N 1
ATOM 2867 C CA . ILE A 1 394 ? 14.636 61.383 3.793 1.00 18.86 373 ILE A CA 1
ATOM 2868 C C . ILE A 1 394 ? 14.625 62.453 4.895 1.00 18.97 373 ILE A C 1
ATOM 2869 O O . ILE A 1 394 ? 14.819 63.638 4.629 1.00 19.01 373 ILE A O 1
ATOM 2874 N N . GLU A 1 395 ? 14.417 62.038 6.130 1.00 19.12 374 GLU A N 1
ATOM 2875 C CA . GLU A 1 395 ? 14.352 63.003 7.217 1.00 19.45 374 GLU A CA 1
ATOM 2876 C C . GLU A 1 395 ? 15.672 63.741 7.397 1.00 19.06 374 GLU A C 1
ATOM 2877 O O . GLU A 1 395 ? 15.675 64.965 7.533 1.00 19.55 374 GLU A O 1
ATOM 2883 N N . LEU A 1 396 ? 16.778 62.999 7.358 1.00 18.57 375 LEU A N 1
ATOM 2884 C CA . LEU A 1 396 ? 18.105 63.544 7.605 1.00 18.15 375 LEU A CA 1
ATOM 2885 C C . LEU A 1 396 ? 18.577 64.500 6.501 1.00 18.48 375 LEU A C 1
ATOM 2886 O O . LEU A 1 396 ? 19.143 65.574 6.795 1.00 18.02 375 LEU A O 1
ATOM 2891 N N . LEU A 1 397 ? 18.375 64.107 5.239 1.00 18.06 376 LEU A N 1
ATOM 2892 C CA . LEU A 1 397 ? 18.662 64.995 4.119 1.00 18.10 376 LEU A CA 1
ATOM 2893 C C . LEU A 1 397 ? 17.839 66.275 4.239 1.00 18.37 376 LEU A C 1
ATOM 2894 O O . LEU A 1 397 ? 18.351 67.367 4.005 1.00 19.41 376 LEU A O 1
ATOM 2899 N N . SER A 1 398 ? 16.562 66.146 4.578 1.00 18.19 377 SER A N 1
ATOM 2900 C CA . SER A 1 398 ? 15.676 67.306 4.657 1.00 18.28 377 SER A CA 1
ATOM 2901 C C . SER A 1 398 ? 16.058 68.220 5.835 1.00 18.48 377 SER A C 1
ATOM 2902 O O . SER A 1 398 ? 16.247 69.425 5.651 1.00 18.27 377 SER A O 1
ATOM 2905 N N . ASP A 1 399 ? 16.183 67.651 7.033 1.00 18.30 378 ASP A N 1
ATOM 2906 C CA . ASP A 1 399 ? 16.519 68.467 8.208 1.00 18.59 378 ASP A CA 1
ATOM 2907 C C . ASP A 1 399 ? 17.866 69.166 8.043 1.00 18.50 378 ASP A C 1
ATOM 2908 O O . ASP A 1 399 ? 17.977 70.358 8.319 1.00 18.90 378 ASP A O 1
ATOM 2913 N N . SER A 1 400 ? 18.875 68.439 7.564 1.00 18.51 379 SER A N 1
ATOM 2914 C CA . SER A 1 400 ? 20.228 68.995 7.444 1.00 18.47 379 SER A CA 1
ATOM 2915 C C . SER A 1 400 ? 20.342 70.009 6.305 1.00 17.87 379 SER A C 1
ATOM 2916 O O . SER A 1 400 ? 21.017 71.027 6.448 1.00 17.96 379 SER A O 1
ATOM 2919 N N . VAL A 1 401 ? 19.691 69.757 5.175 1.00 17.39 380 VAL A N 1
ATOM 2920 C CA . VAL A 1 401 ? 19.649 70.790 4.109 1.00 16.78 380 VAL A CA 1
ATOM 2921 C C . VAL A 1 401 ? 18.988 72.085 4.620 1.00 16.73 380 VAL A C 1
ATOM 2922 O O . VAL A 1 401 ? 19.498 73.186 4.405 1.00 16.58 380 VAL A O 1
ATOM 2926 N N . ASN A 1 402 ? 17.877 71.949 5.334 1.00 16.63 381 ASN A N 1
ATOM 2927 C CA . ASN A 1 402 ? 17.197 73.104 5.912 1.00 16.63 381 ASN A CA 1
ATOM 2928 C C . ASN A 1 402 ? 18.083 73.923 6.859 1.00 16.69 381 ASN A C 1
ATOM 2929 O O . ASN A 1 402 ? 18.109 75.146 6.791 1.00 17.11 381 ASN A O 1
ATOM 2934 N N . SER A 1 403 ? 18.802 73.235 7.734 1.00 16.95 382 SER A N 1
ATOM 2935 C CA . SER A 1 403 ? 19.727 73.854 8.685 1.00 16.84 382 SER A CA 1
ATOM 2936 C C . SER A 1 403 ? 20.915 74.536 7.994 1.00 17.29 382 SER A C 1
ATOM 2937 O O . SER A 1 403 ? 21.377 75.609 8.399 1.00 17.77 382 SER A O 1
ATOM 2940 N N . PHE A 1 404 ? 21.436 73.866 6.982 1.00 17.46 383 PHE A N 1
ATOM 2941 C CA . PHE A 1 404 ? 22.537 74.363 6.187 1.00 17.77 383 PHE A CA 1
ATOM 2942 C C . PHE A 1 404 ? 22.169 75.648 5.481 1.00 18.11 383 PHE A C 1
ATOM 2943 O O . PHE A 1 404 ? 22.997 76.538 5.355 1.00 18.46 383 PHE A O 1
ATOM 2951 N N . VAL A 1 405 ? 20.933 75.733 4.992 1.00 18.29 384 VAL A N 1
ATOM 2952 C CA . VAL A 1 405 ? 20.473 76.943 4.329 1.00 18.42 384 VAL A CA 1
ATOM 2953 C C . VAL A 1 405 ? 20.349 78.081 5.346 1.00 18.57 384 VAL A C 1
ATOM 2954 O O . VAL A 1 405 ? 20.928 79.151 5.168 1.00 18.76 384 VAL A O 1
ATOM 2958 N N . THR A 1 406 ? 19.600 77.831 6.413 1.00 18.45 385 THR A N 1
ATOM 2959 C CA . THR A 1 406 ? 19.373 78.820 7.448 1.00 18.61 385 THR A CA 1
ATOM 2960 C C . THR A 1 406 ? 20.671 79.338 8.039 1.00 19.16 385 THR A C 1
ATOM 2961 O O . THR A 1 406 ? 20.841 80.541 8.191 1.00 19.00 385 THR A O 1
ATOM 2965 N N . HIS A 1 407 ? 21.592 78.431 8.368 1.00 19.86 386 HIS A N 1
ATOM 2966 C CA . HIS A 1 407 ? 22.751 78.809 9.156 1.00 20.13 386 HIS A CA 1
ATOM 2967 C C . HIS A 1 407 ? 24.054 78.877 8.365 1.00 20.94 386 HIS A C 1
ATOM 2968 O O . HIS A 1 407 ? 25.110 79.087 8.965 1.00 21.00 386 HIS A O 1
ATOM 2975 N N . CYS A 1 408 ? 24.001 78.721 7.041 1.00 21.27 387 CYS A N 1
ATOM 2976 C CA . CYS A 1 408 ? 25.221 78.851 6.231 1.00 21.91 387 CYS A CA 1
ATOM 2977 C C . CYS A 1 408 ? 24.973 79.551 4.889 1.00 22.27 387 CYS A C 1
ATOM 2978 O O . CYS A 1 408 ? 25.528 80.623 4.647 1.00 22.60 387 CYS A O 1
ATOM 2981 N N . VAL A 1 409 ? 24.138 78.969 4.029 1.00 22.50 388 VAL A N 1
ATOM 2982 C CA . VAL A 1 409 ? 23.887 79.553 2.700 1.00 22.72 388 VAL A CA 1
ATOM 2983 C C . VAL A 1 409 ? 23.300 80.960 2.768 1.00 23.23 388 VAL A C 1
ATOM 2984 O O . VAL A 1 409 ? 23.762 81.853 2.062 1.00 23.01 388 VAL A O 1
ATOM 2988 N N . LYS A 1 410 ? 22.296 81.151 3.618 1.00 24.17 389 LYS A N 1
ATOM 2989 C CA . LYS A 1 410 ? 21.664 82.473 3.811 1.00 24.84 389 LYS A CA 1
ATOM 2990 C C . LYS A 1 410 ? 22.660 83.619 3.931 1.00 25.15 389 LYS A C 1
ATOM 2991 O O . LYS A 1 410 ? 22.488 84.661 3.290 1.00 25.49 389 LYS A O 1
ATOM 2995 N N . GLY A 1 411 ? 23.686 83.429 4.758 1.00 25.32 390 GLY A N 1
ATOM 2996 C CA . GLY A 1 411 ? 24.637 84.496 5.084 1.00 25.76 390 GLY A CA 1
ATOM 2997 C C . GLY A 1 411 ? 26.007 84.437 4.415 1.00 26.10 390 GLY A C 1
ATOM 2998 O O . GLY A 1 411 ? 26.883 85.236 4.747 1.00 26.46 390 GLY A O 1
ATOM 2999 N N . LEU A 1 412 ? 26.216 83.500 3.494 1.00 26.26 391 LEU A N 1
ATOM 3000 C CA . LEU A 1 412 ? 27.462 83.450 2.725 1.00 26.54 391 LEU A CA 1
ATOM 3001 C C . LEU A 1 412 ? 27.772 84.784 2.064 1.00 26.69 391 LEU A C 1
ATOM 3002 O O . LEU A 1 412 ? 26.906 85.382 1.436 1.00 26.90 391 LEU A O 1
ATOM 3007 N N . GLU A 1 413 ? 29.011 85.236 2.198 1.00 26.95 392 GLU A N 1
ATOM 3008 C CA . GLU A 1 413 ? 29.485 86.409 1.482 1.00 27.37 392 GLU A CA 1
ATOM 3009 C C . GLU A 1 413 ? 30.832 86.103 0.840 1.00 27.30 392 GLU A C 1
ATOM 3010 O O . GLU A 1 413 ? 31.652 85.405 1.425 1.00 27.52 392 GLU A O 1
ATOM 3016 N N . PRO A 1 414 ? 31.063 86.613 -0.373 1.00 27.30 393 PRO A N 1
ATOM 3017 C CA . PRO A 1 414 ? 32.385 86.509 -0.963 1.00 27.23 393 PRO A CA 1
ATOM 3018 C C . PRO A 1 414 ? 33.345 87.513 -0.338 1.00 27.61 393 PRO A C 1
ATOM 3019 O O . PRO A 1 414 ? 32.932 88.619 0.000 1.00 27.45 393 PRO A O 1
ATOM 3023 N N . ASN A 1 415 ? 34.603 87.118 -0.154 1.00 28.04 394 ASN A N 1
ATOM 3024 C CA . ASN A 1 415 ? 35.669 88.056 0.196 1.00 28.54 394 ASN A CA 1
ATOM 3025 C C . ASN A 1 415 ? 36.304 88.568 -1.099 1.00 28.54 394 ASN A C 1
ATOM 3026 O O . ASN A 1 415 ? 37.226 87.959 -1.627 1.00 28.54 394 ASN A O 1
ATOM 3031 N N . ILE A 1 416 ? 35.800 89.688 -1.607 1.00 28.77 395 ILE A N 1
ATOM 3032 C CA . ILE A 1 416 ? 36.082 90.099 -2.985 1.00 28.95 395 ILE A CA 1
ATOM 3033 C C . ILE A 1 416 ? 37.546 90.478 -3.221 1.00 29.17 395 ILE A C 1
ATOM 3034 O O . ILE A 1 416 ? 38.125 90.128 -4.261 1.00 29.09 395 ILE A O 1
ATOM 3039 N N . ALA A 1 417 ? 38.142 91.172 -2.253 1.00 29.29 396 ALA A N 1
ATOM 3040 C CA . ALA A 1 417 ? 39.548 91.559 -2.333 1.00 29.44 396 ALA A CA 1
ATOM 3041 C C . ALA A 1 417 ? 40.458 90.333 -2.410 1.00 29.66 396 ALA A C 1
ATOM 3042 O O . ALA A 1 417 ? 41.418 90.305 -3.194 1.00 29.88 396 ALA A O 1
ATOM 3044 N N . ARG A 1 418 ? 40.154 89.324 -1.597 1.00 29.72 397 ARG A N 1
ATOM 3045 C CA . ARG A 1 418 ? 40.893 88.060 -1.609 1.00 29.69 397 ARG A CA 1
ATOM 3046 C C . ARG A 1 418 ? 40.672 87.293 -2.916 1.00 29.50 397 ARG A C 1
ATOM 3047 O O . ARG A 1 418 ? 41.607 86.696 -3.454 1.00 29.09 397 ARG A O 1
ATOM 3055 N N . ILE A 1 419 ? 39.441 87.315 -3.425 1.00 29.45 398 ILE A N 1
ATOM 3056 C CA . ILE A 1 419 ? 39.126 86.638 -4.685 1.00 29.56 398 ILE A CA 1
ATOM 3057 C C . ILE A 1 419 ? 39.972 87.230 -5.813 1.00 30.07 398 ILE A C 1
ATOM 3058 O O . ILE A 1 419 ? 40.495 86.488 -6.648 1.00 30.17 398 ILE A O 1
ATOM 3063 N N . ASN A 1 420 ? 40.130 88.554 -5.799 1.00 30.58 399 ASN A N 1
ATOM 3064 C CA . ASN A 1 420 ? 40.888 89.276 -6.831 1.00 31.06 399 ASN A CA 1
ATOM 3065 C C . ASN A 1 420 ? 42.380 88.986 -6.764 1.00 31.72 399 ASN A C 1
ATOM 3066 O O . ASN A 1 420 ? 43.014 88.703 -7.789 1.00 32.20 399 ASN A O 1
ATOM 3071 N N . THR A 1 421 ? 42.933 89.067 -5.556 1.00 32.17 400 THR A N 1
ATOM 3072 C CA . THR A 1 421 ? 44.330 88.753 -5.319 1.00 32.42 400 THR A CA 1
ATOM 3073 C C . THR A 1 421 ? 44.667 87.404 -5.936 1.00 32.97 400 THR A C 1
ATOM 3074 O O . THR A 1 421 ? 45.601 87.292 -6.730 1.00 33.15 400 THR A O 1
ATOM 3078 N N . LEU A 1 422 ? 43.893 86.384 -5.574 1.00 33.45 401 LEU A N 1
ATOM 3079 C CA . LEU A 1 422 ? 44.135 85.023 -6.048 1.00 33.73 401 LEU A CA 1
ATOM 3080 C C . LEU A 1 422 ? 44.044 84.906 -7.573 1.00 34.21 401 LEU A C 1
ATOM 3081 O O . LEU A 1 422 ? 44.853 84.219 -8.185 1.00 34.15 401 LEU A O 1
ATOM 3086 N N . ARG A 1 423 ? 43.071 85.582 -8.181 1.00 34.84 402 ARG A N 1
ATOM 3087 C CA . ARG A 1 423 ? 42.907 85.535 -9.635 1.00 35.26 402 ARG A CA 1
ATOM 3088 C C . ARG A 1 423 ? 44.181 85.986 -10.342 1.00 35.87 402 ARG A C 1
ATOM 3089 O O . ARG A 1 423 ? 44.635 85.333 -11.276 1.00 35.87 402 ARG A O 1
ATOM 3097 N N . ASP A 1 424 ? 44.748 87.102 -9.893 1.00 36.67 403 ASP A N 1
ATOM 3098 C CA . ASP A 1 424 ? 45.933 87.679 -10.532 1.00 37.49 403 ASP A CA 1
ATOM 3099 C C . ASP A 1 424 ? 47.213 86.857 -10.321 1.00 38.10 403 ASP A C 1
ATOM 3100 O O . ASP A 1 424 ? 48.180 87.008 -11.072 1.00 38.22 403 ASP A O 1
ATOM 3105 N N . LYS A 1 425 ? 47.225 85.982 -9.322 1.00 38.80 404 LYS A N 1
ATOM 3106 C CA . LYS A 1 425 ? 48.394 85.141 -9.101 1.00 39.42 404 LYS A CA 1
ATOM 3107 C C . LYS A 1 425 ? 48.506 84.025 -10.147 1.00 39.68 404 LYS A C 1
ATOM 3108 O O . LYS A 1 425 ? 49.598 83.500 -10.367 1.00 39.96 404 LYS A O 1
ATOM 3114 N N . SER A 1 426 ? 47.402 83.683 -10.811 1.00 39.86 405 SER A N 1
ATOM 3115 C CA . SER A 1 426 ? 47.409 82.561 -11.757 1.00 40.18 405 SER A CA 1
ATOM 3116 C C . SER A 1 426 ? 48.276 82.808 -12.997 1.00 40.34 405 SER A C 1
ATOM 3117 O O . SER A 1 426 ? 48.054 83.768 -13.737 1.00 40.46 405 SER A O 1
ATOM 3120 N N . LEU A 1 427 ? 49.247 81.923 -13.218 1.00 40.40 406 LEU A N 1
ATOM 3121 C CA . LEU A 1 427 ? 50.084 81.957 -14.421 1.00 40.46 406 LEU A CA 1
ATOM 3122 C C . LEU A 1 427 ? 49.321 81.537 -15.674 1.00 40.18 406 LEU A C 1
ATOM 3123 O O . LEU A 1 427 ? 49.723 81.874 -16.792 1.00 39.83 406 LEU A O 1
ATOM 3128 N N . MET A 1 428 ? 48.221 80.808 -15.486 1.00 39.80 407 MET A N 1
ATOM 3129 C CA . MET A 1 428 ? 47.456 80.275 -16.610 1.00 39.54 407 MET A CA 1
ATOM 3130 C C . MET A 1 428 ? 46.523 81.316 -17.238 1.00 39.41 407 MET A C 1
ATOM 3131 O O . MET A 1 428 ? 45.772 80.997 -18.164 1.00 39.29 407 MET A O 1
ATOM 3136 N N . LEU A 1 429 ? 46.581 82.556 -16.748 1.00 39.28 408 LEU A N 1
ATOM 3137 C CA . LEU A 1 429 ? 45.885 83.667 -17.388 1.00 39.23 408 LEU A CA 1
ATOM 3138 C C . LEU A 1 429 ? 46.414 83.896 -18.802 1.00 39.26 408 LEU A C 1
ATOM 3139 O O . LEU A 1 429 ? 45.698 84.425 -19.658 1.00 39.03 408 LEU A O 1
ATOM 3144 N N . VAL A 1 430 ? 47.665 83.494 -19.034 1.00 39.26 409 VAL A N 1
ATOM 3145 C CA . VAL A 1 430 ? 48.312 83.608 -20.346 1.00 39.39 409 VAL A CA 1
ATOM 3146 C C . VAL A 1 430 ? 47.410 83.180 -21.516 1.00 39.38 409 VAL A C 1
ATOM 3147 O O . VAL A 1 430 ? 47.397 83.836 -22.558 1.00 39.01 409 VAL A O 1
ATOM 3151 N N . THR A 1 431 ? 46.653 82.096 -21.335 1.00 39.53 410 THR A N 1
ATOM 3152 C CA . THR A 1 431 ? 45.793 81.561 -22.400 1.00 39.72 410 THR A CA 1
ATOM 3153 C C . THR A 1 431 ? 44.494 82.352 -22.612 1.00 39.65 410 THR A C 1
ATOM 3154 O O . THR A 1 431 ? 43.808 82.167 -23.624 1.00 39.58 410 THR A O 1
ATOM 3158 N N . VAL A 1 432 ? 44.153 83.215 -21.658 1.00 39.57 411 VAL A N 1
ATOM 3159 C CA . VAL A 1 432 ? 43.046 84.154 -21.831 1.00 39.68 411 VAL A CA 1
ATOM 3160 C C . VAL A 1 432 ? 43.555 85.401 -22.569 1.00 39.68 411 VAL A C 1
ATOM 3161 O O . VAL A 1 432 ? 42.792 86.081 -23.261 1.00 39.45 411 VAL A O 1
ATOM 3165 N N . LEU A 1 433 ? 44.848 85.688 -22.421 1.00 39.74 412 LEU A N 1
ATOM 3166 C CA . LEU A 1 433 ? 45.477 86.826 -23.087 1.00 39.79 412 LEU A CA 1
ATOM 3167 C C . LEU A 1 433 ? 45.774 86.564 -24.567 1.00 39.72 412 LEU A C 1
ATOM 3168 O O . LEU A 1 433 ? 45.763 87.502 -25.365 1.00 39.70 412 LEU A O 1
ATOM 3173 N N . ASN A 1 434 ? 46.028 85.303 -24.932 1.00 39.60 413 ASN A N 1
ATOM 3174 C CA . ASN A 1 434 ? 46.484 84.959 -26.295 1.00 39.57 413 ASN A CA 1
ATOM 3175 C C . ASN A 1 434 ? 45.628 85.535 -27.440 1.00 39.70 413 ASN A C 1
ATOM 3176 O O . ASN A 1 434 ? 46.175 86.184 -28.331 1.00 39.69 413 ASN A O 1
ATOM 3181 N N . PRO A 1 435 ? 44.297 85.299 -27.428 1.00 39.87 414 PRO A N 1
ATOM 3182 C CA . PRO A 1 435 ? 43.455 85.814 -28.523 1.00 39.93 414 PRO A CA 1
ATOM 3183 C C . PRO A 1 435 ? 43.299 87.340 -28.543 1.00 39.92 414 PRO A C 1
ATOM 3184 O O . PRO A 1 435 ? 43.109 87.921 -29.611 1.00 39.78 414 PRO A O 1
ATOM 3188 N N . HIS A 1 436 ? 43.374 87.970 -27.373 1.00 40.00 415 HIS A N 1
ATOM 3189 C CA . HIS A 1 436 ? 43.233 89.421 -27.260 1.00 40.01 415 HIS A CA 1
ATOM 3190 C C . HIS A 1 436 ? 44.520 90.158 -27.652 1.00 39.93 415 HIS A C 1
ATOM 3191 O O . HIS A 1 436 ? 44.476 91.091 -28.453 1.00 39.78 415 HIS A O 1
ATOM 3193 N N . ILE A 1 437 ? 45.656 89.727 -27.094 1.00 39.92 416 ILE A N 1
ATOM 3194 C CA . ILE A 1 437 ? 46.943 90.431 -27.247 1.00 39.96 416 ILE A CA 1
ATOM 3195 C C . ILE A 1 437 ? 47.893 89.824 -28.299 1.00 40.01 416 ILE A C 1
ATOM 3196 O O . ILE A 1 437 ? 48.867 90.471 -28.704 1.00 39.93 416 ILE A O 1
ATOM 3198 N N . GLY A 1 438 ? 47.612 88.596 -28.738 1.00 40.03 417 GLY A N 1
ATOM 3199 C CA . GLY A 1 438 ? 48.499 87.858 -29.647 1.00 40.03 417 GLY A CA 1
ATOM 3200 C C . GLY A 1 438 ? 49.355 86.855 -28.884 1.00 40.03 417 GLY A C 1
ATOM 3201 O O . GLY A 1 438 ? 49.744 87.109 -27.739 1.00 39.88 417 GLY A O 1
ATOM 3202 N N . TYR A 1 439 ? 49.651 85.720 -29.520 1.00 39.98 418 TYR A N 1
ATOM 3203 C CA . TYR A 1 439 ? 50.377 84.618 -28.869 1.00 39.99 418 TYR A CA 1
ATOM 3204 C C . TYR A 1 439 ? 51.770 85.019 -28.378 1.00 39.72 418 TYR A C 1
ATOM 3205 O O . TYR A 1 439 ? 52.144 84.721 -27.241 1.00 39.50 418 TYR A O 1
ATOM 3214 N N . ASP A 1 440 ? 52.528 85.691 -29.241 1.00 39.43 419 ASP A N 1
ATOM 3215 C CA . ASP A 1 440 ? 53.903 86.071 -28.928 1.00 39.23 419 ASP A CA 1
ATOM 3216 C C . ASP A 1 440 ? 53.945 87.103 -27.800 1.00 39.14 419 ASP A C 1
ATOM 3217 O O . ASP A 1 440 ? 54.731 86.973 -26.863 1.00 39.08 419 ASP A O 1
ATOM 3222 N N . ASN A 1 441 ? 53.087 88.116 -27.893 1.00 39.14 420 ASN A N 1
ATOM 3223 C CA . ASN A 1 441 ? 53.027 89.184 -26.895 1.00 39.27 420 ASN A CA 1
ATOM 3224 C C . ASN A 1 441 ? 52.684 88.678 -25.484 1.00 39.46 420 ASN A C 1
ATOM 3225 O O . ASN A 1 441 ? 53.241 89.160 -24.494 1.00 39.27 420 ASN A O 1
ATOM 3227 N N . ALA A 1 442 ? 51.765 87.715 -25.398 1.00 39.70 421 ALA A N 1
ATOM 3228 C CA . ALA A 1 442 ? 51.415 87.094 -24.115 1.00 39.97 421 ALA A CA 1
ATOM 3229 C C . ALA A 1 442 ? 52.605 86.306 -23.565 1.00 40.24 421 ALA A C 1
ATOM 3230 O O . ALA A 1 442 ? 52.828 86.278 -22.355 1.00 40.15 421 ALA A O 1
ATOM 3232 N N . ALA A 1 443 ? 53.364 85.676 -24.462 1.00 40.63 422 ALA A N 1
ATOM 3233 C CA . ALA A 1 443 ? 54.578 84.955 -24.086 1.00 40.97 422 ALA A CA 1
ATOM 3234 C C . ALA A 1 443 ? 55.604 85.893 -23.444 1.00 41.30 422 ALA A C 1
ATOM 3235 O O . ALA A 1 443 ? 56.234 85.529 -22.448 1.00 41.14 422 ALA A O 1
ATOM 3237 N N . LYS A 1 444 ? 55.754 87.095 -24.008 1.00 41.76 423 LYS A N 1
ATOM 3238 C CA . LYS A 1 444 ? 56.682 88.104 -23.471 1.00 42.22 423 LYS A CA 1
ATOM 3239 C C . LYS A 1 444 ? 56.280 88.539 -22.064 1.00 42.55 423 LYS A C 1
ATOM 3240 O O . LYS A 1 444 ? 57.135 88.720 -21.195 1.00 42.65 423 LYS A O 1
ATOM 3246 N N . ILE A 1 445 ? 54.978 88.709 -21.849 1.00 43.04 424 ILE A N 1
ATOM 3247 C CA . ILE A 1 445 ? 54.455 89.081 -20.535 1.00 43.45 424 ILE A CA 1
ATOM 3248 C C . ILE A 1 445 ? 54.770 87.989 -19.502 1.00 43.89 424 ILE A C 1
ATOM 3249 O O . ILE A 1 445 ? 55.265 88.285 -18.409 1.00 43.89 424 ILE A O 1
ATOM 3254 N N . ALA A 1 446 ? 54.505 86.734 -19.866 1.00 44.37 425 ALA A N 1
ATOM 3255 C CA . ALA A 1 446 ? 54.711 85.598 -18.964 1.00 44.83 425 ALA A CA 1
ATOM 3256 C C . ALA A 1 446 ? 56.196 85.358 -18.681 1.00 45.24 425 ALA A C 1
ATOM 3257 O O . ALA A 1 446 ? 56.564 84.940 -17.580 1.00 45.11 425 ALA A O 1
ATOM 3259 N N . LYS A 1 447 ? 57.034 85.621 -19.684 1.00 45.77 426 LYS A N 1
ATOM 3260 C CA . LYS A 1 447 ? 58.490 85.570 -19.531 1.00 46.13 426 LYS A CA 1
ATOM 3261 C C . LYS A 1 447 ? 58.977 86.664 -18.577 1.00 46.40 426 LYS A C 1
ATOM 3262 O O . LYS A 1 447 ? 59.785 86.401 -17.684 1.00 46.50 426 LYS A O 1
ATOM 3268 N N . GLU A 1 448 ? 58.485 87.886 -18.779 1.00 46.66 427 GLU A N 1
ATOM 3269 C CA . GLU A 1 448 ? 58.808 89.021 -17.912 1.00 46.97 427 GLU A CA 1
ATOM 3270 C C . GLU A 1 448 ? 58.368 88.767 -16.467 1.00 47.36 427 GLU A C 1
ATOM 3271 O O . GLU A 1 448 ? 59.069 89.146 -15.527 1.00 47.26 427 GLU A O 1
ATOM 3277 N N . ALA A 1 449 ? 57.208 88.131 -16.301 1.00 47.93 428 ALA A N 1
ATOM 3278 C CA . ALA A 1 449 ? 56.664 87.824 -14.974 1.00 48.36 428 ALA A CA 1
ATOM 3279 C C . ALA A 1 449 ? 57.494 86.778 -14.227 1.00 48.74 428 ALA A C 1
ATOM 3280 O O . ALA A 1 449 ? 57.582 86.822 -13.000 1.00 48.78 428 ALA A O 1
ATOM 3282 N N . HIS A 1 450 ? 58.092 85.842 -14.965 1.00 49.30 429 HIS A N 1
ATOM 3283 C CA . HIS A 1 450 ? 58.975 84.820 -14.377 1.00 49.79 429 HIS A CA 1
ATOM 3284 C C . HIS A 1 450 ? 60.345 85.394 -14.003 1.00 49.90 429 HIS A C 1
ATOM 3285 O O . HIS A 1 450 ? 60.897 85.055 -12.952 1.00 49.85 429 HIS A O 1
ATOM 3292 N N . LYS A 1 451 ? 60.883 86.255 -14.868 1.00 50.10 430 LYS A N 1
ATOM 3293 C CA . LYS A 1 451 ? 62.213 86.842 -14.678 1.00 50.27 430 LYS A CA 1
ATOM 3294 C C . LYS A 1 451 ? 62.268 87.774 -13.467 1.00 50.44 430 LYS A C 1
ATOM 3295 O O . LYS A 1 451 ? 63.101 87.592 -12.579 1.00 50.42 430 LYS A O 1
ATOM 3297 N N . TYR A 1 452 ? 61.380 88.765 -13.436 1.00 50.68 431 TYR A N 1
ATOM 3298 C CA . TYR A 1 452 ? 61.322 89.725 -12.328 1.00 50.87 431 TYR A CA 1
ATOM 3299 C C . TYR A 1 452 ? 60.535 89.201 -11.115 1.00 51.01 431 TYR A C 1
ATOM 3300 O O . TYR A 1 452 ? 60.587 89.797 -10.038 1.00 51.04 431 TYR A O 1
ATOM 3302 N N . GLY A 1 453 ? 59.809 88.097 -11.293 1.00 51.16 432 GLY A N 1
ATOM 3303 C CA . GLY A 1 453 ? 59.047 87.474 -10.208 1.00 51.27 432 GLY A CA 1
ATOM 3304 C C . GLY A 1 453 ? 57.769 88.205 -9.824 1.00 51.40 432 GLY A C 1
ATOM 3305 O O . GLY A 1 453 ? 57.352 88.155 -8.667 1.00 51.38 432 GLY A O 1
ATOM 3306 N N . ILE A 1 454 ? 57.139 88.869 -10.794 1.00 51.53 433 ILE A N 1
ATOM 3307 C CA . ILE A 1 454 ? 55.928 89.658 -10.551 1.00 51.68 433 ILE A CA 1
ATOM 3308 C C . ILE A 1 454 ? 54.681 88.958 -11.103 1.00 51.86 433 ILE A C 1
ATOM 3309 O O . ILE A 1 454 ? 54.778 87.887 -11.712 1.00 51.93 433 ILE A O 1
ATOM 3311 N N . THR A 1 455 ? 53.511 89.563 -10.883 1.00 51.97 434 THR A N 1
ATOM 3312 C CA . THR A 1 455 ? 52.254 89.074 -11.474 1.00 51.96 434 THR A CA 1
ATOM 3313 C C . THR A 1 455 ? 52.233 89.333 -12.982 1.00 51.99 434 THR A C 1
ATOM 3314 O O . THR A 1 455 ? 53.051 90.099 -13.503 1.00 51.97 434 THR A O 1
ATOM 3318 N N . LEU A 1 456 ? 51.303 88.686 -13.678 1.00 51.93 435 LEU A N 1
ATOM 3319 C CA . LEU A 1 456 ? 51.128 88.913 -15.111 1.00 52.00 435 LEU A CA 1
ATOM 3320 C C . LEU A 1 456 ? 50.591 90.325 -15.380 1.00 52.11 435 LEU A C 1
ATOM 3321 O O . LEU A 1 456 ? 50.950 90.954 -16.383 1.00 52.00 435 LEU A O 1
ATOM 3326 N N . LYS A 1 457 ? 49.741 90.811 -14.474 1.00 52.19 436 LYS A N 1
ATOM 3327 C CA . LYS A 1 457 ? 49.189 92.165 -14.549 1.00 52.34 436 LYS A CA 1
ATOM 3328 C C . LYS A 1 457 ? 50.281 93.226 -14.410 1.00 52.47 436 LYS A C 1
ATOM 3329 O O . LYS A 1 457 ? 50.305 94.187 -15.174 1.00 52.45 436 LYS A O 1
ATOM 3335 N N . GLU A 1 458 ? 51.163 93.050 -13.426 1.00 52.61 437 GLU A N 1
ATOM 3336 C CA . GLU A 1 458 ? 52.280 93.974 -13.201 1.00 52.76 437 GLU A CA 1
ATOM 3337 C C . GLU A 1 458 ? 53.262 93.961 -14.378 1.00 52.89 437 GLU A C 1
ATOM 3338 O O . GLU A 1 458 ? 53.789 95.007 -14.763 1.00 52.82 437 GLU A O 1
ATOM 3340 N N . ALA A 1 459 ? 53.498 92.775 -14.939 1.00 53.06 438 ALA A N 1
ATOM 3341 C CA . ALA A 1 459 ? 54.346 92.619 -16.122 1.00 53.17 438 ALA A CA 1
ATOM 3342 C C . ALA A 1 459 ? 53.672 93.159 -17.391 1.00 53.34 438 ALA A C 1
ATOM 3343 O O . ALA A 1 459 ? 54.358 93.590 -18.320 1.00 53.40 438 ALA A O 1
ATOM 3345 N N . ALA A 1 460 ? 52.339 93.128 -17.432 1.00 53.50 439 ALA A N 1
ATOM 3346 C CA . ALA A 1 460 ? 51.584 93.721 -18.543 1.00 53.63 439 ALA A CA 1
ATOM 3347 C C . ALA A 1 460 ? 51.731 95.252 -18.569 1.00 53.78 439 ALA A C 1
ATOM 3348 O O . ALA A 1 460 ? 51.928 95.848 -19.635 1.00 53.77 439 ALA A O 1
ATOM 3350 N N . LYS A 1 461 ? 51.645 95.877 -17.393 1.00 53.83 440 LYS A N 1
ATOM 3351 C CA . LYS A 1 461 ? 51.823 97.327 -17.260 1.00 53.89 440 LYS A CA 1
ATOM 3352 C C . LYS A 1 461 ? 53.279 97.742 -17.476 1.00 53.71 440 LYS A C 1
ATOM 3353 O O . LYS A 1 461 ? 53.547 98.777 -18.089 1.00 53.83 440 LYS A O 1
ATOM 3359 N N . LYS A 1 462 ? 54.208 96.939 -16.959 1.00 53.52 441 LYS A N 1
ATOM 3360 C CA . LYS A 1 462 ? 55.640 97.215 -17.084 1.00 53.42 441 LYS A CA 1
ATOM 3361 C C . LYS A 1 462 ? 56.065 97.335 -18.550 1.00 53.23 441 LYS A C 1
ATOM 3362 O O . LYS A 1 462 ? 56.807 98.247 -18.904 1.00 53.21 441 LYS A O 1
ATOM 3368 N N . LEU A 1 463 ? 55.574 96.425 -19.392 1.00 53.03 442 LEU A N 1
ATOM 3369 C CA . LEU A 1 463 ? 55.931 96.400 -20.816 1.00 52.87 442 LEU A CA 1
ATOM 3370 C C . LEU A 1 463 ? 55.030 97.273 -21.708 1.00 52.73 442 LEU A C 1
ATOM 3371 O O . LEU A 1 463 ? 55.154 97.237 -22.936 1.00 52.72 442 LEU A O 1
ATOM 3376 N N . ASN A 1 464 ? 54.134 98.048 -21.093 1.00 52.52 443 ASN A N 1
ATOM 3377 C CA . ASN A 1 464 ? 53.281 99.008 -21.809 1.00 52.37 443 ASN A CA 1
ATOM 3378 C C . ASN A 1 464 ? 52.310 98.370 -22.814 1.00 52.20 443 ASN A C 1
ATOM 3379 O O . ASN A 1 464 ? 51.889 99.021 -23.773 1.00 52.20 443 ASN A O 1
ATOM 3381 N N . PHE A 1 465 ? 51.949 97.108 -22.582 1.00 52.02 444 PHE A N 1
ATOM 3382 C CA . PHE A 1 465 ? 51.006 96.387 -23.447 1.00 51.87 444 PHE A CA 1
ATOM 3383 C C . PHE A 1 465 ? 49.551 96.656 -23.056 1.00 51.55 444 PHE A C 1
ATOM 3384 O O . PHE A 1 465 ? 48.678 96.784 -23.922 1.00 51.44 444 PHE A O 1
ATOM 3392 N N . LEU A 1 466 ? 49.302 96.741 -21.750 1.00 51.15 445 LEU A N 1
ATOM 3393 C CA . LEU A 1 466 ? 47.955 96.613 -21.211 1.00 50.88 445 LEU A CA 1
ATOM 3394 C C . LEU A 1 466 ? 47.864 97.252 -19.823 1.00 50.50 445 LEU A C 1
ATOM 3395 O O . LEU A 1 466 ? 48.684 96.959 -18.953 1.00 50.49 445 LEU A O 1
ATOM 3400 N N . SER A 1 467 ? 46.870 98.114 -19.613 1.00 50.07 446 SER A N 1
ATOM 3401 C CA . SER A 1 467 ? 46.664 98.751 -18.307 1.00 49.79 446 SER A CA 1
ATOM 3402 C C . SER A 1 467 ? 46.052 97.764 -17.306 1.00 49.60 446 SER A C 1
ATOM 3403 O O . SER A 1 467 ? 45.761 96.618 -17.651 1.00 49.54 446 SER A O 1
ATOM 3406 N N . GLU A 1 468 ? 45.862 98.216 -16.069 1.00 49.34 447 GLU A N 1
ATOM 3407 C CA . GLU A 1 468 ? 45.263 97.386 -15.023 1.00 49.11 447 GLU A CA 1
ATOM 3408 C C . GLU A 1 468 ? 43.750 97.192 -15.224 1.00 49.04 447 GLU A C 1
ATOM 3409 O O . GLU A 1 468 ? 43.187 96.195 -14.760 1.00 49.18 447 GLU A O 1
ATOM 3411 N N . GLU A 1 469 ? 43.104 98.139 -15.910 1.00 48.85 448 GLU A N 1
ATOM 3412 C CA . GLU A 1 469 ? 41.667 98.063 -16.223 1.00 48.61 448 GLU A CA 1
ATOM 3413 C C . GLU A 1 469 ? 41.395 97.255 -17.499 1.00 48.36 448 GLU A C 1
ATOM 3414 O O . GLU A 1 469 ? 40.440 96.480 -17.552 1.00 48.26 448 GLU A O 1
ATOM 3416 N N . GLU A 1 470 ? 42.228 97.451 -18.522 1.00 48.20 449 GLU A N 1
ATOM 3417 C CA . GLU A 1 470 ? 42.146 96.677 -19.775 1.00 48.00 449 GLU A CA 1
ATOM 3418 C C . GLU A 1 470 ? 42.471 95.190 -19.559 1.00 47.88 449 GLU A C 1
ATOM 3419 O O . GLU A 1 470 ? 41.952 94.323 -20.268 1.00 47.86 449 GLU A O 1
ATOM 3425 N N . PHE A 1 471 ? 43.339 94.907 -18.587 1.00 47.73 450 PHE A N 1
ATOM 3426 C CA . PHE A 1 471 ? 43.711 93.537 -18.242 1.00 47.54 450 PHE A CA 1
ATOM 3427 C C . PHE A 1 471 ? 42.517 92.797 -17.654 1.00 47.61 450 PHE A C 1
ATOM 3428 O O . PHE A 1 471 ? 42.251 91.656 -18.032 1.00 47.66 450 PHE A O 1
ATOM 3436 N N . ASP A 1 472 ? 41.807 93.449 -16.732 1.00 47.72 451 ASP A N 1
ATOM 3437 C CA . ASP A 1 472 ? 40.629 92.849 -16.088 1.00 47.89 451 ASP A CA 1
ATOM 3438 C C . ASP A 1 472 ? 39.457 92.597 -17.054 1.00 48.01 451 ASP A C 1
ATOM 3439 O O . ASP A 1 472 ? 38.677 91.664 -16.837 1.00 48.21 451 ASP A O 1
ATOM 3444 N N . LYS A 1 473 ? 39.336 93.409 -18.107 1.00 47.97 452 LYS A N 1
ATOM 3445 C CA . LYS A 1 473 ? 38.258 93.241 -19.097 1.00 48.09 452 LYS A CA 1
ATOM 3446 C C . LYS A 1 473 ? 38.471 92.012 -20.001 1.00 48.15 452 LYS A C 1
ATOM 3447 O O . LYS A 1 473 ? 37.521 91.273 -20.283 1.00 48.09 452 LYS A O 1
ATOM 3449 N N . ILE A 1 474 ? 39.709 91.798 -20.451 1.00 48.24 453 ILE A N 1
ATOM 3450 C CA . ILE A 1 474 ? 40.056 90.620 -21.263 1.00 48.28 453 ILE A CA 1
ATOM 3451 C C . ILE A 1 474 ? 39.852 89.309 -20.490 1.00 48.23 453 ILE A C 1
ATOM 3452 O O . ILE A 1 474 ? 39.447 88.291 -21.059 1.00 48.27 453 ILE A O 1
ATOM 3454 N N . VAL A 1 475 ? 40.128 89.355 -19.189 1.00 48.08 454 VAL A N 1
ATOM 3455 C CA . VAL A 1 475 ? 40.033 88.186 -18.311 1.00 47.92 454 VAL A CA 1
ATOM 3456 C C . VAL A 1 475 ? 38.583 87.721 -18.080 1.00 47.91 454 VAL A C 1
ATOM 3457 O O . VAL A 1 475 ? 38.345 86.546 -17.774 1.00 47.78 454 VAL A O 1
ATOM 3461 N N . VAL A 1 476 ? 37.621 88.631 -18.249 1.00 47.89 455 VAL A N 1
ATOM 3462 C CA . VAL A 1 476 ? 36.197 88.299 -18.084 1.00 47.92 455 VAL A CA 1
ATOM 3463 C C . VAL A 1 476 ? 35.802 87.149 -19.035 1.00 47.95 455 VAL A C 1
ATOM 3464 O O . VAL A 1 476 ? 36.171 87.178 -20.213 1.00 48.04 455 VAL A O 1
ATOM 3468 N N . PRO A 1 477 ? 35.076 86.125 -18.522 1.00 47.88 456 PRO A N 1
ATOM 3469 C CA . PRO A 1 477 ? 34.701 84.938 -19.312 1.00 47.83 456 PRO A CA 1
ATOM 3470 C C . PRO A 1 477 ? 33.957 85.203 -20.633 1.00 47.82 456 PRO A C 1
ATOM 3471 O O . PRO A 1 477 ? 34.240 84.539 -21.633 1.00 47.84 456 PRO A O 1
ATOM 3475 N N . GLU A 1 478 ? 33.018 86.147 -20.629 1.00 47.75 457 GLU A N 1
ATOM 3476 C CA . GLU A 1 478 ? 32.226 86.477 -21.821 1.00 47.79 457 GLU A CA 1
ATOM 3477 C C . GLU A 1 478 ? 31.385 85.291 -22.279 1.00 47.75 457 GLU A C 1
ATOM 3478 O O . GLU A 1 478 ? 30.218 85.171 -21.910 1.00 47.75 457 GLU A O 1
ATOM 3480 N N . ASN B 1 24 ? 11.137 81.149 34.814 1.00 47.53 3 ASN B N 1
ATOM 3481 C CA . ASN B 1 24 ? 11.405 79.777 34.286 1.00 47.52 3 ASN B CA 1
ATOM 3482 C C . ASN B 1 24 ? 12.671 79.652 33.409 1.00 47.23 3 ASN B C 1
ATOM 3483 O O . ASN B 1 24 ? 12.998 78.547 32.966 1.00 47.16 3 ASN B O 1
ATOM 3488 N N . TYR B 1 25 ? 13.380 80.763 33.177 1.00 46.83 4 TYR B N 1
ATOM 3489 C CA . TYR B 1 25 ? 14.640 80.751 32.407 1.00 46.64 4 TYR B CA 1
ATOM 3490 C C . TYR B 1 25 ? 15.840 81.293 33.198 1.00 46.27 4 TYR B C 1
ATOM 3491 O O . TYR B 1 25 ? 15.690 82.178 34.038 1.00 46.42 4 TYR B O 1
ATOM 3500 N N . ARG B 1 26 ? 17.022 80.743 32.911 1.00 45.77 5 ARG B N 1
ATOM 3501 C CA . ARG B 1 26 ? 18.307 81.255 33.396 1.00 45.48 5 ARG B CA 1
ATOM 3502 C C . ARG B 1 26 ? 19.111 81.767 32.202 1.00 45.29 5 ARG B C 1
ATOM 3503 O O . ARG B 1 26 ? 19.011 81.212 31.104 1.00 45.31 5 ARG B O 1
ATOM 3511 N N . ILE B 1 27 ? 19.916 82.808 32.410 1.00 45.02 6 ILE B N 1
ATOM 3512 C CA . ILE B 1 27 ? 20.767 83.340 31.342 1.00 44.87 6 ILE B CA 1
ATOM 3513 C C . ILE B 1 27 ? 22.213 82.860 31.501 1.00 44.83 6 ILE B C 1
ATOM 3514 O O . ILE B 1 27 ? 22.792 82.946 32.585 1.00 44.66 6 ILE B O 1
ATOM 3519 N N . G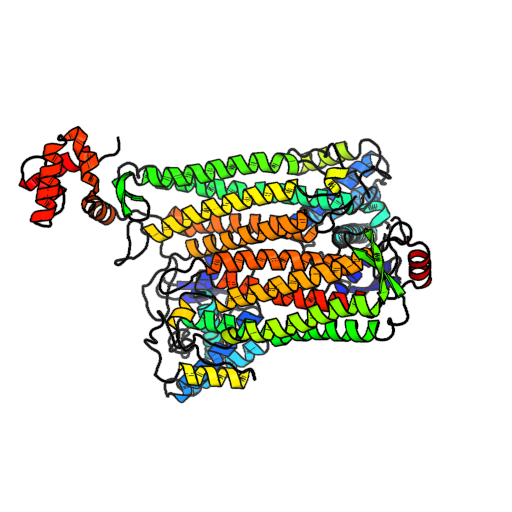LU B 1 28 ? 22.774 82.344 30.408 1.00 44.57 7 GLU B N 1
ATOM 3520 C CA . GLU B 1 28 ? 24.169 81.922 30.355 1.00 44.37 7 GLU B CA 1
ATOM 3521 C C . GLU B 1 28 ? 24.843 82.656 29.206 1.00 44.30 7 GLU B C 1
ATOM 3522 O O . GLU B 1 28 ? 24.173 83.351 28.428 1.00 43.87 7 GLU B O 1
ATOM 3528 N N . SER B 1 29 ? 26.162 82.508 29.094 1.00 44.17 8 SER B N 1
ATOM 3529 C CA . SER B 1 29 ? 26.894 83.196 28.041 1.00 44.43 8 SER B CA 1
ATOM 3530 C C . SER B 1 29 ? 28.203 82.546 27.615 1.00 44.54 8 SER B C 1
ATOM 3531 O O . SER B 1 29 ? 28.804 81.739 28.334 1.00 44.56 8 SER B O 1
ATOM 3534 N N . ASP B 1 30 ? 28.630 82.943 26.423 1.00 44.66 9 ASP B N 1
ATOM 3535 C CA . ASP B 1 30 ? 29.939 82.611 25.881 1.00 44.95 9 ASP B CA 1
ATOM 3536 C C . ASP B 1 30 ? 30.386 83.833 25.074 1.00 45.03 9 ASP B C 1
ATOM 3537 O O . ASP B 1 30 ? 29.741 84.882 25.143 1.00 45.08 9 ASP B O 1
ATOM 3542 N N . SER B 1 31 ? 31.458 83.707 24.298 1.00 45.17 10 SER B N 1
ATOM 3543 C CA . SER B 1 31 ? 31.981 84.840 23.529 1.00 45.34 10 SER B CA 1
ATOM 3544 C C . SER B 1 31 ? 31.037 85.378 22.433 1.00 45.24 10 SER B C 1
ATOM 3545 O O . SER B 1 31 ? 31.314 86.425 21.855 1.00 45.45 10 SER B O 1
ATOM 3548 N N . PHE B 1 32 ? 29.940 84.674 22.146 1.00 45.12 11 PHE B N 1
ATOM 3549 C CA . PHE B 1 32 ? 28.928 85.146 21.177 1.00 44.89 11 PHE B CA 1
ATOM 3550 C C . PHE B 1 32 ? 27.787 85.941 21.822 1.00 44.47 11 PHE B C 1
ATOM 3551 O O . PHE B 1 32 ? 27.009 86.583 21.116 1.00 44.56 11 PHE B O 1
ATOM 3559 N N . GLY B 1 33 ? 27.670 85.874 23.149 1.00 43.91 12 GLY B N 1
ATOM 3560 C CA . GLY B 1 33 ? 26.690 86.676 23.884 1.00 43.42 12 GLY B CA 1
ATOM 3561 C C . GLY B 1 33 ? 25.808 85.880 24.826 1.00 42.82 12 GLY B C 1
ATOM 3562 O O . GLY B 1 33 ? 26.155 84.774 25.233 1.00 42.68 12 GLY B O 1
ATOM 3563 N N . GLU B 1 34 ? 24.655 86.452 25.162 1.00 42.18 13 GLU B N 1
ATOM 3564 C CA . GLU B 1 34 ? 23.745 85.863 26.146 1.00 41.73 13 GLU B CA 1
ATOM 3565 C C . GLU B 1 34 ? 22.723 84.955 25.483 1.00 41.00 13 GLU B C 1
ATOM 3566 O O . GLU B 1 34 ? 22.318 85.193 24.345 1.00 41.18 13 GLU B O 1
ATOM 3572 N N . ILE B 1 35 ? 22.299 83.926 26.212 1.00 40.17 14 ILE B N 1
ATOM 3573 C CA . ILE B 1 35 ? 21.354 82.949 25.684 1.00 39.49 14 ILE B CA 1
ATOM 3574 C C . ILE B 1 35 ? 20.510 82.347 26.806 1.00 38.84 14 ILE B C 1
ATOM 3575 O O . ILE B 1 35 ? 20.974 82.212 27.938 1.00 38.59 14 ILE B O 1
ATOM 3580 N N . GLN B 1 36 ? 19.267 82.005 26.476 1.00 38.28 15 GLN B N 1
ATOM 3581 C CA . GLN B 1 36 ? 18.292 81.526 27.456 1.00 37.99 15 GLN B CA 1
ATOM 3582 C C . GLN B 1 36 ? 18.272 80.012 27.547 1.00 37.18 15 GLN B C 1
ATOM 3583 O O . GLN B 1 36 ? 18.236 79.326 26.530 1.00 37.07 15 GLN B O 1
ATOM 3589 N N . ILE B 1 37 ? 18.268 79.513 28.780 1.00 36.24 16 ILE B N 1
ATOM 3590 C CA . ILE B 1 37 ? 18.197 78.092 29.069 1.00 35.47 16 ILE B CA 1
ATOM 3591 C C . ILE B 1 37 ? 17.071 77.863 30.066 1.00 35.20 16 ILE B C 1
ATOM 3592 O O . ILE B 1 37 ? 16.945 78.600 31.045 1.00 34.80 16 ILE B O 1
ATOM 3597 N N . GLU B 1 38 ? 16.258 76.842 29.825 1.00 34.89 17 GLU B N 1
ATOM 3598 C CA . GLU B 1 38 ? 15.188 76.485 30.750 1.00 34.96 17 GLU B CA 1
ATOM 3599 C C . GLU B 1 38 ? 15.768 76.094 32.116 1.00 34.58 17 GLU B C 1
ATOM 3600 O O . GLU B 1 38 ? 16.665 75.251 32.201 1.00 34.48 17 GLU B O 1
ATOM 3606 N N . GLU B 1 39 ? 15.240 76.715 33.171 1.00 34.15 18 GLU B N 1
ATOM 3607 C CA . GLU B 1 39 ? 15.830 76.685 34.526 1.00 33.88 18 GLU B CA 1
ATOM 3608 C C . GLU B 1 39 ? 16.142 75.287 35.069 1.00 33.00 18 GLU B C 1
ATOM 3609 O O . GLU B 1 39 ? 17.163 75.088 35.743 1.00 32.79 18 GLU B O 1
ATOM 3615 N N . LYS B 1 40 ? 15.273 74.325 34.773 1.00 32.12 19 LYS B N 1
ATOM 3616 C CA . LYS B 1 40 ? 15.417 72.971 35.309 1.00 31.57 19 LYS B CA 1
ATOM 3617 C C . LYS B 1 40 ? 16.560 72.159 34.682 1.00 30.56 19 LYS B C 1
ATOM 3618 O O . LYS B 1 40 ? 16.898 71.084 35.187 1.00 30.50 19 LYS B O 1
ATOM 3624 N N . PHE B 1 41 ? 17.154 72.660 33.598 1.00 29.25 20 PHE B N 1
ATOM 3625 C CA . PHE B 1 41 ? 18.258 71.956 32.936 1.00 28.28 20 PHE B CA 1
ATOM 3626 C C . PHE B 1 41 ? 19.614 72.524 33.344 1.00 27.30 20 PHE B C 1
ATOM 3627 O O . PHE B 1 41 ? 19.765 73.730 33.520 1.00 26.82 20 PHE B O 1
ATOM 3635 N N . TYR B 1 42 ? 20.600 71.639 33.465 1.00 26.39 21 TYR B N 1
ATOM 3636 C CA . TYR B 1 42 ? 21.916 71.987 34.006 1.00 25.85 21 TYR B CA 1
ATOM 3637 C C . TYR B 1 42 ? 22.936 72.482 32.972 1.00 25.47 21 TYR B C 1
ATOM 3638 O O . TYR B 1 42 ? 23.935 73.098 33.347 1.00 25.35 21 TYR B O 1
ATOM 3647 N N . TRP B 1 43 ? 22.683 72.238 31.685 1.00 24.97 22 TRP B N 1
ATOM 3648 C CA . TRP B 1 43 ? 23.655 72.583 30.649 1.00 24.70 22 TRP B CA 1
ATOM 3649 C C . TRP B 1 43 ? 23.793 74.104 30.494 1.00 24.97 22 TRP B C 1
ATOM 3650 O O . TRP B 1 43 ? 23.029 74.866 31.078 1.00 24.81 22 TRP B O 1
ATOM 3661 N N . GLY B 1 44 ? 24.784 74.534 29.713 1.00 25.50 23 GLY B N 1
ATOM 3662 C CA . GLY B 1 44 ? 25.145 75.949 29.606 1.00 25.42 23 GLY B CA 1
ATOM 3663 C C . GLY B 1 44 ? 24.950 76.535 28.221 1.00 25.58 23 GLY B C 1
ATOM 3664 O O . GLY B 1 44 ? 24.181 76.018 27.422 1.00 25.71 23 GLY B O 1
ATOM 3665 N N . ALA B 1 45 ? 25.672 77.616 27.942 1.00 25.90 24 ALA B N 1
ATOM 3666 C CA . ALA B 1 45 ? 25.455 78.425 26.742 1.00 26.20 24 ALA B CA 1
ATOM 3667 C C . ALA B 1 45 ? 25.745 77.694 25.439 1.00 26.38 24 ALA B C 1
ATOM 3668 O O . ALA B 1 45 ? 25.017 77.863 24.467 1.00 26.51 24 ALA B O 1
ATOM 3670 N N . GLN B 1 46 ? 26.805 76.898 25.411 1.00 26.50 25 GLN B N 1
ATOM 3671 C CA . GLN B 1 46 ? 27.227 76.272 24.161 1.00 26.87 25 GLN B CA 1
ATOM 3672 C C . GLN B 1 46 ? 26.349 75.075 23.804 1.00 26.56 25 GLN B C 1
ATOM 3673 O O . GLN B 1 46 ? 26.077 74.838 22.627 1.00 26.52 25 GLN B O 1
ATOM 3679 N N . THR B 1 47 ? 25.894 74.340 24.815 1.00 26.24 26 THR B N 1
ATOM 3680 C CA . THR B 1 47 ? 24.951 73.247 24.605 1.00 26.01 26 THR B CA 1
ATOM 3681 C C . THR B 1 47 ? 23.636 73.789 24.038 1.00 26.30 26 THR B C 1
ATOM 3682 O O . THR B 1 47 ? 23.132 73.296 23.035 1.00 25.81 26 THR B O 1
ATOM 3686 N N . GLN B 1 48 ? 23.085 74.805 24.689 1.00 26.89 27 GLN B N 1
ATOM 3687 C CA . GLN B 1 48 ? 21.848 75.431 24.215 1.00 27.43 27 GLN B CA 1
ATOM 3688 C C . GLN B 1 48 ? 21.997 75.997 22.806 1.00 27.74 27 GLN B C 1
ATOM 3689 O O . GLN B 1 48 ? 21.077 75.927 22.002 1.00 27.76 27 GLN B O 1
ATOM 3695 N N . ARG B 1 49 ? 23.156 76.578 22.529 1.00 28.33 28 ARG B N 1
ATOM 3696 C CA . ARG B 1 49 ? 23.454 77.136 21.215 1.00 29.00 28 ARG B CA 1
ATOM 3697 C C . ARG B 1 49 ? 23.446 76.036 20.152 1.00 28.61 28 ARG B C 1
ATOM 3698 O O . ARG B 1 49 ? 22.843 76.197 19.092 1.00 29.03 28 ARG B O 1
ATOM 3706 N N . SER B 1 50 ? 24.086 74.912 20.460 1.00 28.16 29 SER B N 1
ATOM 3707 C CA . SER B 1 50 ? 24.056 73.731 19.599 1.00 27.92 29 SER B CA 1
ATOM 3708 C C . SER B 1 50 ? 22.650 73.162 19.447 1.00 27.64 29 SER B C 1
ATOM 3709 O O . SER B 1 50 ? 22.245 72.774 18.341 1.00 27.33 29 SER B O 1
ATOM 3712 N N . LEU B 1 51 ? 21.919 73.097 20.561 1.00 27.19 30 LEU B N 1
ATOM 3713 C CA . LEU B 1 51 ? 20.551 72.590 20.574 1.00 26.85 30 LEU B CA 1
ATOM 3714 C C . LEU B 1 51 ? 19.640 73.397 19.642 1.00 26.48 30 LEU B C 1
ATOM 3715 O O . LEU B 1 51 ? 18.819 72.820 18.936 1.00 26.06 30 LEU B O 1
ATOM 3720 N N . ASN B 1 52 ? 19.800 74.721 19.634 1.00 26.26 31 ASN B N 1
ATOM 3721 C CA . ASN B 1 52 ? 19.045 75.603 18.723 1.00 26.24 31 ASN B CA 1
ATOM 3722 C C . ASN B 1 52 ? 19.477 75.498 17.243 1.00 26.22 31 ASN B C 1
ATOM 3723 O O . ASN B 1 52 ? 18.643 75.614 16.352 1.00 26.00 31 ASN B O 1
ATOM 3728 N N . ASN B 1 53 ? 20.769 75.291 16.983 1.00 26.08 32 ASN B N 1
ATOM 3729 C CA . ASN B 1 53 ? 21.313 75.451 15.623 1.00 26.33 32 ASN B CA 1
ATOM 3730 C C . ASN B 1 53 ? 21.372 74.176 14.768 1.00 26.06 32 ASN B C 1
ATOM 3731 O O . ASN B 1 53 ? 21.617 74.258 13.567 1.00 25.87 32 ASN B O 1
ATOM 3736 N N . PHE B 1 54 ? 21.148 73.019 15.387 1.00 25.89 33 PHE B N 1
ATOM 3737 C CA . PHE B 1 54 ? 21.236 71.719 14.715 1.00 25.96 33 PHE B CA 1
ATOM 3738 C C . PHE B 1 54 ? 19.978 70.924 14.998 1.00 26.03 33 PHE B C 1
ATOM 3739 O O . PHE B 1 54 ? 19.971 70.009 15.813 1.00 25.94 33 PHE B O 1
ATOM 3747 N N . LYS B 1 55 ? 18.904 71.303 14.320 1.00 26.29 34 LYS B N 1
ATOM 3748 C CA . LYS B 1 55 ? 17.619 70.649 14.476 1.00 26.41 34 LYS B CA 1
ATOM 3749 C C . LYS B 1 55 ? 17.488 69.607 13.383 1.00 25.99 34 LYS B C 1
ATOM 3750 O O . LYS B 1 55 ? 16.690 69.729 12.451 1.00 25.98 34 LYS B O 1
ATOM 3756 N N . ILE B 1 56 ? 18.312 68.577 13.529 1.00 25.73 35 ILE B N 1
ATOM 3757 C CA . ILE B 1 56 ? 18.478 67.540 12.525 1.00 25.60 35 ILE B CA 1
ATOM 3758 C C . ILE B 1 56 ? 18.096 66.214 13.156 1.00 25.88 35 ILE B C 1
ATOM 3759 O O . ILE B 1 56 ? 18.849 65.652 13.949 1.00 25.83 35 ILE B O 1
ATOM 3764 N N . SER B 1 57 ? 16.885 65.769 12.820 1.00 26.61 36 SER B N 1
ATOM 3765 C CA . SER B 1 57 ? 16.257 64.553 13.350 1.00 27.37 36 SER B CA 1
ATOM 3766 C C . SER B 1 57 ? 16.287 64.457 14.889 1.00 27.59 36 SER B C 1
ATOM 3767 O O . SER B 1 57 ? 16.431 65.478 15.557 1.00 27.25 36 SER B O 1
ATOM 3770 N N . LYS B 1 58 ? 16.122 63.259 15.450 1.00 28.44 37 LYS B N 1
ATOM 3771 C CA . LYS B 1 58 ? 16.092 63.106 16.918 1.00 29.48 37 LYS B CA 1
ATOM 3772 C C . LYS B 1 58 ? 17.067 62.072 17.507 1.00 29.57 37 LYS B C 1
ATOM 3773 O O . LYS B 1 58 ? 16.911 61.666 18.657 1.00 30.09 37 LYS B O 1
ATOM 3779 N N . GLN B 1 59 ? 18.081 61.673 16.742 1.00 29.71 38 GLN B N 1
ATOM 3780 C CA . GLN B 1 59 ? 19.099 60.748 17.235 1.00 29.89 38 GLN B CA 1
ATOM 3781 C C . GLN B 1 59 ? 20.115 61.476 18.124 1.00 29.53 38 GLN B C 1
ATOM 3782 O O . GLN B 1 59 ? 20.991 62.181 17.620 1.00 29.56 38 GLN B O 1
ATOM 3788 N N . LYS B 1 60 ? 19.984 61.316 19.441 1.00 28.84 39 LYS B N 1
ATOM 3789 C CA . LYS B 1 60 ? 20.952 61.872 20.381 1.00 28.64 39 LYS B CA 1
ATOM 3790 C C . LYS B 1 60 ? 22.170 60.957 20.471 1.00 27.64 39 LYS B C 1
ATOM 3791 O O . LYS B 1 60 ? 22.144 59.832 19.979 1.00 27.32 39 LYS B O 1
ATOM 3797 N N . MET B 1 61 ? 23.236 61.450 21.096 1.00 26.73 40 MET B N 1
ATOM 3798 C CA . MET B 1 61 ? 24.434 60.643 21.310 1.00 26.22 40 MET B CA 1
ATOM 3799 C C . MET B 1 61 ? 24.090 59.416 22.146 1.00 25.54 40 MET B C 1
ATOM 3800 O O . MET B 1 61 ? 23.352 59.525 23.115 1.00 25.13 40 MET B O 1
ATOM 3805 N N . PRO B 1 62 ? 24.625 58.243 21.776 1.00 25.23 41 PRO B N 1
ATOM 3806 C CA . PRO B 1 62 ? 24.363 57.018 22.543 1.00 24.84 41 PRO B CA 1
ATOM 3807 C C . PRO B 1 62 ? 24.718 57.133 24.027 1.00 24.56 41 PRO B C 1
ATOM 3808 O O . PRO B 1 62 ? 25.709 57.759 24.365 1.00 24.56 41 PRO B O 1
ATOM 3812 N N . LYS B 1 63 ? 23.907 56.516 24.885 1.00 24.48 42 LYS B N 1
ATOM 3813 C CA . LYS B 1 63 ? 24.105 56.553 26.341 1.00 24.58 42 LYS B CA 1
ATOM 3814 C C . LYS B 1 63 ? 25.512 56.143 26.735 1.00 23.46 42 LYS B C 1
ATOM 3815 O O . LYS B 1 63 ? 26.122 56.754 27.606 1.00 23.71 42 LYS B O 1
ATOM 3821 N N . ILE B 1 64 ? 26.022 55.095 26.106 1.00 22.36 43 ILE B N 1
ATOM 3822 C CA . ILE B 1 64 ? 27.325 54.570 26.481 1.00 21.47 43 ILE B CA 1
ATOM 3823 C C . ILE B 1 64 ? 28.473 55.488 26.029 1.00 20.89 43 ILE B C 1
ATOM 3824 O O . ILE B 1 64 ? 29.576 55.431 26.582 1.00 20.67 43 ILE B O 1
ATOM 3829 N N . LEU B 1 65 ? 28.219 56.335 25.034 1.00 20.19 44 LEU B N 1
ATOM 3830 C CA . LEU B 1 65 ? 29.217 57.315 24.635 1.00 20.04 44 LEU B CA 1
ATOM 3831 C C . LEU B 1 65 ? 29.277 58.411 25.697 1.00 19.70 44 LEU B C 1
ATOM 3832 O O . LEU B 1 65 ? 30.354 58.824 26.122 1.00 18.84 44 LEU B O 1
ATOM 3837 N N . ILE B 1 66 ? 28.107 58.866 26.129 1.00 19.84 45 ILE B N 1
ATOM 3838 C CA . ILE B 1 66 ? 28.027 59.873 27.188 1.00 19.89 45 ILE B CA 1
ATOM 3839 C C . ILE B 1 66 ? 28.719 59.339 28.423 1.00 20.03 45 ILE B C 1
ATOM 3840 O O . ILE B 1 66 ? 29.510 60.042 29.058 1.00 19.66 45 ILE B O 1
ATOM 3845 N N . ARG B 1 67 ? 28.434 58.080 28.736 1.00 20.37 46 ARG B N 1
ATOM 3846 C CA . ARG B 1 67 ? 29.043 57.427 29.882 1.00 20.95 46 ARG B CA 1
ATOM 3847 C C . ARG B 1 67 ? 30.570 57.450 29.762 1.00 20.55 46 ARG B C 1
ATOM 3848 O O . ARG B 1 67 ? 31.272 57.802 30.720 1.00 20.67 46 ARG B O 1
ATOM 3856 N N . ALA B 1 68 ? 31.070 57.076 28.589 1.00 20.07 47 ALA B N 1
ATOM 3857 C CA . ALA B 1 68 ? 32.511 57.043 28.336 1.00 19.98 47 ALA B CA 1
ATOM 3858 C C . ALA B 1 68 ? 33.127 58.442 28.462 1.00 19.77 47 ALA B C 1
ATOM 3859 O O . ALA B 1 68 ? 34.214 58.599 29.006 1.00 19.48 47 ALA B O 1
ATOM 3861 N N . LEU B 1 69 ? 32.427 59.448 27.946 1.00 19.69 48 LEU B N 1
ATOM 3862 C CA . LEU B 1 69 ? 32.874 60.836 28.033 1.00 20.02 48 LEU B CA 1
ATOM 3863 C C . LEU B 1 69 ? 32.932 61.304 29.497 1.00 20.08 48 LEU B C 1
ATOM 3864 O O . LEU B 1 69 ? 33.836 62.042 29.888 1.00 20.12 48 LEU B O 1
ATOM 3869 N N . ALA B 1 70 ? 31.984 60.846 30.304 1.00 19.95 49 ALA B N 1
ATOM 3870 C CA . ALA B 1 70 ? 31.958 61.168 31.730 1.00 19.74 49 ALA B CA 1
ATOM 3871 C C . ALA B 1 70 ? 33.141 60.531 32.453 1.00 19.93 49 ALA B C 1
ATOM 3872 O O . ALA B 1 70 ? 33.764 61.169 33.313 1.00 20.11 49 ALA B O 1
ATOM 3874 N N . ILE B 1 71 ? 33.449 59.279 32.105 1.00 19.84 50 ILE B N 1
ATOM 3875 C CA . ILE B 1 71 ? 34.615 58.577 32.663 1.00 19.54 50 ILE B CA 1
ATOM 3876 C C . ILE B 1 71 ? 35.903 59.325 32.305 1.00 19.51 50 ILE B C 1
ATOM 3877 O O . ILE B 1 71 ? 36.834 59.424 33.110 1.00 19.27 50 ILE B O 1
ATOM 3882 N N . LEU B 1 72 ? 35.940 59.842 31.082 1.00 19.54 51 LEU B N 1
ATOM 3883 C CA . LEU B 1 72 ? 37.082 60.597 30.586 1.00 19.52 51 LEU B CA 1
ATOM 3884 C C . LEU B 1 72 ? 37.324 61.821 31.471 1.00 19.32 51 LEU B C 1
ATOM 3885 O O . LEU B 1 72 ? 38.427 62.017 31.966 1.00 19.53 51 LEU B O 1
ATOM 3890 N N . LYS B 1 73 ? 36.286 62.623 31.682 1.00 19.29 52 LYS B N 1
ATOM 3891 C CA . LYS B 1 73 ? 36.395 63.824 32.510 1.00 19.18 52 LYS B CA 1
ATOM 3892 C C . LYS B 1 73 ? 36.783 63.485 33.959 1.00 19.39 52 LYS B C 1
ATOM 3893 O O . LYS B 1 73 ? 37.463 64.268 34.618 1.00 19.14 52 LYS B O 1
ATOM 3899 N N . LYS B 1 74 ? 36.357 62.321 34.440 1.00 19.48 53 LYS B N 1
ATOM 3900 C CA . LYS B 1 74 ? 36.647 61.900 35.803 1.00 19.84 53 LYS B CA 1
ATOM 3901 C C . LYS B 1 74 ? 38.142 61.673 35.964 1.00 19.86 53 LYS B C 1
ATOM 3902 O O . LYS B 1 74 ? 38.770 62.197 36.897 1.00 19.48 53 LYS B O 1
ATOM 3908 N N . CYS B 1 75 ? 38.696 60.906 35.030 1.00 19.76 54 CYS B N 1
ATOM 3909 C CA . CYS B 1 75 ? 40.100 60.543 35.053 1.00 19.95 54 CYS B CA 1
ATOM 3910 C C . CYS B 1 75 ? 41.028 61.740 34.766 1.00 20.05 54 CYS B C 1
ATOM 3911 O O . CYS B 1 75 ? 42.073 61.892 35.420 1.00 20.17 54 CYS B O 1
ATOM 3914 N N . ALA B 1 76 ? 40.637 62.595 33.824 1.00 20.09 55 ALA B N 1
ATOM 3915 C CA . ALA B 1 76 ? 41.373 63.840 33.544 1.00 20.22 55 ALA B CA 1
ATOM 3916 C C . ALA B 1 76 ? 41.471 64.735 34.791 1.00 20.48 55 ALA B C 1
ATOM 3917 O O . ALA B 1 76 ? 42.536 65.288 35.097 1.00 20.54 55 ALA B O 1
ATOM 3919 N N . ALA B 1 77 ? 40.359 64.858 35.513 1.00 20.56 56 ALA B N 1
ATOM 3920 C CA . ALA B 1 77 ? 40.307 65.669 36.728 1.00 20.49 56 ALA B CA 1
ATOM 3921 C C . ALA B 1 77 ? 41.252 65.130 37.790 1.00 20.87 56 ALA B C 1
ATOM 3922 O O . ALA B 1 77 ? 41.941 65.900 38.462 1.00 21.00 56 ALA B O 1
ATOM 3924 N N . GLN B 1 78 ? 41.282 63.811 37.944 1.00 21.22 57 GLN B N 1
ATOM 3925 C CA . GLN B 1 78 ? 42.147 63.182 38.939 1.00 21.67 57 GLN B CA 1
ATOM 3926 C C . GLN B 1 78 ? 43.622 63.455 38.624 1.00 21.83 57 GLN B C 1
ATOM 3927 O O . GLN B 1 78 ? 44.377 63.833 39.510 1.00 22.28 57 GLN B O 1
ATOM 3933 N N . VAL B 1 79 ? 44.017 63.286 37.360 1.00 22.07 58 VAL B N 1
ATOM 3934 C CA . VAL B 1 79 ? 45.389 63.585 36.928 1.00 21.76 58 VAL B CA 1
ATOM 3935 C C . VAL B 1 79 ? 45.699 65.070 37.118 1.00 21.80 58 VAL B C 1
ATOM 3936 O O . VAL B 1 79 ? 46.716 65.422 37.696 1.00 21.64 58 VAL B O 1
ATOM 3940 N N . ASN B 1 80 ? 44.811 65.937 36.639 1.00 22.13 59 ASN B N 1
ATOM 3941 C CA . ASN B 1 80 ? 44.950 67.383 36.868 1.00 22.07 59 ASN B CA 1
ATOM 3942 C C . ASN B 1 80 ? 45.118 67.717 38.349 1.00 22.19 59 ASN B C 1
ATOM 3943 O O . ASN B 1 80 ? 45.993 68.506 38.722 1.00 22.09 59 ASN B O 1
ATOM 3948 N N . TYR B 1 81 ? 44.294 67.110 39.197 1.00 22.38 60 TYR B N 1
ATOM 3949 C CA . TYR B 1 81 ? 44.425 67.324 40.629 1.00 22.57 60 TYR B CA 1
ATOM 3950 C C . TYR B 1 81 ? 45.807 66.877 41.127 1.00 23.07 60 TYR B C 1
ATOM 3951 O O . TYR B 1 81 ? 46.455 67.591 41.893 1.00 22.66 60 TYR B O 1
ATOM 3960 N N . GLU B 1 82 ? 46.254 65.703 40.688 1.00 23.94 61 GLU B N 1
ATOM 3961 C CA . GLU B 1 82 ? 47.535 65.152 41.153 1.00 24.91 61 GLU B CA 1
ATOM 3962 C C . GLU B 1 82 ? 48.738 65.971 40.672 1.00 25.27 61 GLU B C 1
ATOM 3963 O O . GLU B 1 82 ? 49.779 65.998 41.337 1.00 25.03 61 GLU B O 1
ATOM 3969 N N . PHE B 1 83 ? 48.579 66.645 39.531 1.00 25.60 62 PHE B N 1
ATOM 3970 C CA . PHE B 1 83 ? 49.609 67.536 38.988 1.00 26.18 62 PHE B CA 1
ATOM 3971 C C . PHE B 1 83 ? 49.652 68.905 39.680 1.00 26.26 62 PHE B C 1
ATOM 3972 O O . PHE B 1 83 ? 50.466 69.750 39.310 1.00 26.34 62 PHE B O 1
ATOM 3980 N N . GLY B 1 84 ? 48.777 69.126 40.665 1.00 26.43 63 GLY B N 1
ATOM 3981 C CA . GLY B 1 84 ? 48.703 70.404 41.380 1.00 26.64 63 GLY B CA 1
ATOM 3982 C C . GLY B 1 84 ? 47.865 71.480 40.689 1.00 26.90 63 GLY B C 1
ATOM 3983 O O . GLY B 1 84 ? 47.844 72.626 41.138 1.00 27.20 63 GLY B O 1
ATOM 3984 N N . ASP B 1 85 ? 47.148 71.116 39.625 1.00 26.93 64 ASP B N 1
ATOM 3985 C CA . ASP B 1 85 ? 46.510 72.103 38.743 1.00 27.19 64 ASP B CA 1
ATOM 3986 C C . ASP B 1 85 ? 45.024 72.392 39.028 1.00 27.13 64 ASP B C 1
ATOM 3987 O O . ASP B 1 85 ? 44.415 73.201 38.333 1.00 27.36 64 ASP B O 1
ATOM 3992 N N . LEU B 1 86 ? 44.449 71.755 40.048 1.00 27.25 65 LEU B N 1
ATOM 3993 C CA . LEU B 1 86 ? 43.074 72.042 40.491 1.00 27.19 65 LEU B CA 1
ATOM 3994 C C . LEU B 1 86 ? 43.001 72.167 42.006 1.00 27.33 65 LEU B C 1
ATOM 3995 O O . LEU B 1 86 ? 43.675 71.437 42.725 1.00 27.52 65 LEU B O 1
ATOM 4000 N N . GLU B 1 87 ? 42.166 73.082 42.489 1.00 27.55 66 GLU B N 1
ATOM 4001 C CA . GLU B 1 87 ? 41.877 73.197 43.922 1.00 27.36 66 GLU B CA 1
ATOM 4002 C C . GLU B 1 87 ? 41.149 71.954 44.395 1.00 26.88 66 GLU B C 1
ATOM 4003 O O . GLU B 1 87 ? 40.366 71.364 43.655 1.00 26.86 66 GLU B O 1
ATOM 4009 N N . TYR B 1 88 ? 41.402 71.572 45.637 1.00 26.66 67 TYR B N 1
ATOM 4010 C CA . TYR B 1 88 ? 40.851 70.347 46.201 1.00 26.46 67 TYR B CA 1
ATOM 4011 C C . TYR B 1 88 ? 39.321 70.302 46.104 1.00 26.00 67 TYR B C 1
ATOM 4012 O O . TYR B 1 88 ? 38.758 69.303 45.661 1.00 26.27 67 TYR B O 1
ATOM 4021 N N . LYS B 1 89 ? 38.661 71.384 46.500 1.00 25.62 68 LYS B N 1
ATOM 4022 C CA . LYS B 1 89 ? 37.189 71.433 46.544 1.00 25.35 68 LYS B CA 1
ATOM 4023 C C . LYS B 1 89 ? 36.565 71.354 45.162 1.00 24.63 68 LYS B C 1
ATOM 4024 O O . LYS B 1 89 ? 35.478 70.799 45.007 1.00 24.71 68 LYS B O 1
ATOM 4030 N N . ILE B 1 90 ? 37.250 71.919 44.168 1.00 23.84 69 ILE B N 1
ATOM 4031 C CA . ILE B 1 90 ? 36.817 71.831 42.779 1.00 23.11 69 ILE B CA 1
ATOM 4032 C C . ILE B 1 90 ? 36.999 70.405 42.248 1.00 22.69 69 ILE B C 1
ATOM 4033 O O . ILE B 1 90 ? 36.098 69.865 41.602 1.00 22.54 69 ILE B O 1
ATOM 4038 N N . ALA B 1 91 ? 38.147 69.790 42.528 1.00 22.16 70 ALA B N 1
ATOM 4039 C CA . ALA B 1 91 ? 38.399 68.409 42.082 1.00 21.84 70 ALA B CA 1
ATOM 4040 C C . ALA B 1 91 ? 37.383 67.445 42.696 1.00 21.60 70 ALA B C 1
ATOM 4041 O O . ALA B 1 91 ? 36.818 66.601 41.990 1.00 21.57 70 ALA B O 1
ATOM 4043 N N . THR B 1 92 ? 37.140 67.590 43.997 1.00 20.90 71 THR B N 1
ATOM 4044 C CA . THR B 1 92 ? 36.175 66.747 44.689 1.00 20.96 71 THR B CA 1
ATOM 4045 C C . THR B 1 92 ? 34.754 66.995 44.176 1.00 20.71 71 THR B C 1
ATOM 4046 O O . THR B 1 92 ? 34.030 66.045 43.907 1.00 20.61 71 THR B O 1
ATOM 4050 N N . SER B 1 93 ? 34.357 68.261 44.022 1.00 20.64 72 SER B N 1
ATOM 4051 C CA . SER B 1 93 ? 33.021 68.586 43.486 1.00 20.74 72 SER B CA 1
ATOM 4052 C C . SER B 1 93 ? 32.807 68.057 42.063 1.00 20.63 72 SER B C 1
ATOM 4053 O O . SER B 1 93 ? 31.740 67.549 41.752 1.00 21.17 72 SER B O 1
ATOM 4056 N N . ILE B 1 94 ? 33.814 68.184 41.205 1.00 20.42 73 ILE B N 1
ATOM 4057 C CA . ILE B 1 94 ? 33.751 67.610 39.863 1.00 20.40 73 ILE B CA 1
ATOM 4058 C C . ILE B 1 94 ? 33.552 66.089 39.940 1.00 20.70 73 ILE B C 1
ATOM 4059 O O . ILE B 1 94 ? 32.733 65.533 39.198 1.00 20.39 73 ILE B O 1
ATOM 4064 N N . ASP B 1 95 ? 34.285 65.433 40.846 1.00 20.90 74 ASP B N 1
ATOM 4065 C CA . ASP B 1 95 ? 34.227 63.969 40.977 1.00 21.32 74 ASP B CA 1
ATOM 4066 C C . ASP B 1 95 ? 32.848 63.526 41.473 1.00 21.67 74 ASP B C 1
ATOM 4067 O O . ASP B 1 95 ? 32.256 62.609 40.905 1.00 21.97 74 ASP B O 1
ATOM 4072 N N . LYS B 1 96 ? 32.329 64.182 42.514 1.00 21.95 75 LYS B N 1
ATOM 4073 C CA . LYS B 1 96 ? 30.989 63.868 43.015 1.00 22.19 75 LYS B CA 1
ATOM 4074 C C . LYS B 1 96 ? 29.9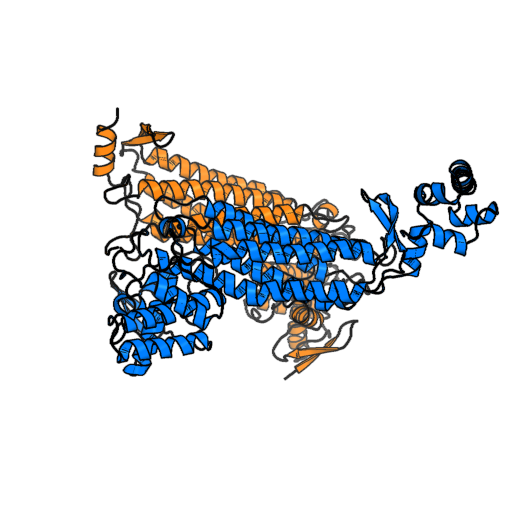58 64.072 41.911 1.00 21.88 75 LYS B C 1
ATOM 4075 O O . LYS B 1 96 ? 29.084 63.235 41.699 1.00 22.08 75 LYS B O 1
ATOM 4081 N N . ALA B 1 97 ? 30.073 65.194 41.209 1.00 21.35 76 ALA B N 1
ATOM 4082 C CA . ALA B 1 97 ? 29.162 65.515 40.128 1.00 21.06 76 ALA B CA 1
ATOM 4083 C C . ALA B 1 97 ? 29.141 64.409 39.060 1.00 20.83 76 ALA B C 1
ATOM 4084 O O . ALA B 1 97 ? 28.067 64.033 38.582 1.00 20.57 76 ALA B O 1
ATOM 4086 N N . ILE B 1 98 ? 30.317 63.888 38.704 1.00 20.57 77 ILE B N 1
ATOM 4087 C CA . ILE B 1 98 ? 30.417 62.879 37.651 1.00 20.72 77 ILE B CA 1
ATOM 4088 C C . ILE B 1 98 ? 29.885 61.526 38.126 1.00 20.98 77 ILE B C 1
ATOM 4089 O O . ILE B 1 98 ? 29.174 60.856 37.389 1.00 20.80 77 ILE B O 1
ATOM 4094 N N . ASP B 1 99 ? 30.206 61.137 39.360 1.00 21.55 78 ASP B N 1
ATOM 4095 C CA . ASP B 1 99 ? 29.640 59.911 39.958 1.00 22.01 78 ASP B CA 1
ATOM 4096 C C . ASP B 1 99 ? 28.107 59.877 39.824 1.00 22.18 78 ASP B C 1
ATOM 4097 O O . ASP B 1 99 ? 27.527 58.821 39.592 1.00 22.03 78 ASP B O 1
ATOM 4102 N N . ARG B 1 100 ? 27.465 61.036 39.970 1.00 22.57 79 ARG B N 1
ATOM 4103 C CA . ARG B 1 100 ? 26.005 61.138 39.851 1.00 22.82 79 ARG B CA 1
ATOM 4104 C C . ARG B 1 100 ? 25.524 60.968 38.408 1.00 23.08 79 ARG B C 1
ATOM 4105 O O . ARG B 1 100 ? 24.438 60.428 38.177 1.00 23.25 79 ARG B O 1
ATOM 4113 N N . ILE B 1 101 ? 26.320 61.419 37.441 1.00 23.20 80 ILE B N 1
ATOM 4114 C CA . ILE B 1 101 ? 25.989 61.211 36.032 1.00 23.46 80 ILE B CA 1
ATOM 4115 C C . ILE B 1 101 ? 26.105 59.722 35.688 1.00 24.01 80 ILE B C 1
ATOM 4116 O O . ILE B 1 101 ? 25.256 59.164 34.998 1.00 23.89 80 ILE B O 1
ATOM 4121 N N . LEU B 1 102 ? 27.153 59.080 36.192 1.00 24.85 81 LEU B N 1
ATOM 4122 C CA . LEU B 1 102 ? 27.358 57.653 35.976 1.00 25.55 81 LEU B CA 1
ATOM 4123 C C . LEU B 1 102 ? 26.246 56.795 36.615 1.00 26.33 81 LEU B C 1
ATOM 4124 O O . LEU B 1 102 ? 25.961 55.695 36.134 1.00 26.59 81 LEU B O 1
ATOM 4129 N N . ALA B 1 103 ? 25.623 57.296 37.685 1.00 26.75 82 ALA B N 1
ATOM 4130 C CA . ALA B 1 103 ? 24.496 56.604 38.328 1.00 27.37 82 ALA B CA 1
ATOM 4131 C C . ALA B 1 103 ? 23.152 56.811 37.613 1.00 27.91 82 ALA B C 1
ATOM 4132 O O . ALA B 1 103 ? 22.151 56.232 38.022 1.00 28.11 82 ALA B O 1
ATOM 4134 N N . GLY B 1 104 ? 23.125 57.647 36.574 1.00 28.59 83 GLY B N 1
ATOM 4135 C CA . GLY B 1 104 ? 21.938 57.813 35.725 1.00 29.24 83 GLY B CA 1
ATOM 4136 C C . GLY B 1 104 ? 21.016 58.956 36.122 1.00 29.98 83 GLY B C 1
ATOM 4137 O O . GLY B 1 104 ? 19.854 58.996 35.719 1.00 30.20 83 GLY B O 1
ATOM 4138 N N . GLU B 1 105 ? 21.543 59.908 36.884 1.00 30.66 84 GLU B N 1
ATOM 4139 C CA . GLU B 1 105 ? 20.725 60.943 37.511 1.00 31.24 84 GLU B CA 1
ATOM 4140 C C . GLU B 1 105 ? 20.430 62.132 36.582 1.00 31.31 84 GLU B C 1
ATOM 4141 O O . GLU B 1 105 ? 19.517 62.917 36.846 1.00 31.48 84 GLU B O 1
ATOM 4147 N N . PHE B 1 106 ? 21.203 62.270 35.507 1.00 31.36 85 PHE B N 1
ATOM 4148 C CA . PHE B 1 106 ? 21.045 63.392 34.575 1.00 31.27 85 PHE B CA 1
ATOM 4149 C C . PHE B 1 106 ? 20.918 62.917 33.128 1.00 31.60 85 PHE B C 1
ATOM 4150 O O . PHE B 1 106 ? 21.519 63.491 32.214 1.00 31.41 85 PHE B O 1
ATOM 4158 N N . GLU B 1 107 ? 20.120 61.874 32.923 1.00 32.12 86 GLU B N 1
ATOM 4159 C CA . GLU B 1 107 ? 19.894 61.349 31.583 1.00 32.74 86 GLU B CA 1
ATOM 4160 C C . GLU B 1 107 ? 19.074 62.328 30.735 1.00 32.16 86 GLU B C 1
ATOM 4161 O O . GLU B 1 107 ? 19.146 62.290 29.516 1.00 32.26 86 GLU B O 1
ATOM 4167 N N . ASP B 1 108 ? 18.333 63.219 31.395 1.00 31.59 87 ASP B N 1
ATOM 4168 C CA . ASP B 1 108 ? 17.612 64.329 30.742 1.00 31.07 87 ASP B CA 1
ATOM 4169 C C . ASP B 1 108 ? 18.504 65.454 30.187 1.00 29.30 87 ASP B C 1
ATOM 4170 O O . ASP B 1 108 ? 17.994 66.351 29.527 1.00 29.20 87 ASP B O 1
ATOM 4175 N N . ASN B 1 109 ? 19.802 65.445 30.484 1.00 27.52 88 ASN B N 1
ATOM 4176 C CA . ASN B 1 109 ? 20.642 66.647 30.299 1.00 26.42 88 ASN B CA 1
ATOM 4177 C C . ASN B 1 109 ? 21.696 66.584 29.181 1.00 25.47 88 ASN B C 1
ATOM 4178 O O . ASN B 1 109 ? 22.609 67.402 29.139 1.00 25.11 88 ASN B O 1
ATOM 4183 N N . PHE B 1 110 ? 21.560 65.632 28.266 1.00 24.60 89 PHE B N 1
ATOM 4184 C CA . PHE B 1 110 ? 22.468 65.530 27.116 1.00 24.02 89 PHE B CA 1
ATOM 4185 C C . PHE B 1 110 ? 21.658 65.449 25.836 1.00 23.26 89 PHE B C 1
ATOM 4186 O O . PHE B 1 110 ? 21.562 64.390 25.232 1.00 22.90 89 PHE B O 1
ATOM 4194 N N . PRO B 1 111 ? 21.053 66.579 25.432 1.00 22.84 90 PRO B N 1
ATOM 4195 C CA . PRO B 1 111 ? 20.066 66.622 24.343 1.00 22.83 90 PRO B CA 1
ATOM 4196 C C . PRO B 1 111 ? 20.607 66.791 22.928 1.00 22.56 90 PRO B C 1
ATOM 4197 O O . PRO B 1 111 ? 19.815 66.854 21.992 1.00 23.12 90 PRO B O 1
ATOM 4201 N N . LEU B 1 112 ? 21.919 66.894 22.756 1.00 22.29 91 LEU B N 1
ATOM 4202 C CA . LEU B 1 112 ? 22.458 67.239 21.439 1.00 22.15 91 LEU B CA 1
ATOM 4203 C C . LEU B 1 112 ? 22.401 66.054 20.484 1.00 21.97 91 LEU B C 1
ATOM 4204 O O . LEU B 1 112 ? 22.567 64.907 20.889 1.00 22.25 91 LEU B O 1
ATOM 4209 N N . VAL B 1 113 ? 22.159 66.343 19.212 1.00 21.57 92 VAL B N 1
ATOM 4210 C CA . VAL B 1 113 ? 22.066 65.295 18.205 1.00 21.20 92 VAL B CA 1
ATOM 4211 C C . VAL B 1 113 ? 23.445 64.881 17.706 1.00 20.73 92 VAL B C 1
ATOM 4212 O O . VAL B 1 113 ? 24.420 65.615 17.836 1.00 20.50 92 VAL B O 1
ATOM 4216 N N . VAL B 1 114 ? 23.498 63.686 17.133 1.00 20.41 93 VAL B N 1
ATOM 4217 C CA . VAL B 1 114 ? 24.690 63.176 16.467 1.00 19.92 93 VAL B CA 1
ATOM 4218 C C . VAL B 1 114 ? 25.167 64.105 15.346 1.00 19.67 93 VAL B C 1
ATOM 4219 O O . VAL B 1 114 ? 26.367 64.281 15.155 1.00 19.91 93 VAL B O 1
ATOM 4223 N N . TRP B 1 115 ? 24.224 64.721 14.636 1.00 19.28 94 TRP B N 1
ATOM 4224 C CA . TRP B 1 115 ? 24.520 65.484 13.423 1.00 19.01 94 TRP B CA 1
ATOM 4225 C C . TRP B 1 115 ? 24.903 66.937 13.771 1.00 19.29 94 TRP B C 1
ATOM 4226 O O . TRP B 1 115 ? 24.189 67.892 13.445 1.00 18.49 94 TRP B O 1
ATOM 4237 N N . GLN B 1 116 ? 26.056 67.060 14.433 1.00 19.31 95 GLN B N 1
ATOM 4238 C CA . GLN B 1 116 ? 26.566 68.321 14.957 1.00 19.64 95 GLN B CA 1
ATOM 4239 C C . GLN B 1 116 ? 27.914 68.614 14.301 1.00 19.75 95 GLN B C 1
ATOM 4240 O O . GLN B 1 116 ? 28.225 68.053 13.262 1.00 20.24 95 GLN B O 1
ATOM 4246 N N . THR B 1 117 ? 28.708 69.505 14.884 1.00 19.96 96 THR B N 1
ATOM 4247 C CA . THR B 1 117 ? 30.107 69.656 14.465 1.00 20.16 96 THR B CA 1
ATOM 4248 C C . THR B 1 117 ? 30.813 68.299 14.390 1.00 19.99 96 THR B C 1
ATOM 4249 O O . THR B 1 117 ? 30.587 67.418 15.224 1.00 19.84 96 THR B O 1
ATOM 4253 N N . GLY B 1 118 ? 31.687 68.155 13.399 1.00 19.74 97 GLY B N 1
ATOM 4254 C CA . GLY B 1 118 ? 32.319 66.878 13.089 1.00 19.49 97 GLY B CA 1
ATOM 4255 C C . GLY B 1 118 ? 33.396 66.425 14.047 1.00 19.23 97 GLY B C 1
ATOM 4256 O O . GLY B 1 118 ? 33.834 65.275 13.987 1.00 18.84 97 GLY B O 1
ATOM 4257 N N . SER B 1 119 ? 33.806 67.324 14.935 1.00 19.33 98 SER B N 1
ATOM 4258 C CA . SER B 1 119 ? 34.795 67.050 15.979 1.00 19.33 98 SER B CA 1
ATOM 4259 C C . SER B 1 119 ? 34.154 66.714 17.322 1.00 19.63 98 SER B C 1
ATOM 4260 O O . SER B 1 119 ? 34.849 66.326 18.284 1.00 20.23 98 SER B O 1
ATOM 4263 N N . GLY B 1 120 ? 32.842 66.894 17.416 1.00 19.58 99 GLY B N 1
ATOM 4264 C CA . GLY B 1 120 ? 32.123 66.630 18.655 1.00 19.77 99 GLY B CA 1
ATOM 4265 C C . GLY B 1 120 ? 32.286 67.708 19.713 1.00 20.10 99 GLY B C 1
ATOM 4266 O O . GLY B 1 120 ? 31.881 67.518 20.863 1.00 20.55 99 GLY B O 1
ATOM 4267 N N . THR B 1 121 ? 32.861 68.847 19.344 1.00 20.34 100 THR B N 1
ATOM 4268 C CA . THR B 1 121 ? 33.058 69.952 20.286 1.00 20.73 100 THR B CA 1
ATOM 4269 C C . THR B 1 121 ? 31.842 70.217 21.172 1.00 20.98 100 THR B C 1
ATOM 4270 O O . THR B 1 121 ? 31.975 70.436 22.375 1.00 20.88 100 THR B O 1
ATOM 4274 N N . GLN B 1 122 ? 30.660 70.205 20.562 1.00 20.80 101 GLN B N 1
ATOM 4275 C CA . GLN B 1 122 ? 29.452 70.625 21.242 1.00 20.79 101 GLN B CA 1
ATOM 4276 C C . GLN B 1 122 ? 29.054 69.619 22.323 1.00 20.39 101 GLN B C 1
ATOM 4277 O O . GLN B 1 122 ? 28.779 69.996 23.463 1.00 20.06 101 GLN B O 1
ATOM 4283 N N . THR B 1 123 ? 29.070 68.337 21.982 1.00 20.18 102 THR B N 1
ATOM 4284 C CA . THR B 1 123 ? 28.903 67.293 22.991 1.00 19.60 102 THR B CA 1
ATOM 4285 C C . THR B 1 123 ? 30.011 67.326 24.054 1.00 19.81 102 THR B C 1
ATOM 4286 O O . THR B 1 123 ? 29.736 67.056 25.229 1.00 19.96 102 THR B O 1
ATOM 4290 N N . ASN B 1 124 ? 31.240 67.692 23.679 1.00 19.75 103 ASN B N 1
ATOM 4291 C CA . ASN B 1 124 ? 32.281 67.891 24.694 1.00 20.20 103 ASN B CA 1
ATOM 4292 C C . ASN B 1 124 ? 31.890 68.987 25.683 1.00 20.65 103 ASN B C 1
ATOM 4293 O O . ASN B 1 124 ? 32.015 68.825 26.900 1.00 20.81 103 ASN B O 1
ATOM 4298 N N . MET B 1 125 ? 31.415 70.103 25.152 1.00 21.01 104 MET B N 1
ATOM 4299 C CA . MET B 1 125 ? 31.002 71.218 25.992 1.00 21.45 104 MET B CA 1
ATOM 4300 C C . MET B 1 125 ? 29.744 70.868 26.797 1.00 21.15 104 MET B C 1
ATOM 4301 O O . MET B 1 125 ? 29.554 71.371 27.902 1.00 20.91 104 MET B O 1
ATOM 4306 N N . ASN B 1 126 ? 28.919 69.978 26.246 1.00 20.95 105 ASN B N 1
ATOM 4307 C CA . ASN B 1 126 ? 27.722 69.483 26.927 1.00 20.60 105 ASN B CA 1
ATOM 4308 C C . ASN B 1 126 ? 28.136 68.823 28.236 1.00 20.38 105 ASN B C 1
ATOM 4309 O O . ASN B 1 126 ? 27.580 69.119 29.292 1.00 20.63 105 ASN B O 1
ATOM 4314 N N . MET B 1 127 ? 29.148 67.970 28.179 1.00 20.42 106 MET B N 1
ATOM 4315 C CA . MET B 1 127 ? 29.662 67.338 29.388 1.00 20.18 106 MET B CA 1
ATOM 4316 C C . MET B 1 127 ? 30.361 68.345 30.305 1.00 20.11 106 MET B C 1
ATOM 4317 O O . MET B 1 127 ? 30.150 68.314 31.524 1.00 20.20 106 MET B O 1
ATOM 4322 N N . ASN B 1 128 ? 31.189 69.223 29.728 1.00 19.85 107 ASN B N 1
ATOM 4323 C CA . ASN B 1 128 ? 31.918 70.226 30.516 1.00 19.85 107 ASN B CA 1
ATOM 4324 C C . ASN B 1 128 ? 30.969 71.073 31.347 1.00 19.79 107 ASN B C 1
ATOM 4325 O O . ASN B 1 128 ? 31.171 71.256 32.543 1.00 19.75 107 ASN B O 1
ATOM 4330 N N . GLU B 1 129 ? 29.926 71.574 30.689 1.00 19.97 108 GLU B N 1
ATOM 4331 C CA . GLU B 1 129 ? 29.004 72.522 31.281 1.00 19.89 108 GLU B CA 1
ATOM 4332 C C . GLU B 1 129 ? 28.115 71.900 32.359 1.00 19.82 108 GLU B C 1
ATOM 4333 O O . GLU B 1 129 ? 27.881 72.519 33.396 1.00 19.81 108 GLU B O 1
ATOM 4339 N N . VAL B 1 130 ? 27.623 70.686 32.109 1.00 19.66 109 VAL B N 1
ATOM 4340 C CA . VAL B 1 130 ? 26.729 69.996 33.047 1.00 19.49 109 VAL B CA 1
ATOM 4341 C C . VAL B 1 130 ? 27.450 69.642 34.345 1.00 19.73 109 VAL B C 1
ATOM 4342 O O . VAL B 1 130 ? 26.893 69.832 35.436 1.00 19.50 109 VAL B O 1
ATOM 4346 N N . ILE B 1 131 ? 28.683 69.135 34.222 1.00 19.66 110 ILE B N 1
ATOM 4347 C CA . ILE B 1 131 ? 29.523 68.848 35.389 1.00 19.31 110 ILE B CA 1
ATOM 4348 C C . ILE B 1 131 ? 29.755 70.143 36.184 1.00 19.44 110 ILE B C 1
ATOM 4349 O O . ILE B 1 131 ? 29.497 70.180 37.393 1.00 19.05 110 ILE B O 1
ATOM 4354 N N . ALA B 1 132 ? 30.207 71.202 35.501 1.00 19.30 111 ALA B N 1
ATOM 4355 C CA . ALA B 1 132 ? 30.441 72.506 36.155 1.00 19.35 111 ALA B CA 1
ATOM 4356 C C . ALA B 1 132 ? 29.192 72.967 36.896 1.00 19.62 111 ALA B C 1
ATOM 4357 O O . ALA B 1 132 ? 29.263 73.397 38.043 1.00 19.26 111 ALA B O 1
ATOM 4359 N N . SER B 1 133 ? 28.050 72.843 36.221 1.00 20.00 112 SER B N 1
ATOM 4360 C CA . SER B 1 133 ? 26.770 73.286 36.741 1.00 20.19 112 SER B CA 1
ATOM 4361 C C . SER B 1 133 ? 26.356 72.547 38.024 1.00 20.06 112 SER B C 1
ATOM 4362 O O . SER B 1 133 ? 26.038 73.187 39.028 1.00 20.18 112 SER B O 1
ATOM 4365 N N . ILE B 1 134 ? 26.373 71.217 37.988 1.00 20.03 113 ILE B N 1
ATOM 4366 C CA . ILE B 1 134 ? 26.095 70.385 39.175 1.00 20.12 113 ILE B CA 1
ATOM 4367 C C . ILE B 1 134 ? 27.029 70.741 40.340 1.00 20.52 113 ILE B C 1
ATOM 4368 O O . ILE B 1 134 ? 26.584 70.859 41.494 1.00 20.14 113 ILE B O 1
ATOM 4373 N N . ALA B 1 135 ? 28.320 70.885 40.031 1.00 20.76 114 ALA B N 1
ATOM 4374 C CA . ALA B 1 135 ? 29.334 71.242 41.029 1.00 21.01 114 ALA B CA 1
ATOM 4375 C C . ALA B 1 135 ? 29.050 72.610 41.633 1.00 21.40 114 ALA B C 1
ATOM 4376 O O . ALA B 1 135 ? 29.165 72.786 42.844 1.00 21.46 114 ALA B O 1
ATOM 4378 N N . ASN B 1 136 ? 28.674 73.567 40.787 1.00 21.89 115 ASN B N 1
ATOM 4379 C CA . ASN B 1 136 ? 28.360 74.922 41.241 1.00 22.37 115 ASN B CA 1
ATOM 4380 C C . ASN B 1 136 ? 27.115 74.975 42.134 1.00 23.14 115 ASN B C 1
ATOM 4381 O O . ASN B 1 136 ? 27.075 75.743 43.095 1.00 23.34 115 ASN B O 1
ATOM 4386 N N . GLU B 1 137 ? 26.119 74.147 41.828 1.00 24.06 116 GLU B N 1
ATOM 4387 C CA . GLU B 1 137 ? 24.956 73.969 42.705 1.00 24.80 116 GLU B CA 1
ATOM 4388 C C . GLU B 1 137 ? 25.354 73.419 44.073 1.00 25.06 116 GLU B C 1
ATOM 4389 O O . GLU B 1 137 ? 24.826 73.859 45.088 1.00 25.34 116 GLU B O 1
ATOM 4395 N N . GLU B 1 138 ? 26.276 72.462 44.101 1.00 25.55 117 GLU B N 1
ATOM 4396 C CA . GLU B 1 138 ? 26.768 71.908 45.362 1.00 25.93 117 GLU B CA 1
ATOM 4397 C C . GLU B 1 138 ? 27.501 72.979 46.178 1.00 26.20 117 GLU B C 1
ATOM 4398 O O . GLU B 1 138 ? 27.290 73.102 47.393 1.00 26.19 117 GLU B O 1
ATOM 4404 N N . LEU B 1 139 ? 28.351 73.758 45.507 1.00 26.28 118 LEU B N 1
ATOM 4405 C CA . LEU B 1 139 ? 29.233 74.712 46.196 1.00 26.45 118 LEU B CA 1
ATOM 4406 C C . LEU B 1 139 ? 28.601 76.064 46.529 1.00 26.61 118 LEU B C 1
ATOM 4407 O O . LEU B 1 139 ? 28.980 76.677 47.521 1.00 26.76 118 LEU B O 1
ATOM 4412 N N . THR B 1 140 ? 27.668 76.534 45.702 1.00 27.00 119 THR B N 1
ATOM 4413 C CA . THR B 1 140 ? 27.031 77.841 45.907 1.00 27.18 119 THR B CA 1
ATOM 4414 C C . THR B 1 140 ? 25.531 77.773 46.238 1.00 27.43 119 THR B C 1
ATOM 4415 O O . THR B 1 140 ? 24.946 78.778 46.652 1.00 27.54 119 THR B O 1
ATOM 4419 N N . GLY B 1 141 ? 24.911 76.608 46.045 1.00 27.55 120 GLY B N 1
ATOM 4420 C CA . GLY B 1 141 ? 23.466 76.454 46.230 1.00 27.54 120 GLY B CA 1
ATOM 4421 C C . GLY B 1 141 ? 22.632 76.676 44.971 1.00 27.71 120 GLY B C 1
ATOM 4422 O O . GLY B 1 141 ? 21.453 76.335 44.961 1.00 27.87 120 GLY B O 1
ATOM 4423 N N . LYS B 1 142 ? 23.230 77.236 43.915 1.00 27.72 121 LYS B N 1
ATOM 4424 C CA . LYS B 1 142 ? 22.536 77.462 42.630 1.00 27.82 121 LYS B CA 1
ATOM 4425 C C . LYS B 1 142 ? 23.306 76.885 41.426 1.00 27.64 121 LYS B C 1
ATOM 4426 O O . LYS B 1 142 ? 24.531 77.026 41.329 1.00 27.43 121 LYS B O 1
ATOM 4429 N N . LYS B 1 143 ? 22.578 76.244 40.510 1.00 27.26 122 LYS B N 1
ATOM 4430 C CA . LYS B 1 143 ? 23.186 75.585 39.363 1.00 27.23 122 LYS B CA 1
ATOM 4431 C C . LYS B 1 143 ? 23.589 76.579 38.276 1.00 27.17 122 LYS B C 1
ATOM 4432 O O . LYS B 1 143 ? 23.256 77.764 38.334 1.00 26.97 122 LYS B O 1
ATOM 4438 N N . GLY B 1 144 ? 24.302 76.067 37.277 1.00 27.23 123 GLY B N 1
ATOM 4439 C CA . GLY B 1 144 ? 24.703 76.851 36.116 1.00 27.16 123 GLY B CA 1
ATOM 4440 C C . GLY B 1 144 ? 25.972 77.651 36.331 1.00 27.16 123 GLY B C 1
ATOM 4441 O O . GLY B 1 144 ? 26.602 77.587 37.394 1.00 26.87 123 GLY B O 1
ATOM 4442 N N . GLY B 1 145 ? 26.357 78.392 35.296 1.00 27.12 124 GLY B N 1
ATOM 4443 C CA . GLY B 1 145 ? 27.429 79.372 35.405 1.00 27.16 124 GLY B CA 1
ATOM 4444 C C . GLY B 1 145 ? 28.822 78.768 35.413 1.00 27.13 124 GLY B C 1
ATOM 4445 O O . GLY B 1 145 ? 29.006 77.566 35.167 1.00 27.20 124 GLY B O 1
ATOM 4446 N N . LYS B 1 146 ? 29.804 79.620 35.700 1.00 26.69 125 LYS B N 1
ATOM 4447 C CA . LYS B 1 146 ? 31.213 79.257 35.610 1.00 26.32 125 LYS B CA 1
ATOM 4448 C C . LYS B 1 146 ? 31.944 79.535 36.921 1.00 25.82 125 LYS B C 1
ATOM 4449 O O . LYS B 1 146 ? 33.182 79.571 36.949 1.00 25.90 125 LYS B O 1
ATOM 4455 N N . PHE B 1 147 ? 31.183 79.725 38.004 1.00 25.00 126 PHE B N 1
ATOM 4456 C CA . PHE B 1 147 ? 31.766 80.034 39.301 1.00 24.43 126 PHE B CA 1
ATOM 4457 C C . PHE B 1 147 ? 31.224 79.153 40.439 1.00 23.59 126 PHE B C 1
ATOM 4458 O O . PHE B 1 147 ? 30.015 79.026 40.607 1.00 23.21 126 PHE B O 1
ATOM 4466 N N . PRO B 1 148 ? 32.122 78.560 41.241 1.00 22.76 127 PRO B N 1
ATOM 4467 C CA . PRO B 1 148 ? 33.579 78.582 41.124 1.00 22.36 127 PRO B CA 1
ATOM 4468 C C . PRO B 1 148 ? 34.152 77.579 40.109 1.00 21.94 127 PRO B C 1
ATOM 4469 O O . PRO B 1 148 ? 35.349 77.629 39.829 1.00 21.92 127 PRO B O 1
ATOM 4473 N N . VAL B 1 149 ? 33.319 76.679 39.583 1.00 21.40 128 VAL B N 1
ATOM 4474 C CA . VAL B 1 149 ? 33.773 75.646 38.654 1.00 20.89 128 VAL B CA 1
ATOM 4475 C C . VAL B 1 149 ? 33.499 76.083 37.220 1.00 20.73 128 VAL B C 1
ATOM 4476 O O . VAL B 1 149 ? 32.348 76.239 36.821 1.00 20.57 128 VAL B O 1
ATOM 4480 N N . HIS B 1 150 ? 34.569 76.281 36.462 1.00 20.54 129 HIS B N 1
ATOM 4481 C CA . HIS B 1 150 ? 34.494 76.749 35.088 1.00 20.84 129 HIS B CA 1
ATOM 4482 C C . HIS B 1 150 ? 34.504 75.538 34.149 1.00 20.90 129 HIS B C 1
ATOM 4483 O O . HIS B 1 150 ? 35.363 74.661 34.285 1.00 20.36 129 HIS B O 1
ATOM 4490 N N . PRO B 1 151 ? 33.546 75.473 33.204 1.00 21.37 130 PRO B N 1
ATOM 4491 C CA . PRO B 1 151 ? 33.486 74.365 32.245 1.00 21.77 130 PRO B CA 1
ATOM 4492 C C . PRO B 1 151 ? 34.780 74.157 31.457 1.00 22.19 130 PRO B C 1
ATOM 4493 O O . PRO B 1 151 ? 35.242 73.024 31.324 1.00 22.29 130 PRO B O 1
ATOM 4497 N N . ASN B 1 152 ? 35.353 75.242 30.947 1.00 22.64 131 ASN B N 1
ATOM 4498 C CA . ASN B 1 152 ? 36.584 75.164 30.159 1.00 23.30 131 ASN B CA 1
ATOM 4499 C C . ASN B 1 152 ? 37.842 75.109 31.011 1.00 23.12 131 ASN B C 1
ATOM 4500 O O . ASN B 1 152 ? 38.675 74.229 30.836 1.00 23.64 131 ASN B O 1
ATOM 4505 N N . ASP B 1 153 ? 37.985 76.053 31.926 1.00 22.99 132 ASP B N 1
ATOM 4506 C CA . ASP B 1 153 ? 39.238 76.214 32.646 1.00 22.96 132 ASP B CA 1
ATOM 4507 C C . ASP B 1 153 ? 39.451 75.143 33.721 1.00 22.61 132 ASP B C 1
ATOM 4508 O O . ASP B 1 153 ? 40.583 74.904 34.119 1.00 22.80 132 ASP B O 1
ATOM 4513 N N . HIS B 1 154 ? 38.384 74.486 34.176 1.00 22.31 133 HIS B N 1
ATOM 4514 C CA . HIS B 1 154 ? 38.523 73.394 35.145 1.00 22.16 133 HIS B CA 1
ATOM 4515 C C . HIS B 1 154 ? 38.123 72.013 34.588 1.00 22.02 133 HIS B C 1
ATOM 4516 O O . HIS B 1 154 ? 38.945 71.090 34.539 1.00 21.70 133 HIS B O 1
ATOM 4523 N N . VAL B 1 155 ? 36.873 71.870 34.161 1.00 21.91 134 VAL B N 1
ATOM 4524 C CA . VAL B 1 155 ? 36.374 70.561 33.727 1.00 21.69 134 VAL B CA 1
ATOM 4525 C C . VAL B 1 155 ? 37.070 70.111 32.428 1.00 21.81 134 VAL B C 1
ATOM 4526 O O . VAL B 1 155 ? 37.378 68.925 32.273 1.00 22.07 134 VAL B O 1
ATOM 4530 N N . ASN B 1 156 ? 37.360 71.063 31.537 1.00 21.54 135 ASN B N 1
ATOM 4531 C CA . ASN B 1 156 ? 38.066 70.791 30.268 1.00 21.33 135 ASN B CA 1
ATOM 4532 C C . ASN B 1 156 ? 39.574 71.081 30.305 1.00 21.52 135 ASN B C 1
ATOM 4533 O O . ASN B 1 156 ? 40.213 71.149 29.250 1.00 21.11 135 ASN B O 1
ATOM 4538 N N . LYS B 1 157 ? 40.142 71.251 31.504 1.00 21.91 136 LYS B N 1
ATOM 4539 C CA . LYS B 1 157 ? 41.555 71.647 31.648 1.00 22.20 136 LYS B CA 1
ATOM 4540 C C . LYS B 1 157 ? 42.502 70.661 30.978 1.00 21.87 136 LYS B C 1
ATOM 4541 O O . LYS B 1 157 ? 42.435 69.462 31.235 1.00 21.60 136 LYS B O 1
ATOM 4547 N N . GLY B 1 158 ? 43.371 71.182 30.115 1.00 21.59 137 GLY B N 1
ATOM 4548 C CA . GLY B 1 158 ? 44.345 70.372 29.393 1.00 21.47 137 GLY B CA 1
ATOM 4549 C C . GLY B 1 158 ? 43.778 69.462 28.308 1.00 21.35 137 GLY B C 1
ATOM 4550 O O . GLY B 1 158 ? 44.440 68.518 27.882 1.00 21.53 137 GLY B O 1
ATOM 4551 N N . GLN B 1 159 ? 42.563 69.753 27.856 1.00 21.08 138 GLN B N 1
ATOM 4552 C CA . GLN B 1 159 ? 41.857 68.917 26.900 1.00 21.01 138 GLN B CA 1
ATOM 4553 C C . GLN B 1 159 ? 41.368 69.719 25.691 1.00 21.14 138 GLN B C 1
ATOM 4554 O O . GLN B 1 159 ? 41.056 70.907 25.795 1.00 21.34 138 GLN B O 1
ATOM 4560 N N . SER B 1 160 ? 41.321 69.052 24.544 1.00 20.98 139 SER B N 1
ATOM 4561 C CA . SER B 1 160 ? 40.622 69.555 23.380 1.00 20.98 139 SER B CA 1
ATOM 4562 C C . SER B 1 160 ? 39.522 68.565 23.105 1.00 21.11 139 SER B C 1
ATOM 4563 O O . SER B 1 160 ? 39.585 67.411 23.560 1.00 21.57 139 SER B O 1
ATOM 4566 N N . SER B 1 161 ? 38.524 68.988 22.344 1.00 20.93 140 SER B N 1
ATOM 4567 C CA . SER B 1 161 ? 37.547 68.047 21.849 1.00 21.21 140 SER B CA 1
ATOM 4568 C C . SER B 1 161 ? 38.216 67.104 20.852 1.00 21.02 140 SER B C 1
ATOM 4569 O O . SER B 1 161 ? 37.804 65.954 20.717 1.00 21.20 140 SER B O 1
ATOM 4572 N N . ASN B 1 162 ? 39.261 67.591 20.184 1.00 20.86 141 ASN B N 1
ATOM 4573 C CA . ASN B 1 162 ? 39.977 66.820 19.173 1.00 20.83 141 ASN B CA 1
ATOM 4574 C C . ASN B 1 162 ? 40.682 65.569 19.691 1.00 20.91 141 ASN B C 1
ATOM 4575 O O . ASN B 1 162 ? 40.840 64.607 18.944 1.00 21.36 141 ASN B O 1
ATOM 4580 N N . ASP B 1 163 ? 41.132 65.589 20.942 1.00 20.61 142 ASP B N 1
ATOM 4581 C CA . ASP B 1 163 ? 41.677 64.385 21.563 1.00 20.22 142 ASP B CA 1
ATOM 4582 C C . ASP B 1 163 ? 40.689 63.726 22.535 1.00 20.29 142 ASP B C 1
ATOM 4583 O O . ASP B 1 163 ? 40.763 62.515 22.755 1.00 21.12 142 ASP B O 1
ATOM 4588 N N . SER B 1 164 ? 39.756 64.497 23.092 1.00 19.86 143 SER B N 1
ATOM 4589 C CA . SER B 1 164 ? 38.797 63.947 24.040 1.00 19.56 143 SER B CA 1
ATOM 4590 C C . SER B 1 164 ? 37.710 63.130 23.363 1.00 19.76 143 SER B C 1
ATOM 4591 O O . SER B 1 164 ? 37.294 62.100 23.884 1.00 20.06 143 SER B O 1
ATOM 4594 N N . PHE B 1 165 ? 37.220 63.587 22.216 1.00 19.49 144 PHE B N 1
ATOM 4595 C CA . PHE B 1 165 ? 36.138 62.871 21.577 1.00 19.17 144 PHE B CA 1
ATOM 4596 C C . PHE B 1 165 ? 36.618 61.515 21.023 1.00 18.92 144 PHE B C 1
ATOM 4597 O O . PHE B 1 165 ? 35.953 60.512 21.228 1.00 19.43 144 PHE B O 1
ATOM 4605 N N . PRO B 1 166 ? 37.796 61.463 20.376 1.00 18.73 145 PRO B N 1
ATOM 4606 C CA . PRO B 1 166 ? 38.315 60.141 20.009 1.00 18.64 145 PRO B CA 1
ATOM 4607 C C . PRO B 1 166 ? 38.578 59.209 21.181 1.00 18.60 145 PRO B C 1
ATOM 4608 O O . PRO B 1 166 ? 38.412 57.998 21.049 1.00 18.98 145 PRO B O 1
ATOM 4612 N N . THR B 1 167 ? 39.008 59.759 22.310 1.00 18.40 146 THR B N 1
ATOM 4613 C CA . THR B 1 167 ? 39.233 58.957 23.498 1.00 17.88 146 THR B CA 1
ATOM 4614 C C . THR B 1 167 ? 37.900 58.363 23.953 1.00 17.74 146 THR B C 1
ATOM 4615 O O . THR B 1 167 ? 37.805 57.175 24.230 1.00 17.43 146 THR B O 1
ATOM 4619 N N . ALA B 1 168 ? 36.851 59.174 23.963 1.00 17.93 147 ALA B N 1
ATOM 4620 C CA . ALA B 1 168 ? 35.524 58.684 24.359 1.00 18.14 147 ALA B CA 1
ATOM 4621 C C . ALA B 1 168 ? 34.972 57.661 23.353 1.00 18.07 147 ALA B C 1
ATOM 4622 O O . ALA B 1 168 ? 34.258 56.731 23.730 1.00 18.01 147 ALA B O 1
ATOM 4624 N N . MET B 1 169 ? 35.320 57.824 22.084 1.00 18.25 148 MET B N 1
ATOM 4625 C CA . MET B 1 169 ? 34.874 56.891 21.041 1.00 18.31 148 MET B CA 1
ATOM 4626 C C . MET B 1 169 ? 35.446 55.515 21.300 1.00 18.08 148 MET B C 1
ATOM 4627 O O . MET B 1 169 ? 34.739 54.511 21.219 1.00 17.98 148 MET B O 1
ATOM 4632 N N . HIS B 1 170 ? 36.731 55.484 21.637 1.00 17.85 149 HIS B N 1
ATOM 4633 C CA . HIS B 1 170 ? 37.427 54.235 21.916 1.00 17.57 149 HIS B CA 1
ATOM 4634 C C . HIS B 1 170 ? 37.020 53.604 23.263 1.00 17.42 149 HIS B C 1
ATOM 4635 O O . HIS B 1 170 ? 36.858 52.385 23.346 1.00 17.17 149 HIS B O 1
ATOM 4642 N N . ILE B 1 171 ? 36.843 54.406 24.309 1.00 17.23 150 ILE B N 1
ATOM 4643 C CA . ILE B 1 171 ? 36.382 53.854 25.592 1.00 17.29 150 ILE B CA 1
ATOM 4644 C C . ILE B 1 171 ? 35.022 53.171 25.392 1.00 17.30 150 ILE B C 1
ATOM 4645 O O . ILE B 1 171 ? 34.838 52.019 25.780 1.00 17.47 150 ILE B O 1
ATOM 4650 N N . ALA B 1 172 ? 34.103 53.883 24.738 1.00 17.09 151 ALA B N 1
ATOM 4651 C CA . ALA B 1 172 ? 32.748 53.410 24.483 1.00 16.82 151 ALA B CA 1
ATOM 4652 C C . ALA B 1 172 ? 32.702 52.101 23.687 1.00 16.84 151 ALA B C 1
ATOM 4653 O O . ALA B 1 172 ? 31.934 51.186 24.023 1.00 16.45 151 ALA B O 1
ATOM 4655 N N . THR B 1 173 ? 33.501 52.043 22.619 1.00 16.79 152 THR B N 1
ATOM 4656 C CA . THR B 1 173 ? 33.578 50.880 21.754 1.00 16.58 152 THR B CA 1
ATOM 4657 C C . THR B 1 173 ? 34.019 49.684 22.583 1.00 16.75 152 THR B C 1
ATOM 4658 O O . THR B 1 173 ? 33.394 48.624 22.536 1.00 16.65 152 THR B O 1
ATOM 4662 N N . VAL B 1 174 ? 35.082 49.868 23.364 1.00 16.78 153 VAL B N 1
ATOM 4663 C CA . VAL B 1 174 ? 35.595 48.799 24.215 1.00 16.59 153 VAL B CA 1
ATOM 4664 C C . VAL B 1 174 ? 34.533 48.351 25.229 1.00 17.21 153 VAL B C 1
ATOM 4665 O O . VAL B 1 174 ? 34.256 47.162 25.348 1.00 17.24 153 VAL B O 1
ATOM 4669 N N . LEU B 1 175 ? 33.920 49.303 25.928 1.00 17.64 154 LEU B N 1
ATOM 4670 C CA . LEU B 1 175 ? 32.919 48.981 26.949 1.00 17.73 154 LEU B CA 1
ATOM 4671 C C . LEU B 1 175 ? 31.742 48.199 26.352 1.00 17.97 154 LEU B C 1
ATOM 4672 O O . LEU B 1 175 ? 31.300 47.199 26.915 1.00 18.09 154 LEU B O 1
ATOM 4677 N N . ALA B 1 176 ? 31.253 48.654 25.205 1.00 18.00 155 ALA B N 1
ATOM 4678 C CA . ALA B 1 176 ? 30.112 48.029 24.548 1.00 18.03 155 ALA B CA 1
ATOM 4679 C C . ALA B 1 176 ? 30.460 46.627 24.049 1.00 18.06 155 ALA B C 1
ATOM 4680 O O . ALA B 1 176 ? 29.654 45.709 24.159 1.00 17.90 155 ALA B O 1
ATOM 4682 N N . THR B 1 177 ? 31.663 46.462 23.515 1.00 18.49 156 THR B N 1
ATOM 4683 C CA . THR B 1 177 ? 32.088 45.170 22.991 1.00 18.93 156 THR B CA 1
ATOM 4684 C C . THR B 1 177 ? 32.220 44.157 24.123 1.00 19.54 156 THR B C 1
ATOM 4685 O O . THR B 1 177 ? 31.767 43.022 24.012 1.00 19.81 156 THR B O 1
ATOM 4689 N N . LYS B 1 178 ? 32.815 44.583 25.226 1.00 20.25 157 LYS B N 1
ATOM 4690 C CA . LYS B 1 178 ? 33.025 43.701 26.369 1.00 20.86 157 LYS B CA 1
ATOM 4691 C C . LYS B 1 178 ? 31.720 43.388 27.127 1.00 20.77 157 LYS B C 1
ATOM 4692 O O . LYS B 1 178 ? 31.582 42.301 27.693 1.00 20.86 157 LYS B O 1
ATOM 4698 N N . GLN B 1 179 ? 30.769 44.325 27.121 1.00 20.64 158 GLN B N 1
ATOM 4699 C CA . GLN B 1 179 ? 29.514 44.191 27.906 1.00 20.41 158 GLN B CA 1
ATOM 4700 C C . GLN B 1 179 ? 28.322 43.702 27.086 1.00 19.80 158 GLN B C 1
ATOM 4701 O O . GLN B 1 179 ? 27.424 43.069 27.639 1.00 19.52 158 GLN B O 1
ATOM 4707 N N . GLN B 1 180 ? 28.305 43.994 25.784 1.00 19.07 159 GLN B N 1
ATOM 4708 C CA . GLN B 1 180 ? 27.188 43.585 24.932 1.00 18.80 159 GLN B CA 1
ATOM 4709 C C . GLN B 1 180 ? 27.555 42.427 23.988 1.00 18.26 159 GLN B C 1
ATOM 4710 O O . GLN B 1 180 ? 26.921 41.377 24.018 1.00 17.90 159 GLN B O 1
ATOM 4716 N N . LEU B 1 181 ? 28.584 42.618 23.166 1.00 17.59 160 LEU B N 1
ATOM 4717 C CA . LEU B 1 181 ? 28.828 41.745 22.018 1.00 17.31 160 LEU B CA 1
ATOM 4718 C C . LEU B 1 181 ? 29.518 40.422 22.369 1.00 17.19 160 LEU B C 1
ATOM 4719 O O . LEU B 1 181 ? 29.078 39.355 21.917 1.00 17.01 160 LEU B O 1
ATOM 4724 N N . ILE B 1 182 ? 30.602 40.486 23.142 1.00 16.60 161 ILE B N 1
ATOM 4725 C CA . ILE B 1 182 ? 31.317 39.280 23.521 1.00 16.61 161 ILE B CA 1
ATOM 4726 C C . ILE B 1 182 ? 30.429 38.309 24.333 1.00 16.85 161 ILE B C 1
ATOM 4727 O O . ILE B 1 182 ? 30.401 37.113 24.041 1.00 16.69 161 ILE B O 1
ATOM 4732 N N . PRO B 1 183 ? 29.679 38.815 25.330 1.00 16.93 162 PRO B N 1
ATOM 4733 C CA . PRO B 1 183 ? 28.750 37.891 25.990 1.00 17.19 162 PRO B CA 1
ATOM 4734 C C . PRO B 1 183 ? 27.679 37.323 25.044 1.00 17.61 162 PRO B C 1
ATOM 4735 O O . PRO B 1 183 ? 27.349 36.141 25.146 1.00 18.19 162 PRO B O 1
ATOM 4739 N N . ALA B 1 184 ? 27.161 38.144 24.132 1.00 17.21 163 ALA B N 1
ATOM 4740 C CA . ALA B 1 184 ? 26.127 37.699 23.212 1.00 17.41 163 ALA B CA 1
ATOM 4741 C C . ALA B 1 184 ? 26.627 36.557 22.323 1.00 17.56 163 ALA B C 1
ATOM 4742 O O . ALA B 1 184 ? 25.951 35.543 22.175 1.00 17.23 163 ALA B O 1
ATOM 4744 N N . LEU B 1 185 ? 27.814 36.724 21.743 1.00 18.13 164 LEU B N 1
ATOM 4745 C CA . LEU B 1 185 ? 28.426 35.664 20.946 1.00 18.36 164 LEU B CA 1
ATOM 4746 C C . LEU B 1 185 ? 28.713 34.410 21.797 1.00 18.65 164 LEU B C 1
ATOM 4747 O O . LEU B 1 185 ? 28.463 33.295 21.350 1.00 18.67 164 LEU B O 1
ATOM 4752 N N . ASN B 1 186 ? 29.208 34.582 23.019 1.00 18.90 165 ASN B N 1
ATOM 4753 C CA . ASN B 1 186 ? 29.422 33.423 23.912 1.00 19.48 165 ASN B CA 1
ATOM 4754 C C . ASN B 1 186 ? 28.114 32.702 24.267 1.00 19.58 165 ASN B C 1
ATOM 4755 O O . ASN B 1 186 ? 28.087 31.476 24.384 1.00 19.57 165 ASN B O 1
ATOM 4760 N N . ASN B 1 187 ? 27.034 33.467 24.421 1.00 19.62 166 ASN B N 1
ATOM 4761 C CA . ASN B 1 187 ? 25.710 32.893 24.647 1.00 19.46 166 ASN B CA 1
ATOM 4762 C C . ASN B 1 187 ? 25.293 32.033 23.454 1.00 19.49 166 ASN B C 1
ATOM 4763 O O . ASN B 1 187 ? 24.739 30.954 23.635 1.00 19.61 166 ASN B O 1
ATOM 4768 N N . LEU B 1 188 ? 25.568 32.515 22.241 1.00 19.23 167 LEU B N 1
ATOM 4769 C CA . LEU B 1 188 ? 25.260 31.770 21.019 1.00 19.17 167 LEU B CA 1
ATOM 4770 C C . LEU B 1 188 ? 26.139 30.535 20.899 1.00 18.94 167 LEU B C 1
ATOM 4771 O O . LEU B 1 188 ? 25.659 29.457 20.574 1.00 18.81 167 LEU B O 1
ATOM 4776 N N . LEU B 1 189 ? 27.430 30.706 21.152 1.00 19.23 168 LEU B N 1
ATOM 4777 C CA . LEU B 1 189 ? 28.387 29.598 21.109 1.00 19.40 168 LEU B CA 1
ATOM 4778 C C . LEU B 1 189 ? 27.954 28.477 22.048 1.00 19.54 168 LEU B C 1
ATOM 4779 O O . LEU B 1 189 ? 27.861 27.314 21.646 1.00 19.40 168 LEU B O 1
ATOM 4784 N N . THR B 1 190 ? 27.676 28.840 23.296 1.00 19.89 169 THR B N 1
ATOM 4785 C CA . THR B 1 190 ? 27.279 27.865 24.314 1.00 20.31 169 THR B CA 1
ATOM 4786 C C . THR B 1 190 ? 26.058 27.044 23.889 1.00 20.69 169 THR B C 1
ATOM 4787 O O . THR B 1 190 ? 26.082 25.817 23.972 1.00 20.44 169 THR B O 1
ATOM 4791 N N . TYR B 1 191 ? 25.008 27.715 23.409 1.00 21.10 170 TYR B N 1
ATOM 4792 C CA . TYR B 1 191 ? 23.768 27.015 23.039 1.00 21.32 170 TYR B CA 1
ATOM 4793 C C . TYR B 1 191 ? 23.896 26.237 21.726 1.00 21.20 170 TYR B C 1
ATOM 4794 O O . TYR B 1 191 ? 23.295 25.178 21.587 1.00 21.56 170 TYR B O 1
ATOM 4803 N N . LEU B 1 192 ? 24.691 26.731 20.780 1.00 21.15 171 LEU B N 1
ATOM 4804 C CA . LEU B 1 192 ? 25.016 25.938 19.590 1.00 21.20 171 LEU B CA 1
ATOM 4805 C C . LEU B 1 192 ? 25.747 24.655 19.992 1.00 21.25 171 LEU B C 1
ATOM 4806 O O . LEU B 1 192 ? 25.466 23.598 19.437 1.00 21.22 171 LEU B O 1
ATOM 4811 N N . GLN B 1 193 ? 26.671 24.757 20.951 1.00 21.46 172 GLN B N 1
ATOM 4812 C CA . GLN B 1 193 ? 27.372 23.584 21.497 1.00 21.92 172 GLN B CA 1
ATOM 4813 C C . GLN B 1 193 ? 26.423 22.621 22.214 1.00 22.36 172 GLN B C 1
ATOM 4814 O O . GLN B 1 193 ? 26.355 21.439 21.865 1.00 22.20 172 GLN B O 1
ATOM 4820 N N . ASP B 1 194 ? 25.690 23.129 23.205 1.00 22.95 173 ASP B N 1
ATOM 4821 C CA . ASP B 1 194 ? 24.822 22.284 24.030 1.00 23.47 173 ASP B CA 1
ATOM 4822 C C . ASP B 1 194 ? 23.744 21.572 23.222 1.00 23.43 173 ASP B C 1
ATOM 4823 O O . ASP B 1 194 ? 23.529 20.377 23.414 1.00 23.19 173 ASP B O 1
ATOM 4828 N N . LYS B 1 195 ? 23.089 22.293 22.313 1.00 23.49 174 LYS B N 1
ATOM 4829 C CA . LYS B 1 195 ? 21.997 21.718 21.513 1.00 23.64 174 LYS B CA 1
ATOM 4830 C C . LYS B 1 195 ? 22.434 20.576 20.592 1.00 23.80 174 LYS B C 1
ATOM 4831 O O . LYS B 1 195 ? 21.685 19.615 20.392 1.00 23.95 174 LYS B O 1
ATOM 4837 N N . SER B 1 196 ? 23.635 20.694 20.030 1.00 24.00 175 SER B N 1
ATOM 4838 C CA . SER B 1 196 ? 24.119 19.768 19.008 1.00 24.18 175 SER B CA 1
ATOM 4839 C C . SER B 1 196 ? 25.037 18.651 19.542 1.00 24.67 175 SER B C 1
ATOM 4840 O O . SER B 1 196 ? 25.391 17.738 18.794 1.00 24.65 175 SER B O 1
ATOM 4843 N N . LYS B 1 197 ? 25.402 18.716 20.824 1.00 25.10 176 LYS B N 1
ATOM 4844 C CA . LYS B 1 197 ? 26.281 17.715 21.454 1.00 25.62 176 LYS B CA 1
ATOM 4845 C C . LYS B 1 197 ? 25.932 16.281 21.046 1.00 25.74 176 LYS B C 1
ATOM 4846 O O . LYS B 1 197 ? 26.809 15.515 20.646 1.00 25.46 176 LYS B O 1
ATOM 4849 N N . ASP B 1 198 ? 24.645 15.943 21.132 1.00 26.00 177 ASP B N 1
ATOM 4850 C CA . ASP B 1 198 ? 24.158 14.598 20.825 1.00 26.21 177 ASP B CA 1
ATOM 4851 C C . ASP B 1 198 ? 23.423 14.482 19.481 1.00 26.27 177 ASP B C 1
ATOM 4852 O O . ASP B 1 198 ? 22.577 13.602 19.320 1.00 26.22 177 ASP B O 1
ATOM 4857 N N . TRP B 1 199 ? 23.747 15.349 18.516 1.00 26.23 178 TRP B N 1
ATOM 4858 C CA . TRP B 1 199 ? 23.206 15.219 17.152 1.00 26.12 178 TRP B CA 1
ATOM 4859 C C . TRP B 1 199 ? 24.157 14.462 16.214 1.00 26.17 178 TRP B C 1
ATOM 4860 O O . TRP B 1 199 ? 23.983 14.469 14.992 1.00 26.40 178 TRP B O 1
ATOM 4871 N N . ASP B 1 200 ? 25.146 13.789 16.791 1.00 26.32 179 ASP B N 1
ATOM 4872 C CA . ASP B 1 200 ? 26.092 12.978 16.021 1.00 26.44 179 ASP B CA 1
ATOM 4873 C C . ASP B 1 200 ? 25.486 11.668 15.491 1.00 26.29 179 ASP B C 1
ATOM 4874 O O . ASP B 1 200 ? 26.031 11.074 14.559 1.00 26.35 179 ASP B O 1
ATOM 4879 N N . LYS B 1 201 ? 24.372 11.223 16.069 1.00 26.06 180 LYS B N 1
ATOM 4880 C CA . LYS B 1 201 ? 23.687 10.021 15.578 1.00 26.09 180 LYS B CA 1
ATOM 4881 C C . LYS B 1 201 ? 22.725 10.320 14.418 1.00 25.82 180 LYS B C 1
ATOM 4882 O O . LYS B 1 201 ? 22.282 9.405 13.733 1.00 25.89 180 LYS B O 1
ATOM 4884 N N . ILE B 1 202 ? 22.407 11.593 14.202 1.00 25.57 181 ILE B N 1
ATOM 4885 C CA . ILE B 1 202 ? 21.457 11.994 13.157 1.00 25.41 181 ILE B CA 1
ATOM 4886 C C . ILE B 1 202 ? 22.194 12.221 11.834 1.00 25.35 181 ILE B C 1
ATOM 4887 O O . ILE B 1 202 ? 22.937 13.188 11.694 1.00 25.39 181 ILE B O 1
ATOM 4892 N N . ILE B 1 203 ? 22.003 11.307 10.884 1.00 25.27 182 ILE B N 1
ATOM 4893 C CA . ILE B 1 203 ? 22.698 11.351 9.598 1.00 25.19 182 ILE B CA 1
ATOM 4894 C C . ILE B 1 203 ? 21.800 12.030 8.580 1.00 25.12 182 ILE B C 1
ATOM 4895 O O . ILE B 1 203 ? 20.781 11.471 8.178 1.00 25.45 182 ILE B O 1
ATOM 4900 N N . LYS B 1 204 ? 22.171 13.236 8.165 1.00 24.94 183 LYS B N 1
ATOM 4901 C CA . LYS B 1 204 ? 21.371 13.992 7.202 1.00 24.72 183 LYS B CA 1
ATOM 4902 C C . LYS B 1 204 ? 22.065 14.073 5.850 1.00 24.63 183 LYS B C 1
ATOM 4903 O O . LYS B 1 204 ? 23.248 13.768 5.724 1.00 24.40 183 LYS B O 1
ATOM 4909 N N . ILE B 1 205 ? 21.309 14.484 4.841 1.00 24.65 184 ILE B N 1
ATOM 4910 C CA . ILE B 1 205 ? 21.818 14.579 3.493 1.00 24.65 184 ILE B CA 1
ATOM 4911 C C . ILE B 1 205 ? 22.373 15.979 3.272 1.00 24.49 184 ILE B C 1
ATOM 4912 O O . ILE B 1 205 ? 21.712 16.978 3.579 1.00 24.78 184 ILE B O 1
ATOM 4917 N N . GLY B 1 206 ? 23.604 16.048 2.771 1.00 24.15 185 GLY B N 1
ATOM 4918 C CA . GLY B 1 206 ? 24.249 17.329 2.487 1.00 23.60 185 GLY B CA 1
ATOM 4919 C C . GLY B 1 206 ? 23.735 17.947 1.203 1.00 23.09 185 GLY B C 1
ATOM 4920 O O . GLY B 1 206 ? 23.290 17.243 0.309 1.00 22.83 185 GLY B O 1
ATOM 4921 N N . ARG B 1 207 ? 23.795 19.271 1.119 1.00 22.99 186 ARG B N 1
ATOM 4922 C CA . ARG B 1 207 ? 23.386 19.990 -0.083 1.00 22.87 186 ARG B CA 1
ATOM 4923 C C . ARG B 1 207 ? 24.461 20.960 -0.526 1.00 22.70 186 ARG B C 1
ATOM 4924 O O . ARG B 1 207 ? 24.829 21.870 0.216 1.00 23.06 186 ARG B O 1
ATOM 4932 N N . THR B 1 208 ? 24.972 20.757 -1.733 1.00 22.48 187 THR B N 1
ATOM 4933 C CA . THR B 1 208 ? 25.857 21.721 -2.370 1.00 22.43 187 THR B CA 1
ATOM 4934 C C . THR B 1 208 ? 25.147 22.241 -3.616 1.00 22.75 187 THR B C 1
ATOM 4935 O O . THR B 1 208 ? 24.558 21.454 -4.362 1.00 22.87 187 THR B O 1
ATOM 4939 N N . HIS B 1 209 ? 25.177 23.557 -3.831 1.00 22.82 188 HIS B N 1
ATOM 4940 C CA . HIS B 1 209 ? 24.379 24.205 -4.892 1.00 22.91 188 HIS B CA 1
ATOM 4941 C C . HIS B 1 209 ? 22.854 24.027 -4.666 1.00 23.25 188 HIS B C 1
ATOM 4942 O O . HIS B 1 209 ? 22.056 24.204 -5.596 1.00 23.36 188 HIS B O 1
ATOM 4949 N N . LEU B 1 210 ? 22.466 23.684 -3.434 1.00 23.27 189 LEU B N 1
ATOM 4950 C CA . LEU B 1 210 ? 21.106 23.240 -3.097 1.00 23.23 189 LEU B CA 1
ATOM 4951 C C . LEU B 1 210 ? 20.689 21.940 -3.820 1.00 23.52 189 LEU B C 1
ATOM 4952 O O . LEU B 1 210 ? 19.509 21.595 -3.864 1.00 23.55 189 LEU B O 1
ATOM 4957 N N . GLN B 1 211 ? 21.666 21.204 -4.347 1.00 23.76 190 GLN B N 1
ATOM 4958 C CA . GLN B 1 211 ? 21.421 19.896 -4.953 1.00 24.01 190 GLN B CA 1
ATOM 4959 C C . GLN B 1 211 ? 21.860 18.798 -3.988 1.00 24.33 190 GLN B C 1
ATOM 4960 O O . GLN B 1 211 ? 22.746 19.010 -3.145 1.00 24.43 190 GLN B O 1
ATOM 4966 N N . ASP B 1 212 ? 21.253 17.622 -4.120 1.00 24.36 191 ASP B N 1
ATOM 4967 C CA . ASP B 1 212 ? 21.519 16.519 -3.202 1.00 24.57 191 ASP B CA 1
ATOM 4968 C C . ASP B 1 212 ? 22.994 16.137 -3.288 1.00 24.61 191 ASP B C 1
ATOM 4969 O O . ASP B 1 212 ? 23.557 16.065 -4.379 1.00 24.18 191 ASP B O 1
ATOM 4974 N N . ALA B 1 213 ? 23.611 15.919 -2.129 1.00 24.80 192 ALA B N 1
ATOM 4975 C CA . ALA B 1 213 ? 25.044 15.662 -2.037 1.00 25.09 192 ALA B CA 1
ATOM 4976 C C . ALA B 1 213 ? 25.273 14.410 -1.206 1.00 25.38 192 ALA B C 1
ATOM 4977 O O . ALA B 1 213 ? 24.385 13.562 -1.116 1.00 25.96 192 ALA B O 1
ATOM 4979 N N . THR B 1 214 ? 26.460 14.272 -0.623 1.00 25.42 193 THR B N 1
ATOM 4980 C CA . THR B 1 214 ? 26.754 13.120 0.215 1.00 25.61 193 THR B CA 1
ATOM 4981 C C . THR B 1 214 ? 26.400 13.425 1.669 1.00 25.53 193 THR B C 1
ATOM 4982 O O . THR B 1 214 ? 26.167 14.584 2.016 1.00 25.65 193 THR B O 1
ATOM 4986 N N . PRO B 1 215 ? 26.314 12.381 2.514 1.00 25.52 194 PRO B N 1
ATOM 4987 C CA . PRO B 1 215 ? 25.850 12.580 3.890 1.00 25.27 194 PRO B CA 1
ATOM 4988 C C . PRO B 1 215 ? 26.854 13.204 4.863 1.00 24.99 194 PRO B C 1
ATOM 4989 O O . PRO B 1 215 ? 28.065 13.060 4.690 1.00 25.17 194 PRO B O 1
ATOM 4993 N N . LEU B 1 216 ? 26.313 13.901 5.865 1.00 24.47 195 LEU B N 1
ATOM 4994 C CA . LEU B 1 216 ? 27.041 14.360 7.051 1.00 23.92 195 LEU B CA 1
ATOM 4995 C C . LEU B 1 216 ? 26.071 14.356 8.242 1.00 23.62 195 LEU B C 1
ATOM 4996 O O . LEU B 1 216 ? 24.856 14.381 8.048 1.00 23.60 195 LEU B O 1
ATOM 5001 N N . THR B 1 217 ? 26.590 14.331 9.468 1.00 23.16 196 THR B N 1
ATOM 5002 C CA . THR B 1 217 ? 25.717 14.389 10.644 1.00 22.75 196 THR B CA 1
ATOM 5003 C C . THR B 1 217 ? 25.234 15.826 10.867 1.00 22.59 196 THR B C 1
ATOM 5004 O O . THR B 1 217 ? 25.853 16.775 10.391 1.00 22.36 196 THR B O 1
ATOM 5008 N N . LEU B 1 218 ? 24.123 15.971 11.588 1.00 22.36 197 LEU B N 1
ATOM 5009 C CA . LEU B 1 218 ? 23.570 17.285 11.916 1.00 22.22 197 LEU B CA 1
ATOM 5010 C C . LEU B 1 218 ? 24.522 18.042 12.848 1.00 22.02 197 LEU B C 1
ATOM 5011 O O . LEU B 1 218 ? 24.680 19.256 12.731 1.00 21.73 197 LEU B O 1
ATOM 5016 N N . LYS B 1 219 ? 25.173 17.316 13.755 1.00 21.97 198 LYS B N 1
ATOM 5017 C CA . LYS B 1 219 ? 26.206 17.907 14.600 1.00 21.95 198 LYS B CA 1
ATOM 5018 C C . LYS B 1 219 ? 27.333 18.487 13.749 1.00 21.96 198 LYS B C 1
ATOM 5019 O O . LYS B 1 219 ? 27.800 19.586 14.014 1.00 22.35 198 LYS B O 1
ATOM 5025 N N . GLN B 1 220 ? 27.774 17.737 12.742 1.00 22.04 199 GLN B N 1
ATOM 5026 C CA . GLN B 1 220 ? 28.841 18.196 11.845 1.00 22.10 199 GLN B CA 1
ATOM 5027 C C . GLN B 1 220 ? 28.480 19.523 11.176 1.00 22.02 199 GLN B C 1
ATOM 5028 O O . GLN B 1 220 ? 29.300 20.441 11.111 1.00 22.15 199 GLN B O 1
ATOM 5034 N N . GLU B 1 221 ? 27.244 19.616 10.694 1.00 21.74 200 GLU B N 1
ATOM 5035 C CA . GLU B 1 221 ? 26.764 20.818 10.025 1.00 21.60 200 GLU B CA 1
ATOM 5036 C C . GLU B 1 221 ? 26.759 21.995 11.002 1.00 21.25 200 GLU B C 1
ATOM 5037 O O . GLU B 1 221 ? 27.162 23.110 10.663 1.00 21.10 200 GLU B O 1
ATOM 5043 N N . PHE B 1 222 ? 26.326 21.730 12.225 1.00 20.99 201 PHE B N 1
ATOM 5044 C CA . PHE B 1 222 ? 26.317 22.751 13.252 1.00 20.86 201 PHE B CA 1
ATOM 5045 C C . PHE B 1 222 ? 27.717 23.093 13.753 1.00 20.81 201 PHE B C 1
ATOM 5046 O O . PHE B 1 222 ? 27.910 24.170 14.323 1.00 20.98 201 PHE B O 1
ATOM 5054 N N . SER B 1 223 ? 28.691 22.204 13.537 1.00 20.52 202 SER B N 1
ATOM 5055 C CA . SER B 1 223 ? 30.077 22.483 13.940 1.00 20.52 202 SER B CA 1
ATOM 5056 C C . SER B 1 223 ? 30.694 23.587 13.075 1.00 20.17 202 SER B C 1
ATOM 5057 O O . SER B 1 223 ? 31.585 24.311 13.522 1.00 20.13 202 SER B O 1
ATOM 5060 N N . GLY B 1 224 ? 30.218 23.708 11.838 1.00 19.81 203 GLY B N 1
ATOM 5061 C CA . GLY B 1 224 ? 30.594 24.819 10.973 1.00 19.37 203 GLY B CA 1
ATOM 5062 C C . GLY B 1 224 ? 30.188 26.137 11.603 1.00 19.30 203 GLY B C 1
ATOM 5063 O O . GLY B 1 224 ? 30.994 27.071 11.696 1.00 19.25 203 GLY B O 1
ATOM 5064 N N . TYR B 1 225 ? 28.939 26.204 12.056 1.00 18.89 204 TYR B N 1
ATOM 5065 C CA . TYR B 1 225 ? 28.420 27.406 12.686 1.00 18.64 204 TYR B CA 1
ATOM 5066 C C . TYR B 1 225 ? 29.194 27.716 13.957 1.00 18.33 204 TYR B C 1
ATOM 5067 O O . TYR B 1 225 ? 29.529 28.872 14.210 1.00 18.62 204 TYR B O 1
ATOM 5076 N N . ILE B 1 226 ? 29.484 26.685 14.750 1.00 17.96 205 ILE B N 1
ATOM 5077 C CA . ILE B 1 226 ? 30.289 26.849 15.964 1.00 17.41 205 ILE B CA 1
ATOM 5078 C C . ILE B 1 226 ? 31.668 27.437 15.641 1.00 17.29 205 ILE B C 1
ATOM 5079 O O . ILE B 1 226 ? 32.110 28.400 16.282 1.00 16.83 205 ILE B O 1
ATOM 5084 N N . THR B 1 227 ? 32.338 26.886 14.632 1.00 16.92 206 THR B N 1
ATOM 5085 C CA . THR B 1 227 ? 33.611 27.455 14.192 1.00 16.95 206 THR B CA 1
ATOM 5086 C C . THR B 1 227 ? 33.500 28.944 13.788 1.00 16.99 206 THR B C 1
ATOM 5087 O O . THR B 1 227 ? 34.362 29.751 14.140 1.00 16.77 206 THR B O 1
ATOM 5091 N N . GLN B 1 228 ? 32.446 29.304 13.064 1.00 17.02 207 GLN B N 1
ATOM 5092 C CA . GLN B 1 228 ? 32.254 30.687 12.617 1.00 17.27 207 GLN B CA 1
ATOM 5093 C C . GLN B 1 228 ? 32.183 31.662 13.808 1.00 17.47 207 GLN B C 1
ATOM 5094 O O . GLN B 1 228 ? 32.774 32.747 13.774 1.00 17.47 207 GLN B O 1
ATOM 5100 N N . ILE B 1 229 ? 31.473 31.260 14.856 1.00 17.43 208 ILE B N 1
ATOM 5101 C CA . ILE B 1 229 ? 31.304 32.089 16.039 1.00 18.01 208 ILE B CA 1
ATOM 5102 C C . ILE B 1 229 ? 32.586 32.120 16.881 1.00 18.64 208 ILE B C 1
ATOM 5103 O O . ILE B 1 229 ? 32.962 33.180 17.390 1.00 19.05 208 ILE B O 1
ATOM 5108 N N . GLU B 1 230 ? 33.261 30.978 17.015 1.00 18.78 209 GLU B N 1
ATOM 5109 C CA . GLU B 1 230 ? 34.566 30.937 17.673 1.00 19.47 209 GLU B CA 1
ATOM 5110 C C . GLU B 1 230 ? 35.525 31.925 17.004 1.00 19.56 209 GLU B C 1
ATOM 5111 O O . GLU B 1 230 ? 36.151 32.763 17.663 1.00 19.95 209 GLU B O 1
ATOM 5117 N N . TYR B 1 231 ? 35.610 31.839 15.686 1.00 19.51 210 TYR B N 1
ATOM 5118 C CA . TYR B 1 231 ? 36.468 32.726 14.901 1.00 19.60 210 TYR B CA 1
ATOM 5119 C C . TYR B 1 231 ? 36.050 34.198 15.015 1.00 19.89 210 TYR B C 1
ATOM 5120 O O . TYR B 1 231 ? 36.904 35.092 15.014 1.00 20.33 210 TYR B O 1
ATOM 5129 N N . ALA B 1 232 ? 34.746 34.456 15.108 1.00 19.76 211 ALA B N 1
ATOM 5130 C CA . ALA B 1 232 ? 34.264 35.820 15.347 1.00 19.63 211 ALA B CA 1
ATOM 5131 C C . ALA B 1 232 ? 34.847 36.381 16.651 1.00 19.52 211 ALA B C 1
ATOM 5132 O O . ALA B 1 232 ? 35.263 37.536 16.701 1.00 19.44 211 ALA B O 1
ATOM 5134 N N . LEU B 1 233 ? 34.890 35.553 17.696 1.00 19.65 212 LEU B N 1
ATOM 5135 C CA . LEU B 1 233 ? 35.440 35.979 18.995 1.00 19.61 212 LEU B CA 1
ATOM 5136 C C . LEU B 1 233 ? 36.928 36.306 18.894 1.00 19.60 212 LEU B C 1
ATOM 5137 O O . LEU B 1 233 ? 37.400 37.242 19.536 1.00 19.45 212 LEU B O 1
ATOM 5142 N N . GLU B 1 234 ? 37.657 35.530 18.092 1.00 20.04 213 GLU B N 1
ATOM 5143 C CA . GLU B 1 234 ? 39.094 35.761 17.870 1.00 20.33 213 GLU B CA 1
ATOM 5144 C C . GLU B 1 234 ? 39.351 37.068 17.091 1.00 19.93 213 GLU B C 1
ATOM 5145 O O . GLU B 1 234 ? 40.295 37.805 17.390 1.00 19.33 213 GLU B O 1
ATOM 5151 N N . ARG B 1 235 ? 38.504 37.343 16.102 1.00 19.64 214 ARG B N 1
ATOM 5152 C CA . ARG B 1 235 ? 38.605 38.566 15.298 1.00 19.24 214 ARG B CA 1
ATOM 5153 C C . ARG B 1 235 ? 38.362 39.818 16.134 1.00 19.19 214 ARG B C 1
ATOM 5154 O O . ARG B 1 235 ? 39.047 40.828 15.965 1.00 18.85 214 ARG B O 1
ATOM 5162 N N . ILE B 1 236 ? 37.396 39.744 17.046 1.00 19.57 215 ILE B N 1
ATOM 5163 C CA . ILE B 1 236 ? 37.136 40.840 17.985 1.00 19.57 215 ILE B CA 1
ATOM 5164 C C . ILE B 1 236 ? 38.387 41.183 18.803 1.00 19.67 215 ILE B C 1
ATOM 5165 O O . ILE B 1 236 ? 38.764 42.358 18.894 1.00 19.16 215 ILE B O 1
ATOM 5170 N N . GLU B 1 237 ? 39.058 40.168 19.346 1.00 20.11 216 GLU B N 1
ATOM 5171 C CA . GLU B 1 237 ? 40.254 40.422 20.170 1.00 21.00 216 GLU B CA 1
ATOM 5172 C C . GLU B 1 237 ? 41.345 41.143 19.367 1.00 21.02 216 GLU B C 1
ATOM 5173 O O . GLU B 1 237 ? 41.903 42.141 19.831 1.00 21.06 216 GLU B O 1
ATOM 5179 N N . ASP B 1 238 ? 41.618 40.662 18.159 1.00 21.13 217 ASP B N 1
ATOM 5180 C CA . ASP B 1 238 ? 42.585 41.332 17.275 1.00 21.49 217 ASP B CA 1
ATOM 5181 C C . ASP B 1 238 ? 42.182 42.765 16.906 1.00 21.03 217 ASP B C 1
ATOM 5182 O O . ASP B 1 238 ? 43.027 43.652 16.890 1.00 21.02 217 ASP B O 1
ATOM 5187 N N . ALA B 1 239 ? 40.899 42.986 16.635 1.00 20.66 218 ALA B N 1
ATOM 5188 C CA . ALA B 1 239 ? 40.414 44.310 16.249 1.00 20.59 218 ALA B CA 1
ATOM 5189 C C . ALA B 1 239 ? 40.436 45.327 17.409 1.00 20.60 218 ALA B C 1
ATOM 5190 O O . ALA B 1 239 ? 40.539 46.542 17.183 1.00 20.58 218 ALA B O 1
ATOM 5192 N N . LEU B 1 240 ? 40.328 44.842 18.642 1.00 20.77 219 LEU B N 1
ATOM 5193 C CA . LEU B 1 240 ? 40.344 45.731 19.809 1.00 20.80 219 LEU B CA 1
ATOM 5194 C C . LEU B 1 240 ? 41.743 46.255 20.151 1.00 21.00 219 LEU B C 1
ATOM 5195 O O . LEU B 1 240 ? 41.852 47.257 20.863 1.00 21.29 219 LEU B O 1
ATOM 5200 N N . LYS B 1 241 ? 42.802 45.614 19.645 1.00 20.84 220 LYS B N 1
ATOM 5201 C CA . LYS B 1 241 ? 44.183 45.986 20.034 1.00 20.97 220 LYS B CA 1
ATOM 5202 C C . LYS B 1 241 ? 44.463 47.492 19.878 1.00 20.80 220 LYS B C 1
ATOM 5203 O O . LYS B 1 241 ? 45.006 48.117 20.791 1.00 20.64 220 LYS B O 1
ATOM 5209 N N . LYS B 1 242 ? 44.070 48.076 18.742 1.00 20.46 221 LYS B N 1
ATOM 5210 C CA . LYS B 1 242 ? 44.256 49.517 18.523 1.00 20.03 221 LYS B CA 1
ATOM 5211 C C . LYS B 1 242 ? 43.173 50.354 19.179 1.00 19.87 221 LYS B C 1
ATOM 5212 O O . LYS B 1 242 ? 43.366 51.541 19.406 1.00 19.80 221 LYS B O 1
ATOM 5218 N N . VAL B 1 243 ? 42.035 49.751 19.500 1.00 19.94 222 VAL B N 1
ATOM 5219 C CA . VAL B 1 243 ? 40.964 50.506 20.149 1.00 19.80 222 VAL B CA 1
ATOM 5220 C C . VAL B 1 243 ? 41.259 50.741 21.638 1.00 19.77 222 VAL B C 1
ATOM 5221 O O . VAL B 1 243 ? 40.697 51.651 22.231 1.00 19.92 222 VAL B O 1
ATOM 5225 N N . TYR B 1 244 ? 42.163 49.955 22.223 1.00 19.59 223 TYR B N 1
ATOM 5226 C CA . TYR B 1 244 ? 42.651 50.226 23.582 1.00 19.92 223 TYR B CA 1
ATOM 5227 C C . TYR B 1 244 ? 43.515 51.487 23.668 1.00 19.74 223 TYR B C 1
ATOM 5228 O O . TYR B 1 244 ? 43.686 52.044 24.752 1.00 19.56 223 TYR B O 1
ATOM 5237 N N . LEU B 1 245 ? 44.065 51.916 22.532 1.00 19.69 224 LEU B N 1
ATOM 5238 C CA . LEU B 1 245 ? 45.006 53.030 22.490 1.00 19.58 224 LEU B CA 1
ATOM 5239 C C . LEU B 1 245 ? 44.249 54.364 22.424 1.00 19.50 224 LEU B C 1
ATOM 5240 O O . LEU B 1 245 ? 43.418 54.560 21.535 1.00 19.53 224 LEU B O 1
ATOM 5245 N N . LEU B 1 246 ? 44.529 55.266 23.374 1.00 19.31 225 LEU B N 1
ATOM 5246 C CA . LEU B 1 246 ? 43.731 56.494 23.561 1.00 18.91 225 LEU B CA 1
ATOM 5247 C C . LEU B 1 246 ? 44.462 57.759 23.110 1.00 18.97 225 LEU B C 1
ATOM 5248 O O . LEU B 1 246 ? 45.665 57.917 23.344 1.00 18.65 225 LEU B O 1
ATOM 5253 N N . ALA B 1 247 ? 43.716 58.654 22.468 1.00 19.08 226 ALA B N 1
ATOM 5254 C CA . ALA B 1 247 ? 44.252 59.917 21.951 1.00 19.45 226 ALA B CA 1
ATOM 5255 C C . ALA B 1 247 ? 44.544 60.978 23.018 1.00 19.59 226 ALA B C 1
ATOM 5256 O O . ALA B 1 247 ? 45.213 61.963 22.719 1.00 19.69 226 ALA B O 1
ATOM 5258 N N . GLN B 1 248 ? 44.033 60.805 24.237 1.00 19.69 227 GLN B N 1
ATOM 5259 C CA . GLN B 1 248 ? 44.062 61.887 25.229 1.00 19.92 227 GLN B CA 1
ATOM 5260 C C . GLN B 1 248 ? 45.495 62.351 25.454 1.00 20.19 227 GLN B C 1
ATOM 5261 O O . GLN B 1 248 ? 46.378 61.534 25.719 1.00 20.27 227 GLN B O 1
ATOM 5267 N N . GLY B 1 249 ? 45.722 63.658 25.337 1.00 20.54 228 GLY B N 1
ATOM 5268 C CA . GLY B 1 249 ? 47.064 64.235 25.466 1.00 20.68 228 GLY B CA 1
ATOM 5269 C C . GLY B 1 249 ? 47.609 64.843 24.178 1.00 20.95 228 GLY B C 1
ATOM 5270 O O . GLY B 1 249 ? 48.608 65.551 24.203 1.00 21.35 228 GLY B O 1
ATOM 5271 N N . GLY B 1 250 ? 46.970 64.568 23.045 1.00 21.08 229 GLY B N 1
ATOM 5272 C CA . GLY B 1 250 ? 47.364 65.195 21.785 1.00 21.16 229 GLY B CA 1
ATOM 5273 C C . GLY B 1 250 ? 46.879 66.631 21.662 1.00 21.24 229 GLY B C 1
ATOM 5274 O O . GLY B 1 250 ? 47.419 67.401 20.870 1.00 21.44 229 GLY B O 1
ATOM 5275 N N . THR B 1 251 ? 45.865 66.980 22.456 1.00 21.05 230 THR B N 1
ATOM 5276 C CA . THR B 1 251 ? 45.155 68.266 22.371 1.00 21.07 230 THR B CA 1
ATOM 5277 C C . THR B 1 251 ? 44.710 68.675 20.943 1.00 21.53 230 THR B C 1
ATOM 5278 O O . THR B 1 251 ? 44.093 67.878 20.233 1.00 21.26 230 THR B O 1
ATOM 5282 N N . ALA B 1 252 ? 45.007 69.906 20.533 1.00 22.08 231 ALA B N 1
ATOM 5283 C CA . ALA B 1 252 ? 44.326 70.520 19.392 1.00 21.96 231 ALA B CA 1
ATOM 5284 C C . ALA B 1 252 ? 44.751 69.937 18.061 1.00 22.26 231 ALA B C 1
ATOM 5285 O O . ALA B 1 252 ? 43.897 69.641 17.223 1.00 22.73 231 ALA B O 1
ATOM 5287 N N . VAL B 1 253 ? 46.054 69.790 17.844 1.00 22.27 232 VAL B N 1
ATOM 5288 C CA . VAL B 1 253 ? 46.543 69.290 16.555 1.00 22.58 232 VAL B CA 1
ATOM 5289 C C . VAL B 1 253 ? 47.452 68.062 16.635 1.00 22.80 232 VAL B C 1
ATOM 5290 O O . VAL B 1 253 ? 47.987 67.630 15.618 1.00 22.70 232 VAL B O 1
ATOM 5294 N N . GLY B 1 254 ? 47.621 67.511 17.834 1.00 23.00 233 GLY B N 1
ATOM 5295 C CA . GLY B 1 254 ? 48.412 66.313 18.030 1.00 23.34 233 GLY B CA 1
ATOM 5296 C C . GLY B 1 254 ? 49.702 66.529 18.798 1.00 23.76 233 GLY B C 1
ATOM 5297 O O . GLY B 1 254 ? 50.320 65.565 19.237 1.00 23.20 233 GLY B O 1
ATOM 5298 N N . THR B 1 255 ? 50.107 67.786 18.968 1.00 24.47 234 THR B N 1
ATOM 5299 C CA . THR B 1 255 ? 51.412 68.103 19.556 1.00 25.09 234 THR B CA 1
ATOM 5300 C C . THR B 1 255 ? 51.461 68.008 21.084 1.00 26.01 234 THR B C 1
ATOM 5301 O O . THR B 1 255 ? 52.541 67.849 21.651 1.00 26.01 234 THR B O 1
ATOM 5305 N N . GLY B 1 256 ? 50.306 68.116 21.739 1.00 27.13 235 GLY B N 1
ATOM 5306 C CA . GLY B 1 256 ? 50.233 68.126 23.202 1.00 27.95 235 GLY B CA 1
ATOM 5307 C C . GLY B 1 256 ? 50.317 69.510 23.836 1.00 28.86 235 GLY B C 1
ATOM 5308 O O . GLY B 1 256 ? 50.508 69.633 25.046 1.00 29.19 235 GLY B O 1
ATOM 5309 N N . ILE B 1 257 ? 50.156 70.558 23.034 1.00 29.91 236 ILE B N 1
ATOM 5310 C CA . ILE B 1 257 ? 50.213 71.924 23.549 1.00 30.58 236 ILE B CA 1
ATOM 5311 C C . ILE B 1 257 ? 49.123 72.099 24.616 1.00 30.91 236 ILE B C 1
ATOM 5312 O O . ILE B 1 257 ? 47.973 71.685 24.414 1.00 31.05 236 ILE B O 1
ATOM 5317 N N . ASN B 1 258 ? 49.505 72.688 25.750 1.00 31.39 237 ASN B N 1
ATOM 5318 C CA . ASN B 1 258 ? 48.638 72.853 26.940 1.00 31.77 237 ASN B CA 1
ATOM 5319 C C . ASN B 1 258 ? 48.368 71.571 27.732 1.00 31.54 237 ASN B C 1
ATOM 5320 O O . ASN B 1 258 ? 47.493 71.547 28.598 1.00 31.27 237 ASN B O 1
ATOM 5325 N N . SER B 1 259 ? 49.122 70.512 27.451 1.00 31.42 238 SER B N 1
ATOM 5326 C CA . SER B 1 259 ? 49.052 69.289 28.249 1.00 31.17 238 SER B CA 1
ATOM 5327 C C . SER B 1 259 ? 50.415 69.073 28.871 1.00 31.18 238 SER B C 1
ATOM 5328 O O . SER B 1 259 ? 51.417 69.090 28.166 1.00 31.80 238 SER B O 1
ATOM 5331 N N . LYS B 1 260 ? 50.464 68.876 30.184 1.00 31.05 239 LYS B N 1
ATOM 5332 C CA . LYS B 1 260 ? 51.745 68.620 30.850 1.00 30.86 239 LYS B CA 1
ATOM 5333 C C . LYS B 1 260 ? 52.311 67.265 30.463 1.00 30.62 239 LYS B C 1
ATOM 5334 O O . LYS B 1 260 ? 51.567 66.313 30.207 1.00 30.48 239 LYS B O 1
ATOM 5340 N N . ILE B 1 261 ? 53.639 67.191 30.425 1.00 30.39 240 ILE B N 1
ATOM 5341 C CA . ILE B 1 261 ? 54.335 65.945 30.153 1.00 30.11 240 ILE B CA 1
ATOM 5342 C C . ILE B 1 261 ? 53.889 64.914 31.185 1.00 29.53 240 ILE B C 1
ATOM 5343 O O . ILE B 1 261 ? 53.758 65.239 32.373 1.00 29.41 240 ILE B O 1
ATOM 5348 N N . GLY B 1 262 ? 53.619 63.694 30.714 1.00 28.64 241 GLY B N 1
ATOM 5349 C CA . GLY B 1 262 ? 53.178 62.596 31.569 1.00 27.88 241 GLY B CA 1
ATOM 5350 C C . GLY B 1 262 ? 51.669 62.431 31.656 1.00 27.21 241 GLY B C 1
ATOM 5351 O O . GLY B 1 262 ? 51.183 61.382 32.095 1.00 27.16 241 GLY B O 1
ATOM 5352 N N . PHE B 1 263 ? 50.922 63.453 31.241 1.00 26.37 242 PHE B N 1
ATOM 5353 C CA . PHE B 1 263 ? 49.462 63.427 31.337 1.00 25.75 242 PHE B CA 1
ATOM 5354 C C . PHE B 1 263 ? 48.854 62.270 30.540 1.00 25.33 242 PHE B C 1
ATOM 5355 O O . PHE B 1 263 ? 47.997 61.534 31.041 1.00 24.79 242 PHE B O 1
ATOM 5363 N N . ASP B 1 264 ? 49.298 62.120 29.295 1.00 25.25 243 ASP B N 1
ATOM 5364 C CA . ASP B 1 264 ? 48.790 61.049 28.421 1.00 25.08 243 ASP B CA 1
ATOM 5365 C C . ASP B 1 264 ? 48.892 59.678 29.080 1.00 24.65 243 ASP B C 1
ATOM 5366 O O . ASP B 1 264 ? 47.925 58.928 29.097 1.00 24.74 243 ASP B O 1
ATOM 5371 N N . ILE B 1 265 ? 50.055 59.377 29.646 1.00 24.47 244 ILE B N 1
ATOM 5372 C CA . ILE B 1 265 ? 50.320 58.088 30.284 1.00 24.26 244 ILE B CA 1
ATOM 5373 C C . ILE B 1 265 ? 49.503 57.908 31.573 1.00 23.95 244 ILE B C 1
ATOM 5374 O O . ILE B 1 265 ? 48.883 56.857 31.787 1.00 23.82 244 ILE B O 1
ATOM 5379 N N . LYS B 1 266 ? 49.505 58.926 32.426 1.00 23.33 245 LYS B N 1
ATOM 5380 C CA . LYS B 1 266 ? 48.809 58.840 33.708 1.00 23.29 245 LYS B CA 1
ATOM 5381 C C . LYS B 1 266 ? 47.292 58.812 33.549 1.00 22.67 245 LYS B C 1
ATOM 5382 O O . LYS B 1 266 ? 46.612 58.080 34.265 1.00 22.19 245 LYS B O 1
ATOM 5388 N N . PHE B 1 267 ? 46.769 59.601 32.608 1.00 22.22 246 PHE B N 1
ATOM 5389 C CA . PHE B 1 267 ? 45.351 59.559 32.272 1.00 21.75 246 PHE B CA 1
ATOM 5390 C C . PHE B 1 267 ? 44.920 58.147 31.872 1.00 21.55 246 PHE B C 1
ATOM 5391 O O . PHE B 1 267 ? 43.910 57.629 32.366 1.00 20.75 246 PHE B O 1
ATOM 5399 N N . ALA B 1 268 ? 45.699 57.537 30.976 1.00 21.52 247 ALA B N 1
ATOM 5400 C CA . ALA B 1 268 ? 45.382 56.220 30.419 1.00 21.79 247 ALA B CA 1
ATOM 5401 C C . ALA B 1 268 ? 45.383 55.143 31.490 1.00 21.96 247 ALA B C 1
ATOM 5402 O O . ALA B 1 268 ? 44.534 54.255 31.476 1.00 21.89 247 ALA B O 1
ATOM 5404 N N . GLN B 1 269 ? 46.340 55.230 32.416 1.00 22.53 248 GLN B N 1
ATOM 5405 C CA . GLN B 1 269 ? 46.412 54.321 33.554 1.00 22.77 248 GLN B CA 1
ATOM 5406 C C . GLN B 1 269 ? 45.156 54.485 34.410 1.00 22.61 248 GLN B C 1
ATOM 5407 O O . GLN B 1 269 ? 44.545 53.501 34.825 1.00 22.45 248 GLN B O 1
ATOM 5413 N N . LYS B 1 270 ? 44.771 55.734 34.650 1.00 22.80 249 LYS B N 1
ATOM 5414 C CA . LYS B 1 270 ? 43.558 56.065 35.417 1.00 23.23 249 LYS B CA 1
ATOM 5415 C C . LYS B 1 270 ? 42.302 55.422 34.803 1.00 22.89 249 LYS B C 1
ATOM 5416 O O . LYS B 1 270 ? 41.471 54.858 35.516 1.00 22.73 249 LYS B O 1
ATOM 5422 N N . VAL B 1 271 ? 42.176 55.495 33.480 1.00 22.64 250 VAL B N 1
ATOM 5423 C CA . VAL B 1 271 ? 41.022 54.899 32.794 1.00 22.42 250 VAL B CA 1
ATOM 5424 C C . VAL B 1 271 ? 41.095 53.381 32.854 1.00 22.34 250 VAL B C 1
ATOM 5425 O O . VAL B 1 271 ? 40.073 52.707 33.002 1.00 22.15 250 VAL B O 1
ATOM 5429 N N . ALA B 1 272 ? 42.304 52.843 32.746 1.00 22.48 251 ALA B N 1
ATOM 5430 C CA . ALA B 1 272 ? 42.497 51.388 32.831 1.00 22.93 251 ALA B CA 1
ATOM 5431 C C . ALA B 1 272 ? 42.043 50.859 34.190 1.00 23.09 251 ALA B C 1
ATOM 5432 O O . ALA B 1 272 ? 41.371 49.835 34.267 1.00 23.07 251 ALA B O 1
ATOM 5434 N N . GLU B 1 273 ? 42.390 51.588 35.246 1.00 23.80 252 GLU B N 1
ATOM 5435 C CA . GLU B 1 273 ? 42.013 51.233 36.620 1.00 24.45 252 GLU B CA 1
ATOM 5436 C C . GLU B 1 273 ? 40.505 51.326 36.895 1.00 24.22 252 GLU B C 1
ATOM 5437 O O . GLU B 1 273 ? 39.945 50.451 37.546 1.00 23.93 252 GLU B O 1
ATOM 5443 N N . PHE B 1 274 ? 39.842 52.365 36.390 1.00 24.41 253 PHE B N 1
ATOM 5444 C CA . PHE B 1 274 ? 38.395 52.507 36.611 1.00 24.44 253 PHE B CA 1
ATOM 5445 C C . PHE B 1 274 ? 37.593 51.466 35.813 1.00 24.19 253 PHE B C 1
ATOM 5446 O O . PHE B 1 274 ? 36.645 50.887 36.336 1.00 24.24 253 PHE B O 1
ATOM 5454 N N . THR B 1 275 ? 37.975 51.224 34.559 1.00 23.76 254 THR B N 1
ATOM 5455 C CA . THR B 1 275 ? 37.244 50.275 33.709 1.00 23.54 254 THR B CA 1
ATOM 5456 C C . THR B 1 275 ? 37.677 48.826 33.880 1.00 23.96 254 THR B C 1
ATOM 5457 O O . THR B 1 275 ? 36.975 47.919 33.420 1.00 24.36 254 THR B O 1
ATOM 5461 N N . GLN B 1 276 ? 38.845 48.616 34.490 1.00 23.80 255 GLN B N 1
ATOM 5462 C CA . GLN B 1 276 ? 39.483 47.305 34.534 1.00 23.83 255 GLN B CA 1
ATOM 5463 C C . GLN B 1 276 ? 39.651 46.727 33.125 1.00 23.33 255 GLN B C 1
ATOM 5464 O O . GLN B 1 276 ? 39.410 45.546 32.880 1.00 23.51 255 GLN B O 1
ATOM 5470 N N . GLN B 1 277 ? 40.073 47.585 32.203 1.00 22.60 256 GLN B N 1
ATOM 5471 C CA . GLN B 1 277 ? 40.390 47.174 30.851 1.00 21.93 256 GLN B CA 1
ATOM 5472 C C . GLN B 1 277 ? 41.782 47.701 30.533 1.00 21.16 256 GLN B C 1
ATOM 5473 O O . GLN B 1 277 ? 42.180 48.731 31.056 1.00 20.69 256 GLN B O 1
ATOM 5479 N N . PRO B 1 278 ? 42.521 47.007 29.658 1.00 20.81 257 PRO B N 1
ATOM 5480 C CA . PRO B 1 278 ? 43.916 47.367 29.389 1.00 20.61 257 PRO B CA 1
ATOM 5481 C C . PRO B 1 278 ? 44.092 48.526 28.398 1.00 20.27 257 PRO B C 1
ATOM 5482 O O . PRO B 1 278 ? 44.684 48.354 27.336 1.00 19.42 257 PRO B O 1
ATOM 5486 N N . PHE B 1 279 ? 43.606 49.707 28.777 1.00 20.61 258 PHE B N 1
ATOM 5487 C CA . PHE B 1 279 ? 43.835 50.925 27.999 1.00 20.73 258 PHE B CA 1
ATOM 5488 C C . PHE B 1 279 ? 45.270 51.424 28.175 1.00 21.01 258 PHE B C 1
ATOM 5489 O O . PHE B 1 279 ? 45.886 51.231 29.226 1.00 20.77 258 PHE B O 1
ATOM 5497 N N . LYS B 1 280 ? 45.787 52.049 27.118 1.00 21.31 259 LYS B N 1
ATOM 5498 C CA . LYS B 1 280 ? 47.100 52.687 27.115 1.00 21.52 259 LYS B CA 1
ATOM 5499 C C . LYS B 1 280 ? 47.011 53.909 26.218 1.00 20.79 259 LYS B C 1
ATOM 5500 O O . LYS B 1 280 ? 46.047 54.056 25.476 1.00 20.60 259 LYS B O 1
ATOM 5506 N N . THR B 1 281 ? 48.013 54.776 26.269 1.00 20.18 260 THR B N 1
ATOM 5507 C CA . THR B 1 281 ? 48.011 55.945 25.415 1.00 20.14 260 THR B CA 1
ATOM 5508 C C . THR B 1 281 ? 48.448 55.573 23.995 1.00 20.14 260 THR B C 1
ATOM 5509 O O . THR B 1 281 ? 49.180 54.617 23.795 1.00 19.95 260 THR B O 1
ATOM 5513 N N . ALA B 1 282 ? 47.961 56.327 23.018 1.00 20.28 261 ALA B N 1
ATOM 5514 C CA . ALA B 1 282 ? 48.366 56.162 21.628 1.00 20.44 261 ALA B CA 1
ATOM 5515 C C . ALA B 1 282 ? 49.790 56.676 21.454 1.00 20.41 261 ALA B C 1
ATOM 5516 O O . ALA B 1 282 ? 50.068 57.818 21.797 1.00 20.45 261 ALA B O 1
ATOM 5518 N N . PRO B 1 283 ? 50.704 55.834 20.942 1.00 20.79 262 PRO B N 1
ATOM 5519 C CA . PRO B 1 283 ? 52.074 56.323 20.725 1.00 21.01 262 PRO B CA 1
ATOM 5520 C C . PRO B 1 283 ? 52.189 57.521 19.775 1.00 21.04 262 PRO B C 1
ATOM 5521 O O . PRO B 1 283 ? 53.019 58.399 20.012 1.00 21.04 262 PRO B O 1
ATOM 5525 N N . ASN B 1 284 ? 51.360 57.561 18.729 1.00 20.96 263 ASN B N 1
ATOM 5526 C CA . ASN B 1 284 ? 51.361 58.680 17.786 1.00 20.63 263 ASN B CA 1
ATOM 5527 C C . ASN B 1 284 ? 50.003 59.358 17.752 1.00 20.41 263 ASN B C 1
ATOM 5528 O O . ASN B 1 284 ? 49.044 58.822 17.188 1.00 20.28 263 ASN B O 1
ATOM 5533 N N . LYS B 1 285 ? 49.938 60.551 18.342 1.00 19.87 264 LYS B N 1
ATOM 5534 C CA . LYS B 1 285 ? 48.679 61.244 18.543 1.00 19.53 264 LYS B CA 1
ATOM 5535 C C . LYS B 1 285 ? 48.125 61.825 17.238 1.00 19.31 264 LYS B C 1
ATOM 5536 O O . LYS B 1 285 ? 46.912 61.968 17.093 1.00 18.48 264 LYS B O 1
ATOM 5542 N N . PHE B 1 286 ? 49.014 62.129 16.289 1.00 19.20 265 PHE B N 1
ATOM 5543 C CA . PHE B 1 286 ? 48.604 62.689 14.989 1.00 19.22 265 PHE B CA 1
ATOM 5544 C C . PHE B 1 286 ? 47.687 61.712 14.258 1.00 19.13 265 PHE B C 1
ATOM 5545 O O . PHE B 1 286 ? 46.619 62.094 13.809 1.00 18.89 265 PHE B O 1
ATOM 5553 N N . GLU B 1 287 ? 48.095 60.446 14.211 1.00 19.38 266 GLU B N 1
ATOM 5554 C CA . GLU B 1 287 ? 47.320 59.367 13.618 1.00 19.75 266 GLU B CA 1
ATOM 5555 C C . GLU B 1 287 ? 45.980 59.210 14.334 1.00 20.15 266 GLU B C 1
ATOM 5556 O O . GLU B 1 287 ? 44.961 58.917 13.695 1.00 20.72 266 GLU B O 1
ATOM 5562 N N . SER B 1 288 ? 45.974 59.423 15.649 1.00 20.03 267 SER B N 1
ATOM 5563 C CA . SER B 1 288 ? 44.744 59.317 16.440 1.00 20.30 267 SER B CA 1
ATOM 5564 C C . SER B 1 288 ? 43.707 60.401 16.128 1.00 20.13 267 SER B C 1
ATOM 5565 O O . SER B 1 288 ? 42.508 60.128 16.183 1.00 20.64 267 SER B O 1
ATOM 5568 N N . LEU B 1 289 ? 44.161 61.614 15.808 1.00 19.56 268 LEU B N 1
ATOM 5569 C CA . LEU B 1 289 ? 43.262 62.733 15.486 1.00 19.26 268 LEU B CA 1
ATOM 5570 C C . LEU B 1 289 ? 42.873 62.755 14.002 1.00 19.25 268 LEU B C 1
ATOM 5571 O O . LEU B 1 289 ? 41.702 62.902 13.658 1.00 19.17 268 LEU B O 1
ATOM 5576 N N . ALA B 1 290 ? 43.871 62.620 13.137 1.00 18.90 269 ALA B N 1
ATOM 5577 C CA . ALA B 1 290 ? 43.680 62.751 11.698 1.00 19.32 269 ALA B CA 1
ATOM 5578 C C . ALA B 1 290 ? 42.806 61.668 11.065 1.00 19.41 269 ALA B C 1
ATOM 5579 O O . ALA B 1 290 ? 42.293 61.864 9.964 1.00 19.47 269 ALA B O 1
ATOM 5581 N N . ALA B 1 291 ? 42.656 60.530 11.742 1.00 19.32 270 ALA B N 1
ATOM 5582 C CA . ALA B 1 291 ? 41.941 59.400 11.174 1.00 19.26 270 ALA B CA 1
ATOM 5583 C C . ALA B 1 291 ? 41.268 58.536 12.244 1.00 19.48 270 ALA B C 1
ATOM 5584 O O . ALA B 1 291 ? 41.506 58.701 13.437 1.00 19.65 270 ALA B O 1
ATOM 5586 N N . HIS B 1 292 ? 40.421 57.617 11.791 1.00 19.58 271 HIS B N 1
ATOM 5587 C CA . HIS B 1 292 ? 39.788 56.646 12.670 1.00 19.52 271 HIS B CA 1
ATOM 5588 C C . HIS B 1 292 ? 39.876 55.260 12.068 1.00 19.09 271 HIS B C 1
ATOM 5589 O O . HIS B 1 292 ? 38.926 54.483 12.103 1.00 19.33 271 HIS B O 1
ATOM 5596 N N . ASP B 1 293 ? 41.067 54.962 11.553 1.00 18.83 272 ASP B N 1
ATOM 5597 C CA . ASP B 1 293 ? 41.399 53.664 10.979 1.00 18.40 272 ASP B CA 1
ATOM 5598 C C . ASP B 1 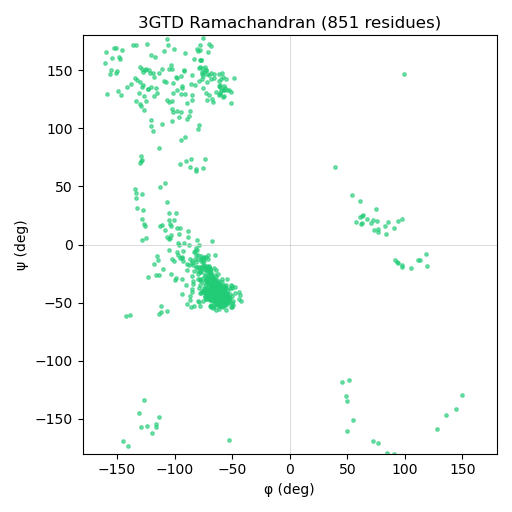293 ? 41.158 52.477 11.943 1.00 18.19 272 ASP B C 1
ATOM 5599 O O . ASP B 1 293 ? 40.776 51.388 11.501 1.00 18.46 272 ASP B O 1
ATOM 5604 N N . ALA B 1 294 ? 41.389 52.668 13.242 1.00 17.85 273 ALA B N 1
ATOM 5605 C CA . ALA B 1 294 ? 41.100 51.609 14.227 1.00 17.61 273 ALA B CA 1
ATOM 5606 C C . ALA B 1 294 ? 39.630 51.205 14.166 1.00 17.22 273 ALA B C 1
ATOM 5607 O O . ALA B 1 294 ? 39.315 50.026 14.128 1.00 17.26 273 ALA B O 1
ATOM 5609 N N . LEU B 1 295 ? 38.743 52.197 14.103 1.00 17.10 274 LEU B N 1
ATOM 5610 C CA . LEU B 1 295 ? 37.295 51.960 14.042 1.00 16.51 274 LEU B CA 1
ATOM 5611 C C . LEU B 1 295 ? 36.815 51.490 12.674 1.00 16.31 274 LEU B C 1
ATOM 5612 O O . LEU B 1 295 ? 35.819 50.790 12.582 1.00 16.07 274 LEU B O 1
ATOM 5617 N N . VAL B 1 296 ? 37.506 51.886 11.613 1.00 16.08 275 VAL B N 1
ATOM 5618 C CA . VAL B 1 296 ? 37.202 51.365 10.295 1.00 15.98 275 VAL B CA 1
ATOM 5619 C C . VAL B 1 296 ? 37.517 49.879 10.237 1.00 16.24 275 VAL B C 1
ATOM 5620 O O . VAL B 1 296 ? 36.768 49.104 9.638 1.00 16.57 275 VAL B O 1
ATOM 5624 N N . GLU B 1 297 ? 38.639 49.494 10.846 1.00 16.63 276 GLU B N 1
ATOM 5625 C CA . GLU B 1 297 ? 39.045 48.099 10.913 1.00 16.88 276 GLU B CA 1
ATOM 5626 C C . GLU B 1 297 ? 38.096 47.343 11.814 1.00 16.74 276 GLU B C 1
ATOM 5627 O O . GLU B 1 297 ? 37.674 46.244 11.484 1.00 16.85 276 GLU B O 1
ATOM 5633 N N . PHE B 1 298 ? 37.750 47.935 12.947 1.00 16.80 277 PHE B N 1
ATOM 5634 C CA . PHE B 1 298 ? 36.821 47.294 13.860 1.00 17.02 277 PHE B CA 1
ATOM 5635 C C . PHE B 1 298 ? 35.489 47.065 13.165 1.00 17.39 277 PHE B C 1
ATOM 5636 O O . PHE B 1 298 ? 34.971 45.951 13.169 1.00 17.83 277 PHE B O 1
ATOM 5644 N N . SER B 1 299 ? 34.951 48.103 12.538 1.00 17.55 278 SER B N 1
ATOM 5645 C CA . SER B 1 299 ? 33.715 47.972 11.763 1.00 18.09 278 SER B CA 1
ATOM 5646 C C . SER B 1 299 ? 33.833 46.865 10.720 1.00 18.26 278 SER B C 1
ATOM 5647 O O . SER B 1 299 ? 32.833 46.246 10.344 1.00 18.84 278 SER B O 1
ATOM 5650 N N . GLY B 1 300 ? 35.049 46.632 10.229 1.00 18.01 279 GLY B N 1
ATOM 5651 C CA . GLY B 1 300 ? 35.294 45.525 9.317 1.00 17.84 279 GLY B CA 1
ATOM 5652 C C . GLY B 1 300 ? 35.026 44.171 9.930 1.00 17.37 279 GLY B C 1
ATOM 5653 O O . GLY B 1 300 ? 34.580 43.251 9.250 1.00 17.60 279 GLY B O 1
ATOM 5654 N N . THR B 1 301 ? 35.331 44.038 11.211 1.00 17.24 280 THR B N 1
ATOM 5655 C CA . THR B 1 301 ? 35.123 42.781 11.927 1.00 17.08 280 THR B CA 1
ATOM 5656 C C . THR B 1 301 ? 33.645 42.582 12.217 1.00 16.72 280 THR B C 1
ATOM 5657 O O . THR B 1 301 ? 33.134 41.477 12.057 1.00 16.60 280 THR B O 1
ATOM 5661 N N . LEU B 1 302 ? 32.962 43.663 12.590 1.00 16.83 281 LEU B N 1
ATOM 5662 C CA . LEU B 1 302 ? 31.499 43.660 12.747 1.00 16.76 281 LEU B CA 1
ATOM 5663 C C . LEU B 1 302 ? 30.821 43.197 11.461 1.00 16.88 281 LEU B C 1
ATOM 5664 O O . LEU B 1 302 ? 29.826 42.474 11.515 1.00 17.08 281 LEU B O 1
ATOM 5669 N N . ASN B 1 303 ? 31.380 43.602 10.321 1.00 16.67 282 ASN B N 1
ATOM 5670 C CA . ASN B 1 303 ? 30.852 43.258 8.996 1.00 16.79 282 ASN B CA 1
ATOM 5671 C C . ASN B 1 303 ? 31.009 41.757 8.718 1.00 16.62 282 ASN B C 1
ATOM 5672 O O . ASN B 1 303 ? 30.086 41.102 8.233 1.00 15.92 282 ASN B O 1
ATOM 5677 N N . THR B 1 304 ? 32.181 41.221 9.051 1.00 16.93 283 THR B N 1
ATOM 5678 C CA . THR B 1 304 ? 32.436 39.782 8.930 1.00 17.24 283 THR B CA 1
ATOM 5679 C C . THR B 1 304 ? 31.487 38.997 9.826 1.00 17.43 283 THR B C 1
ATOM 5680 O O . THR B 1 304 ? 30.974 37.947 9.432 1.00 18.03 283 THR B O 1
ATOM 5684 N N . ILE B 1 305 ? 31.235 39.517 11.023 1.00 17.26 284 ILE B N 1
ATOM 5685 C CA . ILE B 1 305 ? 30.316 38.861 11.943 1.00 17.47 284 ILE B CA 1
ATOM 5686 C C . ILE B 1 305 ? 28.894 38.866 11.351 1.00 17.49 284 ILE B C 1
ATOM 5687 O O . ILE B 1 305 ? 28.172 37.855 11.401 1.00 17.75 284 ILE B O 1
ATOM 5692 N N . ALA B 1 306 ? 28.511 39.989 10.759 1.00 16.94 285 ALA B N 1
ATOM 5693 C CA . ALA B 1 306 ? 27.233 40.076 10.066 1.00 16.72 285 ALA B CA 1
ATOM 5694 C C . ALA B 1 306 ? 27.119 38.997 8.983 1.00 16.66 285 ALA B C 1
ATOM 5695 O O . ALA B 1 306 ? 26.075 38.359 8.843 1.00 16.60 285 ALA B O 1
ATOM 5697 N N . VAL B 1 307 ? 28.198 38.798 8.221 1.00 16.66 286 VAL B N 1
ATOM 5698 C CA . VAL B 1 307 ? 28.237 37.768 7.179 1.00 15.99 286 VAL B CA 1
ATOM 5699 C C . VAL B 1 307 ? 28.091 36.361 7.760 1.00 16.32 286 VAL B C 1
ATOM 5700 O O . VAL B 1 307 ? 27.330 35.555 7.249 1.00 16.62 286 VAL B O 1
ATOM 5704 N N . SER B 1 308 ? 28.814 36.068 8.832 1.00 16.43 287 SER B N 1
ATOM 5705 C CA . SER B 1 308 ? 28.695 34.778 9.490 1.00 16.74 287 SER B CA 1
ATOM 5706 C C . SER B 1 308 ? 27.256 34.494 9.948 1.00 17.28 287 SER B C 1
ATOM 5707 O O . SER B 1 308 ? 26.678 33.454 9.609 1.00 16.94 287 SER B O 1
ATOM 5710 N N . LEU B 1 309 ? 26.684 35.421 10.714 1.00 17.82 288 LEU B N 1
ATOM 5711 C CA . LEU B 1 309 ? 25.324 35.270 11.235 1.00 18.15 288 LEU B CA 1
ATOM 5712 C C . LEU B 1 309 ? 24.252 35.179 10.142 1.00 19.11 288 LEU B C 1
ATOM 5713 O O . LEU B 1 309 ? 23.237 34.479 10.300 1.00 19.54 288 LEU B O 1
ATOM 5718 N N . MET B 1 310 ? 24.460 35.883 9.034 1.00 19.66 289 MET B N 1
ATOM 5719 C CA . MET B 1 310 ? 23.509 35.824 7.927 1.00 20.13 289 MET B CA 1
ATOM 5720 C C . MET B 1 310 ? 23.435 34.393 7.376 1.00 20.11 289 MET B C 1
ATOM 5721 O O . MET B 1 310 ? 22.353 33.891 7.074 1.00 20.29 289 MET B O 1
ATOM 5726 N N . LYS B 1 311 ? 24.587 33.741 7.267 1.00 20.22 290 LYS B N 1
ATOM 5727 C CA . LYS B 1 311 ? 24.671 32.357 6.792 1.00 20.29 290 LYS B CA 1
ATOM 5728 C C . LYS B 1 311 ? 23.993 31.401 7.775 1.00 20.21 290 LYS B C 1
ATOM 5729 O O . LYS B 1 311 ? 23.191 30.544 7.375 1.00 20.21 290 LYS B O 1
ATOM 5735 N N . ILE B 1 312 ? 24.316 31.548 9.055 1.00 19.90 291 ILE B N 1
ATOM 5736 C CA . ILE B 1 312 ? 23.768 30.666 10.082 1.00 19.96 291 ILE B CA 1
ATOM 5737 C C . ILE B 1 312 ? 22.253 30.816 10.123 1.00 19.95 291 ILE B C 1
ATOM 5738 O O . ILE B 1 312 ? 21.537 29.825 10.127 1.00 20.17 291 ILE B O 1
ATOM 5743 N N . ALA B 1 313 ? 21.774 32.057 10.157 1.00 20.09 292 ALA B N 1
ATOM 5744 C CA . ALA B 1 313 ? 20.337 32.322 10.230 1.00 20.18 292 ALA B CA 1
ATOM 5745 C C . ALA B 1 313 ? 19.621 31.864 8.971 1.00 20.48 292 ALA B C 1
ATOM 5746 O O . ALA B 1 313 ? 18.516 31.334 9.058 1.00 21.02 292 ALA B O 1
ATOM 5748 N N . ASN B 1 314 ? 20.240 32.058 7.807 1.00 20.76 293 ASN B N 1
ATOM 5749 C CA . ASN B 1 314 ? 19.623 31.629 6.538 1.00 21.32 293 ASN B CA 1
ATOM 5750 C C . ASN B 1 314 ? 19.460 30.124 6.444 1.00 21.24 293 ASN B C 1
ATOM 5751 O O . ASN B 1 314 ? 18.439 29.656 5.968 1.00 21.30 293 ASN B O 1
ATOM 5756 N N . ASP B 1 315 ? 20.460 29.375 6.898 1.00 21.66 294 ASP B N 1
ATOM 5757 C CA . ASP B 1 315 ? 20.371 27.917 6.915 1.00 21.98 294 ASP B CA 1
ATOM 5758 C C . ASP B 1 315 ? 19.196 27.454 7.780 1.00 22.29 294 ASP B C 1
ATOM 5759 O O . ASP B 1 315 ? 18.416 26.599 7.365 1.00 22.03 294 ASP B O 1
ATOM 5764 N N . ILE B 1 316 ? 19.068 28.030 8.972 1.00 22.44 295 ILE B N 1
ATOM 5765 C CA . ILE B 1 316 ? 17.967 27.683 9.868 1.00 22.98 295 ILE B CA 1
ATOM 5766 C C . ILE B 1 316 ? 16.604 27.992 9.248 1.00 23.38 295 ILE B C 1
ATOM 5767 O O . ILE B 1 316 ? 15.674 27.189 9.345 1.00 23.50 295 ILE B O 1
ATOM 5772 N N . ARG B 1 317 ? 16.499 29.142 8.597 1.00 23.71 296 ARG B N 1
ATOM 5773 C CA . ARG B 1 317 ? 15.306 29.475 7.820 1.00 24.09 296 ARG B CA 1
ATOM 5774 C C . ARG B 1 317 ? 15.011 28.367 6.802 1.00 24.19 296 ARG B C 1
ATOM 5775 O O . ARG B 1 317 ? 13.868 27.943 6.631 1.00 24.55 296 ARG B O 1
ATOM 5783 N N . LEU B 1 318 ? 16.058 27.889 6.145 1.00 24.13 297 LEU B N 1
ATOM 5784 C CA . LEU B 1 318 ? 15.913 26.932 5.055 1.00 24.24 297 LEU B CA 1
ATOM 5785 C C . LEU B 1 318 ? 15.580 25.535 5.590 1.00 23.94 297 LEU B C 1
ATOM 5786 O O . LEU B 1 318 ? 14.639 24.899 5.131 1.00 23.95 297 LEU B O 1
ATOM 5791 N N . LEU B 1 319 ? 16.342 25.085 6.583 1.00 23.92 298 LEU B N 1
ATOM 5792 C CA . LEU B 1 319 ? 16.137 23.780 7.219 1.00 23.84 298 LEU B CA 1
ATOM 5793 C C . LEU B 1 319 ? 14.808 23.679 7.970 1.00 24.00 298 LEU B C 1
ATOM 5794 O O . LEU B 1 319 ? 14.285 22.587 8.146 1.00 24.04 298 LEU B O 1
ATOM 5799 N N . GLY B 1 320 ? 14.276 24.808 8.426 1.00 24.38 299 GLY B N 1
ATOM 5800 C CA . GLY B 1 320 ? 12.970 24.838 9.081 1.00 24.59 299 GLY B CA 1
ATOM 5801 C C . GLY B 1 320 ? 11.801 25.113 8.143 1.00 24.93 299 GLY B C 1
ATOM 5802 O O . GLY B 1 320 ? 10.658 25.200 8.593 1.00 24.64 299 GLY B O 1
ATOM 5803 N N . SER B 1 321 ? 12.074 25.264 6.846 1.00 25.37 300 SER B N 1
ATOM 5804 C CA . SER B 1 321 ? 11.013 25.524 5.873 1.00 25.81 300 SER B CA 1
ATOM 5805 C C . SER B 1 321 ? 10.001 24.370 5.837 1.00 26.33 300 SER B C 1
ATOM 5806 O O . SER B 1 321 ? 10.360 23.207 6.033 1.00 26.19 300 SER B O 1
ATOM 5809 N N . GLY B 1 322 ? 8.738 24.710 5.589 1.00 26.96 301 GLY B N 1
ATOM 5810 C CA . GLY B 1 322 ? 7.652 23.738 5.578 1.00 27.61 301 GLY B CA 1
ATOM 5811 C C . GLY B 1 322 ? 6.348 24.312 6.119 1.00 28.21 301 GLY B C 1
ATOM 5812 O O . GLY B 1 322 ? 6.042 25.480 5.886 1.00 28.37 301 GLY B O 1
ATOM 5813 N N . PRO B 1 323 ? 5.584 23.514 6.884 1.00 28.81 302 PRO B N 1
ATOM 5814 C CA . PRO B 1 323 ? 5.918 22.179 7.390 1.00 29.16 302 PRO B CA 1
ATOM 5815 C C . PRO B 1 323 ? 5.869 21.038 6.359 1.00 29.45 302 PRO B C 1
ATOM 5816 O O . PRO B 1 323 ? 6.458 19.987 6.610 1.00 29.59 302 PRO B O 1
ATOM 5820 N N . ARG B 1 324 ? 5.197 21.234 5.224 1.00 29.62 303 ARG B N 1
ATOM 5821 C CA . ARG B 1 324 ? 4.979 20.139 4.266 1.00 30.00 303 ARG B CA 1
ATOM 5822 C C . ARG B 1 324 ? 5.637 20.310 2.880 1.00 29.98 303 ARG B C 1
ATOM 5823 O O . ARG B 1 324 ? 5.942 19.313 2.216 1.00 30.08 303 ARG B O 1
ATOM 5826 N N . CYS B 1 325 ? 5.871 21.550 2.450 1.00 29.84 304 CYS B N 1
ATOM 5827 C CA . CYS B 1 325 ? 6.385 21.808 1.095 1.00 29.63 304 CYS B CA 1
ATOM 5828 C C . CYS B 1 325 ? 7.798 22.378 1.080 1.00 29.37 304 CYS B C 1
ATOM 5829 O O . CYS B 1 325 ? 8.254 22.901 0.058 1.00 29.35 304 CYS B O 1
ATOM 5832 N N . GLY B 1 326 ? 8.494 22.255 2.209 1.00 29.04 305 GLY B N 1
ATOM 5833 C CA . GLY B 1 326 ? 9.864 22.723 2.332 1.00 28.71 305 GLY B CA 1
ATOM 5834 C C . GLY B 1 326 ? 10.816 21.568 2.532 1.00 28.58 305 GLY B C 1
ATOM 5835 O O . GLY B 1 326 ? 10.583 20.472 2.019 1.00 28.71 305 GLY B O 1
ATOM 5836 N N . LEU B 1 327 ? 11.898 21.829 3.265 1.00 28.25 306 LEU B N 1
ATOM 5837 C CA . LEU B 1 327 ? 12.886 20.811 3.617 1.00 27.83 306 LEU B CA 1
ATOM 5838 C C . LEU B 1 327 ? 12.410 20.097 4.880 1.00 27.72 306 LEU B C 1
ATOM 5839 O O . LEU B 1 327 ? 12.298 18.874 4.908 1.00 27.69 306 LEU B O 1
ATOM 5844 N N . GLY B 1 328 ? 12.125 20.869 5.921 1.00 27.61 307 GLY B N 1
ATOM 5845 C CA . GLY B 1 328 ? 11.474 20.340 7.122 1.00 27.72 307 GLY B CA 1
ATOM 5846 C C . GLY B 1 328 ? 12.358 19.520 8.044 1.00 27.77 307 GLY B C 1
ATOM 5847 O O . GLY B 1 328 ? 11.854 18.749 8.858 1.00 27.93 307 GLY B O 1
ATOM 5848 N N . GLU B 1 329 ? 13.672 19.694 7.933 1.00 27.81 308 GLU B N 1
ATOM 5849 C CA . GLU B 1 329 ? 14.619 18.940 8.750 1.00 28.02 308 GLU B CA 1
ATOM 5850 C C . GLU B 1 329 ? 14.630 19.402 10.207 1.00 28.14 308 GLU B C 1
ATOM 5851 O O . GLU B 1 329 ? 14.916 18.607 11.097 1.00 27.95 308 GLU B O 1
ATOM 5857 N N . LEU B 1 330 ? 14.328 20.681 10.440 1.00 28.54 309 LEU B N 1
ATOM 5858 C CA . LEU B 1 330 ? 14.300 21.261 11.790 1.00 29.03 309 LEU B CA 1
ATOM 5859 C C . LEU B 1 330 ? 12.917 21.782 12.170 1.00 29.54 309 LEU B C 1
ATOM 5860 O O . LEU B 1 330 ? 12.168 22.257 11.323 1.00 29.60 309 LEU B O 1
ATOM 5865 N N . HIS B 1 331 ? 12.591 21.692 13.454 1.00 30.32 310 HIS B N 1
ATOM 5866 C CA . HIS B 1 331 ? 11.399 22.327 13.997 1.00 31.27 310 HIS B CA 1
ATOM 5867 C C . HIS B 1 331 ? 11.826 23.569 14.775 1.00 31.31 310 HIS B C 1
ATOM 5868 O O . HIS B 1 331 ? 12.641 23.475 15.694 1.00 31.35 310 HIS B O 1
ATOM 5875 N N . LEU B 1 332 ? 11.290 24.728 14.398 1.00 31.51 311 LEU B N 1
ATOM 5876 C CA . LEU B 1 332 ? 11.604 25.988 15.079 1.00 31.78 311 LEU B CA 1
ATOM 5877 C C . LEU B 1 332 ? 10.547 26.268 16.139 1.00 31.99 311 LEU B C 1
ATOM 5878 O O . LEU B 1 332 ? 9.382 25.938 15.944 1.00 32.20 311 LEU B O 1
ATOM 5883 N N . PRO B 1 333 ? 10.943 26.861 17.278 1.00 32.42 312 PRO B N 1
ATOM 5884 C CA . PRO B 1 333 ? 9.913 27.218 18.252 1.00 32.76 312 PRO B CA 1
ATOM 5885 C C . PRO B 1 333 ? 8.873 28.191 17.688 1.00 33.11 312 PRO B C 1
ATOM 5886 O O . PRO B 1 333 ? 9.207 29.099 16.921 1.00 33.01 312 PRO B O 1
ATOM 5890 N N . GLU B 1 334 ? 7.625 27.979 18.087 1.00 33.65 313 GLU B N 1
ATOM 5891 C CA . GLU B 1 334 ? 6.499 28.784 17.655 1.00 34.07 313 GLU B CA 1
ATOM 5892 C C . GLU B 1 334 ? 6.179 29.732 18.799 1.00 34.20 313 GLU B C 1
ATOM 5893 O O . GLU B 1 334 ? 5.827 29.293 19.894 1.00 34.29 313 GLU B O 1
ATOM 5899 N N . ASN B 1 335 ? 6.329 31.028 18.554 1.00 34.39 314 ASN B N 1
ATOM 5900 C CA . ASN B 1 335 ? 6.190 32.028 19.606 1.00 34.59 314 ASN B CA 1
ATOM 5901 C C . ASN B 1 335 ? 5.041 33.020 19.378 1.00 34.97 314 ASN B C 1
ATOM 5902 O O . ASN B 1 335 ? 4.637 33.708 20.314 1.00 34.94 314 ASN B O 1
ATOM 5907 N N . GLU B 1 336 ? 4.527 33.094 18.146 1.00 35.38 315 GLU B N 1
ATOM 5908 C CA . GLU B 1 336 ? 3.381 33.954 17.813 1.00 35.82 315 GLU B CA 1
ATOM 5909 C C . GLU B 1 336 ? 2.707 33.504 16.501 1.00 36.06 315 GLU B C 1
ATOM 5910 O O . GLU B 1 336 ? 3.359 32.877 15.666 1.00 36.30 315 GLU B O 1
ATOM 5916 N N . PRO B 1 337 ? 1.408 33.836 16.309 1.00 36.33 316 PRO B N 1
ATOM 5917 C CA . PRO B 1 337 ? 0.637 33.395 15.126 1.00 36.39 316 PRO B CA 1
ATOM 5918 C C . PRO B 1 337 ? 1.286 33.713 13.769 1.00 36.57 316 PRO B C 1
ATOM 5919 O O . PRO B 1 337 ? 1.508 34.881 13.437 1.00 36.60 316 PRO B O 1
ATOM 5923 N N . MET B 1 342 ? -4.605 32.335 6.871 1.00 38.07 321 MET B N 1
ATOM 5924 C CA . MET B 1 342 ? -3.580 31.306 7.045 1.00 38.09 321 MET B CA 1
ATOM 5925 C C . MET B 1 342 ? -3.339 31.021 8.541 1.00 37.87 321 MET B C 1
ATOM 5926 O O . MET B 1 342 ? -2.254 31.306 9.070 1.00 37.81 321 MET B O 1
ATOM 5931 N N . PRO B 1 343 ? -4.355 30.447 9.230 1.00 37.52 322 PRO B N 1
ATOM 5932 C CA . PRO B 1 343 ? -4.244 30.174 10.667 1.00 37.06 322 PRO B CA 1
ATOM 5933 C C . PRO B 1 343 ? -3.503 28.863 10.957 1.00 36.42 322 PRO B C 1
ATOM 5934 O O . PRO B 1 343 ? -3.740 27.852 10.281 1.00 36.35 322 PRO B O 1
ATOM 5938 N N . GLY B 1 344 ? -2.622 28.892 11.959 1.00 35.54 323 GLY B N 1
ATOM 5939 C CA . GLY B 1 344 ? -1.733 27.764 12.265 1.00 34.84 323 GLY B CA 1
ATOM 5940 C C . GLY B 1 344 ? -0.339 27.917 11.663 1.00 34.13 323 GLY B C 1
ATOM 5941 O O . GLY B 1 344 ? 0.613 27.253 12.100 1.00 34.23 323 GLY B O 1
ATOM 5942 N N . LYS B 1 345 ? -0.222 28.781 10.651 1.00 33.08 324 LYS B N 1
ATOM 5943 C CA . LYS B 1 345 ? 1.057 29.089 10.019 1.00 32.16 324 LYS B CA 1
ATOM 5944 C C . LYS B 1 345 ? 1.934 29.846 11.014 1.00 31.50 324 LYS B C 1
ATOM 5945 O O . LYS B 1 345 ? 1.506 30.873 11.556 1.00 31.54 324 LYS B O 1
ATOM 5951 N N . VAL B 1 346 ? 3.143 29.336 11.265 1.00 30.53 325 VAL B N 1
ATOM 5952 C CA . VAL B 1 346 ? 4.101 30.013 12.161 1.00 29.79 325 VAL B CA 1
ATOM 5953 C C . VAL B 1 346 ? 5.468 30.230 11.483 1.00 28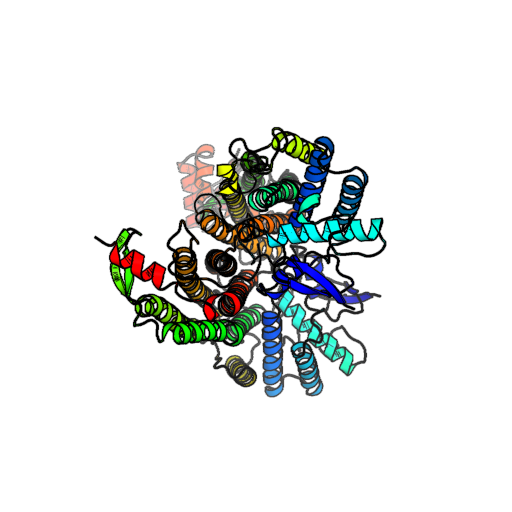.75 325 VAL B C 1
ATOM 5954 O O . VAL B 1 346 ? 6.088 29.293 10.971 1.00 28.59 325 VAL B O 1
ATOM 5958 N N . ASN B 1 347 ? 5.932 31.478 11.520 1.00 27.73 326 ASN B N 1
ATOM 5959 C CA . ASN B 1 347 ? 7.093 31.930 10.738 1.00 26.75 326 ASN B CA 1
ATOM 5960 C C . ASN B 1 347 ? 8.376 32.048 11.567 1.00 26.10 326 ASN B C 1
ATOM 5961 O O . ASN B 1 347 ? 8.317 32.335 12.769 1.00 25.97 326 ASN B O 1
ATOM 5966 N N . PRO B 1 348 ? 9.547 31.861 10.925 1.00 25.13 327 PRO B N 1
ATOM 5967 C CA . PRO B 1 348 ? 10.810 31.997 11.655 1.00 24.40 327 PRO B CA 1
ATOM 5968 C C . PRO B 1 348 ? 11.110 33.471 11.934 1.00 23.67 327 PRO B C 1
ATOM 5969 O O . PRO B 1 348 ? 11.988 34.065 11.306 1.00 23.83 327 PRO B O 1
ATOM 5973 N N . THR B 1 349 ? 10.380 34.056 12.877 1.00 22.74 328 THR B N 1
ATOM 5974 C CA . THR B 1 349 ? 10.421 35.507 13.057 1.00 22.26 328 THR B CA 1
ATOM 5975 C C . THR B 1 349 ? 11.740 36.014 13.619 1.00 21.46 328 THR B C 1
ATOM 5976 O O . THR B 1 349 ? 12.184 37.105 13.257 1.00 21.35 328 THR B O 1
ATOM 5980 N N . GLN B 1 350 ? 12.376 35.231 14.487 1.00 20.71 329 GLN B N 1
ATOM 5981 C CA . GLN B 1 350 ? 13.668 35.628 15.059 1.00 19.97 329 GLN B CA 1
ATOM 5982 C C . GLN B 1 350 ? 14.787 35.673 13.999 1.00 19.52 329 GLN B C 1
ATOM 5983 O O . GLN B 1 350 ? 15.654 36.546 14.030 1.00 19.56 329 GLN B O 1
ATOM 5989 N N . VAL B 1 351 ? 14.751 34.740 13.056 1.00 18.99 330 VAL B N 1
ATOM 5990 C CA . VAL B 1 351 ? 15.683 34.723 11.927 1.00 18.60 330 VAL B CA 1
ATOM 5991 C C . VAL B 1 351 ? 15.532 35.980 11.050 1.00 18.48 330 VAL B C 1
ATOM 5992 O O . VAL B 1 351 ? 16.519 36.522 10.522 1.00 17.77 330 VAL B O 1
ATOM 5996 N N . GLU B 1 352 ? 14.292 36.439 10.909 1.00 18.20 331 GLU B N 1
ATOM 5997 C CA . GLU B 1 352 ? 13.998 37.622 10.110 1.00 18.41 331 GLU B CA 1
ATOM 5998 C C . GLU B 1 352 ? 14.559 38.871 10.792 1.00 18.46 331 GLU B C 1
ATOM 5999 O O . GLU B 1 352 ? 15.254 39.683 10.153 1.00 18.73 331 GLU B O 1
ATOM 6005 N N . ALA B 1 353 ? 14.308 38.997 12.091 1.00 17.80 332 ALA B N 1
ATOM 6006 C CA . ALA B 1 353 ? 14.866 40.099 12.859 1.00 17.90 332 ALA B CA 1
ATOM 6007 C C . ALA B 1 353 ? 16.383 40.125 12.726 1.00 17.91 332 ALA B C 1
ATOM 6008 O O . ALA B 1 353 ? 16.975 41.190 12.480 1.00 18.16 332 ALA B O 1
ATOM 6010 N N . LEU B 1 354 ? 17.005 38.955 12.867 1.00 17.51 333 LEU B N 1
ATOM 6011 C CA . LEU B 1 354 ? 18.471 38.851 12.852 1.00 17.35 333 LEU B CA 1
ATOM 6012 C C . LEU B 1 354 ? 19.071 39.164 11.475 1.00 17.07 333 LEU B C 1
ATOM 6013 O O . LEU B 1 354 ? 20.068 39.888 11.381 1.00 16.93 333 LEU B O 1
ATOM 6018 N N . THR B 1 355 ? 18.474 38.621 10.418 1.00 16.68 334 THR B N 1
ATOM 6019 C CA . THR B 1 355 ? 18.979 38.866 9.071 1.00 16.96 334 THR B CA 1
ATOM 6020 C C . THR B 1 355 ? 18.782 40.334 8.648 1.00 17.14 334 THR B C 1
ATOM 6021 O O . THR B 1 355 ? 19.613 40.879 7.950 1.00 17.83 334 THR B O 1
ATOM 6025 N N . MET B 1 356 ? 17.725 40.990 9.108 1.00 17.27 335 MET B N 1
ATOM 6026 C CA . MET B 1 356 ? 17.590 42.437 8.885 1.00 17.36 335 MET B CA 1
ATOM 6027 C C . MET B 1 356 ? 18.713 43.220 9.564 1.00 17.33 335 MET B C 1
ATOM 6028 O O . MET B 1 356 ? 19.304 44.110 8.951 1.00 17.21 335 MET B O 1
ATOM 6033 N N . VAL B 1 357 ? 19.027 42.878 10.817 1.00 17.39 336 VAL B N 1
ATOM 6034 C CA . VAL B 1 357 ? 20.132 43.533 11.536 1.00 17.10 336 VAL B CA 1
ATOM 6035 C C . VAL B 1 357 ? 21.453 43.346 10.799 1.00 17.29 336 VAL B C 1
ATOM 6036 O O . VAL B 1 357 ? 22.304 44.240 10.784 1.00 17.29 336 VAL B O 1
ATOM 6040 N N . CYS B 1 358 ? 21.631 42.178 10.198 1.00 17.25 337 CYS B N 1
ATOM 6041 C CA . CYS B 1 358 ? 22.843 41.907 9.456 1.00 17.64 337 CYS B CA 1
ATOM 6042 C C . CYS B 1 358 ? 22.985 42.886 8.284 1.00 17.76 337 CYS B C 1
ATOM 6043 O O . CYS B 1 358 ? 24.071 43.442 8.065 1.00 18.02 337 CYS B O 1
ATOM 6046 N N . THR B 1 359 ? 21.895 43.131 7.560 1.00 17.72 338 THR B N 1
ATOM 6047 C CA . THR B 1 359 ? 21.939 44.067 6.443 1.00 17.74 338 THR B CA 1
ATOM 6048 C C . THR B 1 359 ? 22.199 45.488 6.937 1.00 17.86 338 THR B C 1
ATOM 6049 O O . THR B 1 359 ? 22.929 46.249 6.290 1.00 17.79 338 THR B O 1
ATOM 6053 N N . GLN B 1 360 ? 21.623 45.839 8.089 1.00 17.70 339 GLN B N 1
ATOM 6054 C CA . GLN B 1 360 ? 21.912 47.119 8.724 1.00 17.77 339 GLN B CA 1
ATOM 6055 C C . GLN B 1 360 ? 23.406 47.283 9.019 1.00 18.07 339 GLN B C 1
ATOM 6056 O O . GLN B 1 360 ? 23.984 48.334 8.728 1.00 18.29 339 GLN B O 1
ATOM 6062 N N . VAL B 1 361 ? 24.027 46.253 9.590 1.00 18.27 340 VAL B N 1
ATOM 6063 C CA . VAL B 1 361 ? 25.436 46.334 9.980 1.00 18.10 340 VAL B CA 1
ATOM 6064 C C . VAL B 1 361 ? 26.321 46.523 8.747 1.00 18.65 340 VAL B C 1
ATOM 6065 O O . VAL B 1 361 ? 27.280 47.296 8.782 1.00 19.01 340 VAL B O 1
ATOM 6069 N N . MET B 1 362 ? 25.975 45.847 7.652 1.00 18.89 341 MET B N 1
ATOM 6070 C CA . MET B 1 362 ? 26.743 45.938 6.410 1.00 18.91 341 MET B CA 1
ATOM 6071 C C . MET B 1 362 ? 26.721 47.345 5.802 1.00 18.85 341 MET B C 1
ATOM 6072 O O . MET B 1 362 ? 27.736 47.815 5.267 1.00 19.15 341 MET B O 1
ATOM 6077 N N . GLY B 1 363 ? 25.570 48.010 5.883 1.00 18.92 342 GLY B N 1
ATOM 6078 C CA . GLY B 1 363 ? 25.426 49.402 5.425 1.00 18.47 342 GLY B CA 1
ATOM 6079 C C . GLY B 1 363 ? 26.084 50.382 6.378 1.00 18.54 342 GLY B C 1
ATOM 6080 O O . GLY B 1 363 ? 26.738 51.343 5.946 1.00 18.91 342 GLY B O 1
ATOM 6081 N N . ASN B 1 364 ? 25.928 50.146 7.681 1.00 18.36 343 ASN B N 1
ATOM 6082 C CA . ASN B 1 364 ? 26.639 50.940 8.683 1.00 18.31 343 ASN B CA 1
ATOM 6083 C C . ASN B 1 364 ? 28.147 50.932 8.412 1.00 18.64 343 ASN B C 1
ATOM 6084 O O . ASN B 1 364 ? 28.833 51.949 8.592 1.00 18.53 343 ASN B O 1
ATOM 6089 N N . HIS B 1 365 ? 28.659 49.775 7.996 1.00 18.43 344 HIS B N 1
ATOM 6090 C CA . HIS B 1 365 ? 30.087 49.627 7.728 1.00 18.53 344 HIS B CA 1
ATOM 6091 C C . HIS B 1 365 ? 30.551 50.507 6.554 1.00 18.17 344 HIS B C 1
ATOM 6092 O O . HIS B 1 365 ? 31.664 51.035 6.570 1.00 18.05 344 HIS B O 1
ATOM 6099 N N . VAL B 1 366 ? 29.687 50.688 5.560 1.00 17.89 345 VAL B N 1
ATOM 6100 C CA . VAL B 1 366 ? 30.013 51.518 4.397 1.00 17.09 345 VAL B CA 1
ATOM 6101 C C . VAL B 1 366 ? 30.044 52.990 4.798 1.00 17.36 345 VAL B C 1
ATOM 6102 O O . VAL B 1 366 ? 30.912 53.752 4.366 1.00 17.87 345 VAL B O 1
ATOM 6106 N N . THR B 1 367 ? 29.107 53.397 5.642 1.00 17.11 346 THR B N 1
ATOM 6107 C CA . THR B 1 367 ? 29.134 54.738 6.189 1.00 16.67 346 THR B CA 1
ATOM 6108 C C . THR B 1 367 ? 30.437 54.986 6.944 1.00 16.54 346 THR B C 1
ATOM 6109 O O . THR B 1 367 ? 31.095 55.997 6.716 1.00 16.62 346 THR B O 1
ATOM 6113 N N . VAL B 1 368 ? 30.817 54.063 7.829 1.00 16.41 347 VAL B N 1
ATOM 6114 C CA . VAL B 1 368 ? 32.053 54.206 8.606 1.00 15.79 347 VAL B CA 1
ATOM 6115 C C . VAL B 1 368 ? 33.276 54.296 7.676 1.00 15.85 347 VAL B C 1
ATOM 6116 O O . VAL B 1 368 ? 34.152 55.139 7.867 1.00 15.49 347 VAL B O 1
ATOM 6120 N N . THR B 1 369 ? 33.310 53.443 6.659 1.00 15.97 348 THR B N 1
ATOM 6121 C CA . THR B 1 369 ? 34.358 53.480 5.637 1.00 16.12 348 THR B CA 1
ATOM 6122 C C . THR B 1 369 ? 34.471 54.827 4.965 1.00 16.43 348 THR B C 1
ATOM 6123 O O . THR B 1 369 ? 35.545 55.438 4.963 1.00 16.71 348 THR B O 1
ATOM 6127 N N . ILE B 1 370 ? 33.357 55.292 4.399 1.00 16.88 349 ILE B N 1
ATOM 6128 C CA . ILE B 1 370 ? 33.337 56.545 3.631 1.00 16.77 349 ILE B CA 1
ATOM 6129 C C . ILE B 1 370 ? 33.708 57.726 4.529 1.00 17.34 349 ILE B C 1
ATOM 6130 O O . ILE B 1 370 ? 34.508 58.581 4.135 1.00 18.25 349 ILE B O 1
ATOM 6135 N N . ALA B 1 371 ? 33.167 57.758 5.742 1.00 17.23 350 ALA B N 1
ATOM 6136 C CA . ALA B 1 371 ? 33.475 58.839 6.693 1.00 17.33 350 ALA B CA 1
ATOM 6137 C C . ALA B 1 371 ? 34.953 58.822 7.111 1.00 17.56 350 ALA B C 1
ATOM 6138 O O . ALA B 1 371 ? 35.600 59.879 7.245 1.00 17.93 350 ALA B O 1
ATOM 6140 N N . GLY B 1 372 ? 35.487 57.626 7.327 1.00 17.62 351 GLY B N 1
ATOM 6141 C CA . GLY B 1 372 ? 36.895 57.478 7.706 1.00 17.82 351 GLY B CA 1
ATOM 6142 C C . GLY B 1 372 ? 37.858 57.930 6.614 1.00 17.97 351 GLY B C 1
ATOM 6143 O O . GLY B 1 372 ? 38.943 58.413 6.908 1.00 17.52 351 GLY B O 1
ATOM 6144 N N . SER B 1 373 ? 37.444 57.774 5.356 1.00 18.24 352 SER B N 1
ATOM 6145 C CA . SER B 1 373 ? 38.265 58.134 4.216 1.00 18.70 352 SER B CA 1
ATOM 6146 C C . SER B 1 373 ? 38.305 59.639 3.975 1.00 19.16 352 SER B C 1
ATOM 6147 O O . SER B 1 373 ? 39.140 60.107 3.189 1.00 19.33 352 SER B O 1
ATOM 6150 N N . ASN B 1 374 ? 37.429 60.396 4.651 1.00 19.38 353 ASN B N 1
ATOM 6151 C CA . ASN B 1 374 ? 37.272 61.840 4.391 1.00 19.39 353 ASN B CA 1
ATOM 6152 C C . ASN B 1 374 ? 38.004 62.750 5.369 1.00 19.14 353 ASN B C 1
ATOM 6153 O O . ASN B 1 374 ? 37.599 63.892 5.575 1.00 18.89 353 ASN B O 1
ATOM 6158 N N . GLY B 1 375 ? 39.092 62.259 5.957 1.00 19.09 354 GLY B N 1
ATOM 6159 C CA . GLY B 1 375 ? 39.908 63.077 6.851 1.00 19.08 354 GLY B CA 1
ATOM 6160 C C . GLY B 1 375 ? 40.699 64.132 6.096 1.00 19.06 354 GLY B C 1
ATOM 6161 O O . GLY B 1 375 ? 41.106 63.911 4.951 1.00 18.21 354 GLY B O 1
ATOM 6162 N N . HIS B 1 376 ? 40.900 65.276 6.746 1.00 19.42 355 HIS B N 1
ATOM 6163 C CA . HIS B 1 376 ? 41.689 66.378 6.195 1.00 19.98 355 HIS B CA 1
ATOM 6164 C C . HIS B 1 376 ? 42.798 66.818 7.159 1.00 19.74 355 HIS B C 1
ATOM 6165 O O . HIS B 1 376 ? 42.524 67.311 8.251 1.00 19.49 355 HIS B O 1
ATOM 6172 N N . LEU B 1 377 ? 44.046 66.637 6.732 1.00 19.52 356 LEU B N 1
ATOM 6173 C CA . LEU B 1 377 ? 45.213 67.106 7.467 1.00 19.31 356 LEU B CA 1
ATOM 6174 C C . LEU B 1 377 ? 45.172 66.647 8.940 1.00 19.07 356 LEU B C 1
ATOM 6175 O O . LEU B 1 377 ? 45.162 65.440 9.198 1.00 19.24 356 LEU B O 1
ATOM 6180 N N . GLU B 1 378 ? 45.102 67.570 9.896 1.00 18.55 357 GLU B N 1
ATOM 6181 C CA . GLU B 1 378 ? 45.306 67.216 11.299 1.00 18.23 357 GLU B CA 1
ATOM 6182 C C . GLU B 1 378 ? 44.089 66.589 11.977 1.00 18.03 357 GLU B C 1
ATOM 6183 O O . GLU B 1 378 ? 44.203 66.085 13.102 1.00 17.76 357 GLU B O 1
ATOM 6189 N N . LEU B 1 379 ? 42.937 66.600 11.312 1.00 17.74 358 LEU B N 1
ATOM 6190 C CA . LEU B 1 379 ? 41.697 66.149 11.948 1.00 17.64 358 LEU B CA 1
ATOM 6191 C C . LEU B 1 379 ? 40.698 65.523 10.960 1.00 17.65 358 LEU B C 1
ATOM 6192 O O . LEU B 1 379 ? 40.432 66.066 9.878 1.00 17.74 358 LEU B O 1
ATOM 6197 N N . ASN B 1 380 ? 40.176 64.364 11.336 1.00 17.51 359 ASN B N 1
ATOM 6198 C CA . ASN B 1 380 ? 38.998 63.790 10.702 1.00 17.67 359 ASN B CA 1
ATOM 6199 C C . ASN B 1 380 ? 37.785 64.336 11.451 1.00 17.90 359 ASN B C 1
ATOM 6200 O O . ASN B 1 380 ? 37.660 64.162 12.689 1.00 17.16 359 ASN B O 1
ATOM 6205 N N . VAL B 1 381 ? 36.910 65.010 10.704 1.00 17.86 360 VAL B N 1
ATOM 6206 C CA . VAL B 1 381 ? 35.750 65.671 11.292 1.00 18.35 360 VAL B CA 1
ATOM 6207 C C . VAL B 1 381 ? 34.472 64.988 10.835 1.00 18.26 360 VAL B C 1
ATOM 6208 O O . VAL B 1 381 ? 33.537 65.628 10.377 1.00 18.50 360 VAL B O 1
ATOM 6212 N N . PHE B 1 382 ? 34.468 63.665 10.974 1.00 18.52 361 PHE B N 1
ATOM 6213 C CA . PHE B 1 382 ? 33.291 62.829 10.767 1.00 18.61 361 PHE B CA 1
ATOM 6214 C C . PHE B 1 382 ? 33.087 61.938 11.993 1.00 18.90 361 PHE B C 1
ATOM 6215 O O . PHE B 1 382 ? 32.522 60.851 11.884 1.00 19.54 361 PHE B O 1
ATOM 6223 N N . LYS B 1 383 ? 33.507 62.413 13.164 1.00 18.56 362 LYS B N 1
ATOM 6224 C CA . LYS B 1 383 ? 33.635 61.543 14.321 1.00 18.81 362 LYS B CA 1
ATOM 6225 C C . LYS B 1 383 ? 32.283 61.040 14.868 1.00 18.58 362 LYS B C 1
ATOM 6226 O O . LYS B 1 383 ? 32.153 59.859 15.172 1.00 18.42 362 LYS B O 1
ATOM 6232 N N . PRO B 1 384 ? 31.278 61.923 14.991 1.00 18.50 363 PRO B N 1
ATOM 6233 C CA . PRO B 1 384 ? 30.007 61.462 15.553 1.00 18.27 363 PRO B CA 1
ATOM 6234 C C . PRO B 1 384 ? 29.297 60.414 14.700 1.00 18.09 363 PRO B C 1
ATOM 6235 O O . PRO B 1 384 ? 28.761 59.457 15.248 1.00 18.10 363 PRO B O 1
ATOM 6239 N N . VAL B 1 385 ? 29.297 60.580 13.375 1.00 17.84 364 VAL B N 1
ATOM 6240 C CA . VAL B 1 385 ? 28.662 59.585 12.511 1.00 17.79 364 VAL B CA 1
ATOM 6241 C C . VAL B 1 385 ? 29.388 58.235 12.602 1.00 17.59 364 VAL B C 1
ATOM 6242 O O . VAL B 1 385 ? 28.754 57.192 12.608 1.00 18.10 364 VAL B O 1
ATOM 6246 N N . ILE B 1 386 ? 30.711 58.254 12.691 1.00 17.66 365 ILE B N 1
ATOM 6247 C CA . ILE B 1 386 ? 31.475 57.012 12.846 1.00 17.26 365 ILE B CA 1
ATOM 6248 C C . ILE B 1 386 ? 31.068 56.265 14.126 1.00 17.16 365 ILE B C 1
ATOM 6249 O O . ILE B 1 386 ? 30.723 55.088 14.066 1.00 17.00 365 ILE B O 1
ATOM 6254 N N . ILE B 1 387 ? 31.062 56.955 15.261 1.00 16.81 366 ILE B N 1
ATOM 6255 C CA . ILE B 1 387 ? 30.814 56.291 16.542 1.00 16.92 366 ILE B CA 1
ATOM 6256 C C . ILE B 1 387 ? 29.357 55.866 16.727 1.00 17.01 366 ILE B C 1
ATOM 6257 O O . ILE B 1 387 ? 29.084 54.809 17.305 1.00 16.46 366 ILE B O 1
ATOM 6262 N N . TYR B 1 388 ? 28.436 56.680 16.206 1.00 17.29 367 TYR B N 1
ATOM 6263 C CA . TYR B 1 388 ? 27.014 56.355 16.194 1.00 17.10 367 TYR B CA 1
ATOM 6264 C C . TYR B 1 388 ? 26.780 55.048 15.454 1.00 16.55 367 TYR B C 1
ATOM 6265 O O . TYR B 1 388 ? 26.051 54.181 15.935 1.00 16.21 367 TYR B O 1
ATOM 6274 N N . ASN B 1 389 ? 27.416 54.884 14.301 1.00 16.28 368 ASN B N 1
ATOM 6275 C CA . ASN B 1 389 ? 27.289 53.619 13.562 1.00 16.34 368 ASN B CA 1
ATOM 6276 C C . ASN B 1 389 ? 27.982 52.423 14.219 1.00 16.16 368 ASN B C 1
ATOM 6277 O O . ASN B 1 389 ? 27.421 51.332 14.244 1.00 16.04 368 ASN B O 1
ATOM 6282 N N . ILE B 1 390 ? 29.184 52.619 14.761 1.00 16.13 369 ILE B N 1
ATOM 6283 C CA . ILE B 1 390 ? 29.874 51.541 15.478 1.00 15.90 369 ILE B CA 1
ATOM 6284 C C . ILE B 1 390 ? 28.992 51.056 16.636 1.00 15.86 369 ILE B C 1
ATOM 6285 O O . ILE B 1 390 ? 28.699 49.875 16.744 1.00 15.74 369 ILE B O 1
ATOM 6290 N N . LEU B 1 391 ? 28.538 51.979 17.479 1.00 16.13 370 LEU B N 1
ATOM 6291 C CA . LEU B 1 391 ? 27.775 51.607 18.672 1.00 15.86 370 LEU B CA 1
ATOM 6292 C C . LEU B 1 391 ? 26.415 50.992 18.339 1.00 16.26 370 LEU B C 1
ATOM 6293 O O . LEU B 1 391 ? 25.932 50.138 19.077 1.00 16.43 370 LEU B O 1
ATOM 6298 N N . GLN B 1 392 ? 25.805 51.412 17.231 1.00 16.83 371 GLN B N 1
ATOM 6299 C CA . GLN B 1 392 ? 24.539 50.832 16.792 1.00 17.29 371 GLN B CA 1
ATOM 6300 C C . GLN B 1 392 ? 24.735 49.392 16.343 1.00 17.61 371 GLN B C 1
ATOM 6301 O O . GLN B 1 392 ? 23.939 48.514 16.693 1.00 17.92 371 GLN B O 1
ATOM 6307 N N . SER B 1 393 ? 25.785 49.149 15.570 1.00 17.76 372 SER B N 1
ATOM 6308 C CA . SER B 1 393 ? 26.075 47.802 15.105 1.00 18.42 372 SER B CA 1
ATOM 6309 C C . SER B 1 393 ? 26.327 46.844 16.274 1.00 18.78 372 SER B C 1
ATOM 6310 O O . SER B 1 393 ? 25.819 45.730 16.275 1.00 19.17 372 SER B O 1
ATOM 6313 N N . ILE B 1 394 ? 27.077 47.290 17.280 1.00 18.96 373 ILE B N 1
ATOM 6314 C CA . ILE B 1 394 ? 27.374 46.443 18.439 1.00 19.01 373 ILE B CA 1
ATOM 6315 C C . ILE B 1 394 ? 26.073 46.079 19.171 1.00 19.54 373 ILE B C 1
ATOM 6316 O O . ILE B 1 394 ? 25.808 44.900 19.441 1.00 19.48 373 ILE B O 1
ATOM 6321 N N . GLU B 1 395 ? 25.249 47.091 19.438 1.00 19.71 374 GLU B N 1
ATOM 6322 C CA . GLU B 1 395 ? 24.000 46.900 20.186 1.00 19.85 374 GLU B CA 1
ATOM 6323 C C . GLU B 1 395 ? 22.966 46.060 19.440 1.00 19.28 374 GLU B C 1
ATOM 6324 O O . GLU B 1 395 ? 22.288 45.242 20.054 1.00 19.33 374 GLU B O 1
ATOM 6330 N N . LEU B 1 396 ? 22.831 46.268 18.135 1.00 18.93 375 LEU B N 1
ATOM 6331 C CA . LEU B 1 396 ? 21.872 45.488 17.341 1.00 18.67 375 LEU B CA 1
ATOM 6332 C C . LEU B 1 396 ? 22.305 44.032 17.206 1.00 18.40 375 LEU B C 1
ATOM 6333 O O . LEU B 1 396 ? 21.485 43.126 17.313 1.00 18.43 375 LEU B O 1
ATOM 6338 N N . LEU B 1 397 ? 23.586 43.812 16.946 1.00 18.44 376 LEU B N 1
ATOM 6339 C CA . LEU B 1 397 ? 24.119 42.454 16.876 1.00 18.38 376 LEU B CA 1
ATOM 6340 C C . LEU B 1 397 ? 23.931 41.711 18.205 1.00 18.30 376 LEU B C 1
ATOM 6341 O O . LEU B 1 397 ? 23.555 40.545 18.224 1.00 18.61 376 LEU B O 1
ATOM 6346 N N . SER B 1 398 ? 24.197 42.386 19.315 1.00 18.12 377 SER B N 1
ATOM 6347 C CA . SER B 1 398 ? 24.107 41.748 20.627 1.00 18.16 377 SER B CA 1
ATOM 6348 C C . SER B 1 398 ? 22.650 41.428 20.986 1.00 18.15 377 SER B C 1
ATOM 6349 O O . SER B 1 398 ? 22.319 40.283 21.321 1.00 17.64 377 SER B O 1
ATOM 6352 N N . ASP B 1 399 ? 21.784 42.436 20.899 1.00 17.89 378 ASP B N 1
ATOM 6353 C CA . ASP B 1 399 ? 20.385 42.249 21.264 1.00 18.17 378 ASP B CA 1
ATOM 6354 C C . ASP B 1 399 ? 19.691 41.225 20.364 1.00 18.16 378 ASP B C 1
ATOM 6355 O O . ASP B 1 399 ? 18.920 40.398 20.860 1.00 18.31 378 ASP B O 1
ATOM 6360 N N . SER B 1 400 ? 19.965 41.265 19.059 1.00 17.65 379 SER B N 1
ATOM 6361 C CA . SER B 1 400 ? 19.310 40.337 18.130 1.00 17.78 379 SER B CA 1
ATOM 6362 C C . SER B 1 400 ? 19.801 38.912 18.326 1.00 17.24 379 SER B C 1
ATOM 6363 O O . SER B 1 400 ? 19.008 37.975 18.295 1.00 17.19 379 SER B O 1
ATOM 6366 N N . VAL B 1 401 ? 21.106 38.746 18.535 1.00 16.88 380 VAL B N 1
ATOM 6367 C CA . VAL B 1 401 ? 21.658 37.421 18.825 1.00 16.12 380 VAL B CA 1
ATOM 6368 C C . VAL B 1 401 ? 21.067 36.848 20.118 1.00 16.00 380 VAL B C 1
ATOM 6369 O O . VAL B 1 401 ? 20.644 35.702 20.138 1.00 15.98 380 VAL B O 1
ATOM 6373 N N . ASN B 1 402 ? 21.013 37.637 21.187 1.00 16.05 381 ASN B N 1
ATOM 6374 C CA . ASN B 1 402 ? 20.439 37.153 22.454 1.00 16.29 381 ASN B CA 1
ATOM 6375 C C . ASN B 1 402 ? 18.976 36.731 22.261 1.00 16.31 381 ASN B C 1
ATOM 6376 O O . ASN B 1 402 ? 18.557 35.686 22.752 1.00 15.87 381 ASN B O 1
ATOM 6381 N N . SER B 1 403 ? 18.216 37.543 21.521 1.00 16.51 382 SER B N 1
ATOM 6382 C CA . SER B 1 403 ? 16.821 37.228 21.208 1.00 16.60 382 SER B CA 1
ATOM 6383 C C . SER B 1 403 ? 16.729 35.947 20.394 1.00 16.65 382 SER B C 1
ATOM 6384 O O . SER B 1 403 ? 15.929 35.065 20.702 1.00 16.93 382 SER B O 1
ATOM 6387 N N . PHE B 1 404 ? 17.553 35.860 19.356 1.00 16.71 383 PHE B N 1
ATOM 6388 C CA . PHE B 1 404 ? 17.659 34.664 18.516 1.00 17.17 383 PHE B CA 1
ATOM 6389 C C . PHE B 1 404 ? 17.949 33.403 19.343 1.00 17.44 383 PHE B C 1
ATOM 6390 O O . PHE B 1 404 ? 17.351 32.360 19.111 1.00 17.75 383 PHE B O 1
ATOM 6398 N N . VAL B 1 405 ? 18.856 33.496 20.309 1.00 17.44 384 VAL B N 1
ATOM 6399 C CA . VAL B 1 405 ? 19.180 32.341 21.139 1.00 17.80 384 VAL B CA 1
ATOM 6400 C C . VAL B 1 405 ? 17.974 31.935 21.997 1.00 17.97 384 VAL B C 1
ATOM 6401 O O . VAL B 1 405 ? 17.545 30.781 21.958 1.00 18.07 384 VAL B O 1
ATOM 6405 N N . THR B 1 406 ? 17.424 32.890 22.744 1.00 18.12 385 THR B N 1
ATOM 6406 C CA . THR B 1 406 ? 16.302 32.634 23.651 1.00 18.21 385 THR B CA 1
ATOM 6407 C C . THR B 1 406 ? 15.067 32.074 22.944 1.00 18.61 385 THR B C 1
ATOM 6408 O O . THR B 1 406 ? 14.465 31.117 23.417 1.00 18.59 385 THR B O 1
ATOM 6412 N N . HIS B 1 407 ? 14.685 32.667 21.817 1.00 19.07 386 HIS B N 1
ATOM 6413 C CA . HIS B 1 407 ? 13.399 32.339 21.199 1.00 19.29 386 HIS B CA 1
ATOM 6414 C C . HIS B 1 407 ? 13.482 31.451 19.961 1.00 19.81 386 HIS B C 1
ATOM 6415 O O . HIS B 1 407 ? 12.462 31.186 19.336 1.00 19.72 386 HIS B O 1
ATOM 6422 N N . CYS B 1 408 ? 14.679 30.985 19.614 1.00 20.55 387 CYS B N 1
ATOM 6423 C CA . CYS B 1 408 ? 14.839 30.078 18.475 1.00 21.27 387 CYS B CA 1
ATOM 6424 C C . CYS B 1 408 ? 15.828 28.941 18.752 1.00 21.60 387 CYS B C 1
ATOM 6425 O O . CYS B 1 408 ? 15.446 27.780 18.720 1.00 22.04 387 CYS B O 1
ATOM 6428 N N . VAL B 1 409 ? 17.080 29.266 19.044 1.00 21.98 388 VAL B N 1
ATOM 6429 C CA . VAL B 1 409 ? 18.119 28.241 19.164 1.00 22.43 388 VAL B CA 1
ATOM 6430 C C . VAL B 1 409 ? 17.868 27.281 20.324 1.00 22.97 388 VAL B C 1
ATOM 6431 O O . VAL B 1 409 ? 17.936 26.066 20.133 1.00 22.83 388 VAL B O 1
ATOM 6435 N N . LYS B 1 410 ? 17.557 27.816 21.505 1.00 23.73 389 LYS B N 1
ATOM 6436 C CA . LYS B 1 410 ? 17.283 26.980 22.697 1.00 24.28 389 LYS B CA 1
ATOM 6437 C C . LYS B 1 410 ? 16.263 25.857 22.472 1.00 24.57 389 LYS B C 1
ATOM 6438 O O . LYS B 1 410 ? 16.392 24.783 23.051 1.00 24.59 389 LYS B O 1
ATOM 6441 N N . GLY B 1 411 ? 15.252 26.111 21.646 1.00 25.10 390 GLY B N 1
ATOM 6442 C CA . GLY B 1 411 ? 14.188 25.141 21.400 1.00 25.46 390 GLY B CA 1
ATOM 6443 C C . GLY B 1 411 ? 14.197 24.483 20.027 1.00 25.89 390 GLY B C 1
ATOM 6444 O O . GLY B 1 411 ? 13.213 23.845 19.641 1.00 26.18 390 GLY B O 1
ATOM 6445 N N . LEU B 1 412 ? 15.286 24.632 19.278 1.00 26.11 391 LEU B N 1
ATOM 6446 C CA . LEU B 1 412 ? 15.436 23.897 18.025 1.00 26.35 391 LEU B CA 1
ATOM 6447 C C . LEU B 1 412 ? 15.405 22.408 18.305 1.00 26.64 391 LEU B C 1
ATOM 6448 O O . LEU B 1 412 ? 16.117 21.924 19.184 1.00 26.70 391 LEU B O 1
ATOM 6453 N N . GLU B 1 413 ? 14.571 21.691 17.563 1.00 26.95 392 GLU B N 1
ATOM 6454 C CA . GLU B 1 413 ? 14.556 20.237 17.605 1.00 27.33 392 GLU B CA 1
ATOM 6455 C C . GLU B 1 413 ? 14.618 19.735 16.178 1.00 27.19 392 GLU B C 1
ATOM 6456 O O . GLU B 1 413 ? 13.985 20.311 15.302 1.00 27.16 392 GLU B O 1
ATOM 6462 N N . PRO B 1 414 ? 15.388 18.665 15.932 1.00 27.26 393 PRO B N 1
ATOM 6463 C CA . PRO B 1 414 ? 15.371 18.065 14.609 1.00 27.30 393 PRO B CA 1
ATOM 6464 C C . PRO B 1 414 ? 14.106 17.233 14.404 1.00 27.40 393 PRO B C 1
ATOM 6465 O O . PRO B 1 414 ? 13.567 16.696 15.363 1.00 27.04 393 PRO B O 1
ATOM 6469 N N . ASN B 1 415 ? 13.627 17.175 13.164 1.00 27.79 394 ASN B N 1
ATOM 6470 C CA . ASN B 1 415 ? 12.553 16.268 12.776 1.00 28.32 394 ASN B CA 1
ATOM 6471 C C . ASN B 1 415 ? 13.193 15.003 12.210 1.00 28.38 394 ASN B C 1
ATOM 6472 O O . ASN B 1 415 ? 13.454 14.910 11.012 1.00 28.24 394 ASN B O 1
ATOM 6477 N N . ILE B 1 416 ? 13.449 14.036 13.086 1.00 28.66 395 ILE B N 1
ATOM 6478 C CA . ILE B 1 416 ? 14.281 12.877 12.754 1.00 28.91 395 ILE B CA 1
ATOM 6479 C C . ILE B 1 416 ? 13.673 11.999 11.660 1.00 29.05 395 ILE B C 1
ATOM 6480 O O . ILE B 1 416 ? 14.379 11.549 10.757 1.00 29.26 395 ILE B O 1
ATOM 6485 N N . ALA B 1 417 ? 12.367 11.767 11.731 1.00 29.22 396 ALA B N 1
ATOM 6486 C CA . ALA B 1 417 ? 11.684 10.955 10.725 1.00 29.30 396 ALA B CA 1
ATOM 6487 C C . ALA B 1 417 ? 11.769 11.612 9.346 1.00 29.33 396 ALA B C 1
ATOM 6488 O O . ALA B 1 417 ? 11.958 10.931 8.341 1.00 29.37 396 ALA B O 1
ATOM 6490 N N . ARG B 1 418 ? 11.638 12.934 9.304 1.00 29.46 397 ARG B N 1
ATOM 6491 C CA . ARG B 1 418 ? 11.785 13.685 8.055 1.00 29.66 397 ARG B CA 1
ATOM 6492 C C . ARG B 1 418 ? 13.216 13.596 7.501 1.00 29.45 397 ARG B C 1
ATOM 6493 O O . ARG B 1 418 ? 13.407 13.408 6.298 1.00 29.10 397 ARG B O 1
ATOM 6501 N N . ILE B 1 419 ? 14.205 13.730 8.384 1.00 29.36 398 ILE B N 1
ATOM 6502 C CA . ILE B 1 419 ? 15.617 13.643 7.999 1.00 29.37 398 ILE B CA 1
ATOM 6503 C C . ILE B 1 419 ? 15.940 12.265 7.432 1.00 29.81 398 ILE B C 1
ATOM 6504 O O . ILE B 1 419 ? 16.633 12.154 6.423 1.00 29.68 398 ILE B O 1
ATOM 6509 N N . ASN B 1 420 ? 15.433 11.226 8.092 1.00 30.32 399 ASN B N 1
ATOM 6510 C CA . ASN B 1 420 ? 15.640 9.845 7.656 1.00 30.86 399 ASN B CA 1
ATOM 6511 C C . ASN B 1 420 ? 15.003 9.538 6.298 1.00 31.35 399 ASN B C 1
ATOM 6512 O O . ASN B 1 420 ? 15.620 8.887 5.455 1.00 31.31 399 ASN B O 1
ATOM 6517 N N . THR B 1 421 ? 13.776 10.008 6.096 1.00 32.03 400 THR B N 1
ATOM 6518 C CA . THR B 1 421 ? 13.084 9.861 4.815 1.00 32.66 400 THR B CA 1
ATOM 6519 C C . THR B 1 421 ? 13.843 10.540 3.673 1.00 33.16 400 THR B C 1
ATOM 6520 O O . THR B 1 421 ? 13.968 9.974 2.587 1.00 33.42 400 THR B O 1
ATOM 6524 N N . LEU B 1 422 ? 14.337 11.750 3.915 1.00 33.70 401 LEU B N 1
ATOM 6525 C CA . LEU B 1 422 ? 15.071 12.497 2.886 1.00 34.19 401 LEU B CA 1
ATOM 6526 C C . LEU B 1 422 ? 16.373 11.788 2.499 1.00 34.65 401 LEU B C 1
ATOM 6527 O O . LEU B 1 422 ? 16.665 11.624 1.310 1.00 34.75 401 LEU B O 1
ATOM 6532 N N . ARG B 1 423 ? 17.140 11.361 3.502 1.00 35.19 402 ARG B N 1
ATOM 6533 C CA . ARG B 1 423 ? 18.387 10.633 3.266 1.00 35.57 402 ARG B CA 1
ATOM 6534 C C . ARG B 1 423 ? 18.146 9.395 2.396 1.00 36.26 402 ARG B C 1
ATOM 6535 O O . ARG B 1 423 ? 18.799 9.218 1.366 1.00 36.14 402 ARG B O 1
ATOM 6543 N N . ASP B 1 424 ? 17.186 8.564 2.808 1.00 37.08 403 ASP B N 1
ATOM 6544 C CA . ASP B 1 424 ? 16.880 7.302 2.122 1.00 37.74 403 ASP B CA 1
ATOM 6545 C C . ASP B 1 424 ? 16.271 7.463 0.712 1.00 38.54 403 ASP B C 1
ATOM 6546 O O . ASP B 1 424 ? 15.918 6.463 0.077 1.00 38.69 403 ASP B O 1
ATOM 6551 N N . LYS B 1 425 ? 16.138 8.703 0.234 1.00 39.37 404 LYS B N 1
ATOM 6552 C CA . LYS B 1 425 ? 15.697 8.978 -1.138 1.00 39.95 404 LYS B CA 1
ATOM 6553 C C . LYS B 1 425 ? 16.849 9.419 -2.045 1.00 40.41 404 LYS B C 1
ATOM 6554 O O . LYS B 1 425 ? 16.650 9.590 -3.250 1.00 40.63 404 LYS B O 1
ATOM 6558 N N . SER B 1 426 ? 18.045 9.591 -1.480 1.00 40.83 405 SER B N 1
ATOM 6559 C CA . SER B 1 426 ? 19.158 10.205 -2.210 1.00 41.26 405 SER B CA 1
ATOM 6560 C C . SER B 1 426 ? 19.805 9.281 -3.248 1.00 41.48 405 SER B C 1
ATOM 6561 O O . SER B 1 426 ? 20.099 8.119 -2.963 1.00 41.54 405 SER B O 1
ATOM 6564 N N . LEU B 1 427 ? 20.039 9.828 -4.441 1.00 41.76 406 LEU B N 1
ATOM 6565 C CA . LEU B 1 427 ? 20.692 9.110 -5.540 1.00 41.99 406 LEU B CA 1
ATOM 6566 C C . LEU B 1 427 ? 22.215 9.165 -5.372 1.00 42.07 406 LEU B C 1
ATOM 6567 O O . LEU B 1 427 ? 22.843 8.195 -4.936 1.00 42.09 406 LEU B O 1
#

B-factor: mean 25.01, std 8.3, range [8.3, 59.06]

Nearest PDB structures (foldseek):
  3gtd-assembly1_A-2  TM=1.002E+00  e=4.502E-69  Rickettsia prowazekii str. Madrid E
  6nza-assembly1_A  TM=9.594E-01  e=1.813E-47  Escherichia coli K-12
  6nz9-assembly1_B  TM=9.592E-01  e=1.895E-47  Escherichia coli K-12
  6p3c-assembly1_A  TM=9.555E-01  e=1.813E-47  Escherichia coli K-12
  6n1m-assembly1_A  TM=9.596E-01  e=5.221E-47  Legionella pneumophila subsp. pneumophila str. Philadelphia 1

Secondary structure (DSSP, 8-state):
-EEEEEETTEEEEEETT----HHHHHHHHH----S-BPPHHHHHHHHHHHHHHHHHHHHTT-S-HHHHHHHHHHHHHHHHTTTTTS---BSSS-TT-HHHHHHHHHHHHHHHHHHHHS---SSSSS-IIIIITTT--HHHHHHHHHHHHHHHHIIIIIHHHHHHHHHHHHHHHTTGGG-EEEEEETTEEEEEEEHHHHHHHHHHHHHHHHHHHHHHHTTTTEE-TT-TTTSS-TTS-TTHHHHHHHHHHHHHTS--EE-S-HHHHHH--HHHHHHHHHHHHHHHHHHHHHHHHHHHT--SSSS---EE----S---SSSTT----HHHHHHHHHHHHHHHHHHHHHHHHT--BTTB---HHHHHHHHHHHHHHHHHHHHHHIIIIITT-EE-HHHHHHHHHH-GGGHHHHHHHH-HHHHHHHHHHHHHHT--HHHHHHHTTS--HHHHHHHHS--/-EEEEEETTEEEEEETT----HHHHHHHHH----S-BPPHHHHHHHHHHHHHHHHHHHHTT-S-HHHHHHHHHHHHHHHTTTTGGG---BSSS-TT-HHHHHHHHHHHHHHHHHHHHSS-SSSSSS-IIIIITTT--HHHHHHHHHHHHHHHHIIIIIHHHHHHHHHHHHHHHTT-TT-EEEEEETTEEEEEEEHHHHHHHHHHHHHHHHHHHHHHHTTTTEE-TT-TTTSS-TTS-TTHHHHHHHHHHHHHTS--EE-S-HHHHHH--HHHHHHHHHHHHHHHHHHHHHHHHHHHT--SSSS---EEPPP----TT----HHHHHHHHHHHHHHHHHHHHHHHHTT-BTTB---HHHHHHHHHHHHHHHHHHHHHHHHHTGGG-EE-HHHHHHHHTT--

InterPro domains:
  IPR000362 Fumarate lyase family [PR00149] (134-152)
  IPR000362 Fumarate lyase family [PR00149] (180-198)
  IPR000362 Fumarate lyase family [PR00149] (271-298)
  IPR000362 Fumarate lyase family [PR00149] (317-333)
  IPR005677 Fumarate hydratase, class II [MF_00743] (4-461)
  IPR005677 Fumarate hydratase, class II [PTHR11444] (2-460)
  IPR005677 Fumarate hydratase, class II [TIGR00979] (4-461)
  IPR005677 Fumarate hydratase, class II [cd01362] (5-459)
  IPR008948 L-Aspartase-like [SSF48557] (3-460)
  IPR018951 Fumarase C, C-terminal [PF10415] (408-460)
  IPR020557 Fumarate lyase, conserved site [PS00163] (317-326)
  IPR022761 Fumarate lyase, N-terminal [PF00206] (12-342)
  IPR024083 Fumarase/histidase, N-terminal [G3DSA:1.10.275.10] (5-139)

Solvent-accessible surface area: 34412 Å² total; per-residue (Å²): 144,128,39,110,15,55,20,108,85,28,136,23,105,0,71,82,129,39,28,10,5,5,53,0,24,36,6,49,67,21,4,149,0,16,143,34,93,7,26,115,24,0,17,92,0,1,0,3,0,1,21,4,0,5,60,0,8,100,87,63,58,40,10,128,151,120,20,9,42,2,0,35,108,3,0,62,81,15,24,87,32,100,10,101,115,8,14,24,4,15,0,0,0,3,0,6,0,39,11,2,0,14,2,0,0,14,0,0,0,2,1,1,1,47,81,56,82,61,69,37,8,32,85,174,16,0,44,12,78,78,42,4,12,78,22,19,22,8,16,0,0,0,4,0,0,0,20,0,0,0,0,10,1,0,55,108,50,0,31,63,1,0,60,45,0,21,64,74,0,74,93,46,2,131,115,19,69,109,16,20,1,5,11,65,83,176,127,121,87,19,62,19,44,14,0,65,87,40,1,53,35,4,22,50,50,0,68,104,1,29,109,98,0,88,92,10,1,129,134,0,27,34,1,4,1,8,0,7,18,59,5,87,17,119,130,28,107,177,20,8,38,100,80,1,4,97,49,0,26,122,87,21,163,35,82,8,136,30,6,120,80,22,98,92,18,0,29,21,5,82,18,0,38,121,0,5,22,19,0,41,50,0,0,82,7,1,21,102,1,0,44,27,0,32,72,11,24,35,46,125,210,135,29,42,9,0,4,80,25,35,90,32,7,20,7,22,33,40,64,120,76,91,50,26,39,4,6,1,9,0,1,0,0,0,0,0,2,2,24,0,6,32,41,1,1,58,48,0,10,87,36,32,86,155,90,30,0,20,1,0,0,0,0,0,22,1,1,8,14,3,0,55,0,0,2,38,1,0,60,11,0,2,76,44,4,0,71,31,0,88,18,55,90,81,76,0,54,65,30,13,19,122,2,81,97,0,31,86,36,0,13,117,77,37,32,173,104,14,0,52,111,0,19,158,42,6,129,88,64,66,44,54,2,44,45,2,0,145,130,63,96,90,36,50,53,79,102,0,52,70,32,3,68,52,138,148,132,44,95,16,34,25,109,79,25,127,22,107,0,78,90,130,41,30,10,5,4,27,0,22,32,4,44,66,21,4,135,1,21,136,27,113,11,29,126,26,0,16,96,0,1,0,3,0,1,14,1,0,8,66,0,7,93,110,41,65,46,14,131,142,153,17,12,42,1,0,40,100,2,0,69,85,15,29,90,31,99,11,105,115,7,18,24,3,15,0,0,0,2,0,5,0,10,8,2,1,4,2,0,0,12,0,0,0,1,2,0,1,50,86,67,66,64,83,41,6,31,82,161,36,0,48,7,35,87,44,5,4,74,17,2,8,8,19,0,0,0,5,0,0,0,18,0,0,0,0,10,0,0,59,112,44,0,28,62,1,0,60,45,0,23,63,80,0,77,94,42,1,68,117,20,81,86,16,66,1,8,6,69,84,173,127,124,102,29,110,85,54,21,0,79,102,38,1,50,35,4,24,50,52,0,69,110,1,28,115,92,0,88,92,10,1,126,132,0,27,36,1,3,1,9,0,0,5,59,5,95,17,106,103,25,111,179,17,4,36,113,90,0,3,103,42,0,21,102,92,22,146,34,77,8,133,28,5,122,82,21,99,97,16,0,27,22,6,81,19,0,40,117,0,4,22,17,2,40,48,0,0,84,7,0,21,100,0,0,43,28,0,32,72,10,24,35,44,136,110,134,23,40,7,1,4,82,24,34,93,32,20,63,133,139,74,106,47,48,35,9,5,0,10,1,1,0,0,0,0,0,1,1,23,0,7,35,41,1,1,57,45,0,11,88,35,32,89,156,93,30,0,19,1,0,0,0,0,0,20,1,1,9,14,3,0,38,0,0,2,39,2,0,59,12,0,2,83,44,5,1,47,28,0,85,22,56,90,78,82,1,54,74,37,64,112,109,47,216

Sequence (855 aa):
NYRIESDSFGEIQIEEKFYWGAQTQRSLNNFKISKQKMPKILIRALAILKKCAAQVNYEFGDLEYKIATSIDKAIDRILAGEFEDNFPLVVWQTGSGTQTNMNMNEVIASIANEELTGKKGGKFPVHPNDHVNKGQSSNDSFPTAMHIATVLATKQQLIPALNNLLTYLQDKSKDWDKIIKIGRTHLQDATPLTLKQEFSGYITQIEYALERIEDALKKVYLLAQGGTAVGTGINSKIGFDIKFAQKVAEFTQQPFKTAPNKFESLAAHDALVEFSGTLNTIAVSLMKIANDIRLLGSGPRCGLGELHLPENEPGSSIMPGKVNPTQVEALTMVCTQVMGNHVTVTIAGSNGHLELNVFKPVIIYNILQSIELLSDSVNSFVTHCVKGLEPNIARINTLRDKSLMLVTVLNPHIGYDNAAKIAKEAHKYGITLKEAAKKLNFLSEEEFDKIVVPENYRIESDSFGEIQIEEKFYWGAQTQRSLNNFKISKQKMPKILIRALAILKKCAAQVNYEFGDLEYKIATSIDKAIDRILAGEFEDNFPLVVWQTGSGTQTNMNMNEVIASIANEELTGKKGGKFPVHPNDHVNKGQSSNDSFPTAMHIATVLATKQQLIPALNNLLTYLQDKSKDWDKIIKIGRTHLQDATPLTLKQEFSGYITQIEYALERIEDALKKVYLLAQGGTAVGTGINSKIGFDIKFAQKVAEFTQQPFKTAPNKFESLAAHDALVEFSGTLNTIAVSLMKIANDIRLLGSGPRCGLGELHLPENEPMPGKVNPTQVEALTMVCTQVMGNHVTVTIAGSNGHLELNVFKPVIIYNILQSIELLSDSVNSFVTHCVKGLEPNIARINTLRDKSL

Foldseek 3Di:
DWDWADDPVGIDIDDFVAQAGDLLVVLVVVPPDDQAFFDLLLLLLLLLLLLLLLVLCVVVVNDDPLQSVLLNVLSVCVNVVNRPVQRRHHLPGWLLCQSSNLSSLRNSQQSSCCVVPVGGGDPPPHHSCRRSQQLAASLQSSLQSLLSSLVVLCVPFVLVLLVLLLVLLCVVLVPQQPQKFFDADVNHTAAIHGPSVVSVVLSVLSVVLNVLLVVLSPCSLAGLTQLHDQHVSPSHDPPSQQSSQVSSCVVSVHNHGHDPGNQPSFQFDVSLLSNLVSLLSNLVSLLVVLVVVQQCCPDCPPGLNFKPWFADDFPDDVDGPDGHPVLSVLSNVLSVLSNVLSVQLVVQRVPGDRRHSRNSSSSSSSSSSSSNSNRVSSNCCCVRTSNPMDTPRVSSVVNNQQRLNCLVLCCVVQNNVVSVQLSVQCVVVVHTSQVSCVVVPNAHNVRSVVSSNPD/DWDWADDPVGIDTDDQVEQFGDLLVVQVVPPPDDQAFFDLLLLLLLLLLLLLLLVLCVVVVNDDPLLSVLLNVLSVCVNVVNVVVQRRHHLPTWLLCQSSNSSSLRNSQQSSCCVVPVGGGDPPPNHSCVRSQQLAASLQSSLQSLLSSLVVLCVPFPLVLLVLLLVLLCVVLVPQQVFKFFDADVNDTDHIDTPSVVSVVLNVLSVVLNVLLVVLSPCSLAGLRQLHDQGPNVSHDPPSQASSQVSSCVVSVHNHGHHPGNQCSFQFDVSLLSNLVSLLSNLVSLLVVLVVVQQCCPDVPPGLNFKPWFADDAVHPDGHPVLSVLSNVLSVLSNVLSVQLVVQRVPGDRRHRSNSSSSSVSSSSSSNSNRVSSNVCCVRTSNPMDTPRVSRVVNNVVGD

Radius of gyration: 30.93 Å; Cα contacts (8 Å, |Δi|>4): 1549; chains: 2; bounding box: 85×92×76 Å